Protein 7BRI (pdb70)

GO terms:
  GO:0016020 membrane (C, EXP)
  GO:0031965 nuclear membrane (C, IDA)
  GO:0035556 intracellular signal transduction (P, IDA)
  GO:0005789 endoplasmic reticulum membrane (C, IDA)
  GO:0004383 guanylate cyclase activity (F, IDA)
  GO:0042417 dopamine metabolic process (P, IMP)
  GO:0048662 negative regulation of smooth muscle cell proliferation (P, IMP)
  GO:0007166 cell surface receptor signaling pathway (P, IMP)
  GO:0007168 receptor guanylyl cyclase signaling pathway (P, IDA)

Structure (mmCIF, N/CA/C/O backbone):
data_7BRI
#
_entry.id   7BRI
#
_cell.length_a   99.597
_cell.length_b   99.597
_cell.length_c   262.467
_cell.angle_alpha   90.00
_cell.angle_beta   90.00
_cell.angle_gamma   120.00
#
_symmetry.space_group_name_H-M   'P 61'
#
loop_
_entity.id
_entity.type
_entity.pdbx_description
1 polymer 'Atrial natriuretic peptide receptor 1'
2 polymer 'Natriuretic peptide DNP'
3 branched alpha-D-mannopyranose-(1-4)-2-acetamido-2-deoxy-beta-D-glucopyranose-(1-4)-2-acetamido-2-deoxy-beta-D-glucopyranose
4 branched alpha-D-mannopyranose-(1-3)-alpha-D-mannopyranose-(1-4)-2-acetamido-2-deoxy-beta-D-glucopyranose-(1-4)-2-acetamido-2-deoxy-beta-D-glucopyranose
5 non-polymer 'CHLORIDE ION'
6 water water
#
loop_
_atom_site.group_PDB
_atom_site.id
_atom_site.type_symbol
_atom_site.label_atom_id
_atom_site.label_alt_id
_atom_site.label_comp_id
_atom_site.label_asym_id
_atom_site.label_entity_id
_atom_site.label_seq_id
_atom_site.pdbx_PDB_ins_code
_atom_site.Cartn_x
_atom_site.Cartn_y
_atom_site.Cartn_z
_atom_site.occupancy
_atom_site.B_iso_or_equiv
_atom_site.auth_seq_id
_atom_site.auth_comp_id
_atom_site.auth_asym_id
_atom_site.auth_atom_id
_atom_site.pdbx_PDB_model_num
ATOM 1 N N . SER A 1 1 ? 59.392 22.661 -4.642 1.00 99.60 1 SER A N 1
ATOM 2 C CA . SER A 1 1 ? 59.645 23.194 -5.975 1.00 96.39 1 SER A CA 1
ATOM 3 C C . SER A 1 1 ? 58.832 22.457 -7.046 1.00 95.16 1 SER A C 1
ATOM 4 O O . SER A 1 1 ? 58.791 22.886 -8.197 1.00 98.52 1 SER A O 1
ATOM 7 N N . ASP A 1 2 ? 58.188 21.352 -6.671 1.00 88.07 2 ASP A N 1
ATOM 8 C CA . ASP A 1 2 ? 57.337 20.624 -7.604 1.00 88.02 2 ASP A CA 1
ATOM 9 C C . ASP A 1 2 ? 56.198 19.945 -6.847 1.00 79.73 2 ASP A C 1
ATOM 10 O O . ASP A 1 2 ? 56.358 19.507 -5.708 1.00 63.15 2 ASP A O 1
ATOM 15 N N . LEU A 1 3 ? 55.042 19.868 -7.503 1.00 74.15 3 LEU A N 1
ATOM 16 C CA . LEU A 1 3 ? 53.774 19.495 -6.882 1.00 61.14 3 LEU A CA 1
ATOM 17 C C . LEU A 1 3 ? 53.253 18.249 -7.586 1.00 66.56 3 LEU A C 1
ATOM 18 O O . LEU A 1 3 ? 52.843 18.318 -8.750 1.00 73.84 3 LEU A O 1
ATOM 23 N N . THR A 1 4 ? 53.252 17.121 -6.878 1.00 64.85 4 THR A N 1
ATOM 24 C CA . THR A 1 4 ? 52.779 15.860 -7.437 1.00 59.05 4 THR A CA 1
ATOM 25 C C . THR A 1 4 ? 51.258 15.747 -7.321 1.00 60.55 4 THR A C 1
ATOM 26 O O . THR A 1 4 ? 50.689 15.876 -6.228 1.00 55.98 4 THR A O 1
ATOM 30 N N . VAL A 1 5 ? 50.607 15.489 -8.452 1.00 62.16 5 VAL A N 1
ATOM 31 C CA . VAL A 1 5 ? 49.159 15.330 -8.538 1.00 49.08 5 VAL A CA 1
ATOM 32 C C . VAL A 1 5 ? 48.881 13.868 -8.857 1.00 48.46 5 VAL A C 1
ATOM 33 O O . VAL A 1 5 ? 49.234 13.386 -9.939 1.00 49.49 5 VAL A O 1
ATOM 37 N N . ALA A 1 6 ? 48.248 13.152 -7.935 1.00 47.59 6 ALA A N 1
ATOM 38 C CA . ALA A 1 6 ? 47.878 11.767 -8.200 1.00 46.94 6 ALA A CA 1
ATOM 39 C C . ALA A 1 6 ? 46.516 11.716 -8.874 1.00 44.88 6 ALA A C 1
ATOM 40 O O . ALA A 1 6 ? 45.595 12.442 -8.490 1.00 58.55 6 ALA A O 1
ATOM 42 N N . VAL A 1 7 ? 46.397 10.858 -9.886 1.00 44.65 7 VAL A N 1
ATOM 43 C CA . VAL A 1 7 ? 45.166 10.686 -10.653 1.00 46.89 7 VAL A CA 1
ATOM 44 C C . VAL A 1 7 ? 44.699 9.245 -10.511 1.00 42.63 7 VAL A C 1
ATOM 45 O O . VAL A 1 7 ? 45.485 8.311 -10.705 1.00 45.66 7 VAL A O 1
ATOM 49 N N . VAL A 1 8 ? 43.429 9.065 -10.161 1.00 42.46 8 VAL A N 1
ATOM 50 C CA . VAL A 1 8 ? 42.780 7.754 -10.170 1.00 42.67 8 VAL A CA 1
ATOM 51 C C . VAL A 1 8 ? 41.504 7.909 -10.989 1.00 41.73 8 VAL A C 1
ATOM 52 O O . VAL A 1 8 ? 40.484 8.399 -10.494 1.00 42.58 8 VAL A O 1
ATOM 56 N N . LEU A 1 9 ? 41.557 7.497 -12.247 1.00 38.97 9 LEU A N 1
ATOM 57 C CA . LEU A 1 9 ? 40.431 7.595 -13.162 1.00 38.00 9 LEU A CA 1
ATOM 58 C C . LEU A 1 9 ? 40.496 6.387 -14.077 1.00 43.33 9 LEU A C 1
ATOM 59 O O . LEU A 1 9 ? 41.473 5.629 -14.047 1.00 44.77 9 LEU A O 1
ATOM 64 N N . PRO A 1 10 ? 39.456 6.161 -14.908 1.00 40.15 10 PRO A N 1
ATOM 65 C CA . PRO A 1 10 ? 39.559 5.095 -15.919 1.00 40.56 10 PRO A CA 1
ATOM 66 C C . PRO A 1 10 ? 40.615 5.417 -16.977 1.00 41.95 10 PRO A C 1
ATOM 67 O O . PRO A 1 10 ? 40.397 6.256 -17.857 1.00 42.59 10 PRO A O 1
ATOM 71 N N . LEU A 1 11 ? 41.778 4.780 -16.890 1.00 43.52 11 LEU A N 1
ATOM 72 C CA . LEU A 1 11 ? 42.893 5.157 -17.744 1.00 45.01 11 LEU A CA 1
ATOM 73 C C . LEU A 1 11 ? 42.824 4.539 -19.126 1.00 45.34 11 LEU A C 1
ATOM 74 O O . LEU A 1 11 ? 43.570 4.966 -20.005 1.00 45.14 11 LEU A O 1
ATOM 79 N N . THR A 1 12 ? 41.973 3.550 -19.324 1.00 52.35 12 THR A N 1
ATOM 80 C CA . THR A 1 12 ? 41.875 2.747 -20.540 1.00 49.80 12 THR A CA 1
ATOM 81 C C . THR A 1 12 ? 40.473 2.736 -21.115 1.00 43.20 12 THR A C 1
ATOM 82 O O . THR A 1 12 ? 40.310 2.759 -22.334 1.00 59.55 12 THR A O 1
ATOM 86 N N . ASN A 1 13 ? 39.457 2.684 -20.271 1.00 50.03 13 ASN A N 1
ATOM 87 C CA . ASN A 1 13 ? 38.084 2.689 -20.748 1.00 47.88 13 ASN A CA 1
ATOM 88 C C . ASN A 1 13 ? 37.686 4.124 -21.078 1.00 40.31 13 ASN A C 1
ATOM 89 O O . ASN A 1 13 ? 37.788 5.012 -20.226 1.00 46.95 13 ASN A O 1
ATOM 94 N N . THR A 1 14 ? 37.241 4.356 -22.311 1.00 40.98 14 THR A N 1
ATOM 95 C CA . THR A 1 14 ? 36.891 5.697 -22.768 1.00 40.93 14 THR A CA 1
ATOM 96 C C . THR A 1 14 ? 35.389 5.966 -22.723 1.00 41.17 14 THR A C 1
ATOM 97 O O . THR A 1 14 ? 34.940 6.990 -23.245 1.00 47.31 14 THR A O 1
ATOM 101 N N . SER A 1 15 ? 34.610 5.086 -22.087 1.00 38.96 15 SER A N 1
ATOM 102 C CA . SER A 1 15 ? 33.153 5.180 -22.086 1.00 43.71 15 SER A CA 1
ATOM 103 C C . SER A 1 15 ? 32.601 6.192 -21.092 1.00 41.42 15 SER A C 1
ATOM 104 O O . SER A 1 15 ? 31.438 6.588 -21.224 1.00 40.04 15 SER A O 1
ATOM 107 N N . TYR A 1 16 ? 33.384 6.584 -20.089 1.00 37.22 16 TYR A N 1
ATOM 108 C CA . TYR A 1 16 ? 33.012 7.386 -18.928 1.00 35.49 16 TYR A CA 1
ATOM 109 C C . TYR A 1 16 ? 33.180 8.885 -19.203 1.00 40.98 16 TYR A C 1
ATOM 110 O O . TYR A 1 16 ? 34.121 9.293 -19.895 1.00 36.80 16 TYR A O 1
ATOM 119 N N . PRO A 1 17 ? 32.301 9.736 -18.673 1.00 36.92 17 PRO A N 1
ATOM 120 C CA . PRO A 1 17 ? 32.535 11.190 -18.805 1.00 38.16 17 PRO A CA 1
ATOM 121 C C . PRO A 1 17 ? 33.827 11.645 -18.156 1.00 35.77 17 PRO A C 1
ATOM 122 O O . PRO A 1 17 ? 34.382 12.679 -18.552 1.00 43.43 17 PRO A O 1
ATOM 126 N N . TRP A 1 18 ? 34.319 10.909 -17.158 1.00 36.07 18 TRP A N 1
ATOM 127 C CA . TRP A 1 18 ? 35.589 11.201 -16.509 1.00 35.65 18 TRP A CA 1
ATOM 128 C C . TRP A 1 18 ? 36.705 10.267 -16.975 1.00 36.48 18 TRP A C 1
ATOM 129 O O . TRP A 1 18 ? 37.715 10.121 -16.277 1.00 44.93 18 TRP A O 1
ATOM 140 N N . SER A 1 19 ? 36.548 9.641 -18.142 1.00 37.00 19 SER A N 1
ATOM 141 C CA . SER A 1 19 ? 37.618 8.825 -18.709 1.00 40.38 19 SER A CA 1
ATOM 142 C C . SER A 1 19 ? 38.863 9.672 -18.969 1.00 47.84 19 SER A C 1
ATOM 143 O O . SER A 1 19 ? 38.779 10.869 -19.262 1.00 40.56 19 SER A O 1
ATOM 146 N N . TRP A 1 20 ? 40.029 9.030 -18.865 1.00 40.12 20 TRP A N 1
ATOM 147 C CA . TRP A 1 20 ? 41.284 9.758 -19.000 1.00 41.34 20 TRP A CA 1
ATOM 148 C C . TRP A 1 20 ? 41.483 10.287 -20.424 1.00 42.43 20 TRP A C 1
ATOM 149 O O . TRP A 1 20 ? 42.029 11.379 -20.613 1.00 43.07 20 TRP A O 1
ATOM 160 N N . ALA A 1 21 ? 41.032 9.537 -21.435 1.00 42.77 21 ALA A N 1
ATOM 161 C CA . ALA A 1 21 ? 41.063 10.018 -22.813 1.00 49.50 21 ALA A CA 1
ATOM 162 C C . ALA A 1 21 ? 40.330 11.341 -22.980 1.00 43.37 21 ALA A C 1
ATOM 163 O O . ALA A 1 21 ? 40.481 11.993 -24.014 1.00 44.41 21 ALA A O 1
ATOM 165 N N . ARG A 1 22 ? 39.543 11.741 -21.996 1.00 41.95 22 ARG A N 1
ATOM 166 C CA . ARG A 1 22 ? 38.781 12.973 -22.017 1.00 43.09 22 ARG A CA 1
ATOM 167 C C . ARG A 1 22 ? 39.210 13.942 -20.926 1.00 41.13 22 ARG A C 1
ATOM 168 O O . ARG A 1 22 ? 39.255 15.149 -21.157 1.00 45.44 22 ARG A O 1
ATOM 176 N N . VAL A 1 23 ? 39.552 13.433 -19.747 1.00 40.51 23 VAL A N 1
ATOM 177 C CA . VAL A 1 23 ? 39.996 14.287 -18.652 1.00 40.33 23 VAL A CA 1
ATOM 178 C C . VAL A 1 23 ? 41.484 14.572 -18.787 1.00 41.70 23 VAL A C 1
ATOM 179 O O . VAL A 1 23 ? 41.938 15.658 -18.420 1.00 42.10 23 VAL A O 1
ATOM 183 N N . GLY A 1 24 ? 42.255 13.619 -19.316 1.00 42.59 24 GLY A N 1
ATOM 184 C CA . GLY A 1 24 ? 43.655 13.812 -19.609 1.00 44.17 24 GLY A CA 1
ATOM 185 C C . GLY A 1 24 ? 43.957 15.080 -20.400 1.00 55.41 24 GLY A C 1
ATOM 186 O O . GLY A 1 24 ? 44.696 15.959 -19.935 1.00 45.70 24 GLY A O 1
ATOM 187 N N . PRO A 1 25 ? 43.393 15.206 -21.610 1.00 46.73 25 PRO A N 1
ATOM 188 C CA . PRO A 1 25 ? 43.658 16.425 -22.399 1.00 46.32 25 PRO A CA 1
ATOM 189 C C . PRO A 1 25 ? 43.167 17.679 -21.716 1.00 45.62 25 PRO A C 1
ATOM 190 O O . PRO A 1 25 ? 43.785 18.738 -21.863 1.00 55.02 25 PRO A O 1
ATOM 194 N N . ALA A 1 26 ? 42.077 17.592 -20.953 1.00 49.61 26 ALA A N 1
ATOM 195 C CA . ALA A 1 26 ? 41.609 18.765 -20.225 1.00 53.17 26 ALA A CA 1
ATOM 196 C C . ALA A 1 26 ? 42.600 19.165 -19.137 1.00 52.22 26 ALA A C 1
ATOM 197 O O . ALA A 1 26 ? 42.854 20.359 -18.933 1.00 48.22 26 ALA A O 1
ATOM 199 N N . VAL A 1 27 ? 43.189 18.178 -18.451 1.00 43.86 27 VAL A N 1
ATOM 200 C CA . VAL A 1 27 ? 44.160 18.458 -17.397 1.00 44.42 27 VAL A CA 1
ATOM 201 C C . VAL A 1 27 ? 45.472 18.956 -17.997 1.00 60.83 27 VAL A C 1
ATOM 202 O O . VAL A 1 27 ? 46.139 19.830 -17.431 1.00 46.94 27 VAL A O 1
ATOM 206 N N . GLU A 1 28 ? 45.861 18.410 -19.152 1.00 65.27 28 GLU A N 1
ATOM 207 C CA . GLU A 1 28 ? 47.055 18.895 -19.834 1.00 65.22 28 GLU A CA 1
ATOM 208 C C . GLU A 1 28 ? 46.881 20.347 -20.268 1.00 59.94 28 GLU A C 1
ATOM 209 O O . GLU A 1 28 ? 47.804 21.163 -20.125 1.00 52.29 28 GLU A O 1
ATOM 215 N N . LEU A 1 29 ? 45.703 20.689 -20.802 1.00 55.36 29 LEU A N 1
ATOM 216 C CA . LEU A 1 29 ? 45.424 22.092 -21.098 1.00 57.85 29 LEU A CA 1
ATOM 217 C C . LEU A 1 29 ? 45.532 22.941 -19.836 1.00 52.26 29 LEU A C 1
ATOM 218 O O . LEU A 1 29 ? 46.127 24.020 -19.861 1.00 50.17 29 LEU A O 1
ATOM 223 N N . ALA A 1 30 ? 45.008 22.445 -18.707 1.00 52.88 30 ALA A N 1
ATOM 224 C CA . ALA A 1 30 ? 45.056 23.216 -17.467 1.00 49.63 30 ALA A CA 1
ATOM 225 C C . ALA A 1 30 ? 46.491 23.448 -17.011 1.00 54.14 30 ALA A C 1
ATOM 226 O O . ALA A 1 30 ? 46.850 24.570 -16.631 1.00 50.72 30 ALA A O 1
ATOM 228 N N . LEU A 1 31 ? 47.323 22.403 -17.038 1.00 49.01 31 LEU A N 1
ATOM 229 C CA . LEU A 1 31 ? 48.707 22.554 -16.600 1.00 57.00 31 LEU A CA 1
ATOM 230 C C . LEU A 1 31 ? 49.470 23.523 -17.499 1.00 62.32 31 LEU A C 1
ATOM 231 O O . LEU A 1 31 ? 50.327 24.278 -17.023 1.00 62.97 31 LEU A O 1
ATOM 236 N N . ALA A 1 32 ? 49.173 23.515 -18.800 1.00 52.27 32 ALA A N 1
ATOM 237 C CA . ALA A 1 32 ? 49.800 24.467 -19.703 1.00 53.79 32 ALA A CA 1
ATOM 238 C C . ALA A 1 32 ? 49.439 25.901 -19.331 1.00 59.35 32 ALA A C 1
ATOM 239 O O . ALA A 1 32 ? 50.275 26.809 -19.435 1.00 55.28 32 ALA A O 1
ATOM 241 N N . ARG A 1 33 ? 48.203 26.126 -18.880 1.00 52.26 33 ARG A N 1
ATOM 242 C CA . ARG A 1 33 ? 47.805 27.472 -18.487 1.00 52.36 33 ARG A CA 1
ATOM 243 C C . ARG A 1 33 ? 48.436 27.885 -17.160 1.00 63.69 33 ARG A C 1
ATOM 244 O O . ARG A 1 33 ? 48.686 29.077 -16.942 1.00 63.65 33 ARG A O 1
ATOM 252 N N . VAL A 1 34 ? 48.733 26.924 -16.276 1.00 52.49 34 VAL A N 1
ATOM 253 C CA . VAL A 1 34 ? 49.456 27.247 -15.046 1.00 53.33 34 VAL A CA 1
ATOM 254 C C . VAL A 1 34 ? 50.856 27.743 -15.377 1.00 62.99 34 VAL A C 1
ATOM 255 O O . VAL A 1 34 ? 51.342 28.729 -14.798 1.00 56.57 34 VAL A O 1
ATOM 259 N N . LYS A 1 35 ? 51.527 27.058 -16.307 1.00 56.15 35 LYS A N 1
ATOM 260 C CA . LYS A 1 35 ? 52.827 27.497 -16.798 1.00 68.62 35 LYS A CA 1
ATOM 261 C C . LYS A 1 35 ? 52.774 28.942 -17.268 1.00 64.55 35 LYS A C 1
ATOM 262 O O . LYS A 1 35 ? 53.503 29.803 -16.764 1.00 60.44 35 LYS A O 1
ATOM 268 N N . ALA A 1 36 ? 51.879 29.219 -18.222 1.00 60.78 36 ALA A N 1
ATOM 269 C CA . ALA A 1 36 ? 51.783 30.533 -18.842 1.00 64.65 36 ALA A CA 1
ATOM 270 C C . ALA A 1 36 ? 51.486 31.642 -17.838 1.00 60.30 36 ALA A C 1
ATOM 271 O O . ALA A 1 36 ? 51.799 32.807 -18.107 1.00 60.25 36 ALA A O 1
ATOM 273 N N . ARG A 1 37 ? 50.904 31.310 -16.686 1.00 57.82 37 ARG A N 1
ATOM 274 C CA . ARG A 1 37 ? 50.517 32.317 -15.708 1.00 57.88 37 ARG A CA 1
ATOM 275 C C . ARG A 1 37 ? 51.630 32.499 -14.686 1.00 62.38 37 ARG A C 1
ATOM 276 O O . ARG A 1 37 ? 51.865 31.589 -13.874 1.00 68.24 37 ARG A O 1
ATOM 284 N N . PRO A 1 38 ? 52.339 33.632 -14.684 1.00 62.00 38 PRO A N 1
ATOM 285 C CA . PRO A 1 38 ? 53.315 33.886 -13.620 1.00 65.56 38 PRO A CA 1
ATOM 286 C C . PRO A 1 38 ? 52.678 34.173 -12.271 1.00 70.06 38 PRO A C 1
ATOM 287 O O . PRO A 1 38 ? 53.409 34.344 -11.289 1.00 63.40 38 PRO A O 1
ATOM 291 N N . ASP A 1 39 ? 51.346 34.246 -12.194 1.00 68.15 39 ASP A N 1
ATOM 292 C CA . ASP A 1 39 ? 50.645 34.451 -10.933 1.00 64.70 39 ASP A CA 1
ATOM 293 C C . ASP A 1 39 ? 50.168 33.151 -10.289 1.00 59.22 39 ASP A C 1
ATOM 294 O O . ASP A 1 39 ? 49.714 33.181 -9.140 1.00 58.07 39 ASP A O 1
ATOM 299 N N . LEU A 1 40 ? 50.276 32.021 -10.987 1.00 60.88 40 LEU A N 1
ATOM 300 C CA . LEU A 1 40 ? 49.929 30.704 -10.456 1.00 56.17 40 LEU A CA 1
ATOM 301 C C . LEU A 1 40 ? 51.206 29.896 -10.285 1.00 66.34 40 LEU A C 1
ATOM 302 O O . LEU A 1 40 ? 51.926 29.669 -11.267 1.00 68.50 40 LEU A O 1
ATOM 307 N N . LEU A 1 41 ? 51.470 29.455 -9.042 1.00 57.73 41 LEU A N 1
ATOM 308 C CA . LEU A 1 41 ? 52.565 28.561 -8.665 1.00 65.43 41 LEU A CA 1
ATOM 309 C C . LEU A 1 41 ? 53.836 28.847 -9.455 1.00 81.63 41 LEU A C 1
ATOM 310 O O . LEU A 1 41 ? 54.257 28.016 -10.270 1.00 85.61 41 LEU A O 1
ATOM 315 N N . PRO A 1 42 ? 54.479 29.994 -9.239 1.00 88.84 42 PRO A N 1
ATOM 316 C CA . PRO A 1 42 ? 55.608 30.383 -10.098 1.00 89.77 42 PRO A CA 1
ATOM 317 C C . PRO A 1 42 ? 56.810 29.476 -9.871 1.00 95.29 42 PRO A C 1
ATOM 318 O O . PRO A 1 42 ? 57.228 29.248 -8.732 1.00 97.64 42 PRO A O 1
ATOM 322 N N . GLY A 1 43 ? 57.363 28.957 -10.969 1.00 92.71 43 GLY A N 1
ATOM 323 C CA . GLY A 1 43 ? 58.544 28.121 -10.909 1.00 91.42 43 GLY A CA 1
ATOM 324 C C . GLY A 1 43 ? 58.320 26.688 -10.468 1.00 89.45 43 GLY A C 1
ATOM 325 O O . GLY A 1 43 ? 59.254 25.880 -10.560 1.00 92.66 43 GLY A O 1
ATOM 326 N N . TRP A 1 44 ? 57.128 26.342 -9.984 1.00 83.97 44 TRP A N 1
ATOM 327 C CA . TRP A 1 44 ? 56.828 24.963 -9.631 1.00 76.56 44 TRP A CA 1
ATOM 328 C C . TRP A 1 44 ? 56.591 24.139 -10.887 1.00 80.18 44 TRP A C 1
ATOM 329 O O . TRP A 1 44 ? 56.064 24.634 -11.887 1.00 82.29 44 TRP A O 1
ATOM 340 N N . THR A 1 45 ? 56.996 22.873 -10.833 1.00 85.00 45 THR A N 1
ATOM 341 C CA . THR A 1 45 ? 56.779 21.924 -11.924 1.00 90.65 45 THR A CA 1
ATOM 342 C C . THR A 1 45 ? 55.780 20.883 -11.429 1.00 91.84 45 THR A C 1
ATOM 343 O O . THR A 1 45 ? 56.139 19.969 -10.685 1.00 95.83 45 THR A O 1
ATOM 347 N N . VAL A 1 46 ? 54.524 21.035 -11.840 1.00 83.97 46 VAL A N 1
ATOM 348 C CA . VAL A 1 46 ? 53.448 20.152 -11.402 1.00 71.95 46 VAL A CA 1
ATOM 349 C C . VAL A 1 46 ? 53.575 18.810 -12.113 1.00 66.78 46 VAL A C 1
ATOM 350 O O . VAL A 1 46 ? 53.641 18.752 -13.348 1.00 63.76 46 VAL A O 1
ATOM 354 N N . ARG A 1 47 ? 53.617 17.726 -11.341 1.00 61.19 47 ARG A N 1
ATOM 355 C CA . ARG A 1 47 ? 53.787 16.388 -11.889 1.00 59.59 47 ARG A CA 1
ATOM 356 C C . ARG A 1 47 ? 52.512 15.573 -11.713 1.00 66.54 47 ARG A C 1
ATOM 357 O O . ARG A 1 47 ? 51.829 15.679 -10.690 1.00 70.70 47 ARG A O 1
ATOM 365 N N . MET A 1 48 ? 52.209 14.750 -12.712 1.00 61.38 48 MET A N 1
ATOM 366 C CA . MET A 1 48 ? 51.035 13.891 -12.714 1.00 55.13 48 MET A CA 1
ATOM 367 C C . MET A 1 48 ? 51.484 12.439 -12.659 1.00 60.49 48 MET A C 1
ATOM 368 O O . MET A 1 48 ? 52.282 12.001 -13.498 1.00 57.81 48 MET A O 1
ATOM 373 N N . VAL A 1 49 ? 50.980 11.704 -11.671 1.00 51.66 49 VAL A N 1
ATOM 374 C CA . VAL A 1 49 ? 51.150 10.261 -11.585 1.00 57.65 49 VAL A CA 1
ATOM 375 C C . VAL A 1 49 ? 49.767 9.631 -11.663 1.00 61.62 49 VAL A C 1
ATOM 376 O O . VAL A 1 49 ? 48.835 10.075 -10.980 1.00 66.73 49 VAL A O 1
ATOM 380 N N . LEU A 1 50 ? 49.632 8.607 -12.499 1.00 57.02 50 LEU A N 1
ATOM 381 C CA . LEU A 1 50 ? 48.331 8.084 -12.878 1.00 47.96 50 LEU A CA 1
ATOM 382 C C . LEU A 1 50 ? 48.110 6.687 -12.300 1.00 57.73 50 LEU A C 1
ATOM 383 O O . LEU A 1 50 ? 49.023 5.853 -12.270 1.00 59.38 50 LEU A O 1
ATOM 388 N N . GLY A 1 51 ? 46.895 6.456 -11.819 1.00 45.94 51 GLY A N 1
ATOM 389 C CA . GLY A 1 51 ? 46.451 5.125 -11.467 1.00 54.27 51 GLY A CA 1
ATOM 390 C C . GLY A 1 51 ? 45.055 4.898 -12.007 1.00 49.77 51 GLY A C 1
ATOM 391 O O . GLY A 1 51 ? 44.274 5.831 -12.181 1.00 51.80 51 GLY A O 1
ATOM 392 N N . SER A 1 52 ? 44.754 3.643 -12.294 1.00 43.62 52 SER A N 1
ATOM 393 C CA . SER A 1 52 ? 43.502 3.316 -12.954 1.00 46.71 52 SER A CA 1
ATOM 394 C C . SER A 1 52 ? 42.488 2.789 -11.948 1.00 46.24 52 SER A C 1
ATOM 395 O O . SER A 1 52 ? 42.769 1.856 -11.181 1.00 50.06 52 SER A O 1
ATOM 398 N N . SER A 1 53 ? 41.317 3.396 -11.956 1.00 42.00 53 SER A N 1
ATOM 399 C CA . SER A 1 53 ? 40.216 2.976 -11.114 1.00 42.43 53 SER A CA 1
ATOM 400 C C . SER A 1 53 ? 39.533 1.728 -11.637 1.00 44.30 53 SER A C 1
ATOM 401 O O . SER A 1 53 ? 38.605 1.240 -10.990 1.00 41.21 53 SER A O 1
ATOM 404 N N . GLU A 1 54 ? 39.922 1.232 -12.807 1.00 38.45 54 GLU A N 1
ATOM 405 C CA . GLU A 1 54 ? 39.132 0.201 -13.455 1.00 54.29 54 GLU A CA 1
ATOM 406 C C . GLU A 1 54 ? 39.744 -1.172 -13.186 1.00 53.09 54 GLU A C 1
ATOM 407 O O . GLU A 1 54 ? 40.941 -1.301 -12.905 1.00 51.09 54 GLU A O 1
ATOM 413 N N . ASN A 1 55 ? 38.892 -2.190 -13.225 1.00 38.66 55 ASN A N 1
ATOM 414 C CA . ASN A 1 55 ? 39.281 -3.544 -12.857 1.00 47.85 55 ASN A CA 1
ATOM 415 C C . ASN A 1 55 ? 39.724 -4.307 -14.105 1.00 55.84 55 ASN A C 1
ATOM 416 O O . ASN A 1 55 ? 39.947 -3.717 -15.164 1.00 62.26 55 ASN A O 1
ATOM 421 N N . ALA A 1 56 ? 39.813 -5.638 -13.999 1.00 64.55 56 ALA A N 1
ATOM 422 C CA . ALA A 1 56 ? 40.246 -6.457 -15.128 1.00 51.26 56 ALA A CA 1
ATOM 423 C C . ALA A 1 56 ? 39.263 -6.374 -16.295 1.00 42.93 56 ALA A C 1
ATOM 424 O O . ALA A 1 56 ? 39.676 -6.298 -17.458 1.00 43.83 56 ALA A O 1
ATOM 426 N N . ALA A 1 57 ? 37.959 -6.380 -16.004 1.00 42.32 57 ALA A N 1
ATOM 427 C CA . ALA A 1 57 ? 36.935 -6.248 -17.038 1.00 45.57 57 ALA A CA 1
ATOM 428 C C . ALA A 1 57 ? 36.895 -4.865 -17.684 1.00 49.23 57 ALA A C 1
ATOM 429 O O . ALA A 1 57 ? 36.250 -4.714 -18.728 1.00 56.71 57 ALA A O 1
ATOM 431 N N . GLY A 1 58 ? 37.530 -3.857 -17.084 1.00 55.08 58 GLY A N 1
ATOM 432 C CA . GLY A 1 58 ? 37.580 -2.526 -17.656 1.00 47.72 58 GLY A CA 1
ATOM 433 C C . GLY A 1 58 ? 36.610 -1.501 -17.093 1.00 52.31 58 GLY A C 1
ATOM 434 O O . GLY A 1 58 ? 36.634 -0.350 -17.543 1.00 61.89 58 GLY A O 1
ATOM 435 N N . VAL A 1 59 ? 35.758 -1.865 -16.132 1.00 44.69 59 VAL A N 1
ATOM 436 C CA . VAL A 1 59 ? 34.829 -0.907 -15.554 1.00 47.80 59 VAL A CA 1
ATOM 437 C C . VAL A 1 59 ? 35.407 -0.389 -14.244 1.00 47.06 59 VAL A C 1
ATOM 438 O O . VAL A 1 59 ? 36.227 -1.036 -13.587 1.00 44.08 59 VAL A O 1
ATOM 442 N N . CYS A 1 60 ? 34.984 0.810 -13.864 1.00 46.82 60 CYS A N 1
ATOM 443 C CA . CYS A 1 60 ? 35.469 1.398 -12.627 1.00 47.48 60 CYS A CA 1
ATOM 444 C C . CYS A 1 60 ? 35.018 0.547 -11.446 1.00 33.58 60 CYS A C 1
ATOM 445 O O . CYS A 1 60 ? 33.930 -0.027 -11.446 1.00 50.39 60 CYS A O 1
ATOM 448 N N . SER A 1 61 ? 35.875 0.456 -10.437 1.00 34.24 61 SER A N 1
ATOM 449 C CA . SER A 1 61 ? 35.815 -0.632 -9.473 1.00 35.22 61 SER A CA 1
ATOM 450 C C . SER A 1 61 ? 35.936 -0.100 -8.057 1.00 44.49 61 SER A C 1
ATOM 451 O O . SER A 1 61 ? 36.754 0.785 -7.789 1.00 34.41 61 SER A O 1
ATOM 454 N N . ASP A 1 62 ? 35.133 -0.666 -7.144 1.00 33.22 62 ASP A N 1
ATOM 455 C CA . ASP A 1 62 ? 35.308 -0.367 -5.724 1.00 40.54 62 ASP A CA 1
ATOM 456 C C . ASP A 1 62 ? 36.585 -0.978 -5.132 1.00 48.64 62 ASP A C 1
ATOM 457 O O . ASP A 1 62 ? 36.877 -0.746 -3.950 1.00 35.53 62 ASP A O 1
ATOM 462 N N . THR A 1 63 ? 37.359 -1.722 -5.920 1.00 35.66 63 THR A N 1
ATOM 463 C CA . THR A 1 63 ? 38.583 -2.356 -5.444 1.00 38.12 63 THR A CA 1
ATOM 464 C C . THR A 1 63 ? 39.824 -1.874 -6.177 1.00 38.50 63 THR A C 1
ATOM 465 O O . THR A 1 63 ? 40.811 -1.511 -5.534 1.00 39.67 63 THR A O 1
ATOM 469 N N . ALA A 1 64 ? 39.809 -1.877 -7.508 1.00 42.11 64 ALA A N 1
ATOM 470 C CA . ALA A 1 64 ? 40.945 -1.359 -8.265 1.00 39.69 64 ALA A CA 1
ATOM 471 C C . ALA A 1 64 ? 41.293 0.070 -7.853 1.00 42.95 64 ALA A C 1
ATOM 472 O O . ALA A 1 64 ? 42.472 0.404 -7.678 1.00 41.06 64 ALA A O 1
ATOM 474 N N . ALA A 1 65 ? 40.273 0.917 -7.656 1.00 38.13 65 ALA A N 1
ATOM 475 C CA . ALA A 1 65 ? 40.538 2.333 -7.407 1.00 38.10 65 ALA A CA 1
ATOM 476 C C . ALA A 1 65 ? 41.201 2.574 -6.058 1.00 41.44 65 ALA A C 1
ATOM 477 O O . ALA A 1 65 ? 42.231 3.269 -6.020 1.00 40.13 65 ALA A O 1
ATOM 479 N N . PRO A 1 66 ? 40.689 2.060 -4.927 1.00 40.28 66 PRO A N 1
ATOM 480 C CA . PRO A 1 66 ? 41.412 2.280 -3.661 1.00 40.89 66 PRO A CA 1
ATOM 481 C C . PRO A 1 66 ? 42.783 1.624 -3.629 1.00 41.74 66 PRO A C 1
ATOM 482 O O . PRO A 1 66 ? 43.699 2.189 -3.018 1.00 43.09 66 PRO A O 1
ATOM 486 N N . LEU A 1 67 ? 42.960 0.465 -4.273 1.00 42.15 67 LEU A N 1
ATOM 487 C CA . LEU A 1 67 ? 44.302 -0.096 -4.419 1.00 44.27 67 LEU A CA 1
ATOM 488 C C . LEU A 1 67 ? 45.205 0.863 -5.191 1.00 50.37 67 LEU A C 1
ATOM 489 O O . LEU A 1 67 ? 46.309 1.197 -4.742 1.00 51.66 67 LEU A O 1
ATOM 494 N N . ALA A 1 68 ? 44.733 1.343 -6.348 1.00 44.07 68 ALA A N 1
ATOM 495 C CA . ALA A 1 68 ? 45.483 2.329 -7.122 1.00 44.80 68 ALA A CA 1
ATOM 496 C C . ALA A 1 68 ? 45.852 3.555 -6.288 1.00 45.14 68 ALA A C 1
ATOM 497 O O . ALA A 1 68 ? 46.943 4.114 -6.438 1.00 46.68 68 ALA A O 1
ATOM 499 N N . ALA A 1 69 ? 44.955 3.986 -5.400 1.00 43.86 69 ALA A N 1
ATOM 500 C CA . ALA A 1 69 ? 45.229 5.159 -4.577 1.00 44.25 69 ALA A CA 1
ATOM 501 C C . ALA A 1 69 ? 46.367 4.899 -3.598 1.00 51.38 69 ALA A C 1
ATOM 502 O O . ALA A 1 69 ? 47.308 5.694 -3.509 1.00 50.02 69 ALA A O 1
ATOM 504 N N . VAL A 1 70 ? 46.287 3.798 -2.837 1.00 63.33 70 VAL A N 1
ATOM 505 C CA . VAL A 1 70 ? 47.343 3.470 -1.879 1.00 54.56 70 VAL A CA 1
ATOM 506 C C . VAL A 1 70 ? 48.678 3.358 -2.593 1.00 50.97 70 VAL A C 1
ATOM 507 O O . VAL A 1 70 ? 49.708 3.840 -2.104 1.00 55.42 70 VAL A O 1
ATOM 511 N N . ASP A 1 71 ? 48.673 2.735 -3.774 1.00 55.70 71 ASP A N 1
ATOM 512 C CA . ASP A 1 71 ? 49.888 2.594 -4.569 1.00 57.67 71 ASP A CA 1
ATOM 513 C C . ASP A 1 71 ? 50.509 3.952 -4.877 1.00 57.52 71 ASP A C 1
ATOM 514 O O . ASP A 1 71 ? 51.721 4.147 -4.719 1.00 63.45 71 ASP A O 1
ATOM 519 N N . LEU A 1 72 ? 49.689 4.907 -5.323 1.00 53.68 72 LEU A N 1
ATOM 520 C CA . LEU A 1 72 ? 50.196 6.240 -5.624 1.00 53.31 72 LEU A CA 1
ATOM 521 C C . LEU A 1 72 ? 50.609 6.987 -4.362 1.00 58.43 72 LEU A C 1
ATOM 522 O O . LEU A 1 72 ? 51.520 7.820 -4.417 1.00 58.70 72 LEU A O 1
ATOM 527 N N . LYS A 1 73 ? 49.960 6.717 -3.223 1.00 52.21 73 LYS A N 1
ATOM 528 C CA . LYS A 1 73 ? 50.271 7.496 -2.026 1.00 63.04 73 LYS A CA 1
ATOM 529 C C . LYS A 1 73 ? 51.633 7.123 -1.466 1.00 69.27 73 LYS A C 1
ATOM 530 O O . LYS A 1 73 ? 52.357 7.986 -0.955 1.00 78.53 73 LYS A O 1
ATOM 536 N N A TRP A 1 74 ? 52.021 5.857 -1.572 0.50 67.68 74 TRP A N 1
ATOM 537 N N B TRP A 1 74 ? 51.987 5.842 -1.553 0.50 67.63 74 TRP A N 1
ATOM 538 C CA A TRP A 1 74 ? 53.291 5.434 -1.000 0.50 70.42 74 TRP A CA 1
ATOM 539 C CA B TRP A 1 74 ? 53.253 5.345 -1.034 0.50 70.42 74 TRP A CA 1
ATOM 540 C C A TRP A 1 74 ? 54.448 5.531 -1.987 0.50 71.49 74 TRP A C 1
ATOM 541 C C B TRP A 1 74 ? 54.402 5.644 -1.989 0.50 71.24 74 TRP A C 1
ATOM 542 O O A TRP A 1 74 ? 55.599 5.681 -1.562 0.50 75.31 74 TRP A O 1
ATOM 543 O O B TRP A 1 74 ? 55.483 6.057 -1.557 0.50 74.09 74 TRP A O 1
ATOM 564 N N . GLU A 1 75 ? 54.178 5.463 -3.290 1.00 66.26 75 GLU A N 1
ATOM 565 C CA . GLU A 1 75 ? 55.253 5.577 -4.266 1.00 64.24 75 GLU A CA 1
ATOM 566 C C . GLU A 1 75 ? 55.617 7.027 -4.567 1.00 74.66 75 GLU A C 1
ATOM 567 O O . GLU A 1 75 ? 56.790 7.325 -4.819 1.00 81.25 75 GLU A O 1
ATOM 573 N N . HIS A 1 76 ? 54.639 7.940 -4.535 1.00 66.95 76 HIS A N 1
ATOM 574 C CA . HIS A 1 76 ? 54.847 9.307 -4.982 1.00 60.40 76 HIS A CA 1
ATOM 575 C C . HIS A 1 76 ? 54.457 10.373 -3.969 1.00 69.16 76 HIS A C 1
ATOM 576 O O . HIS A 1 76 ? 54.711 11.553 -4.231 1.00 72.42 76 HIS A O 1
ATOM 583 N N . SER A 1 77 ? 53.838 10.010 -2.847 1.00 75.41 77 SER A N 1
ATOM 584 C CA . SER A 1 77 ? 53.369 10.927 -1.809 1.00 81.99 77 SER A CA 1
ATOM 585 C C . SER A 1 77 ? 52.790 12.216 -2.383 1.00 78.13 77 SER A C 1
ATOM 586 O O . SER A 1 77 ? 53.347 13.298 -2.163 1.00 77.16 77 SER A O 1
ATOM 589 N N . PRO A 1 78 ? 51.676 12.150 -3.106 1.00 76.03 78 PRO A N 1
ATOM 590 C CA . PRO A 1 78 ? 51.170 13.338 -3.797 1.00 68.66 78 PRO A CA 1
ATOM 591 C C . PRO A 1 78 ? 50.528 14.314 -2.826 1.00 60.00 78 PRO A C 1
ATOM 592 O O . PRO A 1 78 ? 50.215 13.996 -1.677 1.00 64.26 78 PRO A O 1
ATOM 596 N N . ALA A 1 79 ? 50.318 15.528 -3.326 1.00 55.29 79 ALA A N 1
ATOM 597 C CA . ALA A 1 79 ? 49.695 16.587 -2.545 1.00 59.91 79 ALA A CA 1
ATOM 598 C C . ALA A 1 79 ? 48.195 16.661 -2.749 1.00 57.78 79 ALA A C 1
ATOM 599 O O . ALA A 1 79 ? 47.516 17.348 -1.981 1.00 66.75 79 ALA A O 1
ATOM 601 N N . VAL A 1 80 ? 47.672 15.979 -3.767 1.00 54.83 80 VAL A N 1
ATOM 602 C CA . VAL A 1 80 ? 46.271 16.098 -4.143 1.00 52.07 80 VAL A CA 1
ATOM 603 C C . VAL A 1 80 ? 45.924 14.893 -4.999 1.00 45.26 80 VAL A C 1
ATOM 604 O O . VAL A 1 80 ? 46.767 14.373 -5.736 1.00 46.99 80 VAL A O 1
ATOM 608 N N . PHE A 1 81 ? 44.684 14.441 -4.894 1.00 43.57 81 PHE A N 1
ATOM 609 C CA . PHE A 1 81 ? 44.170 13.401 -5.767 1.00 42.48 81 PHE A CA 1
ATOM 610 C C . PHE A 1 81 ? 43.165 14.005 -6.729 1.00 41.16 81 PHE A C 1
ATOM 611 O O . PHE A 1 81 ? 42.416 14.918 -6.371 1.00 44.10 81 PHE A O 1
ATOM 619 N N . LEU A 1 82 ? 43.161 13.487 -7.947 1.00 40.87 82 LEU A N 1
ATOM 620 C CA . LEU A 1 82 ? 42.214 13.863 -8.981 1.00 39.80 82 LEU A CA 1
ATOM 621 C C . LEU A 1 82 ? 41.387 12.634 -9.331 1.00 45.72 82 LEU A C 1
ATOM 622 O O . LEU A 1 82 ? 41.940 11.626 -9.787 1.00 39.17 82 LEU A O 1
ATOM 627 N N . GLY A 1 83 ? 40.070 12.719 -9.140 1.00 42.33 83 GLY A N 1
ATOM 628 C CA . GLY A 1 83 ? 39.202 11.572 -9.299 1.00 37.16 83 GLY A CA 1
ATOM 629 C C . GLY A 1 83 ? 39.172 10.744 -8.024 1.00 42.39 83 GLY A C 1
ATOM 630 O O . GLY A 1 83 ? 39.774 11.119 -7.012 1.00 43.82 83 GLY A O 1
ATOM 631 N N . PRO A 1 84 ? 38.469 9.599 -8.032 1.00 35.51 84 PRO A N 1
ATOM 632 C CA . PRO A 1 84 ? 37.706 9.007 -9.138 1.00 39.42 84 PRO A CA 1
ATOM 633 C C . PRO A 1 84 ? 36.393 9.723 -9.414 1.00 33.86 84 PRO A C 1
ATOM 634 O O . PRO A 1 84 ? 35.937 10.512 -8.596 1.00 33.60 84 PRO A O 1
ATOM 638 N N . GLY A 1 85 ? 35.800 9.424 -10.567 1.00 33.54 85 GLY A N 1
ATOM 639 C CA . GLY A 1 85 ? 34.490 9.919 -10.926 1.00 32.83 85 GLY A CA 1
ATOM 640 C C . GLY A 1 85 ? 33.360 8.955 -10.604 1.00 40.48 85 GLY A C 1
ATOM 641 O O . GLY A 1 85 ? 32.245 9.398 -10.314 1.00 34.20 85 GLY A O 1
ATOM 642 N N . CYS A 1 86 ? 33.605 7.644 -10.656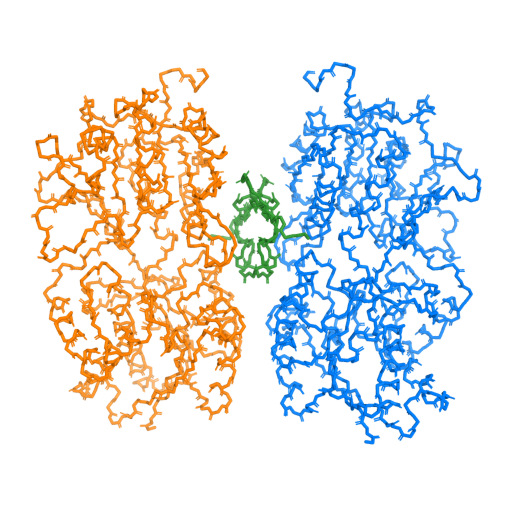 1.00 36.72 86 CYS A N 1
ATOM 643 C CA . CYS A 1 86 ? 32.548 6.701 -10.310 1.00 38.08 86 CYS A CA 1
ATOM 644 C C . CYS A 1 86 ? 32.261 6.755 -8.809 1.00 42.04 86 CYS A C 1
ATOM 645 O O . CYS A 1 86 ? 33.166 6.960 -7.994 1.00 38.41 86 CYS A O 1
ATOM 648 N N . VAL A 1 87 ? 30.983 6.597 -8.450 1.00 37.26 87 VAL A N 1
ATOM 649 C CA . VAL A 1 87 ? 30.575 6.676 -7.046 1.00 29.88 87 VAL A CA 1
ATOM 650 C C . VAL A 1 87 ? 31.218 5.560 -6.232 1.00 30.05 87 VAL A C 1
ATOM 651 O O . VAL A 1 87 ? 31.728 5.789 -5.129 1.00 30.58 87 VAL A O 1
ATOM 655 N N . TYR A 1 88 ? 31.215 4.337 -6.763 1.00 32.01 88 TYR A N 1
ATOM 656 C CA . TYR A 1 88 ? 31.756 3.213 -6.007 1.00 30.26 88 TYR A CA 1
ATOM 657 C C . TYR A 1 88 ? 33.275 3.247 -5.959 1.00 37.45 88 TYR A C 1
ATOM 658 O O . TYR A 1 88 ? 33.865 2.739 -5.002 1.00 36.15 88 TYR A O 1
ATOM 667 N N . SER A 1 89 ? 33.922 3.812 -6.989 1.00 34.96 89 SER A N 1
ATOM 668 C CA . SER A 1 89 ? 35.359 4.063 -6.921 1.00 32.74 89 SER A CA 1
ATOM 669 C C . SER A 1 89 ? 35.673 5.189 -5.946 1.00 33.00 89 SER A C 1
ATOM 670 O O . SER A 1 89 ? 36.647 5.114 -5.195 1.00 38.63 89 SER A O 1
ATOM 673 N N . ALA A 1 90 ? 34.871 6.250 -5.950 1.00 32.40 90 ALA A N 1
ATOM 674 C CA . ALA A 1 90 ? 35.255 7.441 -5.210 1.00 41.82 90 ALA A CA 1
ATOM 675 C C . ALA A 1 90 ? 34.974 7.324 -3.727 1.00 44.82 90 ALA A C 1
ATOM 676 O O . ALA A 1 90 ? 35.589 8.049 -2.937 1.00 36.78 90 ALA A O 1
ATOM 678 N N . ALA A 1 91 ? 34.074 6.432 -3.318 1.00 35.67 91 ALA A N 1
ATOM 679 C CA . ALA A 1 91 ? 33.777 6.356 -1.890 1.00 34.68 91 ALA A CA 1
ATOM 680 C C . ALA A 1 91 ? 34.928 5.736 -1.107 1.00 40.47 91 ALA A C 1
ATOM 681 O O . ALA A 1 91 ? 35.374 6.355 -0.126 1.00 47.25 91 ALA A O 1
ATOM 683 N N . PRO A 1 92 ? 35.469 4.562 -1.466 1.00 41.78 92 PRO A N 1
ATOM 684 C CA . PRO A 1 92 ? 36.650 4.079 -0.721 1.00 38.56 92 PRO A CA 1
ATOM 685 C C . PRO A 1 92 ? 37.852 5.008 -0.833 1.00 43.48 92 PRO A C 1
ATOM 686 O O . PRO A 1 92 ? 38.505 5.282 0.185 1.00 41.95 92 PRO A O 1
ATOM 690 N N . VAL A 1 93 ? 38.151 5.520 -2.035 1.00 36.14 93 VAL A N 1
ATOM 691 C CA . VAL A 1 93 ? 39.284 6.434 -2.203 1.00 40.67 93 VAL A CA 1
ATOM 692 C C . VAL A 1 93 ? 39.080 7.708 -1.389 1.00 37.42 93 VAL A C 1
ATOM 693 O O . VAL A 1 93 ? 40.007 8.200 -0.734 1.00 41.98 93 VAL A O 1
ATOM 697 N N . GLY A 1 94 ? 37.876 8.274 -1.429 1.00 37.55 94 GLY A N 1
ATOM 698 C CA . GLY A 1 94 ? 37.616 9.475 -0.653 1.00 36.49 94 GLY A CA 1
ATOM 699 C C . GLY A 1 94 ? 37.800 9.250 0.835 1.00 44.59 94 GLY A C 1
ATOM 700 O O . GLY A 1 94 ? 38.271 10.137 1.553 1.00 45.29 94 GLY A O 1
ATOM 701 N N A ARG A 1 95 ? 37.439 8.059 1.318 0.50 37.12 95 ARG A N 1
ATOM 702 N N B ARG A 1 95 ? 37.430 8.060 1.318 0.50 37.11 95 ARG A N 1
ATOM 703 C CA A ARG A 1 95 ? 37.672 7.733 2.720 0.50 38.16 95 ARG A CA 1
ATOM 704 C CA B ARG A 1 95 ? 37.666 7.720 2.717 0.50 38.15 95 ARG A CA 1
ATOM 705 C C A ARG A 1 95 ? 39.158 7.583 3.010 0.50 42.54 95 ARG A C 1
ATOM 706 C C B ARG A 1 95 ? 39.155 7.590 3.005 0.50 42.51 95 ARG A C 1
ATOM 707 O O A ARG A 1 95 ? 39.620 7.935 4.100 0.50 49.59 95 ARG A O 1
ATOM 708 O O B ARG A 1 95 ? 39.616 7.964 4.088 0.50 49.57 95 ARG A O 1
ATOM 723 N N . PHE A 1 96 ? 39.922 7.054 2.054 1.00 40.74 96 PHE A N 1
ATOM 724 C CA . PHE A 1 96 ? 41.369 6.982 2.232 1.00 46.83 96 PHE A CA 1
ATOM 725 C C . PHE A 1 96 ? 41.984 8.382 2.273 1.00 53.98 96 PHE A C 1
ATOM 726 O O . PHE A 1 96 ? 42.741 8.709 3.195 1.00 44.57 96 PHE A O 1
ATOM 734 N N . THR A 1 97 ? 41.650 9.238 1.293 1.00 55.70 97 THR A N 1
ATOM 735 C CA . THR A 1 97 ? 42.286 10.554 1.226 1.00 42.81 97 THR A CA 1
ATOM 736 C C . THR A 1 97 ? 41.902 11.430 2.413 1.00 43.28 97 THR A C 1
ATOM 737 O O . THR A 1 97 ? 42.723 12.228 2.880 1.00 44.82 97 THR A O 1
ATOM 741 N N . ALA A 1 98 ? 40.680 11.283 2.929 1.00 42.17 98 ALA A N 1
ATOM 742 C CA . ALA A 1 98 ? 40.330 11.961 4.176 1.00 42.88 98 ALA A CA 1
ATOM 743 C C . ALA A 1 98 ? 41.224 11.500 5.324 1.00 48.38 98 ALA A C 1
ATOM 744 O O . ALA A 1 98 ? 41.696 12.325 6.119 1.00 46.29 98 ALA A O 1
ATOM 746 N N . HIS A 1 99 ? 41.490 10.192 5.418 1.00 44.93 99 HIS A N 1
ATOM 747 C CA . HIS A 1 99 ? 42.340 9.693 6.502 1.00 49.03 99 HIS A CA 1
ATOM 748 C C . HIS A 1 99 ? 43.781 10.180 6.370 1.00 48.89 99 HIS A C 1
ATOM 749 O O . HIS A 1 99 ? 44.421 10.515 7.372 1.00 50.86 99 HIS A O 1
ATOM 756 N N . TRP A 1 100 ? 44.311 10.202 5.145 1.00 52.50 100 TRP A N 1
ATOM 757 C CA . TRP A 1 100 ? 45.641 10.721 4.844 1.00 50.29 100 TRP A CA 1
ATOM 758 C C . TRP A 1 100 ? 45.734 12.240 4.970 1.00 55.27 100 TRP A C 1
ATOM 759 O O . TRP A 1 100 ? 46.843 12.780 4.881 1.00 59.56 100 TRP A O 1
ATOM 770 N N . ARG A 1 101 ? 44.604 12.933 5.148 1.00 49.41 101 ARG A N 1
ATOM 771 C CA . ARG A 1 101 ? 44.533 14.402 5.140 1.00 62.17 101 ARG A CA 1
ATOM 772 C C . ARG A 1 101 ? 45.038 15.001 3.824 1.00 49.36 101 ARG A C 1
ATOM 773 O O . ARG A 1 101 ? 45.541 16.122 3.796 1.00 50.38 101 ARG A O 1
ATOM 781 N N . VAL A 1 102 ? 44.890 14.274 2.727 1.00 51.51 102 VAL A N 1
ATOM 782 C CA . VAL A 1 102 ? 45.273 14.744 1.398 1.00 47.71 102 VAL A CA 1
ATOM 783 C C . VAL A 1 102 ? 44.019 15.252 0.695 1.00 49.39 102 VAL A C 1
ATOM 784 O O . VAL A 1 102 ? 42.992 14.558 0.717 1.00 52.88 102 VAL A O 1
ATOM 788 N N . PRO A 1 103 ? 44.054 16.432 0.072 1.00 49.45 103 PRO A N 1
ATOM 789 C CA . PRO A 1 103 ? 42.865 16.923 -0.639 1.00 43.99 103 PRO A CA 1
ATOM 790 C C . PRO A 1 103 ? 42.556 16.067 -1.855 1.00 42.68 103 PRO A C 1
ATOM 791 O O . PRO A 1 103 ? 43.461 15.561 -2.527 1.00 43.26 103 PRO A O 1
ATOM 795 N N . LEU A 1 104 ? 41.257 15.907 -2.124 1.00 41.08 104 LEU A N 1
ATOM 796 C CA . LEU A 1 104 ? 40.752 15.173 -3.279 1.00 45.37 104 LEU A CA 1
ATOM 797 C C . LEU A 1 104 ? 39.882 16.088 -4.140 1.00 38.98 104 LEU A C 1
ATOM 798 O O . LEU A 1 104 ? 39.001 16.783 -3.621 1.00 38.63 104 LEU A O 1
ATOM 803 N N . LEU A 1 105 ? 40.104 16.051 -5.454 1.00 39.27 105 LEU A N 1
ATOM 804 C CA . LEU A 1 105 ? 39.360 16.856 -6.427 1.00 42.73 105 LEU A CA 1
ATOM 805 C C . LEU A 1 105 ? 38.705 15.953 -7.455 1.00 37.18 105 LEU A C 1
ATOM 806 O O . LEU A 1 105 ? 39.382 15.117 -8.066 1.00 38.74 105 LEU A O 1
ATOM 811 N N . THR A 1 106 ? 37.412 16.150 -7.686 1.00 36.24 106 THR A N 1
ATOM 812 C CA . THR A 1 106 ? 36.737 15.366 -8.707 1.00 35.74 106 THR A CA 1
ATOM 813 C C . THR A 1 106 ? 35.523 16.116 -9.222 1.00 34.96 106 THR A C 1
ATOM 814 O O . THR A 1 106 ? 34.822 16.786 -8.461 1.00 35.05 106 THR A O 1
ATOM 818 N N . ALA A 1 107 ? 35.278 15.990 -10.516 1.00 34.87 107 ALA A N 1
ATOM 819 C CA . ALA A 1 107 ? 34.039 16.466 -11.110 1.00 34.53 107 ALA A CA 1
ATOM 820 C C . ALA A 1 107 ? 33.002 15.354 -11.217 1.00 41.16 107 ALA A C 1
ATOM 821 O O . ALA A 1 107 ? 31.907 15.580 -11.741 1.00 33.48 107 ALA A O 1
ATOM 823 N N . GLY A 1 108 ? 33.327 14.164 -10.729 1.00 33.27 108 GLY A N 1
ATOM 824 C CA . GLY A 1 108 ? 32.390 13.062 -10.624 1.00 38.42 108 GLY A CA 1
ATOM 825 C C . GLY A 1 108 ? 31.874 12.872 -9.212 1.00 37.79 108 GLY A C 1
ATOM 826 O O . GLY A 1 108 ? 31.716 13.829 -8.447 1.00 32.25 108 GLY A O 1
ATOM 827 N N . ALA A 1 109 ? 31.623 11.614 -8.854 1.00 43.94 109 ALA A N 1
ATOM 828 C CA . ALA A 1 109 ? 31.190 11.240 -7.513 1.00 33.93 109 ALA A CA 1
ATOM 829 C C . ALA A 1 109 ? 30.050 12.120 -6.983 1.00 36.84 109 ALA A C 1
ATOM 830 O O . ALA A 1 109 ? 30.165 12.708 -5.909 1.00 31.32 109 ALA A O 1
ATOM 832 N N . PRO A 1 110 ? 28.945 12.243 -7.728 1.00 34.82 110 PRO A N 1
ATOM 833 C CA . PRO A 1 110 ? 27.857 13.128 -7.295 1.00 30.95 110 PRO A CA 1
ATOM 834 C C . PRO A 1 110 ? 26.967 12.577 -6.188 1.00 38.55 110 PRO A C 1
ATOM 835 O O . PRO A 1 110 ? 25.978 13.239 -5.858 1.00 33.25 110 PRO A O 1
ATOM 839 N N . ALA A 1 111 ? 27.268 11.407 -5.607 1.00 37.41 111 ALA A N 1
ATOM 840 C CA . ALA A 1 111 ? 26.328 10.742 -4.700 1.00 36.16 111 ALA A CA 1
ATOM 841 C C . ALA A 1 111 ? 26.057 11.560 -3.438 1.00 33.53 111 ALA A C 1
ATOM 842 O O . ALA A 1 111 ? 26.900 12.330 -2.961 1.00 33.27 111 ALA A O 1
ATOM 844 N N . LEU A 1 112 ? 24.858 11.365 -2.892 1.00 30.28 112 LEU A N 1
ATOM 845 C CA . LEU A 1 112 ? 24.464 12.037 -1.659 1.00 30.87 112 LEU A CA 1
ATOM 846 C C . LEU A 1 112 ? 25.498 11.861 -0.544 1.00 37.95 112 LEU A C 1
ATOM 847 O O . LEU A 1 112 ? 25.842 12.827 0.146 1.00 39.05 112 LEU A O 1
ATOM 852 N N . GLY A 1 113 ? 26.036 10.645 -0.375 1.00 30.72 113 GLY A N 1
ATOM 853 C CA . GLY A 1 113 ? 26.910 10.384 0.753 1.00 31.20 113 GLY A CA 1
ATOM 854 C C . GLY A 1 113 ? 28.271 11.042 0.665 1.00 35.17 113 GLY A C 1
ATOM 855 O O . GLY A 1 113 ? 28.889 11.328 1.697 1.00 40.79 113 GLY A O 1
ATOM 856 N N . ILE A 1 114 ? 28.780 11.258 -0.556 1.00 41.02 114 ILE A N 1
ATOM 857 C CA . ILE A 1 114 ? 30.026 12.004 -0.731 1.00 32.18 114 ILE A CA 1
ATOM 858 C C . ILE A 1 114 ? 29.863 13.414 -0.178 1.00 36.82 114 ILE A C 1
ATOM 859 O O . ILE A 1 114 ? 30.844 14.058 0.216 1.00 33.81 114 ILE A O 1
ATOM 864 N N . GLY A 1 115 ? 28.623 13.913 -0.138 1.00 38.16 115 GLY A N 1
ATOM 865 C CA . GLY A 1 115 ? 28.346 15.223 0.419 1.00 36.26 115 GLY A CA 1
ATOM 866 C C . GLY A 1 115 ? 28.580 15.333 1.911 1.00 41.55 115 GLY A C 1
ATOM 867 O O . GLY A 1 115 ? 28.668 16.446 2.430 1.00 44.23 115 GLY A O 1
ATOM 868 N N . VAL A 1 116 ? 28.688 14.209 2.614 1.00 45.64 116 VAL A N 1
ATOM 869 C CA . VAL A 1 116 ? 28.926 14.231 4.051 1.00 40.50 116 VAL A CA 1
ATOM 870 C C . VAL A 1 116 ? 30.408 14.482 4.284 1.00 38.35 116 VAL A C 1
ATOM 871 O O . VAL A 1 116 ? 31.183 13.542 4.483 1.00 45.19 116 VAL A O 1
ATOM 875 N N . LYS A 1 117 ? 30.817 15.752 4.240 1.00 47.02 117 LYS A N 1
ATOM 876 C CA . LYS A 1 117 ? 32.242 16.072 4.235 1.00 50.20 117 LYS A CA 1
ATOM 877 C C . LYS A 1 117 ? 32.901 15.867 5.591 1.00 53.66 117 LYS A C 1
ATOM 878 O O . LYS A 1 117 ? 34.136 15.885 5.669 1.00 51.75 117 LYS A O 1
ATOM 884 N N . ASP A 1 118 ? 32.119 15.688 6.656 1.00 54.38 118 ASP A N 1
ATOM 885 C CA . ASP A 1 118 ? 32.707 15.263 7.918 1.00 59.26 118 ASP A CA 1
ATOM 886 C C . ASP A 1 118 ? 33.359 13.890 7.780 1.00 46.16 118 ASP A C 1
ATOM 887 O O . ASP A 1 118 ? 34.343 13.593 8.466 1.00 44.83 118 ASP A O 1
ATOM 892 N N . GLU A 1 119 ? 32.833 13.051 6.891 1.00 47.75 119 GLU A N 1
ATOM 893 C CA . GLU A 1 119 ? 33.446 11.790 6.495 1.00 40.22 119 GLU A CA 1
ATOM 894 C C . GLU A 1 119 ? 34.428 11.993 5.341 1.00 47.43 119 GLU A C 1
ATOM 895 O O . GLU A 1 119 ? 35.604 11.633 5.453 1.00 50.49 119 GLU A O 1
ATOM 901 N N . TYR A 1 120 ? 33.961 12.582 4.237 1.00 46.08 120 TYR A N 1
ATOM 902 C CA . TYR A 1 120 ? 34.800 12.859 3.065 1.00 45.87 120 TYR A CA 1
ATOM 903 C C . TYR A 1 120 ? 35.486 14.217 3.210 1.00 45.81 120 TYR A C 1
ATOM 904 O O . TYR A 1 120 ? 35.268 15.158 2.447 1.00 53.08 120 TYR A O 1
ATOM 913 N N . ALA A 1 121 ? 36.328 14.290 4.241 1.00 55.74 121 ALA A N 1
ATOM 914 C CA . ALA A 1 121 ? 37.093 15.496 4.515 1.00 53.00 121 ALA A CA 1
ATOM 915 C C . ALA A 1 121 ? 38.026 15.810 3.355 1.00 42.51 121 ALA A C 1
ATOM 916 O O . ALA A 1 121 ? 38.580 14.908 2.716 1.00 45.21 121 ALA A O 1
ATOM 918 N N . LEU A 1 122 ? 38.201 17.102 3.086 1.00 45.09 122 LEU A N 1
ATOM 919 C CA . LEU A 1 122 ? 39.097 17.581 2.035 1.00 45.22 122 LEU A CA 1
ATOM 920 C C . LEU A 1 122 ? 38.723 17.047 0.654 1.00 47.52 122 LEU A C 1
ATOM 921 O O . LEU A 1 122 ? 39.564 17.050 -0.253 1.00 42.47 122 LEU A O 1
ATOM 926 N N . THR A 1 123 ? 37.492 16.551 0.479 1.00 45.28 123 THR A N 1
ATOM 927 C CA . THR A 1 123 ? 36.955 16.265 -0.849 1.00 45.80 123 THR A CA 1
ATOM 928 C C . THR A 1 123 ? 36.238 17.507 -1.372 1.00 40.39 123 THR A C 1
ATOM 929 O O . THR A 1 123 ? 35.280 17.982 -0.750 1.00 41.14 123 THR A O 1
ATOM 933 N N . THR A 1 124 ? 36.705 18.032 -2.504 1.00 39.95 124 THR A N 1
ATOM 934 C CA . THR A 1 124 ? 36.079 19.162 -3.182 1.00 40.36 124 THR A CA 1
ATOM 935 C C . THR A 1 124 ? 35.512 18.662 -4.502 1.00 39.29 124 THR A C 1
ATOM 936 O O . THR A 1 124 ? 36.250 18.099 -5.321 1.00 39.23 124 THR A O 1
ATOM 940 N N . ARG A 1 125 ? 34.207 18.855 -4.697 1.00 38.68 125 ARG A N 1
ATOM 941 C CA . ARG A 1 125 ? 33.515 18.465 -5.921 1.00 37.87 125 ARG A CA 1
ATOM 942 C C . ARG A 1 125 ? 33.274 19.694 -6.800 1.00 45.79 125 ARG A C 1
ATOM 943 O O . ARG A 1 125 ? 32.547 20.618 -6.409 1.00 39.72 125 ARG A O 1
ATOM 951 N N . THR A 1 126 ? 33.874 19.695 -7.989 1.00 39.50 126 THR A N 1
ATOM 952 C CA . THR A 1 126 ? 33.777 20.816 -8.916 1.00 48.27 126 THR A CA 1
ATOM 953 C C . THR A 1 126 ? 32.872 20.518 -10.102 1.00 51.12 126 THR A C 1
ATOM 954 O O . THR A 1 126 ? 32.792 21.333 -11.034 1.00 41.83 126 THR A O 1
ATOM 958 N N . GLY A 1 127 ? 32.202 19.368 -10.086 1.00 38.94 127 GLY A N 1
ATOM 959 C CA . GLY A 1 127 ? 31.189 19.028 -11.051 1.00 38.57 127 GLY A CA 1
ATOM 960 C C . GLY A 1 127 ? 29.833 18.926 -10.382 1.00 37.78 127 GLY A C 1
ATOM 961 O O . GLY A 1 127 ? 29.641 19.368 -9.248 1.00 43.99 127 GLY A O 1
ATOM 962 N N . PRO A 1 128 ? 28.871 18.331 -11.080 1.00 37.20 128 PRO A N 1
ATOM 963 C CA . PRO A 1 128 ? 27.501 18.236 -10.552 1.00 36.73 128 PRO A CA 1
ATOM 964 C C . PRO A 1 128 ? 27.347 17.346 -9.322 1.00 35.40 128 PRO A C 1
ATOM 965 O O . PRO A 1 128 ? 28.092 16.388 -9.101 1.00 34.45 128 PRO A O 1
ATOM 969 N N . SER A 1 129 ? 26.332 17.674 -8.526 1.00 36.80 129 SER A N 1
ATOM 970 C CA . SER A 1 129 ? 25.891 16.861 -7.403 1.00 34.64 129 SER A CA 1
ATOM 971 C C . SER A 1 129 ? 24.412 16.575 -7.552 1.00 39.43 129 SER A C 1
ATOM 972 O O . SER A 1 129 ? 23.659 17.380 -8.117 1.00 46.38 129 SER A O 1
ATOM 975 N N . HIS A 1 130 ? 23.997 15.446 -7.000 1.00 33.46 130 HIS A N 1
ATOM 976 C CA . HIS A 1 130 ? 22.601 15.048 -7.094 1.00 33.43 130 HIS A CA 1
ATOM 977 C C . HIS A 1 130 ? 21.706 15.743 -6.076 1.00 34.55 130 HIS A C 1
ATOM 978 O O . HIS A 1 130 ? 20.504 15.860 -6.322 1.00 46.45 130 HIS A O 1
ATOM 985 N N . VAL A 1 131 ? 22.244 16.224 -4.954 1.00 35.04 131 VAL A N 1
ATOM 986 C CA . VAL A 1 131 ? 21.418 17.097 -4.129 1.00 39.44 131 VAL A CA 1
ATOM 987 C C . VAL A 1 131 ? 21.090 18.380 -4.880 1.00 44.37 131 VAL A C 1
ATOM 988 O O . VAL A 1 131 ? 20.024 18.966 -4.666 1.00 41.52 131 VAL A O 1
ATOM 992 N N . LYS A 1 132 ? 21.987 18.842 -5.765 1.00 38.04 132 LYS A N 1
ATOM 993 C CA . LYS A 1 132 ? 21.686 20.048 -6.529 1.00 39.68 132 LYS A CA 1
ATOM 994 C C . LYS A 1 132 ? 20.497 19.830 -7.456 1.00 40.00 132 LYS A C 1
ATOM 995 O O . LYS A 1 132 ? 19.782 20.782 -7.776 1.00 41.79 132 LYS A O 1
ATOM 1001 N N . LEU A 1 133 ? 20.263 18.589 -7.890 1.00 43.43 133 LEU A N 1
ATOM 1002 C CA . LEU A 1 133 ? 19.053 18.307 -8.655 1.00 42.12 133 LEU A CA 1
ATOM 1003 C C . LEU A 1 133 ? 17.812 18.459 -7.784 1.00 53.98 133 LEU A C 1
ATOM 1004 O O . LEU A 1 133 ? 16.783 18.967 -8.243 1.00 53.15 133 LEU A O 1
ATOM 1009 N N . GLY A 1 134 ? 17.894 18.025 -6.521 1.00 51.74 134 GLY A N 1
ATOM 1010 C CA . GLY A 1 134 ? 16.820 18.302 -5.579 1.00 51.17 134 GLY A CA 1
ATOM 1011 C C . GLY A 1 134 ? 16.499 19.783 -5.456 1.00 53.80 134 GLY A C 1
ATOM 1012 O O . GLY A 1 134 ? 15.328 20.165 -5.359 1.00 49.35 134 GLY A O 1
ATOM 1013 N N . ASP A 1 135 ? 17.534 20.637 -5.445 1.00 49.10 135 ASP A N 1
ATOM 1014 C CA . ASP A 1 135 ? 17.323 22.086 -5.406 1.00 49.51 135 ASP A CA 1
ATOM 1015 C C . ASP A 1 135 ? 16.497 22.552 -6.601 1.00 50.63 135 ASP A C 1
ATOM 1016 O O . ASP A 1 135 ? 15.547 23.330 -6.456 1.00 62.90 135 ASP A O 1
ATOM 1021 N N . PHE A 1 136 ? 16.860 22.088 -7.796 1.00 46.11 136 PHE A N 1
ATOM 1022 C CA . PHE A 1 136 ? 16.134 22.448 -9.006 1.00 47.46 136 PHE A CA 1
ATOM 1023 C C . PHE A 1 136 ? 14.687 21.983 -8.942 1.00 48.21 136 PHE A C 1
ATOM 1024 O O . PHE A 1 136 ? 13.759 22.753 -9.217 1.00 54.37 136 PHE A O 1
ATOM 1032 N N . VAL A 1 137 ? 14.475 20.718 -8.585 1.00 46.50 137 VAL A N 1
ATOM 1033 C CA . VAL A 1 137 ? 13.117 20.195 -8.490 1.00 53.76 137 VAL A CA 1
ATOM 1034 C C . VAL A 1 137 ? 12.302 20.997 -7.481 1.00 52.89 137 VAL A C 1
ATOM 1035 O O . VAL A 1 137 ? 11.118 21.278 -7.701 1.00 54.26 137 VAL A O 1
ATOM 1039 N N . THR A 1 138 ? 12.922 21.383 -6.363 1.00 49.42 138 THR A N 1
ATOM 1040 C CA . THR A 1 138 ? 12.242 22.223 -5.384 1.00 51.90 138 THR A CA 1
ATOM 1041 C C . THR A 1 138 ? 11.805 23.540 -6.006 1.00 77.13 138 THR A C 1
ATOM 1042 O O . THR A 1 138 ? 10.623 23.902 -5.969 1.00 85.04 138 THR A O 1
ATOM 1046 N N . ALA A 1 139 ? 12.762 24.279 -6.572 1.00 70.55 139 ALA A N 1
ATOM 1047 C CA . ALA A 1 139 ? 12.447 25.549 -7.211 1.00 63.55 139 ALA A CA 1
ATOM 1048 C C . ALA A 1 139 ? 11.405 25.374 -8.304 1.00 65.39 139 ALA A C 1
ATOM 1049 O O . ALA A 1 139 ? 10.620 26.290 -8.572 1.00 77.81 139 ALA A O 1
ATOM 1051 N N . LEU A 1 140 ? 11.381 24.203 -8.935 1.00 61.99 140 LEU A N 1
ATOM 1052 C CA . LEU A 1 140 ? 10.389 23.921 -9.963 1.00 57.29 140 LEU A CA 1
ATOM 1053 C C . LEU A 1 140 ? 9.000 23.755 -9.362 1.00 62.19 140 LEU A C 1
ATOM 1054 O O . LEU A 1 140 ? 8.015 24.260 -9.912 1.00 61.71 140 LEU A O 1
ATOM 1059 N N . HIS A 1 141 ? 8.896 23.033 -8.245 1.00 60.89 141 HIS A N 1
ATOM 1060 C CA . HIS A 1 141 ? 7.591 22.832 -7.631 1.00 63.73 141 HIS A CA 1
ATOM 1061 C C . HIS A 1 141 ? 7.070 24.120 -7.017 1.00 71.58 141 HIS A C 1
ATOM 1062 O O . HIS A 1 141 ? 5.886 24.445 -7.160 1.00 78.92 141 HIS A O 1
ATOM 1069 N N . ARG A 1 142 ? 7.939 24.860 -6.324 1.00 72.61 142 ARG A N 1
ATOM 1070 C CA . ARG A 1 142 ? 7.543 26.144 -5.755 1.00 74.41 142 ARG A CA 1
ATOM 1071 C C . ARG A 1 142 ? 7.063 27.104 -6.835 1.00 73.74 142 ARG A C 1
ATOM 1072 O O . ARG A 1 142 ? 6.072 27.818 -6.652 1.00 72.70 142 ARG A O 1
ATOM 1080 N N . ARG A 1 143 ? 7.758 27.136 -7.967 1.00 76.07 143 ARG A N 1
ATOM 1081 C CA . ARG A 1 143 ? 7.437 28.047 -9.053 1.00 84.74 143 ARG A CA 1
ATOM 1082 C C . ARG A 1 143 ? 6.443 27.459 -10.040 1.00 85.19 143 ARG A C 1
ATOM 1083 O O . ARG A 1 143 ? 6.507 27.783 -11.232 1.00 90.85 143 ARG A O 1
ATOM 1091 N N . LEU A 1 144 ? 5.521 26.612 -9.578 1.00 79.58 144 LEU A N 1
ATOM 1092 C CA . LEU A 1 144 ? 4.576 25.954 -10.474 1.00 71.60 144 LEU A CA 1
ATOM 1093 C C . LEU A 1 144 ? 3.367 25.409 -9.721 1.00 75.10 144 LEU A C 1
ATOM 1094 O O . LEU A 1 144 ? 2.392 24.975 -10.341 1.00 74.08 144 LEU A O 1
ATOM 1099 N N . GLY A 1 145 ? 3.425 25.406 -8.391 1.00 72.73 145 GLY A N 1
ATOM 1100 C CA . GLY A 1 145 ? 2.257 25.100 -7.589 1.00 74.70 145 GLY A CA 1
ATOM 1101 C C . GLY A 1 145 ? 2.063 23.649 -7.228 1.00 83.67 145 GLY A C 1
ATOM 1102 O O . GLY A 1 145 ? 0.940 23.255 -6.898 1.00 88.93 145 GLY A O 1
ATOM 1103 N N . TRP A 1 146 ? 3.116 22.838 -7.278 1.00 83.13 146 TRP A N 1
ATOM 1104 C CA . TRP A 1 146 ? 3.051 21.425 -6.904 1.00 76.01 146 TRP A CA 1
ATOM 1105 C C . TRP A 1 146 ? 3.610 21.293 -5.495 1.00 74.74 146 TRP A C 1
ATOM 1106 O O . TRP A 1 146 ? 4.813 21.119 -5.294 1.00 62.24 146 TRP A O 1
ATOM 1117 N N . GLU A 1 147 ? 2.723 21.375 -4.508 1.00 80.93 147 GLU A N 1
ATOM 1118 C CA . GLU A 1 147 ? 3.115 21.302 -3.109 1.00 84.92 147 GLU A CA 1
ATOM 1119 C C . GLU A 1 147 ? 2.602 20.038 -2.431 1.00 85.26 147 GLU A C 1
ATOM 1120 O O . GLU A 1 147 ? 2.554 19.977 -1.200 1.00 97.16 147 GLU A O 1
ATOM 1126 N N . HIS A 1 148 ? 2.237 19.016 -3.206 1.00 73.40 148 HIS A N 1
ATOM 1127 C CA . HIS A 1 148 ? 1.593 17.851 -2.619 1.00 71.04 148 HIS A CA 1
ATOM 1128 C C . HIS A 1 148 ? 2.314 16.540 -2.913 1.00 76.26 148 HIS A C 1
ATOM 1129 O O . HIS A 1 148 ? 3.009 15.999 -2.045 1.00 74.36 148 HIS A O 1
ATOM 1136 N N . GLN A 1 149 ? 2.142 16.004 -4.117 1.00 78.90 149 GLN A N 1
ATOM 1137 C CA . GLN A 1 149 ? 2.553 14.638 -4.401 1.00 77.54 149 GLN A CA 1
ATOM 1138 C C . GLN A 1 149 ? 3.351 14.566 -5.693 1.00 75.45 149 GLN A C 1
ATOM 1139 O O . GLN A 1 149 ? 3.027 15.236 -6.679 1.00 74.78 149 GLN A O 1
ATOM 1145 N N . ALA A 1 150 ? 4.395 13.740 -5.677 1.00 65.48 150 ALA A N 1
ATOM 1146 C CA . ALA A 1 150 ? 5.196 13.462 -6.857 1.00 62.99 150 ALA A CA 1
ATOM 1147 C C . ALA A 1 150 ? 5.630 12.009 -6.821 1.00 54.65 150 ALA A C 1
ATOM 1148 O O . ALA A 1 150 ? 5.782 11.416 -5.750 1.00 53.25 150 ALA A O 1
ATOM 1150 N N . LEU A 1 151 ? 5.828 11.441 -8.004 1.00 50.58 151 LEU A N 1
ATOM 1151 C CA . LEU A 1 151 ? 6.228 10.052 -8.157 1.00 46.81 151 LEU A CA 1
ATOM 1152 C C . LEU A 1 151 ? 7.538 9.998 -8.921 1.00 48.60 151 LEU A C 1
ATOM 1153 O O . LEU A 1 151 ? 7.708 10.697 -9.924 1.00 48.74 151 LEU A O 1
ATOM 1158 N N . VAL A 1 152 ? 8.459 9.166 -8.445 1.00 40.38 152 VAL A N 1
ATOM 1159 C CA . VAL A 1 152 ? 9.774 9.010 -9.055 1.00 38.23 152 VAL A CA 1
ATOM 1160 C C . VAL A 1 152 ? 9.969 7.544 -9.434 1.00 40.68 152 VAL A C 1
ATOM 1161 O O . VAL A 1 152 ? 10.052 6.676 -8.558 1.00 37.97 152 VAL A O 1
ATOM 1165 N N . LEU A 1 153 ? 10.056 7.269 -10.730 1.00 35.83 153 LEU A N 1
ATOM 1166 C CA . LEU A 1 153 ? 10.449 5.959 -11.221 1.00 43.46 153 LEU A CA 1
ATOM 1167 C C . LEU A 1 153 ? 11.896 6.021 -11.691 1.00 42.78 153 LEU A C 1
ATOM 1168 O O . LEU A 1 153 ? 12.299 6.971 -12.368 1.00 37.38 153 LEU A O 1
ATOM 1173 N N . TYR A 1 154 ? 12.681 5.011 -11.328 1.00 39.51 154 TYR A N 1
ATOM 1174 C CA . TYR A 1 154 ? 14.080 4.989 -11.712 1.00 30.67 154 TYR A CA 1
ATOM 1175 C C . TYR A 1 154 ? 14.483 3.566 -12.051 1.00 37.34 154 TYR A C 1
ATOM 1176 O O . TYR A 1 154 ? 13.985 2.611 -11.452 1.00 29.55 154 TYR A O 1
ATOM 1185 N N A ALA A 1 155 ? 15.248 3.464 -13.133 0.50 35.70 155 ALA A N 1
ATOM 1186 N N B ALA A 1 155 ? 15.472 3.416 -12.933 0.50 34.84 155 ALA A N 1
ATOM 1187 C CA A ALA A 1 155 ? 15.753 2.199 -13.631 0.50 36.18 155 ALA A CA 1
ATOM 1188 C CA B ALA A 1 155 ? 15.954 2.079 -13.267 0.50 36.92 155 ALA A CA 1
ATOM 1189 C C A ALA A 1 155 ? 17.018 1.873 -12.866 0.50 37.00 155 ALA A C 1
ATOM 1190 C C B ALA A 1 155 ? 17.443 2.089 -13.579 0.50 38.35 155 ALA A C 1
ATOM 1191 O O A ALA A 1 155 ? 17.989 2.635 -12.900 0.50 39.98 155 ALA A O 1
ATOM 1192 O O B ALA A 1 155 ? 17.944 3.005 -14.238 0.50 36.71 155 ALA A O 1
ATOM 1195 N N A ASP A 1 156 ? 17.005 0.761 -12.162 0.50 30.74 156 ASP A N 1
ATOM 1196 N N B ASP A 1 156 ? 18.140 1.046 -13.130 0.50 33.84 156 ASP A N 1
ATOM 1197 C CA A ASP A 1 156 ? 18.134 0.414 -11.338 0.50 32.05 156 ASP A CA 1
ATOM 1198 C CA B ASP A 1 156 ? 19.549 0.869 -13.449 0.50 30.35 156 ASP A CA 1
ATOM 1199 C C A ASP A 1 156 ? 18.366 -1.078 -11.452 0.50 31.95 156 ASP A C 1
ATOM 1200 C C B ASP A 1 156 ? 19.769 -0.493 -14.087 0.50 41.14 156 ASP A C 1
ATOM 1201 O O A ASP A 1 156 ? 17.515 -1.830 -11.930 0.50 26.90 156 ASP A O 1
ATOM 1202 O O B ASP A 1 156 ? 18.890 -1.359 -14.082 0.50 48.81 156 ASP A O 1
ATOM 1211 N N A ARG A 1 157 ? 19.560 -1.483 -11.030 0.50 35.80 157 ARG A N 1
ATOM 1212 N N B ARG A 1 157 ? 20.950 -0.660 -14.675 0.50 40.58 157 ARG A N 1
ATOM 1213 C CA A ARG A 1 157 ? 19.954 -2.881 -11.087 0.50 31.85 157 ARG A CA 1
ATOM 1214 C CA B ARG A 1 157 ? 21.370 -1.928 -15.260 0.50 38.73 157 ARG A CA 1
ATOM 1215 C C A ARG A 1 157 ? 21.126 -3.068 -10.127 0.50 45.26 157 ARG A C 1
ATOM 1216 C C B ARG A 1 157 ? 22.252 -2.655 -14.257 0.50 36.62 157 ARG A C 1
ATOM 1217 O O A ARG A 1 157 ? 21.227 -2.359 -9.120 0.50 35.28 157 ARG A O 1
ATOM 1218 O O B ARG A 1 157 ? 23.180 -2.064 -13.703 0.50 35.60 157 ARG A O 1
ATOM 1221 N N A LEU A 1 158 ? 21.989 -4.028 -10.436 0.50 64.38 158 LEU A N 1
ATOM 1222 N N B LEU A 1 158 ? 21.959 -3.926 -14.011 0.50 53.48 158 LEU A N 1
ATOM 1223 C CA A LEU A 1 158 ? 23.332 -4.130 -9.898 0.50 65.36 158 LEU A CA 1
ATOM 1224 C CA B LEU A 1 158 ? 22.714 -4.653 -12.999 0.50 70.73 158 LEU A CA 1
ATOM 1225 C C A LEU A 1 158 ? 24.282 -4.359 -11.061 0.50 72.23 158 LEU A C 1
ATOM 1226 C C B LEU A 1 158 ? 24.188 -4.724 -13.384 0.50 75.80 158 LEU A C 1
ATOM 1227 O O A LEU A 1 158 ? 23.889 -4.895 -12.101 0.50 73.57 158 LEU A O 1
ATOM 1228 O O B LEU A 1 158 ? 24.538 -5.146 -14.491 0.50 79.08 158 LEU A O 1
ATOM 1237 N N A GLY A 1 159 ? 25.533 -3.948 -10.891 0.50 73.86 159 GLY A N 1
ATOM 1238 N N B GLY A 1 159 ? 25.047 -4.285 -12.469 0.50 73.15 159 GLY A N 1
ATOM 1239 C CA A GLY A 1 159 ? 26.516 -4.239 -11.918 0.50 74.59 159 GLY A CA 1
ATOM 1240 C CA B GLY A 1 159 ? 26.487 -4.308 -12.662 0.50 73.88 159 GLY A CA 1
ATOM 1241 C C A GLY A 1 159 ? 27.201 -3.016 -12.485 0.50 73.78 159 GLY A C 1
ATOM 1242 C C B GLY A 1 159 ? 27.141 -2.943 -12.736 0.50 73.77 159 GLY A C 1
ATOM 1243 O O A GLY A 1 159 ? 28.397 -3.051 -12.796 0.50 72.34 159 GLY A O 1
ATOM 1244 O O B GLY A 1 159 ? 28.372 -2.854 -12.617 0.50 72.36 159 GLY A O 1
ATOM 1245 N N A ASP A 1 160 ? 26.454 -1.933 -12.640 0.50 73.11 160 ASP A N 1
ATOM 1246 N N B ASP A 1 160 ? 26.373 -1.872 -12.910 0.50 73.36 160 ASP A N 1
ATOM 1247 C CA A ASP A 1 160 ? 27.044 -0.661 -13.007 0.50 69.97 160 ASP A CA 1
ATOM 1248 C CA B ASP A 1 160 ? 26.933 -0.555 -13.175 0.50 69.81 160 ASP A CA 1
ATOM 1249 C C A ASP A 1 160 ? 27.186 0.195 -11.747 0.50 64.15 160 ASP A C 1
ATOM 1250 C C B ASP A 1 160 ? 27.172 0.192 -11.860 0.50 64.30 160 ASP A C 1
ATOM 1251 O O A ASP A 1 160 ? 27.230 -0.324 -10.625 0.50 61.10 160 ASP A O 1
ATOM 1252 O O B ASP A 1 160 ? 27.285 -0.410 -10.788 0.50 61.61 160 ASP A O 1
ATOM 1261 N N A ASP A 1 161 ? 27.258 1.505 -11.925 0.50 65.83 161 ASP A N 1
ATOM 1262 N N B ASP A 1 161 ? 27.246 1.514 -11.944 0.50 65.89 161 ASP A N 1
ATOM 1263 C CA A ASP A 1 161 ? 27.350 2.434 -10.810 0.50 68.84 161 ASP A CA 1
ATOM 1264 C CA B ASP A 1 161 ? 27.354 2.399 -10.797 0.50 68.88 161 ASP A CA 1
ATOM 1265 C C A ASP A 1 161 ? 25.984 2.811 -10.250 0.50 66.46 161 ASP A C 1
ATOM 1266 C C B ASP A 1 161 ? 25.992 2.781 -10.228 0.50 66.49 161 ASP A C 1
ATOM 1267 O O A ASP A 1 161 ? 25.916 3.687 -9.381 0.50 66.90 161 ASP A O 1
ATOM 1268 O O B ASP A 1 161 ? 25.927 3.640 -9.340 0.50 66.92 161 ASP A O 1
ATOM 1277 N N . ARG A 1 162 ? 24.915 2.163 -10.713 1.00 58.61 162 ARG A N 1
ATOM 1278 C CA . ARG A 1 162 ? 23.549 2.502 -10.325 1.00 38.83 162 ARG A CA 1
ATOM 1279 C C . ARG A 1 162 ? 23.308 4.012 -10.408 1.00 33.86 162 ARG A C 1
ATOM 1280 O O . ARG A 1 162 ? 22.952 4.650 -9.406 1.00 29.25 162 ARG A O 1
ATOM 1288 N N . PRO A 1 163 ? 23.544 4.629 -11.563 1.00 34.30 163 PRO A N 1
ATOM 1289 C CA . PRO A 1 163 ? 23.495 6.095 -11.588 1.00 38.36 163 PRO A CA 1
ATOM 1290 C C . PRO A 1 163 ? 22.102 6.631 -11.336 1.00 27.90 163 PRO A C 1
ATOM 1291 O O . PRO A 1 163 ? 21.959 7.651 -10.654 1.00 37.40 163 PRO A O 1
ATOM 1295 N N . CYS A 1 164 ? 21.063 5.949 -11.809 1.00 27.89 164 CYS A N 1
ATOM 1296 C CA . CYS A 1 164 ? 19.718 6.428 -11.518 1.00 32.40 164 CYS A CA 1
ATOM 1297 C C . CYS A 1 164 ? 19.384 6.332 -10.037 1.00 35.24 164 CYS A C 1
ATOM 1298 O O . CYS A 1 164 ? 18.613 7.152 -9.529 1.00 37.34 164 CYS A O 1
ATOM 1301 N N . PHE A 1 165 ? 19.938 5.346 -9.330 1.00 31.65 165 PHE A N 1
ATOM 1302 C CA . PHE A 1 165 ? 19.686 5.260 -7.899 1.00 32.19 165 PHE A CA 1
ATOM 1303 C C . PHE A 1 165 ? 20.274 6.468 -7.179 1.00 27.78 165 PHE A C 1
ATOM 1304 O O . PHE A 1 165 ? 19.609 7.112 -6.358 1.00 28.45 165 PHE A O 1
ATOM 1312 N N . PHE A 1 166 ? 21.524 6.795 -7.480 1.00 32.50 166 PHE A N 1
ATOM 1313 C CA . PHE A 1 166 ? 22.158 7.913 -6.798 1.00 31.37 166 PHE A CA 1
ATOM 1314 C C . PHE A 1 166 ? 21.563 9.249 -7.248 1.00 34.70 166 PHE A C 1
ATOM 1315 O O . PHE A 1 166 ? 21.415 10.167 -6.433 1.00 33.28 166 PHE A O 1
ATOM 1323 N N . ILE A 1 167 ? 21.183 9.364 -8.530 1.00 29.15 167 ILE A N 1
ATOM 1324 C CA . ILE A 1 167 ? 20.436 10.530 -8.998 1.00 30.27 167 ILE A CA 1
ATOM 1325 C C . ILE A 1 167 ? 19.152 10.693 -8.198 1.00 31.48 167 ILE A C 1
ATOM 1326 O O . ILE A 1 167 ? 18.854 11.772 -7.673 1.00 42.38 167 ILE A O 1
ATOM 1331 N N . VAL A 1 168 ? 18.384 9.615 -8.077 1.00 32.98 168 VAL A N 1
ATOM 1332 C CA . VAL A 1 168 ? 17.090 9.680 -7.405 1.00 35.09 168 VAL A CA 1
ATOM 1333 C C . VAL A 1 168 ? 17.262 9.890 -5.904 1.00 34.51 168 VAL A C 1
ATOM 1334 O O . VAL A 1 168 ? 16.518 10.659 -5.281 1.00 36.25 168 VAL A O 1
ATOM 1338 N N . GLU A 1 169 ? 18.237 9.212 -5.299 1.00 39.48 169 GLU A N 1
ATOM 1339 C CA . GLU A 1 169 ? 18.519 9.420 -3.884 1.00 38.25 169 GLU A CA 1
ATOM 1340 C C . GLU A 1 169 ? 18.741 10.900 -3.582 1.00 37.01 169 GLU A C 1
ATOM 1341 O O . GLU A 1 169 ? 18.131 11.457 -2.665 1.00 37.38 169 GLU A O 1
ATOM 1347 N N . GLY A 1 170 ? 19.600 11.558 -4.361 1.00 31.98 170 GLY A N 1
ATOM 1348 C CA . GLY A 1 170 ? 19.863 12.967 -4.127 1.00 33.14 170 GLY A CA 1
ATOM 1349 C C . GLY A 1 170 ? 18.628 13.829 -4.308 1.00 43.58 170 GLY A C 1
ATOM 1350 O O . GLY A 1 170 ? 18.338 14.707 -3.482 1.00 41.77 170 GLY A O 1
ATOM 1351 N N . LEU A 1 171 ? 17.889 13.600 -5.398 1.00 38.57 171 LEU A N 1
ATOM 1352 C CA . LEU A 1 171 ? 16.617 14.295 -5.586 1.00 42.14 171 LEU A CA 1
ATOM 1353 C C . LEU A 1 171 ? 15.705 14.068 -4.389 1.00 40.64 171 LEU A C 1
ATOM 1354 O O . LEU A 1 171 ? 15.238 15.021 -3.758 1.00 46.02 171 LEU A O 1
ATOM 1359 N N . TYR A 1 172 ? 15.477 12.798 -4.042 1.00 45.56 172 TYR A N 1
ATOM 1360 C CA . TYR A 1 172 ? 14.515 12.450 -3.003 1.00 43.14 172 TYR A CA 1
ATOM 1361 C C . TYR A 1 172 ? 14.844 13.133 -1.681 1.00 42.89 172 TYR A C 1
ATOM 1362 O O . TYR A 1 172 ? 13.976 13.762 -1.066 1.00 43.68 172 TYR A O 1
ATOM 1371 N N . MET A 1 173 ? 16.097 13.023 -1.225 1.00 37.24 173 MET A N 1
ATOM 1372 C CA . MET A 1 173 ? 16.459 13.571 0.083 1.00 41.90 173 MET A CA 1
ATOM 1373 C C . MET A 1 173 ? 16.377 15.094 0.101 1.00 56.04 173 MET A C 1
ATOM 1374 O O . MET A 1 173 ? 15.777 15.678 1.008 1.00 57.21 173 MET A O 1
ATOM 1379 N N . ARG A 1 174 ? 16.968 15.759 -0.893 1.00 57.65 174 ARG A N 1
ATOM 1380 C CA . ARG A 1 174 ? 16.967 17.218 -0.874 1.00 49.20 174 ARG A CA 1
ATOM 1381 C C . ARG A 1 174 ? 15.552 17.769 -1.029 1.00 52.64 174 ARG A C 1
ATOM 1382 O O . ARG A 1 174 ? 15.206 18.780 -0.410 1.00 46.37 174 ARG A O 1
ATOM 1390 N N . VAL A 1 175 ? 14.708 17.101 -1.823 1.00 49.43 175 VAL A N 1
ATOM 1391 C CA . VAL A 1 175 ? 13.352 17.601 -2.036 1.00 50.03 175 VAL A CA 1
ATOM 1392 C C . VAL A 1 175 ? 12.531 17.505 -0.758 1.00 57.33 175 VAL A C 1
ATOM 1393 O O . VAL A 1 175 ? 11.732 18.397 -0.446 1.00 59.25 175 VAL A O 1
ATOM 1397 N N . ARG A 1 176 ? 12.701 16.424 -0.005 1.00 58.08 176 ARG A N 1
ATOM 1398 C CA . ARG A 1 176 ? 11.986 16.282 1.252 1.00 64.32 176 ARG A CA 1
ATOM 1399 C C . ARG A 1 176 ? 12.663 17.043 2.382 1.00 67.97 176 ARG A C 1
ATOM 1400 O O . ARG A 1 176 ? 12.043 17.268 3.426 1.00 76.46 176 ARG A O 1
ATOM 1408 N N . GLU A 1 177 ? 13.921 17.437 2.189 1.00 71.37 177 GLU A N 1
ATOM 1409 C CA . GLU A 1 177 ? 14.578 18.364 3.104 1.00 73.81 177 GLU A CA 1
ATOM 1410 C C . GLU A 1 177 ? 13.962 19.752 2.989 1.00 73.24 177 GLU A C 1
ATOM 1411 O O . GLU A 1 177 ? 13.794 20.450 3.996 1.00 75.57 177 GLU A O 1
ATOM 1417 N N . ARG A 1 178 ? 13.581 20.152 1.772 1.00 74.35 178 ARG A N 1
ATOM 1418 C CA . ARG A 1 178 ? 13.143 21.514 1.467 1.00 74.48 178 ARG A CA 1
ATOM 1419 C C . ARG A 1 178 ? 11.630 21.654 1.303 1.00 78.07 178 ARG A C 1
ATOM 1420 O O . ARG A 1 178 ? 11.061 22.665 1.725 1.00 89.84 178 ARG A O 1
ATOM 1428 N N . LEU A 1 179 ? 10.951 20.688 0.692 1.00 69.15 179 LEU A N 1
ATOM 1429 C CA . LEU A 1 179 ? 9.509 20.801 0.517 1.00 56.77 179 LEU A CA 1
ATOM 1430 C C . LEU A 1 179 ? 8.721 19.932 1.478 1.00 81.70 179 LEU A C 1
ATOM 1431 O O . LEU A 1 179 ? 7.621 20.320 1.885 1.00 77.30 179 LEU A O 1
ATOM 1436 N N . ASN A 1 180 ? 9.254 18.770 1.844 1.00 107.77 180 ASN A N 1
ATOM 1437 C CA . ASN A 1 180 ? 8.553 17.830 2.715 1.00 123.38 180 ASN A CA 1
ATOM 1438 C C . ASN A 1 180 ? 7.139 17.548 2.204 1.00 123.15 180 ASN A C 1
ATOM 1439 O O . ASN A 1 180 ? 6.169 17.526 2.966 1.00 130.32 180 ASN A O 1
ATOM 1444 N N . ILE A 1 181 ? 7.017 17.364 0.895 1.00 106.89 181 ILE A N 1
ATOM 1445 C CA . ILE A 1 181 ? 5.796 16.873 0.292 1.00 85.20 181 ILE A CA 1
ATOM 1446 C C . ILE A 1 181 ? 5.957 15.370 0.105 1.00 75.60 181 ILE A C 1
ATOM 1447 O O . ILE A 1 181 ? 7.022 14.810 0.346 1.00 65.68 181 ILE A O 1
ATOM 1452 N N . THR A 1 182 ? 4.880 14.699 -0.317 1.00 77.18 182 THR A N 1
ATOM 1453 C CA . THR A 1 182 ? 4.903 13.245 -0.459 1.00 83.06 182 THR A CA 1
ATOM 1454 C C . THR A 1 182 ? 5.534 12.870 -1.795 1.00 73.83 182 THR A C 1
ATOM 1455 O O . THR A 1 182 ? 5.045 13.269 -2.859 1.00 75.98 182 THR A O 1
ATOM 1459 N N . VAL A 1 183 ? 6.630 12.120 -1.732 1.00 63.34 183 VAL A N 1
ATOM 1460 C CA . VAL A 1 183 ? 7.388 11.707 -2.906 1.00 60.88 183 VAL A CA 1
ATOM 1461 C C . VAL A 1 183 ? 7.430 10.186 -2.900 1.00 60.11 183 VAL A C 1
ATOM 1462 O O . VAL A 1 183 ? 8.169 9.581 -2.112 1.00 59.93 183 VAL A O 1
ATOM 1466 N N . ASN A 1 184 ? 6.640 9.565 -3.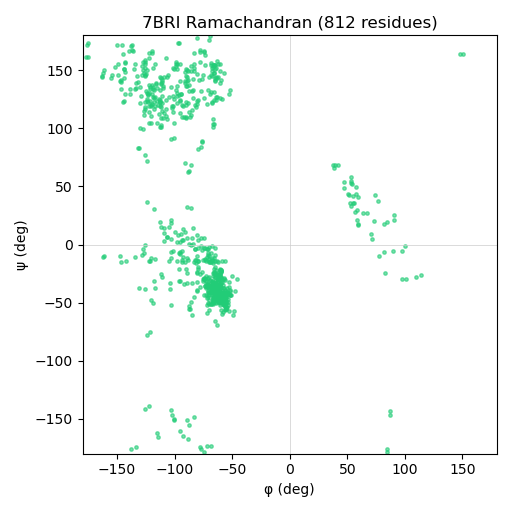768 1.00 43.84 184 ASN A N 1
ATOM 1467 C CA . ASN A 1 184 ? 6.726 8.123 -3.923 1.00 65.28 184 ASN A CA 1
ATOM 1468 C C . ASN A 1 184 ? 7.858 7.768 -4.874 1.00 59.71 184 ASN A C 1
ATOM 1469 O O . ASN A 1 184 ? 8.197 8.536 -5.781 1.00 50.65 184 ASN A O 1
ATOM 1474 N N . HIS A 1 185 ? 8.464 6.604 -4.643 1.00 55.41 185 HIS A N 1
ATOM 1475 C CA . HIS A 1 185 ? 9.564 6.157 -5.485 1.00 54.53 185 HIS A CA 1
ATOM 1476 C C . HIS A 1 185 ? 9.503 4.650 -5.696 1.00 62.56 185 HIS A C 1
ATOM 1477 O O . HIS A 1 185 ? 9.395 3.882 -4.733 1.00 60.90 185 HIS A O 1
ATOM 1484 N N . GLN A 1 186 ? 9.585 4.242 -6.966 1.00 59.72 186 GLN A N 1
ATOM 1485 C CA . GLN A 1 186 ? 9.588 2.845 -7.375 1.00 54.17 186 GLN A CA 1
ATOM 1486 C C . GLN A 1 186 ? 10.704 2.608 -8.384 1.00 43.13 186 GLN A C 1
ATOM 1487 O O . GLN A 1 186 ? 10.824 3.348 -9.362 1.00 47.72 186 GLN A O 1
ATOM 1493 N N A GLU A 1 187 ? 11.466 1.529 -8.167 0.50 46.81 187 GLU A N 1
ATOM 1494 N N B GLU A 1 187 ? 11.547 1.623 -8.138 0.50 46.37 187 GLU A N 1
ATOM 1495 C CA A GLU A 1 187 ? 12.586 1.098 -9.002 0.50 47.77 187 GLU A CA 1
ATOM 1496 C CA B GLU A 1 187 ? 12.513 1.321 -9.176 0.50 48.32 187 GLU A CA 1
ATOM 1497 C C A GLU A 1 187 ? 12.169 -0.037 -9.937 0.50 44.39 187 GLU A C 1
ATOM 1498 C C B GLU A 1 187 ? 11.843 0.441 -10.230 0.50 47.08 187 GLU A C 1
ATOM 1499 O O A GLU A 1 187 ? 11.455 -0.952 -9.523 0.50 50.02 187 GLU A O 1
ATOM 1500 O O B GLU A 1 187 ? 10.650 0.144 -10.167 0.50 48.96 187 GLU A O 1
ATOM 1511 N N . PHE A 1 188 ? 12.631 0.003 -11.192 1.00 37.77 188 PHE A N 1
ATOM 1512 C CA . PHE A 1 188 ? 12.257 -1.044 -12.133 1.00 34.36 188 PHE A CA 1
ATOM 1513 C C . PHE A 1 188 ? 13.518 -1.510 -12.837 1.00 29.11 188 PHE A C 1
ATOM 1514 O O . PHE A 1 188 ? 14.573 -0.877 -12.749 1.00 39.26 188 PHE A O 1
ATOM 1522 N N . VAL A 1 189 ? 13.409 -2.643 -13.509 1.00 29.27 189 VAL A N 1
ATOM 1523 C CA . VAL A 1 189 ? 14.487 -3.169 -14.341 1.00 33.96 189 VAL A CA 1
ATOM 1524 C C . VAL A 1 189 ? 14.113 -2.928 -15.795 1.00 42.92 189 VAL A C 1
ATOM 1525 O O . VAL A 1 189 ? 13.013 -3.293 -16.230 1.00 44.95 189 VAL A O 1
ATOM 1529 N N . GLU A 1 190 ? 15.014 -2.288 -16.540 1.00 49.38 190 GLU A N 1
ATOM 1530 C CA . GLU A 1 190 ? 14.610 -1.727 -17.826 1.00 51.63 190 GLU A CA 1
ATOM 1531 C C . GLU A 1 190 ? 14.207 -2.812 -18.815 1.00 56.33 190 GLU A C 1
ATOM 1532 O O . GLU A 1 190 ? 13.174 -2.682 -19.488 1.00 47.90 190 GLU A O 1
ATOM 1538 N N . GLY A 1 191 ? 14.987 -3.896 -18.899 1.00 51.40 191 GLY A N 1
ATOM 1539 C CA . GLY A 1 191 ? 14.759 -4.951 -19.865 1.00 32.71 191 GLY A CA 1
ATOM 1540 C C . GLY A 1 191 ? 13.742 -5.998 -19.470 1.00 52.67 191 GLY A C 1
ATOM 1541 O O . GLY A 1 191 ? 13.666 -7.051 -20.118 1.00 51.44 191 GLY A O 1
ATOM 1542 N N . ASP A 1 192 ? 12.943 -5.736 -18.434 1.00 48.98 192 ASP A N 1
ATOM 1543 C CA . ASP A 1 192 ? 12.008 -6.719 -17.896 1.00 46.18 192 ASP A CA 1
ATOM 1544 C C . ASP A 1 192 ? 10.566 -6.297 -18.164 1.00 47.01 192 ASP A C 1
ATOM 1545 O O . ASP A 1 192 ? 10.068 -5.347 -17.534 1.00 46.56 192 ASP A O 1
ATOM 1550 N N . PRO A 1 193 ? 9.852 -6.969 -19.070 1.00 45.91 193 PRO A N 1
ATOM 1551 C CA . PRO A 1 193 ? 8.481 -6.538 -19.379 1.00 47.00 193 PRO A CA 1
ATOM 1552 C C . PRO A 1 193 ? 7.540 -6.670 -18.202 1.00 44.59 193 PRO A C 1
ATOM 1553 O O . PRO A 1 193 ? 6.507 -5.986 -18.181 1.00 40.09 193 PRO A O 1
ATOM 1557 N N . ASP A 1 194 ? 7.869 -7.527 -17.226 1.00 45.74 194 ASP A N 1
ATOM 1558 C CA . ASP A 1 194 ? 7.041 -7.673 -16.030 1.00 50.12 194 ASP A CA 1
ATOM 1559 C C . ASP A 1 194 ? 6.768 -6.328 -15.363 1.00 44.21 194 ASP A C 1
ATOM 1560 O O . ASP A 1 194 ? 5.674 -6.096 -14.838 1.00 42.81 194 ASP A O 1
ATOM 1565 N N . HIS A 1 195 ? 7.748 -5.425 -15.382 1.00 38.51 195 HIS A N 1
ATOM 1566 C CA . HIS A 1 195 ? 7.646 -4.185 -14.624 1.00 38.07 195 HIS A CA 1
ATOM 1567 C C . HIS A 1 195 ? 6.806 -3.122 -15.297 1.00 35.75 195 HIS A C 1
ATOM 1568 O O . HIS A 1 195 ? 6.431 -2.150 -14.635 1.00 48.40 195 HIS A O 1
ATOM 1575 N N . TYR A 1 196 ? 6.490 -3.274 -16.560 1.00 36.72 196 TYR A N 1
ATOM 1576 C CA . TYR A 1 196 ? 5.822 -2.158 -17.214 1.00 42.88 196 TYR A CA 1
ATOM 1577 C C . TYR A 1 196 ? 4.338 -2.083 -16.844 1.00 39.90 196 TYR A C 1
ATOM 1578 O O . TYR A 1 196 ? 3.839 -0.969 -16.634 1.00 41.45 196 TYR A O 1
ATOM 1587 N N . PRO A 1 197 ? 3.606 -3.198 -16.677 1.00 40.47 197 PRO A N 1
ATOM 1588 C CA . PRO A 1 197 ? 2.258 -3.056 -16.095 1.00 48.50 197 PRO A CA 1
ATOM 1589 C C . PRO A 1 197 ? 2.306 -2.449 -14.705 1.00 54.05 197 PRO A C 1
ATOM 1590 O O . PRO A 1 197 ? 1.497 -1.574 -14.369 1.00 43.37 197 PRO A O 1
ATOM 1594 N N . LYS A 1 198 ? 3.269 -2.888 -13.891 1.00 54.11 198 LYS A N 1
ATOM 1595 C CA . LYS A 1 198 ? 3.433 -2.334 -12.552 1.00 48.57 198 LYS A CA 1
ATOM 1596 C C . LYS A 1 198 ? 3.691 -0.830 -12.605 1.00 40.07 198 LYS A C 1
ATOM 1597 O O . LYS A 1 198 ? 3.045 -0.059 -11.889 1.00 46.35 198 LYS A O 1
ATOM 1603 N N . LEU A 1 199 ? 4.622 -0.391 -13.460 1.00 38.70 199 LEU A N 1
ATOM 1604 C CA . LEU A 1 199 ? 4.926 1.038 -13.570 1.00 42.65 199 LEU A CA 1
ATOM 1605 C C . LEU A 1 199 ? 3.707 1.841 -14.012 1.00 44.89 199 LEU A C 1
ATOM 1606 O O . LEU A 1 199 ? 3.356 2.849 -13.389 1.00 46.92 199 LEU A O 1
ATOM 1611 N N . LEU A 1 200 ? 3.066 1.427 -15.106 1.00 46.25 200 LEU A N 1
ATOM 1612 C CA . LEU A 1 200 ? 1.919 2.173 -15.610 1.00 52.83 200 LEU A CA 1
ATOM 1613 C C . LEU A 1 200 ? 0.859 2.317 -14.532 1.00 50.58 200 LEU A C 1
ATOM 1614 O O . LEU A 1 200 ? 0.324 3.411 -14.310 1.00 50.03 200 LEU A O 1
ATOM 1619 N N . ARG A 1 201 ? 0.575 1.218 -13.829 1.00 50.42 201 ARG A N 1
ATOM 1620 C CA . ARG A 1 201 ? -0.379 1.227 -12.726 1.00 47.53 201 ARG A CA 1
ATOM 1621 C C . ARG A 1 201 ? 0.025 2.222 -11.649 1.00 53.62 201 ARG A C 1
ATOM 1622 O O . ARG A 1 201 ? -0.822 2.936 -11.103 1.00 64.20 201 ARG A O 1
ATOM 1630 N N . ALA A 1 202 ? 1.317 2.286 -11.331 1.00 55.03 202 ALA A N 1
ATOM 1631 C CA . ALA A 1 202 ? 1.780 3.232 -10.322 1.00 54.91 202 ALA A CA 1
ATOM 1632 C C . ALA A 1 202 ? 1.642 4.662 -10.811 1.00 64.29 202 ALA A C 1
ATOM 1633 O O . ALA A 1 202 ? 1.280 5.559 -10.041 1.00 78.35 202 ALA A O 1
ATOM 1635 N N . VAL A 1 203 ? 1.929 4.887 -12.093 1.00 61.34 203 VAL A N 1
ATOM 1636 C CA . VAL A 1 203 ? 1.813 6.218 -12.671 1.00 59.66 203 VAL A CA 1
ATOM 1637 C C . VAL A 1 203 ? 0.428 6.790 -12.416 1.00 77.35 203 VAL A C 1
ATOM 1638 O O . VAL A 1 203 ? 0.282 7.962 -12.049 1.00 90.19 203 VAL A O 1
ATOM 1642 N N . ARG A 1 204 ? -0.610 5.969 -12.567 1.00 75.93 204 ARG A N 1
ATOM 1643 C CA . ARG A 1 204 ? -1.963 6.479 -12.401 1.00 76.41 204 ARG A CA 1
ATOM 1644 C C . ARG A 1 204 ? -2.462 6.414 -10.965 1.00 70.89 204 ARG A C 1
ATOM 1645 O O . ARG A 1 204 ? -3.456 7.073 -10.644 1.00 71.78 204 ARG A O 1
ATOM 1653 N N . ARG A 1 205 ? -1.790 5.682 -10.084 1.00 65.04 205 ARG A N 1
ATOM 1654 C CA . ARG A 1 205 ? -2.235 5.605 -8.703 1.00 72.26 205 ARG A CA 1
ATOM 1655 C C . ARG A 1 205 ? -1.383 6.424 -7.742 1.00 75.77 205 ARG A C 1
ATOM 1656 O O . ARG A 1 205 ? -1.832 6.689 -6.621 1.00 76.50 205 ARG A O 1
ATOM 1664 N N . LYS A 1 206 ? -0.195 6.868 -8.154 1.00 73.37 206 LYS A N 1
ATOM 1665 C CA . LYS A 1 206 ? 0.755 7.445 -7.215 1.00 75.40 206 LYS A CA 1
ATOM 1666 C C . LYS A 1 206 ? 1.173 8.879 -7.509 1.00 69.75 206 LYS A C 1
ATOM 1667 O O . LYS A 1 206 ? 1.802 9.501 -6.645 1.00 68.42 206 LYS A O 1
ATOM 1673 N N . GLY A 1 207 ? 0.869 9.427 -8.675 1.00 66.20 207 GLY A N 1
ATOM 1674 C CA . GLY A 1 207 ? 1.223 10.812 -8.911 1.00 63.45 207 GLY A CA 1
ATOM 1675 C C . GLY A 1 207 ? 0.743 11.297 -10.260 1.00 68.24 207 GLY A C 1
ATOM 1676 O O . GLY A 1 207 ? 0.420 10.510 -11.155 1.00 66.60 207 GLY A O 1
ATOM 1677 N N . ARG A 1 208 ? 0.690 12.621 -10.381 1.00 73.01 208 ARG A N 1
ATOM 1678 C CA . ARG A 1 208 ? 0.532 13.273 -11.671 1.00 75.17 208 ARG A CA 1
ATOM 1679 C C . ARG A 1 208 ? 1.776 14.032 -12.097 1.00 71.09 208 ARG A C 1
ATOM 1680 O O . ARG A 1 208 ? 1.992 14.213 -13.298 1.00 77.65 208 ARG A O 1
ATOM 1688 N N . VAL A 1 209 ? 2.602 14.462 -11.143 1.00 61.69 209 VAL A N 1
ATOM 1689 C CA . VAL A 1 209 ? 3.930 15.003 -11.430 1.00 55.57 209 VAL A CA 1
ATOM 1690 C C . VAL A 1 209 ? 4.921 13.856 -11.279 1.00 56.08 209 VAL A C 1
ATOM 1691 O O . VAL A 1 209 ? 5.129 13.338 -10.178 1.00 49.05 209 VAL A O 1
ATOM 1695 N N . ILE A 1 210 ? 5.527 13.448 -12.389 1.00 54.57 210 ILE A N 1
ATOM 1696 C CA . ILE A 1 210 ? 6.246 12.187 -12.454 1.00 50.79 210 ILE A CA 1
ATOM 1697 C C . ILE A 1 210 ? 7.632 12.430 -13.028 1.00 53.58 210 ILE A C 1
ATOM 1698 O O . ILE A 1 210 ? 7.772 13.055 -14.086 1.00 52.59 210 ILE A O 1
ATOM 1703 N N . TYR A 1 211 ? 8.649 11.949 -12.311 1.00 50.38 211 TYR A N 1
ATOM 1704 C CA . TYR A 1 211 ? 10.048 12.001 -12.714 1.00 49.95 211 TYR A CA 1
ATOM 1705 C C . TYR A 1 211 ? 10.518 10.583 -13.021 1.00 53.67 211 TYR A C 1
ATOM 1706 O O . TYR A 1 211 ? 10.356 9.681 -12.190 1.00 37.86 211 TYR A O 1
ATOM 1715 N N . ILE A 1 212 ? 11.097 10.386 -14.206 1.00 38.46 212 ILE A N 1
ATOM 1716 C CA . ILE A 1 212 ? 11.621 9.091 -14.620 1.00 43.76 212 ILE A CA 1
ATOM 1717 C C . ILE A 1 212 ? 13.112 9.245 -14.896 1.00 45.88 212 ILE A C 1
ATOM 1718 O O . ILE A 1 212 ? 13.516 10.052 -15.746 1.00 42.16 212 ILE A O 1
ATOM 1723 N N . CYS A 1 213 ? 13.926 8.502 -14.154 1.00 34.06 213 CYS A N 1
ATOM 1724 C CA . CYS A 1 213 ? 15.339 8.343 -14.462 1.00 45.28 213 CYS A CA 1
ATOM 1725 C C . CYS A 1 213 ? 15.497 6.979 -15.117 1.00 42.65 213 CYS A C 1
ATOM 1726 O O . CYS A 1 213 ? 15.188 5.951 -14.502 1.00 31.51 213 CYS A O 1
ATOM 1729 N N . SER A 1 214 ? 15.971 6.972 -16.357 1.00 32.80 214 SER A N 1
ATOM 1730 C CA . SER A 1 214 ? 15.979 5.762 -17.162 1.00 33.96 214 SER A CA 1
ATOM 1731 C C . SER A 1 214 ? 16.682 6.080 -18.468 1.00 33.53 214 SER A C 1
ATOM 1732 O O . SER A 1 214 ? 17.019 7.232 -18.748 1.00 47.77 214 SER A O 1
ATOM 1735 N N . SER A 1 215 ? 16.889 5.042 -19.264 1.00 33.58 215 SER A N 1
ATOM 1736 C CA . SER A 1 215 ? 17.431 5.222 -20.591 1.00 34.81 215 SER A CA 1
ATOM 1737 C C . SER A 1 215 ? 16.411 5.938 -21.471 1.00 36.65 215 SER A C 1
ATOM 1738 O O . SER A 1 215 ? 15.207 5.900 -21.202 1.00 38.15 215 SER A O 1
ATOM 1741 N N . PRO A 1 216 ? 16.873 6.613 -22.522 1.00 38.14 216 PRO A N 1
ATOM 1742 C CA . PRO A 1 216 ? 15.911 7.276 -23.425 1.00 49.62 216 PRO A CA 1
ATOM 1743 C C . PRO A 1 216 ? 14.876 6.319 -23.992 1.00 45.74 216 PRO A C 1
ATOM 1744 O O . PRO A 1 216 ? 13.679 6.633 -23.977 1.00 47.16 216 PRO A O 1
ATOM 1748 N N . ASP A 1 217 ? 15.303 5.138 -24.452 1.00 40.55 217 ASP A N 1
ATOM 1749 C CA . ASP A 1 217 ? 14.362 4.176 -25.018 1.00 43.72 217 ASP A CA 1
ATOM 1750 C C . ASP A 1 217 ? 13.306 3.750 -23.996 1.00 50.05 217 ASP A C 1
ATOM 1751 O O . ASP A 1 217 ? 12.116 3.661 -24.324 1.00 41.53 217 ASP A O 1
ATOM 1756 N N . ALA A 1 218 ? 13.714 3.485 -22.752 1.00 44.76 218 ALA A N 1
ATOM 1757 C CA . ALA A 1 218 ? 12.726 3.156 -21.728 1.00 49.76 218 ALA A CA 1
ATOM 1758 C C . ALA A 1 218 ? 11.759 4.316 -21.516 1.00 41.12 218 ALA A C 1
ATOM 1759 O O . ALA A 1 218 ? 10.541 4.124 -21.458 1.00 45.66 218 ALA A O 1
ATOM 1761 N N . PHE A 1 219 ? 12.289 5.531 -21.386 1.00 38.94 219 PHE A N 1
ATOM 1762 C CA . PHE A 1 219 ? 11.415 6.676 -21.182 1.00 43.80 219 PHE A CA 1
ATOM 1763 C C . PHE A 1 219 ? 10.456 6.849 -22.354 1.00 49.68 219 PHE A C 1
ATOM 1764 O O . PHE A 1 219 ? 9.302 7.256 -22.167 1.00 43.99 219 PHE A O 1
ATOM 1772 N N . ARG A 1 220 ? 10.918 6.545 -23.571 1.00 52.63 220 ARG A N 1
ATOM 1773 C CA . ARG A 1 220 ? 10.049 6.614 -24.742 1.00 53.03 220 ARG A CA 1
ATOM 1774 C C . ARG A 1 220 ? 8.952 5.555 -24.674 1.00 54.88 220 ARG A C 1
ATOM 1775 O O . ARG A 1 220 ? 7.776 5.849 -24.923 1.00 57.29 220 ARG A O 1
ATOM 1783 N N . ASN A 1 221 ? 9.321 4.316 -24.341 1.00 44.42 221 ASN A N 1
ATOM 1784 C CA . ASN A 1 221 ? 8.332 3.251 -24.227 1.00 44.59 221 ASN A CA 1
ATOM 1785 C C . ASN A 1 221 ? 7.266 3.598 -23.199 1.00 44.71 221 ASN A C 1
ATOM 1786 O O . ASN A 1 221 ? 6.071 3.400 -23.439 1.00 49.42 221 ASN A O 1
ATOM 1791 N N . LEU A 1 222 ? 7.676 4.155 -22.064 1.00 44.60 222 LEU A N 1
ATOM 1792 C CA . LEU A 1 222 ? 6.711 4.528 -21.040 1.00 43.64 222 LEU A CA 1
ATOM 1793 C C . LEU A 1 222 ? 5.734 5.593 -21.545 1.00 49.50 222 LEU A C 1
ATOM 1794 O O . LEU A 1 222 ? 4.543 5.552 -21.219 1.00 54.43 222 LEU A O 1
ATOM 1799 N N . MET A 1 223 ? 6.214 6.556 -22.339 1.00 47.31 223 MET A N 1
ATOM 1800 C CA . MET A 1 223 ? 5.313 7.564 -22.895 1.00 53.24 223 MET A CA 1
ATOM 1801 C C . MET A 1 223 ? 4.334 6.943 -23.884 1.00 52.15 223 MET A C 1
ATOM 1802 O O . MET A 1 223 ? 3.128 7.217 -23.843 1.00 54.21 223 MET A O 1
ATOM 1807 N N . LEU A 1 224 ? 4.847 6.114 -24.792 1.00 51.82 224 LEU A N 1
ATOM 1808 C CA . LEU A 1 224 ? 3.985 5.424 -25.742 1.00 53.74 224 LEU A CA 1
ATOM 1809 C C . LEU A 1 224 ? 2.914 4.609 -25.027 1.00 56.36 224 LEU A C 1
ATOM 1810 O O . LEU A 1 224 ? 1.765 4.558 -25.474 1.00 64.80 224 LEU A O 1
ATOM 1815 N N . LEU A 1 225 ? 3.267 3.969 -23.909 1.00 53.23 225 LEU A N 1
ATOM 1816 C CA . LEU A 1 225 ? 2.274 3.205 -23.161 1.00 52.02 225 LEU A CA 1
ATOM 1817 C C . LEU A 1 225 ? 1.318 4.123 -22.411 1.00 52.67 225 LEU A C 1
ATOM 1818 O O . LEU A 1 225 ? 0.135 3.805 -22.264 1.00 58.14 225 LEU A O 1
ATOM 1823 N N . ALA A 1 226 ? 1.815 5.251 -21.906 1.00 52.27 226 ALA A N 1
ATOM 1824 C CA . ALA A 1 226 ? 0.939 6.204 -21.233 1.00 56.11 226 ALA A CA 1
ATOM 1825 C C . ALA A 1 226 ? -0.089 6.774 -22.204 1.00 62.91 226 ALA A C 1
ATOM 1826 O O . ALA A 1 226 ? -1.288 6.831 -21.901 1.00 59.44 226 ALA A O 1
ATOM 1828 N N . LEU A 1 227 ? 0.366 7.193 -23.387 1.00 61.36 227 LEU A N 1
ATOM 1829 C CA . LEU A 1 227 ? -0.561 7.583 -24.444 1.00 61.75 227 LEU A CA 1
ATOM 1830 C C . LEU A 1 227 ? -1.539 6.457 -24.744 1.00 65.81 227 LEU A C 1
ATOM 1831 O O . LEU A 1 227 ? -2.758 6.635 -24.671 1.00 75.86 227 LEU A O 1
ATOM 1836 N N . ASN A 1 228 ? -1.005 5.278 -25.069 1.00 61.92 228 ASN A N 1
ATOM 1837 C CA . ASN A 1 228 ? -1.833 4.112 -25.357 1.00 63.64 228 ASN A CA 1
ATOM 1838 C C . ASN A 1 228 ? -2.873 3.859 -24.272 1.00 62.27 228 ASN A C 1
ATOM 1839 O O . ASN A 1 228 ? -3.934 3.297 -24.552 1.00 64.26 228 ASN A O 1
ATOM 1844 N N . ALA A 1 229 ? -2.603 4.280 -23.037 1.00 60.70 229 ALA A N 1
ATOM 1845 C CA . ALA A 1 229 ? -3.500 4.051 -21.913 1.00 61.16 229 ALA A CA 1
ATOM 1846 C C . ALA A 1 229 ? -4.262 5.308 -21.495 1.00 63.61 229 ALA A C 1
ATOM 1847 O O . ALA A 1 229 ? -4.825 5.349 -20.396 1.00 71.25 229 ALA A O 1
ATOM 1849 N N . GLY A 1 230 ? -4.282 6.334 -22.339 1.00 65.57 230 GLY A N 1
ATOM 1850 C CA . GLY A 1 230 ? -5.066 7.532 -22.068 1.00 68.43 230 GLY A CA 1
ATOM 1851 C C . GLY A 1 230 ? -4.520 8.462 -21.003 1.00 79.15 230 GLY A C 1
ATOM 1852 O O . GLY A 1 230 ? -5.292 8.971 -20.178 1.00 81.18 230 GLY A O 1
ATOM 1853 N N . LEU A 1 231 ? -3.208 8.708 -21.004 1.00 76.99 231 LEU A N 1
ATOM 1854 C CA . LEU A 1 231 ? -2.556 9.607 -20.048 1.00 77.00 231 LEU A CA 1
ATOM 1855 C C . LEU A 1 231 ? -1.983 10.788 -20.834 1.00 83.64 231 LEU A C 1
ATOM 1856 O O . LEU A 1 231 ? -0.957 10.655 -21.510 1.00 81.64 231 LEU A O 1
ATOM 1861 N N . THR A 1 232 ? -2.645 11.943 -20.746 1.00 89.44 232 THR A N 1
ATOM 1862 C CA . THR A 1 232 ? -2.330 13.099 -21.571 1.00 98.22 232 THR A CA 1
ATOM 1863 C C . THR A 1 232 ? -1.920 14.286 -20.705 1.00 98.73 232 THR A C 1
ATOM 1864 O O . THR A 1 232 ? -2.153 14.312 -19.491 1.00 96.62 232 THR A O 1
ATOM 1868 N N . GLY A 1 233 ? -1.321 15.284 -21.364 1.00 93.89 233 GLY A N 1
ATOM 1869 C CA . GLY A 1 233 ? -0.725 16.413 -20.665 1.00 91.12 233 GLY A CA 1
ATOM 1870 C C . GLY A 1 233 ? -1.724 17.307 -19.960 1.00 94.08 233 GLY A C 1
ATOM 1871 O O . GLY A 1 233 ? -1.325 18.153 -19.151 1.00 90.94 233 GLY A O 1
ATOM 1872 N N . GLU A 1 234 ? -3.014 17.150 -20.256 1.00 102.53 234 GLU A N 1
ATOM 1873 C CA . GLU A 1 234 ? -4.048 17.846 -19.501 1.00 106.51 234 GLU A CA 1
ATOM 1874 C C . GLU A 1 234 ? -4.098 17.395 -18.051 1.00 99.48 234 GLU A C 1
ATOM 1875 O O . GLU A 1 234 ? -4.734 18.066 -17.232 1.00 95.88 234 GLU A O 1
ATOM 1881 N N . ASP A 1 235 ? -3.451 16.275 -17.719 1.00 94.18 235 ASP A N 1
ATOM 1882 C CA . ASP A 1 235 ? -3.494 15.764 -16.359 1.00 91.96 235 ASP A CA 1
ATOM 1883 C C . ASP A 1 235 ? -2.193 15.148 -15.862 1.00 83.71 235 ASP A C 1
ATOM 1884 O O . ASP A 1 235 ? -2.068 14.946 -14.650 1.00 80.88 235 ASP A O 1
ATOM 1889 N N . TYR A 1 236 ? -1.228 14.846 -16.733 1.00 77.99 236 TYR A N 1
ATOM 1890 C CA . TYR A 1 236 ? 0.071 14.318 -16.338 1.00 71.82 236 TYR A CA 1
ATOM 1891 C C . TYR A 1 236 ? 1.176 15.193 -16.909 1.00 70.01 236 TYR A C 1
ATOM 1892 O O . TYR A 1 236 ? 0.992 15.907 -17.899 1.00 74.94 236 TYR A O 1
ATOM 1901 N N . VAL A 1 237 ? 2.336 15.133 -16.263 1.00 58.53 237 VAL A N 1
ATOM 1902 C CA . VAL A 1 237 ? 3.558 15.718 -16.800 1.00 57.48 237 VAL A CA 1
ATOM 1903 C C . VAL A 1 237 ? 4.703 14.794 -16.415 1.00 59.75 237 VAL A C 1
ATOM 1904 O O . VAL A 1 237 ? 4.877 14.476 -15.232 1.00 52.46 237 VAL A O 1
ATOM 1908 N N . PHE A 1 238 ? 5.450 14.325 -17.416 1.00 64.06 238 PHE A N 1
ATOM 1909 C CA . PHE A 1 238 ? 6.534 13.360 -17.232 1.00 57.57 238 PHE A CA 1
ATOM 1910 C C . PHE A 1 238 ? 7.864 14.065 -17.456 1.00 54.29 238 PHE A C 1
ATOM 1911 O O . PHE A 1 238 ? 8.166 14.487 -18.577 1.00 60.65 238 PHE A O 1
ATOM 1919 N N . PHE A 1 239 ? 8.657 14.189 -16.395 1.00 49.01 239 PHE A N 1
ATOM 1920 C CA . PHE A 1 239 ? 10.009 14.727 -16.494 1.00 51.60 239 PHE A CA 1
ATOM 1921 C C . PHE A 1 239 ? 10.981 13.567 -16.661 1.00 48.57 239 PHE A C 1
ATOM 1922 O O . PHE A 1 239 ? 11.070 12.701 -15.785 1.00 44.37 239 PHE A O 1
ATOM 1930 N N . HIS A 1 240 ? 11.717 13.549 -17.767 1.00 48.54 240 HIS A N 1
ATOM 1931 C CA . HIS A 1 240 ? 12.808 12.598 -17.927 1.00 42.97 240 HIS A CA 1
ATOM 1932 C C . HIS A 1 240 ? 14.050 13.199 -17.276 1.00 45.47 240 HIS A C 1
ATOM 1933 O O . HIS A 1 240 ? 14.521 14.262 -17.690 1.00 44.51 240 HIS A O 1
ATOM 1940 N N . LEU A 1 241 ? 14.540 12.547 -16.225 1.00 40.30 241 LEU A N 1
ATOM 1941 C CA . LEU A 1 241 ? 15.802 12.902 -15.576 1.00 39.68 241 LEU A CA 1
ATOM 1942 C C . LEU A 1 241 ? 16.951 12.396 -16.446 1.00 44.24 241 LEU A C 1
ATOM 1943 O O . LEU A 1 241 ? 17.443 11.277 -16.277 1.00 43.65 241 LEU A O 1
ATOM 1948 N N . ASP A 1 242 ? 17.395 13.234 -17.386 1.00 38.61 242 ASP A N 1
ATOM 1949 C CA . ASP A 1 242 ? 18.427 12.867 -18.359 1.00 40.67 242 ASP A CA 1
ATOM 1950 C C . ASP A 1 242 ? 19.544 13.918 -18.263 1.00 52.87 242 ASP A C 1
ATOM 1951 O O . ASP A 1 242 ? 19.657 14.816 -19.116 1.00 40.26 242 ASP A O 1
ATOM 1956 N N . VAL A 1 243 ? 20.378 13.799 -17.223 1.00 37.11 243 VAL A N 1
ATOM 1957 C CA . VAL A 1 243 ? 21.269 14.904 -16.876 1.00 37.67 243 VAL A CA 1
ATOM 1958 C C . VAL A 1 243 ? 22.292 15.140 -17.981 1.00 42.03 243 VAL A C 1
ATOM 1959 O O . VAL A 1 243 ? 22.629 16.287 -18.290 1.00 46.49 243 VAL A O 1
ATOM 1963 N N . PHE A 1 244 ? 22.772 14.080 -18.620 1.00 42.35 244 PHE A N 1
ATOM 1964 C CA . PHE A 1 244 ? 23.742 14.245 -19.694 1.00 39.27 244 PHE A CA 1
ATOM 1965 C C . PHE A 1 244 ? 23.101 14.332 -21.064 1.00 41.02 244 PHE A C 1
ATOM 1966 O O . PHE A 1 244 ? 23.814 14.248 -22.073 1.00 42.18 244 PHE A O 1
ATOM 1974 N N . GLY A 1 245 ? 21.788 14.521 -21.120 1.00 42.90 245 GLY A N 1
ATOM 1975 C CA . GLY A 1 245 ? 21.102 14.629 -22.397 1.00 43.43 245 GLY A CA 1
ATOM 1976 C C . GLY A 1 245 ? 21.342 13.451 -23.313 1.00 43.40 245 GLY A C 1
ATOM 1977 O O . GLY A 1 245 ? 21.563 13.639 -24.514 1.00 45.31 245 GLY A O 1
ATOM 1978 N N . GLN A 1 246 ? 21.325 12.230 -22.769 1.00 41.47 246 GLN A N 1
ATOM 1979 C CA . GLN A 1 246 ? 21.500 11.059 -23.621 1.00 44.67 246 GLN A CA 1
ATOM 1980 C C . GLN A 1 246 ? 20.403 10.991 -24.684 1.00 51.34 246 GLN A C 1
ATOM 1981 O O . GLN A 1 246 ? 20.645 10.519 -25.797 1.00 50.85 246 GLN A O 1
ATOM 1987 N N . SER A 1 247 ? 19.218 11.519 -24.389 1.00 43.67 247 SER A N 1
ATOM 1988 C CA . SER A 1 247 ? 18.112 11.469 -25.331 1.00 45.47 247 SER A CA 1
ATOM 1989 C C . SER A 1 247 ? 18.169 12.573 -26.377 1.00 48.22 247 SER A C 1
ATOM 1990 O O . SER A 1 247 ? 17.317 12.591 -27.272 1.00 55.80 247 SER A O 1
ATOM 1993 N N . LEU A 1 248 ? 19.138 13.483 -26.289 1.00 53.83 248 LEU A N 1
ATOM 1994 C CA . LEU A 1 248 ? 19.292 14.582 -27.234 1.00 60.18 248 LEU A CA 1
ATOM 1995 C C . LEU A 1 248 ? 20.672 14.538 -27.878 1.00 73.44 248 LEU A C 1
ATOM 1996 O O . LEU A 1 248 ? 21.610 13.930 -27.358 1.00 81.60 248 LEU A O 1
ATOM 2001 N N . LYS A 1 249 ? 20.802 15.212 -29.013 1.00 90.92 249 LYS A N 1
ATOM 2002 C CA . LYS A 1 249 ? 22.098 15.260 -29.675 1.00 110.69 249 LYS A CA 1
ATOM 2003 C C . LYS A 1 249 ? 22.983 16.345 -29.073 1.00 122.99 249 LYS A C 1
ATOM 2004 O O . LYS A 1 249 ? 22.895 16.638 -27.876 1.00 129.12 249 LYS A O 1
ATOM 2010 N N . SER A 1 250 ? 23.839 16.938 -29.897 1.00 124.91 250 SER A N 1
ATOM 2011 C CA . SER A 1 250 ? 24.781 17.951 -29.449 1.00 122.05 250 SER A CA 1
ATOM 2012 C C . SER A 1 250 ? 24.209 19.344 -29.670 1.00 126.91 250 SER A C 1
ATOM 2013 O O . SER A 1 250 ? 23.582 19.611 -30.700 1.00 135.77 250 SER A O 1
ATOM 2016 N N . ALA A 1 251 ? 24.443 20.238 -28.705 1.00 120.32 251 ALA A N 1
ATOM 2017 C CA . ALA A 1 251 ? 23.898 21.591 -28.790 1.00 117.57 251 ALA A CA 1
ATOM 2018 C C . ALA A 1 251 ? 24.623 22.473 -29.803 1.00 128.82 251 ALA A C 1
ATOM 2019 O O . ALA A 1 251 ? 24.209 23.623 -29.999 1.00 131.56 251 ALA A O 1
ATOM 2021 N N . GLN A 1 252 ? 25.676 21.971 -30.452 1.00 133.76 252 GLN A N 1
ATOM 2022 C CA . GLN A 1 252 ? 26.462 22.754 -31.400 1.00 138.89 252 GLN A CA 1
ATOM 2023 C C . GLN A 1 252 ? 25.864 22.715 -32.805 1.00 146.28 252 GLN A C 1
ATOM 2024 O O . GLN A 1 252 ? 25.692 23.762 -33.438 1.00 151.87 252 GLN A O 1
ATOM 2030 N N . GLY A 1 253 ? 25.547 21.523 -33.305 1.00 148.15 253 GLY A N 1
ATOM 2031 C CA . GLY A 1 253 ? 24.821 21.387 -34.553 1.00 156.94 253 GLY A CA 1
ATOM 2032 C C . GLY A 1 253 ? 23.537 20.614 -34.341 1.00 163.22 253 GLY A C 1
ATOM 2033 O O . GLY A 1 253 ? 22.851 20.824 -33.338 1.00 162.97 253 GLY A O 1
ATOM 2034 N N . LEU A 1 254 ? 23.208 19.714 -35.270 1.00 169.72 254 LEU A N 1
ATOM 2035 C CA . LEU A 1 254 ? 22.086 18.785 -35.114 1.00 171.32 254 LEU A CA 1
ATOM 2036 C C . LEU A 1 254 ? 20.792 19.526 -34.771 1.00 169.96 254 LEU A C 1
ATOM 2037 O O . LEU A 1 254 ? 20.131 19.243 -33.770 1.00 168.19 254 LEU A O 1
ATOM 2042 N N . VAL A 1 255 ? 20.435 20.493 -35.609 1.00 167.65 255 VAL A N 1
ATOM 2043 C CA . VAL A 1 255 ? 19.232 21.296 -35.414 1.00 162.95 255 VAL A CA 1
ATOM 2044 C C . VAL A 1 255 ? 18.107 20.673 -36.238 1.00 162.97 255 VAL A C 1
ATOM 2045 O O . VAL A 1 255 ? 18.275 20.500 -37.456 1.00 170.21 255 VAL A O 1
ATOM 2049 N N . PRO A 1 256 ? 16.953 20.327 -35.630 1.00 152.41 256 PRO A N 1
ATOM 2050 C CA . PRO A 1 256 ? 16.584 20.491 -34.221 1.00 138.15 256 PRO A CA 1
ATOM 2051 C C . PRO A 1 256 ? 16.718 19.210 -33.394 1.00 118.99 256 PRO A C 1
ATOM 2052 O O . PRO A 1 256 ? 17.544 18.356 -33.705 1.00 116.54 256 PRO A O 1
ATOM 2056 N N . GLN A 1 257 ? 15.882 19.074 -32.366 1.00 102.67 257 GLN A N 1
ATOM 2057 C CA . GLN A 1 257 ? 16.044 18.048 -31.341 1.00 82.54 257 GLN A CA 1
ATOM 2058 C C . GLN A 1 257 ? 14.749 17.252 -31.213 1.00 79.70 257 GLN A C 1
ATOM 2059 O O . GLN A 1 257 ? 13.723 17.802 -30.797 1.00 81.36 257 GLN A O 1
ATOM 2065 N N . LYS A 1 258 ? 14.794 15.956 -31.551 1.00 71.77 258 LYS A N 1
ATOM 2066 C CA . LYS A 1 258 ? 13.609 15.092 -31.550 1.00 68.92 258 LYS A CA 1
ATOM 2067 C C . LYS A 1 258 ? 13.896 13.780 -30.826 1.00 71.38 258 LYS A C 1
ATOM 2068 O O . LYS A 1 258 ? 14.193 12.751 -31.454 1.00 60.13 258 LYS A O 1
ATOM 2074 N N . PRO A 1 259 ? 13.789 13.775 -29.494 1.00 68.69 259 PRO A N 1
ATOM 2075 C CA . PRO A 1 259 ? 13.982 12.518 -28.751 1.00 63.95 259 PRO A CA 1
ATOM 2076 C C . PRO A 1 259 ? 12.963 11.452 -29.095 1.00 64.07 259 PRO A C 1
ATOM 2077 O O . PRO A 1 259 ? 13.284 10.261 -29.015 1.00 71.88 259 PRO A O 1
ATOM 2081 N N . TRP A 1 260 ? 11.745 11.836 -29.482 1.00 66.42 260 TRP A N 1
ATOM 2082 C CA . TRP A 1 260 ? 10.715 10.864 -29.831 1.00 60.86 260 TRP A CA 1
ATOM 2083 C C . TRP A 1 260 ? 10.936 10.229 -31.197 1.00 65.73 260 TRP A C 1
ATOM 2084 O O . TRP A 1 260 ? 10.298 9.216 -31.505 1.00 69.07 260 TRP A O 1
ATOM 2095 N N . GLU A 1 261 ? 11.818 10.789 -32.016 1.00 65.32 261 GLU A N 1
ATOM 2096 C CA . GLU A 1 261 ? 12.074 10.25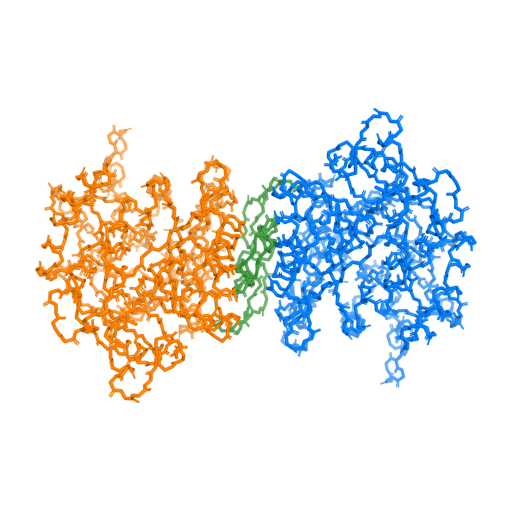1 -33.343 1.00 73.44 261 GLU A CA 1
ATOM 2097 C C . GLU A 1 261 ? 12.956 9.017 -33.235 1.00 67.58 261 GLU A C 1
ATOM 2098 O O . GLU A 1 261 ? 13.980 9.031 -32.544 1.00 70.94 261 GLU A O 1
ATOM 2104 N N . ARG A 1 262 ? 12.560 7.952 -33.923 1.00 69.83 262 ARG A N 1
ATOM 2105 C CA . ARG A 1 262 ? 13.303 6.704 -33.836 1.00 73.19 262 ARG A CA 1
ATOM 2106 C C . ARG A 1 262 ? 13.249 5.927 -35.144 1.00 70.56 262 ARG A C 1
ATOM 2107 O O . ARG A 1 262 ? 13.982 4.948 -35.310 1.00 76.41 262 ARG A O 1
ATOM 2115 N N . GLY A 1 263 ? 12.404 6.355 -36.078 1.00 67.68 263 GLY A N 1
ATOM 2116 C CA . GLY A 1 263 ? 12.295 5.663 -37.348 1.00 76.57 263 GLY A CA 1
ATOM 2117 C C . GLY A 1 263 ? 11.707 4.275 -37.244 1.00 86.80 263 GLY A C 1
ATOM 2118 O O . GLY A 1 263 ? 11.987 3.428 -38.098 1.00 86.30 263 GLY A O 1
ATOM 2119 N N . ASP A 1 264 ? 10.877 4.027 -36.225 1.00 93.38 264 ASP A N 1
ATOM 2120 C CA . ASP A 1 264 ? 10.420 2.688 -35.866 1.00 88.35 264 ASP A CA 1
ATOM 2121 C C . ASP A 1 264 ? 8.952 2.432 -36.184 1.00 84.16 264 ASP A C 1
ATOM 2122 O O . ASP A 1 264 ? 8.439 1.357 -35.851 1.00 87.63 264 ASP A O 1
ATOM 2127 N N . GLY A 1 265 ? 8.258 3.389 -36.799 1.00 77.25 265 GLY A N 1
ATOM 2128 C CA . GLY A 1 265 ? 6.840 3.306 -37.046 1.00 76.32 265 GLY A CA 1
ATOM 2129 C C . GLY A 1 265 ? 6.008 4.101 -36.064 1.00 75.78 265 GLY A C 1
ATOM 2130 O O . GLY A 1 265 ? 4.937 4.616 -36.430 1.00 83.80 265 GLY A O 1
ATOM 2131 N N . GLN A 1 266 ? 6.495 4.248 -34.841 1.00 66.21 266 GLN A N 1
ATOM 2132 C CA . GLN A 1 266 ? 5.751 4.922 -33.792 1.00 71.54 266 GLN A CA 1
ATOM 2133 C C . GLN A 1 266 ? 6.069 6.403 -33.674 1.00 78.74 266 GLN A C 1
ATOM 2134 O O . GLN A 1 266 ? 5.522 7.058 -32.780 1.00 77.79 266 GLN A O 1
ATOM 2140 N N . ASP A 1 267 ? 6.916 6.946 -34.559 1.00 80.08 267 ASP A N 1
ATOM 2141 C CA . ASP A 1 267 ? 7.349 8.336 -34.436 1.00 78.42 267 ASP A CA 1
ATOM 2142 C C . ASP A 1 267 ? 6.172 9.295 -34.396 1.00 81.14 267 ASP A C 1
ATOM 2143 O O . ASP A 1 267 ? 6.251 10.348 -33.756 1.00 81.33 267 ASP A O 1
ATOM 2148 N N . ARG A 1 268 ? 5.072 8.952 -35.063 1.00 91.77 268 ARG A N 1
ATOM 2149 C CA . ARG A 1 268 ? 3.886 9.795 -34.994 1.00 98.24 268 ARG A CA 1
ATOM 2150 C C . ARG A 1 268 ? 3.232 9.698 -33.623 1.00 90.06 268 ARG A C 1
ATOM 2151 O O . ARG A 1 268 ? 2.941 10.718 -32.985 1.00 89.32 268 ARG A O 1
ATOM 2159 N N . SER A 1 269 ? 3.003 8.472 -33.150 1.00 87.36 269 SER A N 1
ATOM 2160 C CA . SER A 1 269 ? 2.399 8.284 -31.835 1.00 86.42 269 SER A CA 1
ATOM 2161 C C . SER A 1 269 ? 3.314 8.794 -30.724 1.00 78.63 269 SER A C 1
ATOM 2162 O O . SER A 1 269 ? 2.841 9.387 -29.745 1.00 65.95 269 SER A O 1
ATOM 2165 N N . ALA A 1 270 ? 4.628 8.584 -30.867 1.00 71.01 270 ALA A N 1
ATOM 2166 C CA . ALA A 1 270 ? 5.574 9.005 -29.839 1.00 61.65 270 ALA A CA 1
ATOM 2167 C C . ALA A 1 270 ? 5.607 10.518 -29.678 1.00 63.05 270 ALA A C 1
ATOM 2168 O O . ALA A 1 270 ? 5.797 11.017 -28.564 1.00 61.42 270 ALA A O 1
ATOM 2170 N N . ARG A 1 271 ? 5.419 11.265 -30.765 1.00 70.19 271 ARG A N 1
ATOM 2171 C CA . ARG A 1 271 ? 5.408 12.717 -30.645 1.00 74.52 271 ARG A CA 1
ATOM 2172 C C . ARG A 1 271 ? 4.142 13.211 -29.963 1.00 69.22 271 ARG A C 1
ATOM 2173 O O . ARG A 1 271 ? 4.181 14.205 -29.231 1.00 70.84 271 ARG A O 1
ATOM 2181 N N . GLN A 1 272 ? 3.014 12.543 -30.193 1.00 71.77 272 GLN A N 1
ATOM 2182 C CA . GLN A 1 272 ? 1.813 12.849 -29.424 1.00 86.69 272 GLN A CA 1
ATOM 2183 C C . GLN A 1 272 ? 2.076 12.704 -27.928 1.00 78.86 272 GLN A C 1
ATOM 2184 O O . GLN A 1 272 ? 1.811 13.623 -27.142 1.00 73.21 272 GLN A O 1
ATOM 2190 N N . ALA A 1 273 ? 2.609 11.549 -27.521 1.00 65.27 273 ALA A N 1
ATOM 2191 C CA . ALA A 1 273 ? 2.859 11.310 -26.105 1.00 70.32 273 ALA A CA 1
ATOM 2192 C C . ALA A 1 273 ? 3.879 12.293 -25.550 1.00 71.31 273 ALA A C 1
ATOM 2193 O O . ALA A 1 273 ? 3.702 12.829 -24.447 1.00 74.95 273 ALA A O 1
ATOM 2195 N N . PHE A 1 274 ? 4.951 12.554 -26.302 1.00 63.56 274 PHE A N 1
ATOM 2196 C CA . PHE A 1 274 ? 6.005 13.429 -25.802 1.00 67.38 274 PHE A CA 1
ATOM 2197 C C . PHE A 1 274 ? 5.543 14.860 -25.594 1.00 65.98 274 PHE A C 1
ATOM 2198 O O . PHE A 1 274 ? 6.294 15.651 -25.015 1.00 69.91 274 PHE A O 1
ATOM 2206 N N . GLN A 1 275 ? 4.341 15.216 -26.048 1.00 73.27 275 GLN A N 1
ATOM 2207 C CA . GLN A 1 275 ? 3.793 16.520 -25.699 1.00 80.02 275 GLN A CA 1
ATOM 2208 C C . GLN A 1 275 ? 3.609 16.650 -24.193 1.00 80.89 275 GLN A C 1
ATOM 2209 O O . GLN A 1 275 ? 3.689 17.757 -23.646 1.00 88.93 275 GLN A O 1
ATOM 2215 N N . ALA A 1 276 ? 3.392 15.528 -23.508 1.00 66.74 276 ALA A N 1
ATOM 2216 C CA . ALA A 1 276 ? 3.246 15.501 -22.063 1.00 62.38 276 ALA A CA 1
ATOM 2217 C C . ALA A 1 276 ? 4.579 15.404 -21.344 1.00 59.15 276 ALA A C 1
ATOM 2218 O O . ALA A 1 276 ? 4.607 15.383 -20.109 1.00 57.82 276 ALA A O 1
ATOM 2220 N N . ALA A 1 277 ? 5.678 15.349 -22.081 1.00 68.97 277 ALA A N 1
ATOM 2221 C CA . ALA A 1 277 ? 6.983 15.043 -21.525 1.00 55.07 277 ALA A CA 1
ATOM 2222 C C . ALA A 1 277 ? 7.884 16.267 -21.588 1.00 65.91 277 ALA A C 1
ATOM 2223 O O . ALA A 1 277 ? 7.883 17.000 -22.582 1.00 68.65 277 ALA A O 1
ATOM 2225 N N . LYS A 1 278 ? 8.634 16.492 -20.511 1.00 62.35 278 LYS A N 1
ATOM 2226 C CA . LYS A 1 278 ? 9.692 17.491 -20.472 1.00 64.38 278 LYS A CA 1
ATOM 2227 C C . LYS A 1 278 ? 10.964 16.793 -20.019 1.00 62.02 278 LYS A C 1
ATOM 2228 O O . LYS A 1 278 ? 10.920 15.719 -19.418 1.00 59.16 278 LYS A O 1
ATOM 2234 N N . ILE A 1 279 ? 12.108 17.396 -20.325 1.00 60.12 279 ILE A N 1
ATOM 2235 C CA . ILE A 1 279 ? 13.391 16.744 -20.108 1.00 48.09 279 ILE A CA 1
ATOM 2236 C C . ILE A 1 279 ? 14.273 17.652 -19.266 1.00 47.65 279 ILE A C 1
ATOM 2237 O O . ILE A 1 279 ? 14.539 18.798 -19.646 1.00 56.49 279 ILE A O 1
ATOM 2242 N N . ILE A 1 280 ? 14.730 17.140 -18.135 1.00 51.89 280 ILE A N 1
ATOM 2243 C CA . ILE A 1 280 ? 15.657 17.865 -17.275 1.00 50.80 280 ILE A CA 1
ATOM 2244 C C . ILE A 1 280 ? 17.073 17.438 -17.626 1.00 49.12 280 ILE A C 1
ATOM 2245 O O . ILE A 1 280 ? 17.369 16.239 -17.706 1.00 47.37 280 ILE A O 1
ATOM 2250 N N . THR A 1 281 ? 17.946 18.419 -17.861 1.00 52.58 281 THR A N 1
ATOM 2251 C CA . THR A 1 281 ? 19.345 18.158 -18.174 1.00 45.35 281 THR A CA 1
ATOM 2252 C C . THR A 1 281 ? 20.221 19.119 -17.385 1.00 50.98 281 THR A C 1
ATOM 2253 O O . THR A 1 281 ? 19.749 20.121 -16.837 1.00 54.68 281 THR A O 1
ATOM 2257 N N . TYR A 1 282 ? 21.518 18.818 -17.348 1.00 51.78 282 TYR A N 1
ATOM 2258 C CA . TYR A 1 282 ? 22.480 19.849 -16.994 1.00 43.39 282 TYR A CA 1
ATOM 2259 C C . TYR A 1 282 ? 22.453 20.963 -18.044 1.00 53.25 282 TYR A C 1
ATOM 2260 O O . TYR A 1 282 ? 22.035 20.771 -19.192 1.00 47.02 282 TYR A O 1
ATOM 2269 N N . LYS A 1 283 ? 22.910 22.146 -17.639 1.00 54.03 283 LYS A N 1
ATOM 2270 C CA . LYS A 1 283 ? 22.962 23.294 -18.531 1.00 50.39 283 LYS A CA 1
ATOM 2271 C C . LYS A 1 283 ? 24.279 23.293 -19.299 1.00 50.27 283 LYS A C 1
ATOM 2272 O O . LYS A 1 283 ? 25.346 23.111 -18.706 1.00 49.13 283 LYS A O 1
ATOM 2278 N N . GLU A 1 284 ? 24.200 23.489 -20.617 1.00 55.04 284 GLU A N 1
ATOM 2279 C CA . GLU A 1 284 ? 25.398 23.729 -21.426 1.00 53.39 284 GLU A CA 1
ATOM 2280 C C . GLU A 1 284 ? 25.987 25.082 -21.048 1.00 56.38 284 GLU A C 1
ATOM 2281 O O . GLU A 1 284 ? 25.277 26.095 -21.128 1.00 56.93 284 GLU A O 1
ATOM 2287 N N . PRO A 1 285 ? 27.243 25.155 -20.611 1.00 60.83 285 PRO A N 1
ATOM 2288 C CA . PRO A 1 285 ? 27.874 26.466 -20.418 1.00 56.41 285 PRO A CA 1
ATOM 2289 C C . PRO A 1 285 ? 27.730 27.311 -21.673 1.00 59.56 285 PRO A C 1
ATOM 2290 O O . PRO A 1 285 ? 27.953 26.838 -22.787 1.00 60.36 285 PRO A O 1
ATOM 2294 N N . ASP A 1 286 ? 27.316 28.563 -21.485 1.00 81.01 286 ASP A N 1
ATOM 2295 C CA . ASP A 1 286 ? 27.023 29.463 -22.591 1.00 73.79 286 ASP A CA 1
ATOM 2296 C C . ASP A 1 286 ? 28.168 30.414 -22.915 1.00 68.87 286 ASP A C 1
ATOM 2297 O O . ASP A 1 286 ? 28.159 31.019 -23.986 1.00 89.20 286 ASP A O 1
ATOM 2302 N N . ASN A 1 287 ? 29.154 30.541 -22.038 1.00 66.09 287 ASN A N 1
ATOM 2303 C CA . ASN A 1 287 ? 30.220 31.509 -22.221 1.00 68.35 287 ASN A CA 1
ATOM 2304 C C . ASN A 1 287 ? 31.119 31.138 -23.401 1.00 71.88 287 ASN A C 1
ATOM 2305 O O . ASN A 1 287 ? 31.221 29.968 -23.779 1.00 68.02 287 ASN A O 1
ATOM 2310 N N . PRO A 1 288 ? 31.780 32.130 -24.007 1.00 62.56 288 PRO A N 1
ATOM 2311 C CA . PRO A 1 288 ? 32.637 31.829 -25.167 1.00 60.23 288 PRO A CA 1
ATOM 2312 C C . PRO A 1 288 ? 33.865 30.998 -24.829 1.00 58.66 288 PRO A C 1
ATOM 2313 O O . PRO A 1 288 ? 34.307 30.207 -25.670 1.00 64.36 288 PRO A O 1
ATOM 2317 N N . GLU A 1 289 ? 34.433 31.145 -23.632 1.00 57.68 289 GLU A N 1
ATOM 2318 C CA . GLU A 1 289 ? 35.615 30.361 -23.280 1.00 56.47 289 GLU A CA 1
ATOM 2319 C C . GLU A 1 289 ? 35.340 28.864 -23.328 1.00 57.30 289 GLU A C 1
ATOM 2320 O O . GLU A 1 289 ? 36.255 28.079 -23.602 1.00 54.24 289 GLU A O 1
ATOM 2326 N N . TYR A 1 290 ? 34.096 28.451 -23.058 1.00 54.44 290 TYR A N 1
ATOM 2327 C CA . TYR A 1 290 ? 33.762 27.032 -23.110 1.00 56.94 290 TYR A CA 1
ATOM 2328 C C . TYR A 1 290 ? 33.948 26.487 -24.520 1.00 53.73 290 TYR A C 1
ATOM 2329 O O . TYR A 1 290 ? 34.598 25.455 -24.720 1.00 52.83 290 TYR A O 1
ATOM 2338 N N . LEU A 1 291 ? 33.418 27.198 -25.518 1.00 59.36 291 LEU A N 1
ATOM 2339 C CA . LEU A 1 291 ? 33.557 26.745 -26.899 1.00 65.12 291 LEU A CA 1
ATOM 2340 C C . LEU A 1 291 ? 35.018 26.694 -27.327 1.00 56.37 291 LEU A C 1
ATOM 2341 O O . LEU A 1 291 ? 35.424 25.778 -28.052 1.00 56.21 291 LEU A O 1
ATOM 2346 N N . GLU A 1 292 ? 35.828 27.658 -26.881 1.00 56.77 292 GLU A N 1
ATOM 2347 C CA . GLU A 1 292 ? 37.255 27.605 -27.187 1.00 56.95 292 GLU A CA 1
ATOM 2348 C C . GLU A 1 292 ? 37.908 26.401 -26.528 1.00 55.18 292 GLU A C 1
ATOM 2349 O O . GLU A 1 292 ? 38.761 25.741 -27.134 1.00 55.22 292 GLU A O 1
ATOM 2355 N N . PHE A 1 293 ? 37.513 26.103 -25.285 1.00 53.75 293 PHE A N 1
ATOM 2356 C CA . PHE A 1 293 ? 38.028 24.932 -24.589 1.00 52.15 293 PHE A CA 1
ATOM 2357 C C . PHE A 1 293 ? 37.692 23.652 -25.340 1.00 52.38 293 PHE A C 1
ATOM 2358 O O . PHE A 1 293 ? 38.550 22.777 -25.505 1.00 60.38 293 PHE A O 1
ATOM 2366 N N . LEU A 1 294 ? 36.442 23.520 -25.789 1.00 51.94 294 LEU A N 1
ATOM 2367 C CA . LEU A 1 294 ? 36.043 22.343 -26.554 1.00 51.70 294 LEU A CA 1
ATOM 2368 C C . LEU A 1 294 ? 36.942 22.145 -27.768 1.00 52.72 294 LEU A C 1
ATOM 2369 O O . LEU A 1 294 ? 37.463 21.050 -27.992 1.00 52.12 294 LEU A O 1
ATOM 2374 N N . LYS A 1 295 ? 37.152 23.208 -28.556 1.00 57.70 295 LYS A N 1
ATOM 2375 C CA . LYS A 1 295 ? 38.017 23.117 -29.730 1.00 55.64 295 LYS A CA 1
ATOM 2376 C C . LYS A 1 295 ? 39.405 22.602 -29.363 1.00 54.96 295 LYS A C 1
ATOM 2377 O O . LYS A 1 295 ? 39.956 21.739 -30.055 1.00 55.15 295 LYS A O 1
ATOM 2383 N N . GLN A 1 296 ? 39.979 23.102 -28.269 1.00 54.29 296 GLN A N 1
ATOM 2384 C CA . GLN A 1 296 ? 41.318 22.674 -27.882 1.00 53.86 296 GLN A CA 1
ATOM 2385 C C . GLN A 1 296 ? 41.312 21.270 -27.292 1.00 56.28 296 GLN A C 1
ATOM 2386 O O . GLN A 1 296 ? 42.183 20.458 -27.624 1.00 52.25 296 GLN A O 1
ATOM 2392 N N . LEU A 1 297 ? 40.345 20.968 -26.421 1.00 50.95 297 LEU A N 1
ATOM 2393 C CA . LEU A 1 297 ? 40.219 19.612 -25.901 1.00 49.51 297 LEU A CA 1
ATOM 2394 C C . LEU A 1 297 ? 40.106 18.606 -27.037 1.00 56.63 297 LEU A C 1
ATOM 2395 O O . LEU A 1 297 ? 40.784 17.571 -27.025 1.00 49.38 297 LEU A O 1
ATOM 2400 N N . LYS A 1 298 ? 39.273 18.908 -28.037 1.00 50.85 298 LYS A N 1
ATOM 2401 C CA . LYS A 1 298 ? 39.123 18.020 -29.186 1.00 51.44 298 LYS A CA 1
ATOM 2402 C C . LYS A 1 298 ? 40.457 17.793 -29.879 1.00 52.33 298 LYS A C 1
ATOM 2403 O O . LYS A 1 298 ? 40.843 16.649 -30.141 1.00 52.03 298 LYS A O 1
ATOM 2409 N N . LEU A 1 299 ? 41.175 18.877 -30.191 1.00 59.42 299 LEU A N 1
ATOM 2410 C CA . LEU A 1 299 ? 42.487 18.747 -30.818 1.00 54.60 299 LEU A CA 1
ATOM 2411 C C . LEU A 1 299 ? 43.422 17.898 -29.965 1.00 53.48 299 LEU A C 1
ATOM 2412 O O . LEU A 1 299 ? 44.001 16.914 -30.443 1.00 53.69 299 LEU A O 1
ATOM 2417 N N . LEU A 1 300 ? 43.558 18.246 -28.687 1.00 52.40 300 LEU A N 1
ATOM 2418 C CA . LEU A 1 300 ? 44.526 17.565 -27.836 1.00 51.76 300 LEU A CA 1
ATOM 2419 C C . LEU A 1 300 ? 44.183 16.086 -27.648 1.00 53.72 300 LEU A C 1
ATOM 2420 O O . LEU A 1 300 ? 45.080 15.239 -27.596 1.00 55.05 300 LEU A O 1
ATOM 2425 N N . ALA A 1 301 ? 42.891 15.754 -27.545 1.00 55.78 301 ALA A N 1
ATOM 2426 C CA . ALA A 1 301 ? 42.498 14.361 -27.340 1.00 56.74 301 ALA A CA 1
ATOM 2427 C C . ALA A 1 301 ? 42.766 13.507 -28.573 1.00 52.55 301 ALA A C 1
ATOM 2428 O O . ALA A 1 301 ? 43.114 12.325 -28.446 1.00 53.67 301 ALA A O 1
ATOM 2430 N N . ASP A 1 302 ? 42.591 14.080 -29.765 1.00 54.53 302 ASP A N 1
ATOM 2431 C CA . ASP A 1 302 ? 42.845 13.353 -31.005 1.00 62.43 302 ASP A CA 1
ATOM 2432 C C . ASP A 1 302 ? 44.336 13.123 -31.230 1.00 70.12 302 ASP A C 1
ATOM 2433 O O . ASP A 1 302 ? 44.726 12.081 -31.768 1.00 74.13 302 ASP A O 1
ATOM 2438 N N . LYS A 1 303 ? 45.177 14.065 -30.808 1.00 75.48 303 LYS A N 1
ATOM 2439 C CA . LYS A 1 303 ? 46.605 14.041 -31.113 1.00 80.25 303 LYS A CA 1
ATOM 2440 C C . LYS A 1 303 ? 47.390 13.220 -30.092 1.00 78.58 303 LYS A C 1
ATOM 2441 O O . LYS A 1 303 ? 48.106 12.286 -30.462 1.00 78.87 303 LYS A O 1
ATOM 2447 N N . LYS A 1 304 ? 47.267 13.557 -28.806 1.00 79.66 304 LYS A N 1
ATOM 2448 C CA . LYS A 1 304 ? 48.062 12.917 -27.765 1.00 75.67 304 LYS A CA 1
ATOM 2449 C C . LYS A 1 304 ? 47.346 11.771 -27.074 1.00 73.66 304 LYS A C 1
ATOM 2450 O O . LYS A 1 304 ? 47.972 11.078 -26.267 1.00 79.97 304 LYS A O 1
ATOM 2456 N N . PHE A 1 305 ? 46.064 11.551 -27.358 1.00 70.91 305 PHE A N 1
ATOM 2457 C CA . PHE A 1 305 ? 45.316 10.497 -26.690 1.00 64.59 305 PHE A CA 1
ATOM 2458 C C . PHE A 1 305 ? 44.613 9.549 -27.645 1.00 70.14 305 PHE A C 1
ATOM 2459 O O . PHE A 1 305 ? 44.007 8.579 -27.177 1.00 55.20 305 PHE A O 1
ATOM 2467 N N . ASN A 1 306 ? 44.672 9.800 -28.956 1.00 78.94 306 ASN A N 1
ATOM 2468 C CA . ASN A 1 306 ? 44.061 8.929 -29.963 1.00 85.20 306 ASN A CA 1
ATOM 2469 C C . ASN A 1 306 ? 42.580 8.704 -29.676 1.00 78.26 306 ASN A C 1
ATOM 2470 O O . ASN A 1 306 ? 42.032 7.624 -29.912 1.00 80.13 306 ASN A O 1
ATOM 2475 N N . PHE A 1 307 ? 41.926 9.744 -29.164 1.00 68.49 307 PHE A N 1
ATOM 2476 C CA . PHE A 1 307 ? 40.507 9.702 -28.854 1.00 59.16 307 PHE A CA 1
ATOM 2477 C C . PHE A 1 307 ? 39.806 10.869 -29.535 1.00 63.34 307 PHE A C 1
ATOM 2478 O O . PHE A 1 307 ? 40.380 11.951 -29.695 1.00 59.77 307 PHE A O 1
ATOM 2486 N N . THR A 1 308 ? 38.552 10.642 -29.924 1.00 48.33 308 THR A N 1
ATOM 2487 C CA . THR A 1 308 ? 37.746 11.628 -30.636 1.00 54.61 308 THR A CA 1
ATOM 2488 C C . THR A 1 308 ? 36.643 12.118 -29.701 1.00 62.91 308 THR A C 1
ATOM 2489 O O . THR A 1 308 ? 35.700 11.375 -29.404 1.00 58.17 308 THR A O 1
ATOM 2493 N N . VAL A 1 309 ? 36.758 13.361 -29.235 1.00 58.96 309 VAL A N 1
ATOM 2494 C CA . VAL A 1 309 ? 35.812 13.906 -28.265 1.00 49.95 309 VAL A CA 1
ATOM 2495 C C . VAL A 1 309 ? 34.629 14.496 -29.015 1.00 48.95 309 VAL A C 1
ATOM 2496 O O . VAL A 1 309 ? 34.744 15.545 -29.654 1.00 58.09 309 VAL A O 1
ATOM 2500 N N . GLU A 1 310 ? 33.487 13.834 -28.908 1.00 48.59 310 GLU A N 1
ATOM 2501 C CA . GLU A 1 310 ? 32.256 14.290 -29.522 1.00 51.44 310 GLU A CA 1
ATOM 2502 C C . GLU A 1 310 ? 31.564 15.316 -28.637 1.00 49.53 310 GLU A C 1
ATOM 2503 O O . GLU A 1 310 ? 31.756 15.359 -27.419 1.00 48.25 310 GLU A O 1
ATOM 2509 N N . ASP A 1 311 ? 30.755 16.154 -29.275 1.00 50.99 311 ASP A N 1
ATOM 2510 C CA . ASP A 1 311 ? 29.986 17.160 -28.561 1.00 52.72 311 ASP A CA 1
ATOM 2511 C C . ASP A 1 311 ? 28.917 16.514 -27.692 1.00 56.13 311 ASP A C 1
ATOM 2512 O O . ASP A 1 311 ? 28.400 15.440 -28.001 1.00 58.89 311 ASP A O 1
ATOM 2517 N N . GLY A 1 312 ? 28.569 17.195 -26.619 1.00 57.59 312 GLY A N 1
ATOM 2518 C CA . GLY A 1 312 ? 27.524 16.744 -25.726 1.00 52.32 312 GLY A CA 1
ATOM 2519 C C . GLY A 1 312 ? 27.785 17.218 -24.316 1.00 48.02 312 GLY A C 1
ATOM 2520 O O . GLY A 1 312 ? 28.888 17.624 -23.954 1.00 47.51 312 GLY A O 1
ATOM 2521 N N . LEU A 1 313 ? 26.735 17.146 -23.496 1.00 47.84 313 LEU A N 1
ATOM 2522 C CA . LEU A 1 313 ? 26.824 17.626 -22.127 1.00 47.09 313 LEU A CA 1
ATOM 2523 C C . LEU A 1 313 ? 27.881 16.896 -21.311 1.00 45.51 313 LEU A C 1
ATOM 2524 O O . LEU A 1 313 ? 28.349 17.443 -20.308 1.00 45.04 313 LEU A O 1
ATOM 2529 N N . LYS A 1 314 ? 28.277 15.682 -21.715 1.00 44.83 314 LYS A N 1
ATOM 2530 C CA . LYS A 1 314 ? 29.287 14.948 -20.956 1.00 43.50 314 LYS A CA 1
ATOM 2531 C C . LYS A 1 314 ? 30.594 15.717 -20.865 1.00 49.96 314 LYS A C 1
ATOM 2532 O O . LYS A 1 314 ? 31.377 15.492 -19.932 1.00 42.61 314 LYS A O 1
ATOM 2538 N N . ASN A 1 315 ? 30.825 16.650 -21.789 1.00 44.59 315 ASN A N 1
ATOM 2539 C CA . ASN A 1 315 ? 32.058 17.417 -21.784 1.00 45.32 315 ASN A CA 1
ATOM 2540 C C . ASN A 1 315 ? 32.147 18.398 -20.617 1.00 44.67 315 ASN A C 1
ATOM 2541 O O . ASN A 1 315 ? 33.244 18.879 -20.317 1.00 44.63 315 ASN A O 1
ATOM 2546 N N . ILE A 1 316 ? 31.040 18.690 -19.926 1.00 44.73 316 ILE A N 1
ATOM 2547 C CA . ILE A 1 316 ? 31.158 19.546 -18.749 1.00 52.08 316 ILE A CA 1
ATOM 2548 C C . ILE A 1 316 ? 31.979 18.874 -17.656 1.00 43.50 316 ILE A C 1
ATOM 2549 O O . ILE A 1 316 ? 32.496 19.561 -16.775 1.00 43.53 316 ILE A O 1
ATOM 2554 N N . ILE A 1 317 ? 32.140 17.553 -17.701 1.00 46.04 317 ILE A N 1
ATOM 2555 C CA . ILE A 1 317 ? 32.937 16.854 -16.692 1.00 41.67 317 ILE A CA 1
ATOM 2556 C C . ILE A 1 317 ? 34.417 17.167 -16.905 1.00 44.18 317 ILE A C 1
ATOM 2557 O O . ILE A 1 317 ? 35.050 17.692 -15.981 1.00 41.81 317 ILE A O 1
ATOM 2562 N N . PRO A 1 318 ? 35.023 16.876 -18.068 1.00 42.08 318 PRO A N 1
ATOM 2563 C CA . PRO A 1 318 ? 36.426 17.281 -18.248 1.00 42.44 318 PRO A CA 1
ATOM 2564 C C . PRO A 1 318 ? 36.627 18.795 -18.194 1.00 43.37 318 PRO A C 1
ATOM 2565 O O . PRO A 1 318 ? 37.671 19.256 -17.726 1.00 43.58 318 PRO A O 1
ATOM 2569 N N . ALA A 1 319 ? 35.642 19.583 -18.622 1.00 44.21 319 ALA A N 1
ATOM 2570 C CA . ALA A 1 319 ? 35.714 21.025 -18.409 1.00 44.97 319 ALA A CA 1
ATOM 2571 C C . ALA A 1 319 ? 35.779 21.365 -16.921 1.00 48.98 319 ALA A C 1
ATOM 2572 O O . ALA A 1 319 ? 36.546 22.248 -16.514 1.00 45.14 319 ALA A O 1
ATOM 2574 N N . SER A 1 320 ? 35.000 20.660 -16.087 1.00 43.81 320 SER A N 1
ATOM 2575 C CA . SER A 1 320 ? 34.995 20.934 -14.651 1.00 43.60 320 SER A CA 1
ATOM 2576 C C . SER A 1 320 ? 36.243 20.400 -13.944 1.00 43.10 320 SER A C 1
ATOM 2577 O O . SER A 1 320 ? 36.695 20.999 -12.956 1.00 43.39 320 SER A O 1
ATOM 2580 N N . PHE A 1 321 ? 36.820 19.294 -14.419 1.00 42.50 321 PHE A N 1
ATOM 2581 C CA . PHE A 1 321 ? 38.132 18.891 -13.919 1.00 42.33 321 PHE A CA 1
ATOM 2582 C C . PHE A 1 321 ? 39.156 19.979 -14.206 1.00 47.74 321 PHE A C 1
ATOM 2583 O O . PHE A 1 321 ? 39.934 20.369 -13.328 1.00 48.77 321 PHE A O 1
ATOM 2591 N N . HIS A 1 322 ? 39.143 20.494 -15.440 1.00 44.71 322 HIS A N 1
ATOM 2592 C CA . HIS A 1 322 ? 40.026 21.581 -15.849 1.00 49.63 322 HIS A CA 1
ATOM 2593 C C . HIS A 1 322 ? 39.885 22.789 -14.936 1.00 45.59 322 HIS A C 1
ATOM 2594 O O . HIS A 1 322 ? 40.880 23.327 -14.439 1.00 46.16 322 HIS A O 1
ATOM 2601 N N . ASP A 1 323 ? 38.647 23.231 -14.707 1.00 45.60 323 ASP A N 1
ATOM 2602 C CA . ASP A 1 323 ? 38.420 24.394 -13.857 1.00 46.30 323 ASP A CA 1
ATOM 2603 C C . ASP A 1 323 ? 38.729 24.095 -12.395 1.00 46.00 323 ASP A C 1
ATOM 2604 O O . ASP A 1 323 ? 39.304 24.939 -11.698 1.00 52.42 323 ASP A O 1
ATOM 2609 N N . GLY A 1 324 ? 38.350 22.907 -11.907 1.00 46.45 324 GLY A N 1
ATOM 2610 C CA . GLY A 1 324 ? 38.656 22.555 -10.530 1.00 44.66 324 GLY A CA 1
ATOM 2611 C C . GLY A 1 324 ? 40.145 22.547 -10.264 1.00 45.03 324 GLY A C 1
ATOM 2612 O O . GLY A 1 324 ? 40.599 22.968 -9.201 1.00 45.56 324 GLY A O 1
ATOM 2613 N N . LEU A 1 325 ? 40.924 22.092 -11.240 1.00 44.94 325 LEU A N 1
ATOM 2614 C CA . LEU A 1 325 ? 42.370 22.047 -11.080 1.00 49.68 325 LEU A CA 1
ATOM 2615 C C . LEU A 1 325 ? 42.954 23.454 -10.962 1.00 48.42 325 LEU A C 1
ATOM 2616 O O . LEU A 1 325 ? 43.768 23.731 -10.073 1.00 49.62 325 LEU A O 1
ATOM 2621 N N . LEU A 1 326 ? 42.538 24.365 -11.841 1.00 50.57 326 LEU A N 1
ATOM 2622 C CA . LEU A 1 326 ? 43.022 25.740 -11.747 1.00 51.12 326 LEU A CA 1
ATOM 2623 C C . LEU A 1 326 ? 42.581 26.393 -10.446 1.00 48.86 326 LEU A C 1
ATOM 2624 O O . LEU A 1 326 ? 43.357 27.126 -9.819 1.00 56.16 326 LEU A O 1
ATOM 2629 N N . LEU A 1 327 ? 41.332 26.152 -10.041 1.00 48.21 327 LEU A N 1
ATOM 2630 C CA . LEU A 1 327 ? 40.846 26.632 -8.755 1.00 49.57 327 LEU A CA 1
ATOM 2631 C C . LEU A 1 327 ? 41.771 26.188 -7.630 1.00 59.80 327 LEU A C 1
ATOM 2632 O O . LEU A 1 327 ? 42.107 26.977 -6.740 1.00 62.19 327 LEU A O 1
ATOM 2637 N N . TYR A 1 328 ? 42.215 24.930 -7.677 1.00 51.49 328 TYR A N 1
ATOM 2638 C CA . TYR A 1 328 ? 43.117 24.401 -6.660 1.00 52.74 328 TYR A CA 1
ATOM 2639 C C . TYR A 1 328 ? 44.489 25.081 -6.707 1.00 49.30 328 TYR A C 1
ATOM 2640 O O . TYR A 1 328 ? 45.047 25.445 -5.664 1.00 50.21 328 TYR A O 1
ATOM 2649 N N . VAL A 1 329 ? 45.057 25.255 -7.906 1.00 50.61 329 VAL A N 1
ATOM 2650 C CA . VAL A 1 329 ? 46.378 25.884 -8.016 1.00 50.75 329 VAL A CA 1
ATOM 2651 C C . VAL A 1 329 ? 46.333 27.320 -7.508 1.00 58.24 329 VAL A C 1
ATOM 2652 O O . VAL A 1 329 ? 47.274 27.801 -6.859 1.00 58.95 329 VAL A O 1
ATOM 2656 N N . GLN A 1 330 ? 45.237 28.024 -7.779 1.00 55.63 330 GLN A N 1
ATOM 2657 C CA . GLN A 1 330 ? 45.050 29.336 -7.181 1.00 54.33 330 GLN A CA 1
ATOM 2658 C C . GLN A 1 330 ? 45.122 29.251 -5.656 1.00 59.58 330 GLN A C 1
ATOM 2659 O O . GLN A 1 330 ? 45.891 29.980 -5.019 1.00 64.40 330 GLN A O 1
ATOM 2665 N N . ALA A 1 331 ? 44.348 28.340 -5.056 1.00 63.29 331 ALA A N 1
ATOM 2666 C CA . ALA A 1 331 ? 44.348 28.194 -3.600 1.00 59.71 331 ALA A CA 1
ATOM 2667 C C . ALA A 1 331 ? 45.735 27.844 -3.077 1.00 56.46 331 ALA A C 1
ATOM 2668 O O . ALA A 1 331 ? 46.194 28.408 -2.078 1.00 54.87 331 ALA A O 1
ATOM 2670 N N . VAL A 1 332 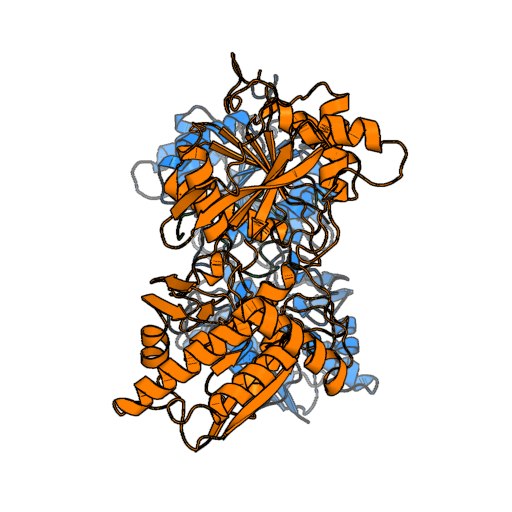? 46.418 26.905 -3.738 1.00 52.97 332 VAL A N 1
ATOM 2671 C CA . VAL A 1 332 ? 47.780 26.563 -3.339 1.00 55.93 332 VAL A CA 1
ATOM 2672 C C . VAL A 1 332 ? 48.684 27.780 -3.440 1.00 66.07 332 VAL A C 1
ATOM 2673 O O . VAL A 1 332 ? 49.503 28.040 -2.549 1.00 73.29 332 VAL A O 1
ATOM 2677 N N . THR A 1 333 ? 48.546 28.549 -4.522 1.00 68.29 333 THR A N 1
ATOM 2678 C CA . THR A 1 333 ? 49.336 29.766 -4.681 1.00 64.72 333 THR A CA 1
ATOM 2679 C C . THR A 1 333 ? 49.068 30.745 -3.541 1.00 58.26 333 THR A C 1
ATOM 2680 O O . THR A 1 333 ? 50.002 31.281 -2.936 1.00 59.81 333 THR A O 1
ATOM 2684 N N . GLU A 1 334 ? 47.794 30.974 -3.216 1.00 57.65 334 GLU A N 1
ATOM 2685 C CA . GLU A 1 334 ? 47.467 31.825 -2.077 1.00 58.79 334 GLU A CA 1
ATOM 2686 C C . GLU A 1 334 ? 47.962 31.225 -0.766 1.00 62.40 334 GLU A C 1
ATOM 2687 O O . GLU A 1 334 ? 48.363 31.955 0.146 1.00 65.29 334 GLU A O 1
ATOM 2693 N N . THR A 1 335 ? 47.909 29.900 -0.634 1.00 60.41 335 THR A N 1
ATOM 2694 C CA . THR A 1 335 ? 48.371 29.284 0.605 1.00 69.91 335 THR A CA 1
ATOM 2695 C C . THR A 1 335 ? 49.873 29.475 0.771 1.00 74.59 335 THR A C 1
ATOM 2696 O O . THR A 1 335 ? 50.340 29.866 1.849 1.00 76.67 335 THR A O 1
ATOM 2700 N N . LEU A 1 336 ? 50.643 29.207 -0.291 1.00 65.80 336 LEU A N 1
ATOM 2701 C CA . LEU A 1 336 ? 52.070 29.502 -0.260 1.00 61.78 336 LEU A CA 1
ATOM 2702 C C . LEU A 1 336 ? 52.307 30.980 0.018 1.00 68.12 336 LEU A C 1
ATOM 2703 O O . LEU A 1 336 ? 53.263 31.345 0.714 1.00 72.95 336 LEU A O 1
ATOM 2708 N N . ALA A 1 337 ? 51.421 31.845 -0.491 1.00 63.02 337 ALA A N 1
ATOM 2709 C CA . ALA A 1 337 ? 51.583 33.292 -0.367 1.00 70.50 337 ALA A CA 1
ATOM 2710 C C . ALA A 1 337 ? 51.400 33.802 1.053 1.00 73.37 337 ALA A C 1
ATOM 2711 O O . ALA A 1 337 ? 51.766 34.947 1.333 1.00 81.72 337 ALA A O 1
ATOM 2713 N N . GLN A 1 338 ? 50.830 33.007 1.951 1.00 72.45 338 GLN A N 1
ATOM 2714 C CA . GLN A 1 338 ? 50.687 33.429 3.336 1.00 74.36 338 GLN A CA 1
ATOM 2715 C C . GLN A 1 338 ? 51.463 32.509 4.270 1.00 76.85 338 GLN A C 1
ATOM 2716 O O . GLN A 1 338 ? 51.094 32.328 5.431 1.00 84.33 338 GLN A O 1
ATOM 2722 N N . GLY A 1 339 ? 52.563 31.945 3.772 1.00 67.58 339 GLY A N 1
ATOM 2723 C CA . GLY A 1 339 ? 53.422 31.097 4.562 1.00 68.51 339 GLY A CA 1
ATOM 2724 C C . GLY A 1 339 ? 53.069 29.629 4.550 1.00 75.22 339 GLY A C 1
ATOM 2725 O O . GLY A 1 339 ? 53.819 28.829 5.121 1.00 76.46 339 GLY A O 1
ATOM 2726 N N . GLY A 1 340 ? 51.963 29.246 3.920 1.00 74.93 340 GLY A N 1
ATOM 2727 C CA . GLY A 1 340 ? 51.542 27.865 3.912 1.00 78.69 340 GLY A CA 1
ATOM 2728 C C . GLY A 1 340 ? 52.430 27.009 3.028 1.00 78.88 340 GLY A C 1
ATOM 2729 O O . GLY A 1 340 ? 53.454 27.438 2.493 1.00 81.13 340 GLY A O 1
ATOM 2730 N N . THR A 1 341 ? 52.010 25.756 2.879 1.00 72.45 341 THR A N 1
ATOM 2731 C CA . THR A 1 341 ? 52.723 24.792 2.060 1.00 75.34 341 THR A CA 1
ATOM 2732 C C . THR A 1 341 ? 51.708 24.000 1.241 1.00 70.00 341 THR A C 1
ATOM 2733 O O . THR A 1 341 ? 50.492 24.118 1.424 1.00 67.50 341 THR A O 1
ATOM 2737 N N . VAL A 1 342 ? 52.225 23.191 0.309 1.00 62.29 342 VAL A N 1
ATOM 2738 C CA . VAL A 1 342 ? 51.372 22.430 -0.598 1.00 55.84 342 VAL A CA 1
ATOM 2739 C C . VAL A 1 342 ? 50.757 21.219 0.075 1.00 61.71 342 VAL A C 1
ATOM 2740 O O . VAL A 1 342 ? 49.991 20.489 -0.568 1.00 66.97 342 VAL A O 1
ATOM 2744 N N . THR A 1 343 ? 51.070 20.981 1.350 1.00 61.72 343 THR A N 1
ATOM 2745 C CA . THR A 1 343 ? 50.493 19.887 2.117 1.00 64.04 343 THR A CA 1
ATOM 2746 C C . THR A 1 343 ? 49.575 20.388 3.226 1.00 55.96 343 THR A C 1
ATOM 2747 O O . THR A 1 343 ? 49.222 19.623 4.128 1.00 83.89 343 THR A O 1
ATOM 2751 N N . ASP A 1 344 ? 49.173 21.655 3.175 1.00 56.23 344 ASP A N 1
ATOM 2752 C CA . ASP A 1 344 ? 48.216 22.190 4.142 1.00 62.02 344 ASP A CA 1
ATOM 2753 C C . ASP A 1 344 ? 46.803 22.015 3.590 1.00 67.03 344 ASP A C 1
ATOM 2754 O O . ASP A 1 344 ? 46.115 22.971 3.229 1.00 62.70 344 ASP A O 1
ATOM 2759 N N . GLY A 1 345 ? 46.375 20.745 3.553 1.00 60.72 345 GLY A N 1
ATOM 2760 C CA . GLY A 1 345 ? 45.106 20.406 2.928 1.00 54.94 345 GLY A CA 1
ATOM 2761 C C . GLY A 1 345 ? 43.933 21.217 3.443 1.00 59.66 345 GLY A C 1
ATOM 2762 O O . GLY A 1 345 ? 43.091 21.663 2.664 1.00 69.54 345 GLY A O 1
ATOM 2763 N N . GLU A 1 346 ? 43.859 21.420 4.760 1.00 60.15 346 GLU A N 1
ATOM 2764 C CA . GLU A 1 346 ? 42.724 22.144 5.327 1.00 54.07 346 GLU A CA 1
ATOM 2765 C C . GLU A 1 346 ? 42.690 23.584 4.836 1.00 54.31 346 GLU A C 1
ATOM 2766 O O . GLU A 1 346 ? 41.643 24.067 4.393 1.00 53.72 346 GLU A O 1
ATOM 2772 N N . ASN A 1 347 ? 43.827 24.291 4.925 1.00 64.67 347 ASN A N 1
ATOM 2773 C CA . ASN A 1 347 ? 43.889 25.684 4.477 1.00 57.29 347 ASN A CA 1
ATOM 2774 C C . ASN A 1 347 ? 43.592 25.790 2.985 1.00 56.37 347 ASN A C 1
ATOM 2775 O O . ASN A 1 347 ? 42.790 26.628 2.556 1.00 60.32 347 ASN A O 1
ATOM 2780 N N . ILE A 1 348 ? 44.226 24.932 2.182 1.00 53.78 348 ILE A N 1
ATOM 2781 C CA . ILE A 1 348 ? 43.972 24.895 0.745 1.00 58.39 348 ILE A CA 1
ATOM 2782 C C . ILE A 1 348 ? 42.496 24.641 0.465 1.00 57.63 348 ILE A C 1
ATOM 2783 O O . ILE A 1 348 ? 41.878 25.325 -0.362 1.00 51.06 348 ILE A O 1
ATOM 2788 N N . THR A 1 349 ? 41.901 23.682 1.174 1.00 50.91 349 THR A N 1
ATOM 2789 C CA . THR A 1 349 ? 40.500 23.342 0.944 1.00 49.93 349 THR A CA 1
ATOM 2790 C C . THR A 1 349 ? 39.571 24.501 1.306 1.00 50.72 349 THR A C 1
ATOM 2791 O O . THR A 1 349 ? 38.660 24.833 0.538 1.00 60.79 349 THR A O 1
ATOM 2795 N N . GLN A 1 350 ? 39.784 25.140 2.466 1.00 52.14 350 GLN A N 1
ATOM 2796 C CA . GLN A 1 350 ? 38.912 26.248 2.870 1.00 58.23 350 GLN A CA 1
ATOM 2797 C C . GLN A 1 350 ? 39.049 27.460 1.953 1.00 61.95 350 GLN A C 1
ATOM 2798 O O . GLN A 1 350 ? 38.108 28.257 1.837 1.00 61.22 350 GLN A O 1
ATOM 2804 N N . ARG A 1 351 ? 40.215 27.631 1.321 1.00 53.43 351 ARG A N 1
ATOM 2805 C CA . ARG A 1 351 ? 40.358 28.668 0.307 1.00 60.58 351 ARG A CA 1
ATOM 2806 C C . ARG A 1 351 ? 39.492 28.361 -0.899 1.00 60.64 351 ARG A C 1
ATOM 2807 O O . ARG A 1 351 ? 38.926 29.274 -1.506 1.00 62.07 351 ARG A O 1
ATOM 2815 N N . MET A 1 352 ? 39.378 27.078 -1.261 1.00 56.13 352 MET A N 1
ATOM 2816 C CA . MET A 1 352 ? 38.555 26.699 -2.398 1.00 49.96 352 MET A CA 1
ATOM 2817 C C . MET A 1 352 ? 37.079 26.739 -2.070 1.00 49.91 352 MET A C 1
ATOM 2818 O O . MET A 1 352 ? 36.265 26.902 -2.978 1.00 49.55 352 MET A O 1
ATOM 2823 N N . TRP A 1 353 ? 36.717 26.612 -0.803 1.00 50.44 353 TRP A N 1
ATOM 2824 C CA . TRP A 1 353 ? 35.320 26.482 -0.428 1.00 50.45 353 TRP A CA 1
ATOM 2825 C C . TRP A 1 353 ? 34.680 27.844 -0.174 1.00 51.83 353 TRP A C 1
ATOM 2826 O O . TRP A 1 353 ? 35.339 28.800 0.248 1.00 52.93 353 TRP A O 1
ATOM 2837 N N . ASN A 1 354 ? 33.372 27.911 -0.423 1.00 51.80 354 ASN A N 1
ATOM 2838 C CA . ASN A 1 354 ? 32.601 29.147 -0.304 1.00 58.25 354 ASN A CA 1
ATOM 2839 C C . ASN A 1 354 ? 33.230 30.258 -1.144 1.00 55.93 354 ASN A C 1
ATOM 2840 O O . ASN A 1 354 ? 33.502 31.359 -0.665 1.00 58.28 354 ASN A O 1
ATOM 2845 N N . ARG A 1 355 ? 33.469 29.949 -2.419 1.00 54.66 355 ARG A N 1
ATOM 2846 C CA . ARG A 1 355 ? 34.216 30.829 -3.305 1.00 53.15 355 ARG A CA 1
ATOM 2847 C C . ARG A 1 355 ? 33.685 30.716 -4.727 1.00 54.12 355 ARG A C 1
ATOM 2848 O O . ARG A 1 355 ? 33.370 29.618 -5.192 1.00 57.42 355 ARG A O 1
ATOM 2856 N N . SER A 1 356 ? 33.592 31.854 -5.409 1.00 53.60 356 SER A N 1
ATOM 2857 C CA . SER A 1 356 ? 33.218 31.921 -6.815 1.00 53.42 356 SER A CA 1
ATOM 2858 C C . SER A 1 356 ? 34.470 32.041 -7.672 1.00 53.24 356 SER A C 1
ATOM 2859 O O . SER A 1 356 ? 35.493 32.581 -7.245 1.00 53.81 356 SER A O 1
ATOM 2862 N N . PHE A 1 357 ? 34.375 31.534 -8.896 1.00 53.75 357 PHE A N 1
ATOM 2863 C CA . PHE A 1 357 ? 35.545 31.386 -9.744 1.00 52.30 357 PHE A CA 1
ATOM 2864 C C . PHE A 1 357 ? 35.106 31.539 -11.190 1.00 52.53 357 PHE A C 1
ATOM 2865 O O . PHE A 1 357 ? 33.941 31.323 -11.527 1.00 58.46 357 PHE A O 1
ATOM 2873 N N . GLN A 1 358 ? 36.044 31.939 -12.043 1.00 52.98 358 GLN A N 1
ATOM 2874 C CA . GLN A 1 358 ? 35.807 32.059 -13.476 1.00 53.36 358 GLN A CA 1
ATOM 2875 C C . GLN A 1 358 ? 36.635 31.010 -14.206 1.00 59.99 358 GLN A C 1
ATOM 2876 O O . GLN A 1 358 ? 37.870 31.020 -14.119 1.00 52.40 358 GLN A O 1
ATOM 2882 N N . GLY A 1 359 ? 35.956 30.110 -14.923 1.00 51.64 359 GLY A N 1
ATOM 2883 C CA . GLY A 1 359 ? 36.646 29.075 -15.672 1.00 50.81 359 GLY A CA 1
ATOM 2884 C C . GLY A 1 359 ? 36.060 28.841 -17.044 1.00 51.09 359 GLY A C 1
ATOM 2885 O O . GLY A 1 359 ? 35.136 29.541 -17.451 1.00 52.02 359 GLY A O 1
ATOM 2886 N N . VAL A 1 360 ? 36.582 27.848 -17.764 1.00 50.42 360 VAL A N 1
ATOM 2887 C CA . VAL A 1 360 ? 36.048 27.558 -19.091 1.00 50.79 360 VAL A CA 1
ATOM 2888 C C . VAL A 1 360 ? 34.556 27.263 -19.028 1.00 50.60 360 VAL A C 1
ATOM 2889 O O . VAL A 1 360 ? 33.830 27.540 -19.986 1.00 52.81 360 VAL A O 1
ATOM 2893 N N . THR A 1 361 ? 34.062 26.738 -17.905 1.00 49.62 361 THR A N 1
ATOM 2894 C CA . THR A 1 361 ? 32.620 26.580 -17.749 1.00 49.67 361 THR A CA 1
ATOM 2895 C C . THR A 1 361 ? 31.923 27.877 -17.363 1.00 50.92 361 THR A C 1
ATOM 2896 O O . THR A 1 361 ? 30.706 27.871 -17.146 1.00 57.67 361 THR A O 1
ATOM 2900 N N . GLY A 1 362 ? 32.650 28.985 -17.283 1.00 51.81 362 GLY A N 1
ATOM 2901 C CA . GLY A 1 362 ? 32.056 30.239 -16.874 1.00 54.65 362 GLY A CA 1
ATOM 2902 C C . GLY A 1 362 ? 32.039 30.437 -15.371 1.00 55.68 362 GLY A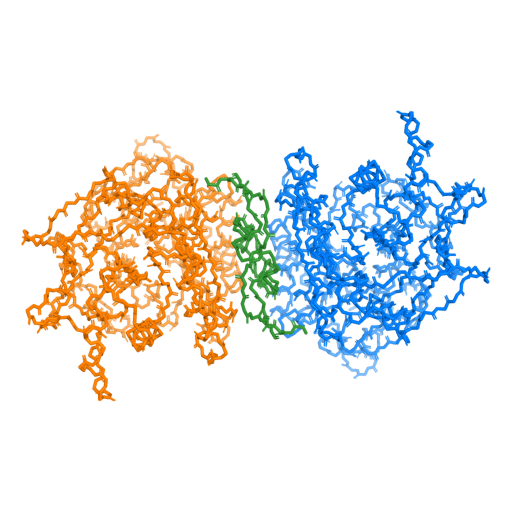 C 1
ATOM 2903 O O . GLY A 1 362 ? 32.956 30.008 -14.661 1.00 51.85 362 GLY A O 1
ATOM 2904 N N . TYR A 1 363 ? 31.004 31.118 -14.886 1.00 56.26 363 TYR A N 1
ATOM 2905 C CA . TYR A 1 363 ? 30.802 31.267 -13.455 1.00 57.58 363 TYR A CA 1
ATOM 2906 C C . TYR A 1 363 ? 30.633 29.904 -12.810 1.00 60.09 363 TYR A C 1
ATOM 2907 O O . TYR A 1 363 ? 29.774 29.121 -13.220 1.00 72.75 363 TYR A O 1
ATOM 2916 N N . LEU A 1 364 ? 31.443 29.623 -11.792 1.00 51.26 364 LEU A N 1
ATOM 2917 C CA . LEU A 1 364 ? 31.233 28.426 -10.988 1.00 53.93 364 LEU A CA 1
ATOM 2918 C C . LEU A 1 364 ? 31.449 28.755 -9.516 1.00 50.96 364 LEU A C 1
ATOM 2919 O O . LEU A 1 364 ? 32.419 29.430 -9.159 1.00 50.72 364 LEU A O 1
ATOM 2924 N N . LYS A 1 365 ? 30.524 28.294 -8.675 1.00 50.12 365 LYS A N 1
ATOM 2925 C CA . LYS A 1 365 ? 30.530 28.558 -7.241 1.00 50.53 365 LYS A CA 1
ATOM 2926 C C . LYS A 1 365 ? 30.720 27.249 -6.485 1.00 54.66 365 LYS A C 1
ATOM 2927 O O . LYS A 1 365 ? 29.937 26.308 -6.659 1.00 48.68 365 LYS A O 1
ATOM 2933 N N . ILE A 1 366 ? 31.754 27.187 -5.651 1.00 52.11 366 ILE A N 1
ATOM 2934 C CA . ILE A 1 366 ? 31.889 26.123 -4.664 1.00 48.51 366 ILE A CA 1
ATOM 2935 C C . ILE A 1 366 ? 31.163 26.586 -3.406 1.00 55.06 366 ILE A C 1
ATOM 2936 O O . ILE A 1 366 ? 31.492 27.641 -2.849 1.00 54.27 366 ILE A O 1
ATOM 2941 N N . ASP A 1 367 ? 30.170 25.817 -2.959 1.00 49.28 367 ASP A N 1
ATOM 2942 C CA . ASP A 1 367 ? 29.387 26.246 -1.811 1.00 50.42 367 ASP A CA 1
ATOM 2943 C C . ASP A 1 367 ? 30.165 25.997 -0.518 1.00 53.64 367 ASP A C 1
ATOM 2944 O O . ASP A 1 367 ? 31.343 25.623 -0.527 1.00 50.01 367 ASP A O 1
ATOM 2949 N N . ARG A 1 368 ? 29.506 26.246 0.618 1.00 55.14 368 ARG A N 1
ATOM 2950 C CA . ARG A 1 368 ? 30.166 26.066 1.909 1.00 60.97 368 ARG A CA 1
ATOM 2951 C C . ARG A 1 368 ? 30.500 24.608 2.179 1.00 54.01 368 ARG A C 1
ATOM 2952 O O . ARG A 1 368 ? 31.426 24.320 2.942 1.00 51.24 368 ARG A O 1
ATOM 2960 N N . ASN A 1 369 ? 29.779 23.689 1.550 1.00 50.08 369 ASN A N 1
ATOM 2961 C CA . ASN A 1 369 ? 30.010 22.263 1.696 1.00 49.57 369 ASN A CA 1
ATOM 2962 C C . ASN A 1 369 ? 31.110 21.734 0.776 1.00 48.24 369 ASN A C 1
ATOM 2963 O O . ASN A 1 369 ? 31.400 20.530 0.802 1.00 46.90 369 ASN A O 1
ATOM 2968 N N . GLY A 1 370 ? 31.725 22.598 -0.030 1.00 47.80 370 GLY A N 1
ATOM 2969 C CA . GLY A 1 370 ? 32.757 22.161 -0.937 1.00 46.82 370 GLY A CA 1
ATOM 2970 C C . GLY A 1 370 ? 32.264 21.553 -2.222 1.00 45.77 370 GLY A C 1
ATOM 2971 O O . GLY A 1 370 ? 33.035 20.873 -2.898 1.00 44.89 370 GLY A O 1
ATOM 2972 N N . ASP A 1 371 ? 31.008 21.776 -2.585 1.00 45.97 371 ASP A N 1
ATOM 2973 C CA . ASP A 1 371 ? 30.429 21.228 -3.802 1.00 45.19 371 ASP A CA 1
ATOM 2974 C C . ASP A 1 371 ? 30.036 22.360 -4.746 1.00 46.77 371 ASP A C 1
ATOM 2975 O O . ASP A 1 371 ? 29.518 23.392 -4.316 1.00 46.92 371 ASP A O 1
ATOM 2980 N N . ARG A 1 372 ? 30.302 22.175 -6.032 1.00 46.57 372 ARG A N 1
ATOM 2981 C CA . ARG A 1 372 ? 29.936 23.184 -7.009 1.00 45.93 372 ARG A CA 1
ATOM 2982 C C . ARG A 1 372 ? 28.421 23.264 -7.147 1.00 46.50 372 ARG A C 1
ATOM 2983 O O . ARG A 1 372 ? 27.744 22.243 -7.293 1.00 45.93 372 ARG A O 1
ATOM 2991 N N . ASP A 1 373 ? 27.886 24.483 -7.087 1.00 58.33 373 ASP A N 1
ATOM 2992 C CA . ASP A 1 373 ? 26.498 24.708 -7.469 1.00 61.84 373 ASP A CA 1
ATOM 2993 C C . ASP A 1 373 ? 26.294 24.301 -8.925 1.00 61.98 373 ASP A C 1
ATOM 2994 O O . ASP A 1 373 ? 27.155 24.536 -9.780 1.00 47.94 373 ASP A O 1
ATOM 2999 N N . THR A 1 374 ? 25.145 23.693 -9.217 1.00 48.32 374 THR A N 1
ATOM 3000 C CA . THR A 1 374 ? 24.909 23.105 -10.528 1.00 47.97 374 THR A CA 1
ATOM 3001 C C . THR A 1 374 ? 23.729 23.760 -11.221 1.00 49.39 374 THR A C 1
ATOM 3002 O O . THR A 1 374 ? 22.629 23.808 -10.664 1.00 50.19 374 THR A O 1
ATOM 3006 N N . ASP A 1 375 ? 23.956 24.227 -12.448 1.00 49.83 375 ASP A N 1
ATOM 3007 C CA . ASP A 1 375 ? 22.906 24.821 -13.257 1.00 51.32 375 ASP A CA 1
ATOM 3008 C C . ASP A 1 375 ? 22.195 23.749 -14.081 1.00 61.58 375 ASP A C 1
ATOM 3009 O O . ASP A 1 375 ? 22.827 22.809 -14.569 1.00 66.70 375 ASP A O 1
ATOM 3014 N N . PHE A 1 376 ? 20.868 23.881 -14.206 1.00 52.39 376 PHE A N 1
ATOM 3015 C CA . PHE A 1 376 ? 20.028 22.931 -14.927 1.00 52.51 376 PHE A CA 1
ATOM 3016 C C . PHE A 1 376 ? 19.197 23.643 -15.985 1.00 54.38 376 PHE A C 1
ATOM 3017 O O . PHE A 1 376 ? 18.757 24.778 -15.790 1.00 71.98 376 PHE A O 1
ATOM 3025 N N . SER A 1 377 ? 18.981 22.965 -17.109 1.00 54.64 377 SER A N 1
ATOM 3026 C CA . SER A 1 377 ? 18.064 23.404 -18.153 1.00 56.37 377 SER A CA 1
ATOM 3027 C C . SER A 1 377 ? 16.818 22.525 -18.142 1.00 57.97 377 SER A C 1
ATOM 3028 O O . SER A 1 377 ? 16.822 21.412 -17.613 1.00 55.62 377 SER A O 1
ATOM 3031 N N . LEU A 1 378 ? 15.744 23.036 -18.738 1.00 59.02 378 LEU A N 1
ATOM 3032 C CA . LEU A 1 378 ? 14.506 22.279 -18.887 1.00 59.94 378 LEU A CA 1
ATOM 3033 C C . LEU A 1 378 ? 14.061 22.357 -20.335 1.00 70.34 378 LEU A C 1
ATOM 3034 O O . LEU A 1 378 ? 13.840 23.454 -20.865 1.00 68.26 378 LEU A O 1
ATOM 3039 N N . TRP A 1 379 ? 13.919 21.202 -20.965 1.00 62.69 379 TRP A N 1
ATOM 3040 C CA . TRP A 1 379 ? 13.528 21.144 -22.361 1.00 62.64 379 TRP A CA 1
ATOM 3041 C C . TRP A 1 379 ? 12.043 20.855 -22.474 1.00 64.54 379 TRP A C 1
ATOM 3042 O O . TRP A 1 379 ? 11.424 20.262 -21.585 1.00 74.35 379 TRP A O 1
ATOM 3053 N N . ASP A 1 380 ? 11.482 21.279 -23.599 1.00 71.15 380 ASP A N 1
ATOM 3054 C CA . ASP A 1 380 ? 10.052 21.224 -23.845 1.00 80.02 380 ASP A CA 1
ATOM 3055 C C . ASP A 1 380 ? 9.838 21.388 -25.339 1.00 83.80 380 ASP A C 1
ATOM 3056 O O . ASP A 1 380 ? 10.577 22.131 -25.990 1.00 86.54 380 ASP A O 1
ATOM 3061 N N . MET A 1 381 ? 8.845 20.689 -25.883 1.00 83.34 381 MET A N 1
ATOM 3062 C CA . MET A 1 381 ? 8.533 20.823 -27.299 1.00 86.24 381 MET A CA 1
ATOM 3063 C C . MET A 1 381 ? 7.536 21.951 -27.526 1.00 80.63 381 MET A C 1
ATOM 3064 O O . MET A 1 381 ? 6.632 22.177 -26.717 1.00 78.72 381 MET A O 1
ATOM 3069 N N . ASP A 1 382 ? 7.734 22.679 -28.608 1.00 83.98 382 ASP A N 1
ATOM 3070 C CA . ASP A 1 382 ? 6.538 23.438 -28.928 1.00 92.86 382 ASP A CA 1
ATOM 3071 C C . ASP A 1 382 ? 5.630 22.605 -29.831 1.00 96.20 382 ASP A C 1
ATOM 3072 O O . ASP A 1 382 ? 6.106 21.760 -30.599 1.00 84.02 382 ASP A O 1
ATOM 3077 N N . PRO A 1 383 ? 4.311 22.791 -29.748 1.00 107.22 383 PRO A N 1
ATOM 3078 C CA . PRO A 1 383 ? 3.406 21.956 -30.554 1.00 120.11 383 PRO A CA 1
ATOM 3079 C C . PRO A 1 383 ? 3.590 22.127 -32.054 1.00 130.92 383 PRO A C 1
ATOM 3080 O O . PRO A 1 383 ? 3.093 21.288 -32.815 1.00 133.63 383 PRO A O 1
ATOM 3084 N N . GLU A 1 384 ? 4.303 23.167 -32.495 1.00 135.99 384 GLU A N 1
ATOM 3085 C CA . GLU A 1 384 ? 4.434 23.497 -33.911 1.00 141.14 384 GLU A CA 1
ATOM 3086 C C . GLU A 1 384 ? 5.186 22.419 -34.682 1.00 128.35 384 GLU A C 1
ATOM 3087 O O . GLU A 1 384 ? 4.616 21.765 -35.562 1.00 126.23 384 GLU A O 1
ATOM 3093 N N . THR A 1 385 ? 6.472 22.245 -34.379 1.00 118.26 385 THR A N 1
ATOM 3094 C CA . THR A 1 385 ? 7.281 21.224 -35.028 1.00 114.01 385 THR A CA 1
ATOM 3095 C C . THR A 1 385 ? 7.513 20.003 -34.150 1.00 113.33 385 THR A C 1
ATOM 3096 O O . THR A 1 385 ? 8.079 19.015 -34.631 1.00 112.07 385 THR A O 1
ATOM 3100 N N . GLY A 1 386 ? 7.083 20.038 -32.889 1.00 112.93 386 GLY A N 1
ATOM 3101 C CA . GLY A 1 386 ? 7.357 18.943 -31.982 1.00 115.79 386 GLY A CA 1
ATOM 3102 C C . GLY A 1 386 ? 8.801 18.815 -31.553 1.00 112.16 386 GLY A C 1
ATOM 3103 O O . GLY A 1 386 ? 9.160 17.811 -30.931 1.00 110.56 386 GLY A O 1
ATOM 3104 N N . ALA A 1 387 ? 9.641 19.798 -31.871 1.00 107.58 387 ALA A N 1
ATOM 3105 C CA . ALA A 1 387 ? 11.035 19.771 -31.458 1.00 101.43 387 ALA A CA 1
ATOM 3106 C C . ALA A 1 387 ? 11.175 20.318 -30.045 1.00 97.86 387 ALA A C 1
ATOM 3107 O O . ALA A 1 387 ? 10.488 21.269 -29.660 1.00 103.56 387 ALA A O 1
ATOM 3109 N N . PHE A 1 388 ? 12.072 19.707 -29.276 1.00 84.35 388 PHE A N 1
ATOM 3110 C CA . PHE A 1 388 ? 12.320 20.096 -27.897 1.00 79.34 388 PHE A CA 1
ATOM 3111 C C . PHE A 1 388 ? 13.415 21.151 -27.836 1.00 71.11 388 PHE A C 1
ATOM 3112 O O . PHE A 1 388 ? 14.440 21.035 -28.510 1.00 70.56 388 PHE A O 1
ATOM 3120 N N . ARG A 1 389 ? 13.196 22.177 -27.016 1.00 68.52 389 ARG A N 1
ATOM 3121 C CA . ARG A 1 389 ? 14.174 23.240 -26.846 1.00 68.04 389 ARG A CA 1
ATOM 3122 C C . ARG A 1 389 ? 14.177 23.696 -25.397 1.00 66.99 389 ARG A C 1
ATOM 3123 O O . ARG A 1 389 ? 13.187 23.541 -24.676 1.00 67.49 389 ARG A O 1
ATOM 3131 N N . VAL A 1 390 ? 15.310 24.272 -24.978 1.00 67.03 390 VAL A N 1
ATOM 3132 C CA . VAL A 1 390 ? 15.394 24.845 -23.640 1.00 70.47 390 VAL A CA 1
ATOM 3133 C C . VAL A 1 390 ? 14.404 25.991 -23.534 1.00 69.64 390 VAL A C 1
ATOM 3134 O O . VAL A 1 390 ? 14.390 26.906 -24.367 1.00 69.13 390 VAL A O 1
ATOM 3138 N N . VAL A 1 391 ? 13.554 25.929 -22.515 1.00 67.54 391 VAL A N 1
ATOM 3139 C CA . VAL A 1 391 ? 12.584 26.981 -22.246 1.00 69.86 391 VAL A CA 1
ATOM 3140 C C . VAL A 1 391 ? 12.744 27.577 -20.860 1.00 72.76 391 VAL A C 1
ATOM 3141 O O . VAL A 1 391 ? 12.190 28.656 -20.599 1.00 73.62 391 VAL A O 1
ATOM 3145 N N . LEU A 1 392 ? 13.491 26.921 -19.974 1.00 66.77 392 LEU A N 1
ATOM 3146 C CA . LEU A 1 392 ? 13.738 27.378 -18.616 1.00 66.06 392 LEU A CA 1
ATOM 3147 C C . LEU A 1 392 ? 15.163 27.013 -18.218 1.00 72.54 392 LEU A C 1
ATOM 3148 O O . LEU A 1 392 ? 15.671 25.952 -18.592 1.00 69.29 392 LEU A O 1
ATOM 3153 N N . ASN A 1 393 ? 15.804 27.889 -17.455 1.00 63.26 393 ASN A N 1
ATOM 3154 C CA . ASN A 1 393 ? 17.141 27.638 -16.946 1.00 61.11 393 ASN A CA 1
ATOM 3155 C C . ASN A 1 393 ? 17.141 27.841 -15.443 1.00 60.65 393 ASN A C 1
ATOM 3156 O O . ASN A 1 393 ? 16.363 28.629 -14.909 1.00 62.24 393 ASN A O 1
ATOM 3161 N N . TYR A 1 394 ? 18.016 27.112 -14.762 1.00 58.62 394 TYR A N 1
ATOM 3162 C CA . TYR A 1 394 ? 18.134 27.190 -13.317 1.00 58.12 394 TYR A CA 1
ATOM 3163 C C . TYR A 1 394 ? 19.567 27.536 -12.960 1.00 57.98 394 TYR A C 1
ATOM 3164 O O . TYR A 1 394 ? 20.503 26.852 -13.383 1.00 55.40 394 TYR A O 1
ATOM 3173 N N . ASN A 1 395 ? 19.733 28.592 -12.191 1.00 57.71 395 ASN A N 1
ATOM 3174 C CA . ASN A 1 395 ? 21.039 29.032 -11.740 1.00 56.87 395 ASN A CA 1
ATOM 3175 C C . ASN A 1 395 ? 21.209 28.538 -10.310 1.00 60.11 395 ASN A C 1
ATOM 3176 O O . ASN A 1 395 ? 20.618 29.095 -9.382 1.00 57.09 395 ASN A O 1
ATOM 3181 N N . GLY A 1 396 ? 22.022 27.491 -10.131 1.00 54.19 396 GLY A N 1
ATOM 3182 C CA . GLY A 1 396 ? 22.127 26.841 -8.834 1.00 53.41 396 GLY A CA 1
ATOM 3183 C C . GLY A 1 396 ? 22.662 27.716 -7.718 1.00 54.36 396 GLY A C 1
ATOM 3184 O O . GLY A 1 396 ? 22.389 27.440 -6.544 1.00 54.00 396 GLY A O 1
ATOM 3185 N N . THR A 1 397 ? 23.426 28.764 -8.051 1.00 54.41 397 THR A N 1
ATOM 3186 C CA . THR A 1 397 ? 23.999 29.628 -7.024 1.00 55.01 397 THR A CA 1
ATOM 3187 C C . THR A 1 397 ? 22.986 30.645 -6.511 1.00 60.50 397 THR A C 1
ATOM 3188 O O . THR A 1 397 ? 22.933 30.922 -5.309 1.00 64.44 397 THR A O 1
ATOM 3192 N N . SER A 1 398 ? 22.178 31.208 -7.401 1.00 58.13 398 SER A N 1
ATOM 3193 C CA . SER A 1 398 ? 21.090 32.083 -6.988 1.00 72.15 398 SER A CA 1
ATOM 3194 C C . SER A 1 398 ? 19.771 31.344 -6.807 1.00 72.62 398 SER A C 1
ATOM 3195 O O . SER A 1 398 ? 18.818 31.933 -6.283 1.00 67.49 398 SER A O 1
ATOM 3198 N N . GLN A 1 399 ? 19.696 30.080 -7.234 1.00 71.80 399 GLN A N 1
ATOM 3199 C CA . GLN A 1 399 ? 18.481 29.268 -7.137 1.00 71.87 399 GLN A CA 1
ATOM 3200 C C . GLN A 1 399 ? 17.304 29.934 -7.854 1.00 70.17 399 GLN A C 1
ATOM 3201 O O . GLN A 1 399 ? 16.199 30.041 -7.320 1.00 74.16 399 GLN A O 1
ATOM 3207 N N . GLU A 1 400 ? 17.540 30.352 -9.097 1.00 61.63 400 GLU A N 1
ATOM 3208 C CA . GLU A 1 400 ? 16.555 31.076 -9.885 1.00 75.30 400 GLU A CA 1
ATOM 3209 C C . GLU A 1 400 ? 16.210 30.320 -11.156 1.00 69.21 400 GLU A C 1
ATOM 3210 O O . GLU A 1 400 ? 17.093 29.804 -11.844 1.00 70.77 400 GLU A O 1
ATOM 3216 N N . LEU A 1 401 ? 14.918 30.282 -11.466 1.00 69.83 401 LEU A N 1
ATOM 3217 C CA . LEU A 1 401 ? 14.423 29.849 -12.762 1.00 67.58 401 LEU A CA 1
ATOM 3218 C C . LEU A 1 401 ? 14.133 31.080 -13.615 1.00 67.52 401 LEU A C 1
ATOM 3219 O O . LEU A 1 401 ? 13.422 31.988 -13.175 1.00 70.67 401 LEU A O 1
ATOM 3224 N N . MET A 1 402 ? 14.683 31.108 -14.828 1.00 67.26 402 MET A N 1
ATOM 3225 C CA . MET A 1 402 ? 14.503 32.229 -15.740 1.00 84.56 402 MET A CA 1
ATOM 3226 C C . MET A 1 402 ? 14.156 31.708 -17.126 1.00 83.00 402 MET A C 1
ATOM 3227 O O . MET A 1 402 ? 14.791 30.765 -17.612 1.00 78.72 402 MET A O 1
ATOM 3232 N N . ALA A 1 403 ? 13.148 32.319 -17.756 1.00 78.74 403 ALA A N 1
ATOM 3233 C CA . ALA A 1 403 ? 12.703 31.882 -19.073 1.00 74.75 403 ALA A CA 1
ATOM 3234 C C . ALA A 1 403 ? 13.795 32.104 -20.112 1.00 72.66 403 ALA A C 1
ATOM 3235 O O . ALA A 1 403 ? 14.622 33.010 -19.994 1.00 82.49 403 ALA A O 1
ATOM 3237 N N . VAL A 1 404 ? 13.786 31.267 -21.144 1.00 72.38 404 VAL A N 1
ATOM 3238 C CA . VAL A 1 404 ? 14.900 31.157 -22.078 1.00 71.45 404 VAL A CA 1
ATOM 3239 C C . VAL A 1 404 ? 14.405 31.517 -23.465 1.00 84.60 404 VAL A C 1
ATOM 3240 O O . VAL A 1 404 ? 13.498 30.859 -23.991 1.00 84.62 404 VAL A O 1
ATOM 3244 N N . SER A 1 405 ? 15.018 32.542 -24.064 1.00 86.82 405 SER A N 1
ATOM 3245 C CA . SER A 1 405 ? 14.682 32.985 -25.419 1.00 89.47 405 SER A CA 1
ATOM 3246 C C . SER A 1 405 ? 13.194 33.305 -25.537 1.00 93.13 405 SER A C 1
ATOM 3247 O O . SER A 1 405 ? 12.562 33.038 -26.563 1.00 89.42 405 SER A O 1
ATOM 3250 N N . GLU A 1 406 ? 12.629 33.860 -24.462 1.00 103.44 406 GLU A N 1
ATOM 3251 C CA . GLU A 1 406 ? 11.220 34.244 -24.382 1.00 116.24 406 GLU A CA 1
ATOM 3252 C C . GLU A 1 406 ? 10.276 33.065 -24.609 1.00 118.79 406 GLU A C 1
ATOM 3253 O O . GLU A 1 406 ? 9.087 33.265 -24.882 1.00 125.88 406 GLU A O 1
ATOM 3259 N N . HIS A 1 407 ? 10.777 31.836 -24.505 1.00 108.59 407 HIS A N 1
ATOM 3260 C CA . HIS A 1 407 ? 9.935 30.663 -24.683 1.00 95.24 407 HIS A CA 1
ATOM 3261 C C . HIS A 1 407 ? 9.026 30.468 -23.476 1.00 91.27 407 HIS A C 1
ATOM 3262 O O . HIS A 1 407 ? 9.248 31.025 -22.396 1.00 87.40 407 HIS A O 1
ATOM 3269 N N . LYS A 1 408 ? 7.994 29.655 -23.666 1.00 94.20 408 LYS A N 1
ATOM 3270 C CA . LYS A 1 408 ? 7.071 29.327 -22.594 1.00 96.19 408 LYS A CA 1
ATOM 3271 C C . LYS A 1 408 ? 6.964 27.815 -22.436 1.00 91.11 408 LYS A C 1
ATOM 3272 O O . LYS A 1 408 ? 7.050 27.060 -23.411 1.00 79.98 408 LYS A O 1
ATOM 3278 N N . LEU A 1 409 ? 6.786 27.382 -21.191 1.00 97.70 409 LEU A N 1
ATOM 3279 C CA . LEU A 1 409 ? 6.607 25.964 -20.895 1.00 105.80 409 LEU A CA 1
ATOM 3280 C C . LEU A 1 409 ? 5.286 25.496 -21.492 1.00 105.13 409 LEU A C 1
ATOM 3281 O O . LEU A 1 409 ? 4.210 25.856 -21.003 1.00 111.43 409 LEU A O 1
ATOM 3286 N N . TYR A 1 410 ? 5.370 24.703 -22.556 1.00 97.33 410 TYR A N 1
ATOM 3287 C CA . TYR A 1 410 ? 4.183 24.225 -23.252 1.00 91.22 410 TYR A CA 1
ATOM 3288 C C . TYR A 1 410 ? 3.332 23.332 -22.350 1.00 87.72 410 TYR A C 1
ATOM 3289 O O . TYR A 1 410 ? 3.818 22.333 -21.808 1.00 79.94 410 TYR A O 1
ATOM 3298 N N . TRP A 1 411 ? 2.061 23.700 -22.190 1.00 84.67 411 TRP A N 1
ATOM 3299 C CA . TRP A 1 411 ? 1.081 22.887 -21.491 1.00 87.14 411 TRP A CA 1
ATOM 3300 C C . TRP A 1 411 ? -0.079 22.584 -22.425 1.00 90.70 411 TRP A C 1
ATOM 3301 O O . TRP A 1 411 ? -0.603 23.500 -23.075 1.00 92.07 411 TRP A O 1
ATOM 3312 N N . PRO A 1 412 ? -0.497 21.325 -22.539 1.00 93.56 412 PRO A N 1
ATOM 3313 C CA . PRO A 1 412 ? -1.655 21.023 -23.391 1.00 95.63 412 PRO A CA 1
ATOM 3314 C C . PRO A 1 412 ? -2.924 21.700 -22.921 1.00 94.14 412 PRO A C 1
ATOM 3315 O O . PRO A 1 412 ? -3.813 21.969 -23.737 1.00 100.18 412 PRO A O 1
ATOM 3319 N N . LEU A 1 413 ? -3.029 22.000 -21.629 1.00 93.55 413 LEU A N 1
ATOM 3320 C CA . LEU A 1 413 ? -4.222 22.648 -21.098 1.00 100.19 413 LEU A CA 1
ATOM 3321 C C . LEU A 1 413 ? -4.128 24.168 -21.140 1.00 100.60 413 LEU A C 1
ATOM 3322 O O . LEU A 1 413 ? -5.159 24.846 -21.193 1.00 107.53 413 LEU A O 1
ATOM 3327 N N . GLY A 1 414 ? -2.913 24.717 -21.146 1.00 96.50 414 GLY A N 1
ATOM 3328 C CA . GLY A 1 414 ? -2.679 26.135 -20.956 1.00 96.91 414 GLY A CA 1
ATOM 3329 C C . GLY A 1 414 ? -1.934 26.442 -19.672 1.00 105.08 414 GLY A C 1
ATOM 3330 O O . GLY A 1 414 ? -1.244 27.463 -19.590 1.00 94.14 414 GLY A O 1
ATOM 3331 N N . TYR A 1 415 ? -2.049 25.570 -18.676 1.00 115.20 415 TYR A N 1
ATOM 3332 C CA . TYR A 1 415 ? -1.335 25.721 -17.417 1.00 121.08 415 TYR A CA 1
ATOM 3333 C C . TYR A 1 415 ? -0.957 24.338 -16.904 1.00 112.59 415 TYR A C 1
ATOM 3334 O O . TYR A 1 415 ? -1.486 23.328 -17.388 1.00 107.03 415 TYR A O 1
ATOM 3343 N N . PRO A 1 416 ? -0.026 24.252 -15.952 1.00 106.41 416 PRO A N 1
ATOM 3344 C CA . PRO A 1 416 ? 0.399 22.944 -15.441 1.00 100.75 416 PRO A CA 1
ATOM 3345 C C . PRO A 1 416 ? -0.736 22.235 -14.729 1.00 101.13 416 PRO A C 1
ATOM 3346 O O . PRO A 1 416 ? -1.527 22.871 -14.017 1.00 104.83 416 PRO A O 1
ATOM 3350 N N . PRO A 1 417 ? -0.851 20.914 -14.902 1.00 83.08 417 PRO A N 1
ATOM 3351 C CA . PRO A 1 417 ? -1.900 20.178 -14.197 1.00 84.35 417 PRO A CA 1
ATOM 3352 C C . PRO A 1 417 ? -1.570 20.041 -12.724 1.00 82.95 417 PRO A C 1
ATOM 3353 O O . PRO A 1 417 ? -0.394 20.092 -12.329 1.00 90.26 417 PRO A O 1
ATOM 3357 N N . PRO A 1 418 ? -2.576 19.879 -11.866 1.00 87.79 418 PRO A N 1
ATOM 3358 C CA . PRO A 1 418 ? -2.312 19.793 -10.428 1.00 83.78 418 PRO A CA 1
ATOM 3359 C C . PRO A 1 418 ? -1.753 18.433 -10.048 1.00 88.25 418 PRO A C 1
ATOM 3360 O O . PRO A 1 418 ? -2.174 17.397 -10.571 1.00 83.85 418 PRO A O 1
ATOM 3364 N N . ASP A 1 419 ? -0.806 18.447 -9.102 1.00 88.92 419 ASP A N 1
ATOM 3365 C CA . ASP A 1 419 ? -0.144 17.217 -8.681 1.00 93.35 419 ASP A CA 1
ATOM 3366 C C . ASP A 1 419 ? -1.119 16.192 -8.120 1.00 92.86 419 ASP A C 1
ATOM 3367 O O . ASP A 1 419 ? -0.812 14.993 -8.115 1.00 101.67 419 ASP A O 1
ATOM 3372 N N . VAL A 1 420 ? -2.283 16.632 -7.659 1.00 88.87 420 VAL A N 1
ATOM 3373 C CA . VAL A 1 420 ? -3.356 15.734 -7.245 1.00 90.08 420 VAL A CA 1
ATOM 3374 C C . VAL A 1 420 ? -4.483 15.869 -8.263 1.00 95.16 420 VAL A C 1
ATOM 3375 O O . VAL A 1 420 ? -4.743 16.984 -8.738 1.00 99.21 420 VAL A O 1
ATOM 3379 N N . PRO A 1 421 ? -5.158 14.772 -8.660 1.00 97.47 421 PRO A N 1
ATOM 3380 C CA . PRO A 1 421 ? -6.319 14.907 -9.556 1.00 102.12 421 PRO A CA 1
ATOM 3381 C C . PRO A 1 421 ? -7.526 15.559 -8.880 1.00 108.37 421 PRO A C 1
ATOM 3382 O O . PRO A 1 421 ? -7.466 15.912 -7.696 1.00 103.95 421 PRO A O 1
ATOM 3386 N N . LYS A 1 422 ? -8.620 15.736 -9.631 1.00 118.81 422 LYS A N 1
ATOM 3387 C CA . LYS A 1 422 ? -9.812 16.402 -9.104 1.00 125.92 422 LYS A CA 1
ATOM 3388 C C . LYS A 1 422 ? -10.308 15.715 -7.837 1.00 128.84 422 LYS A C 1
ATOM 3389 O O . LYS A 1 422 ? -10.449 16.341 -6.782 1.00 127.34 422 LYS A O 1
ATOM 3395 N N . CYS A 1 423 ? -10.572 14.420 -7.926 1.00 133.76 423 CYS A N 1
ATOM 3396 C CA . CYS A 1 423 ? -10.813 13.594 -6.752 1.00 140.91 423 CYS A CA 1
ATOM 3397 C C . CYS A 1 423 ? -9.462 13.073 -6.253 1.00 139.22 423 CYS A C 1
ATOM 3398 O O . CYS A 1 423 ? -8.418 13.684 -6.496 1.00 139.06 423 CYS A O 1
ATOM 3401 N N . GLY A 1 424 ? -9.456 11.952 -5.543 1.00 137.43 424 GLY A N 1
ATOM 3402 C CA . GLY A 1 424 ? -8.215 11.281 -5.235 1.00 131.52 424 GLY A CA 1
ATOM 3403 C C . GLY A 1 424 ? -7.740 10.452 -6.410 1.00 127.92 424 GLY A C 1
ATOM 3404 O O . GLY A 1 424 ? -8.385 10.363 -7.456 1.00 126.42 424 GLY A O 1
ATOM 3405 N N . PHE A 1 425 ? -6.577 9.827 -6.229 1.00 122.33 425 PHE A N 1
ATOM 3406 C CA . PHE A 1 425 ? -6.066 8.926 -7.254 1.00 115.16 425 PHE A CA 1
ATOM 3407 C C . PHE A 1 425 ? -6.939 7.686 -7.428 1.00 118.40 425 PHE A C 1
ATOM 3408 O O . PHE A 1 425 ? -6.755 6.956 -8.408 1.00 114.89 425 PHE A O 1
ATOM 3416 N N . ASP A 1 426 ? -7.886 7.447 -6.520 1.00 123.85 426 ASP A N 1
ATOM 3417 C CA . ASP A 1 426 ? -8.744 6.258 -6.546 1.00 124.05 426 ASP A CA 1
ATOM 3418 C C . ASP A 1 426 ? -9.864 6.354 -7.582 1.00 127.81 426 ASP A C 1
ATOM 3419 O O . ASP A 1 426 ? -9.806 7.159 -8.510 1.00 128.11 426 ASP A O 1
ATOM 3424 N N . SER B 1 1 ? 59.474 -22.498 5.447 1.00 103.76 1 SER B N 1
ATOM 3425 C CA . SER B 1 1 ? 59.795 -23.004 6.776 1.00 103.01 1 SER B CA 1
ATOM 3426 C C . SER B 1 1 ? 58.944 -22.326 7.851 1.00 100.89 1 SER B C 1
ATOM 3427 O O . SER B 1 1 ? 58.845 -22.818 8.974 1.00 103.39 1 SER B O 1
ATOM 3430 N N . ASP B 1 2 ? 58.335 -21.191 7.509 1.00 94.79 2 ASP B N 1
ATOM 3431 C CA . ASP B 1 2 ? 57.417 -20.516 8.415 1.00 93.27 2 ASP B CA 1
ATOM 3432 C C . ASP B 1 2 ? 56.274 -19.897 7.618 1.00 83.40 2 ASP B C 1
ATOM 3433 O O . ASP B 1 2 ? 56.425 -19.546 6.447 1.00 75.61 2 ASP B O 1
ATOM 3438 N N . LEU B 1 3 ? 55.118 -19.785 8.267 1.00 79.78 3 LEU B N 1
ATOM 3439 C CA . LEU B 1 3 ? 53.867 -19.412 7.617 1.00 66.13 3 LEU B CA 1
ATOM 3440 C C . LEU B 1 3 ? 53.286 -18.221 8.361 1.00 68.64 3 LEU B C 1
ATOM 3441 O O . LEU B 1 3 ? 52.928 -18.340 9.538 1.00 73.06 3 LEU B O 1
ATOM 3446 N N . THR B 1 4 ? 53.178 -17.083 7.677 1.00 65.27 4 THR B N 1
ATOM 3447 C CA . THR B 1 4 ? 52.734 -15.844 8.306 1.00 63.62 4 THR B CA 1
ATOM 3448 C C . THR B 1 4 ? 51.231 -15.637 8.121 1.00 61.18 4 THR B C 1
ATOM 3449 O O . THR B 1 4 ? 50.709 -15.705 6.999 1.00 52.87 4 THR B O 1
ATOM 3453 N N . VAL B 1 5 ? 50.552 -15.369 9.231 1.00 59.01 5 VAL B N 1
ATOM 3454 C CA . VAL B 1 5 ? 49.104 -15.222 9.292 1.00 49.83 5 VAL B CA 1
ATOM 3455 C C . VAL B 1 5 ? 48.819 -13.768 9.635 1.00 49.10 5 VAL B C 1
ATOM 3456 O O . VAL B 1 5 ? 49.123 -13.316 10.745 1.00 58.91 5 VAL B O 1
ATOM 3460 N N . ALA B 1 6 ? 48.246 -13.026 8.693 1.00 54.90 6 ALA B N 1
ATOM 3461 C CA . ALA B 1 6 ? 47.881 -11.639 8.957 1.00 49.52 6 ALA B CA 1
ATOM 3462 C C . ALA B 1 6 ? 46.509 -11.589 9.614 1.00 51.32 6 ALA B C 1
ATOM 3463 O O . ALA B 1 6 ? 45.574 -12.253 9.159 1.00 57.25 6 ALA B O 1
ATOM 3465 N N . VAL B 1 7 ? 46.393 -10.824 10.698 1.00 45.27 7 VAL B N 1
ATOM 3466 C CA . VAL B 1 7 ? 45.140 -10.662 11.431 1.00 48.25 7 VAL B CA 1
ATOM 3467 C C . VAL B 1 7 ? 44.670 -9.226 11.257 1.00 45.17 7 VAL B C 1
ATOM 3468 O O . VAL B 1 7 ? 45.463 -8.289 11.395 1.00 52.35 7 VAL B O 1
ATOM 3472 N N . VAL B 1 8 ? 43.391 -9.051 10.941 1.00 43.55 8 VAL B N 1
ATOM 3473 C CA . VAL B 1 8 ? 42.753 -7.736 10.915 1.00 42.99 8 VAL B CA 1
ATOM 3474 C C . VAL B 1 8 ? 41.466 -7.863 11.723 1.00 39.39 8 VAL B C 1
ATOM 3475 O O . VAL B 1 8 ? 40.456 -8.371 11.229 1.00 46.80 8 VAL B O 1
ATOM 3479 N N . LEU B 1 9 ? 41.504 -7.407 12.963 1.00 39.51 9 LEU B N 1
ATOM 3480 C CA . LEU B 1 9 ? 40.381 -7.508 13.880 1.00 38.61 9 LEU B CA 1
ATOM 3481 C C . LEU B 1 9 ? 40.461 -6.318 14.820 1.00 40.79 9 LEU B C 1
ATOM 3482 O O . LEU B 1 9 ? 41.449 -5.573 14.805 1.00 42.86 9 LEU B O 1
ATOM 3487 N N . PRO B 1 10 ? 39.424 -6.096 15.655 1.00 39.11 10 PRO B N 1
ATOM 3488 C CA . PRO B 1 10 ? 39.533 -5.036 16.670 1.00 38.97 10 PRO B CA 1
ATOM 3489 C C . PRO B 1 10 ? 40.582 -5.369 17.728 1.00 44.23 10 PRO B C 1
ATOM 3490 O O . PRO B 1 10 ? 40.333 -6.169 18.636 1.00 49.00 10 PRO B O 1
ATOM 3494 N N . LEU B 1 11 ? 41.767 -4.772 17.615 1.00 41.71 11 LEU B N 1
ATOM 3495 C CA . LEU B 1 11 ? 42.883 -5.145 18.473 1.00 46.43 11 LEU B CA 1
ATOM 3496 C C . LEU B 1 11 ? 42.824 -4.508 19.849 1.00 48.84 11 LEU B C 1
ATOM 3497 O O . LEU B 1 11 ? 43.621 -4.880 20.714 1.00 54.69 11 LEU B O 1
ATOM 3502 N N . THR B 1 12 ? 41.934 -3.563 20.058 1.00 53.66 12 THR B N 1
ATOM 3503 C CA . THR B 1 12 ? 41.849 -2.743 21.261 1.00 52.13 12 THR B CA 1
ATOM 3504 C C . THR B 1 12 ? 40.440 -2.688 21.818 1.00 43.49 12 THR B C 1
ATOM 3505 O O . THR B 1 12 ? 40.257 -2.676 23.035 1.00 52.85 12 THR B O 1
ATOM 3509 N N . ASN B 1 13 ? 39.436 -2.643 20.962 1.00 48.16 13 ASN B N 1
ATOM 3510 C CA . ASN B 1 13 ? 38.066 -2.633 21.441 1.00 48.43 13 ASN B CA 1
ATOM 3511 C C . ASN B 1 13 ? 37.668 -4.064 21.786 1.00 42.90 13 ASN B C 1
ATOM 3512 O O . ASN B 1 13 ? 37.720 -4.949 20.929 1.00 44.76 13 ASN B O 1
ATOM 3517 N N . THR B 1 14 ? 37.289 -4.295 23.042 1.00 41.60 14 THR B N 1
ATOM 3518 C CA . THR B 1 14 ? 36.971 -5.636 23.520 1.00 41.68 14 THR B CA 1
ATOM 3519 C C . THR B 1 14 ? 35.480 -5.959 23.453 1.00 40.67 14 THR B C 1
ATOM 3520 O O . THR B 1 14 ? 35.067 -7.012 23.942 1.00 40.89 14 THR B O 1
ATOM 3524 N N . SER B 1 15 ? 34.675 -5.101 22.818 1.00 39.67 15 SER B N 1
ATOM 3525 C CA . SER B 1 15 ? 33.219 -5.238 22.805 1.00 47.82 15 SER B CA 1
ATOM 3526 C C . SER B 1 15 ? 32.698 -6.206 21.753 1.00 42.38 15 SER B C 1
ATOM 3527 O O . SER B 1 15 ? 31.523 -6.583 21.812 1.00 37.40 15 SER B O 1
ATOM 3530 N N . TYR B 1 16 ? 33.498 -6.574 20.800 1.00 37.36 16 TYR B N 1
ATOM 3531 C CA . TYR B 1 16 ? 33.023 -7.371 19.678 1.00 36.34 16 TYR B CA 1
ATOM 3532 C C . TYR B 1 16 ? 33.171 -8.868 19.958 1.00 49.55 16 TYR B C 1
ATOM 3533 O O . TYR B 1 16 ? 34.092 -9.295 20.668 1.00 37.77 16 TYR B O 1
ATOM 3542 N N . PRO B 1 17 ? 32.279 -9.694 19.415 1.00 43.31 17 PRO B N 1
ATOM 3543 C CA . PRO B 1 17 ? 32.489 -11.149 19.535 1.00 41.09 17 PRO B CA 1
ATOM 3544 C C . PRO B 1 17 ? 33.794 -11.599 18.918 1.00 36.85 17 PRO B C 1
ATOM 3545 O O . PRO B 1 17 ? 34.367 -12.604 19.360 1.00 43.99 17 PRO B O 1
ATOM 3549 N N . TRP B 1 18 ? 34.290 -10.876 17.911 1.00 36.30 18 TRP B N 1
ATOM 3550 C CA . TRP B 1 18 ? 35.562 -11.171 17.269 1.00 36.69 18 TRP B CA 1
ATOM 3551 C C . TRP B 1 18 ? 36.676 -10.227 17.718 1.00 37.44 18 TRP B C 1
ATOM 3552 O O . TRP B 1 18 ? 37.697 -10.120 17.033 1.00 41.18 18 TRP B O 1
ATOM 3563 N N . SER B 1 19 ? 36.504 -9.547 18.855 1.00 37.90 19 SER B N 1
ATOM 3564 C CA . SER B 1 19 ? 37.581 -8.745 19.432 1.00 42.80 19 SER B CA 1
ATOM 3565 C C . SER B 1 19 ? 38.825 -9.595 19.680 1.00 49.89 19 SER B C 1
ATOM 3566 O O . SER B 1 19 ? 38.739 -10.782 20.013 1.00 41.98 19 SER B O 1
ATOM 3569 N N . TRP B 1 20 ? 39.995 -8.965 19.540 1.00 40.91 20 TRP B N 1
ATOM 3570 C CA . TRP B 1 20 ? 41.244 -9.700 19.692 1.00 42.16 20 TRP B CA 1
ATOM 3571 C C . TRP B 1 20 ? 41.430 -10.214 21.121 1.00 43.29 20 TRP B C 1
ATOM 3572 O O . TRP B 1 20 ? 41.995 -11.293 21.328 1.00 44.03 20 TRP B O 1
ATOM 3583 N N . ALA B 1 21 ? 40.951 -9.468 22.123 1.00 43.55 21 ALA B N 1
ATOM 3584 C CA . ALA B 1 21 ? 41.065 -9.935 23.504 1.00 48.82 21 ALA B CA 1
ATOM 3585 C C . ALA B 1 21 ? 40.380 -11.278 23.702 1.00 45.32 21 ALA B C 1
ATOM 3586 O O . ALA B 1 21 ? 40.612 -11.944 24.713 1.00 45.56 21 ALA B O 1
ATOM 3588 N N . ARG B 1 22 ? 39.558 -11.683 22.750 1.00 44.58 22 ARG B N 1
ATOM 3589 C CA . ARG B 1 22 ? 38.780 -12.899 22.796 1.00 42.72 22 ARG B CA 1
ATOM 3590 C C . ARG B 1 22 ? 39.143 -13.874 21.685 1.00 42.33 22 ARG B C 1
ATOM 3591 O O . ARG B 1 22 ? 39.082 -15.089 21.899 1.00 46.87 22 ARG B O 1
ATOM 3599 N N . VAL B 1 23 ? 39.551 -13.375 20.522 1.00 41.73 23 VAL B N 1
ATOM 3600 C CA . VAL B 1 23 ? 39.977 -14.230 19.420 1.00 41.57 23 VAL B CA 1
ATOM 3601 C C . VAL B 1 23 ? 41.471 -14.523 19.515 1.00 42.94 23 VAL B C 1
ATOM 3602 O O . VAL B 1 23 ? 41.906 -15.616 19.144 1.00 53.62 23 VAL B O 1
ATOM 3606 N N . GLY B 1 24 ? 42.259 -13.573 20.013 1.00 43.74 24 GLY B N 1
ATOM 3607 C CA . GLY B 1 24 ? 43.662 -13.777 20.290 1.00 45.31 24 GLY B CA 1
ATOM 3608 C C . GLY B 1 24 ? 43.987 -15.044 21.073 1.00 59.27 24 GLY B C 1
ATOM 3609 O O . GLY B 1 24 ? 44.779 -15.886 20.623 1.00 47.06 24 GLY B O 1
ATOM 3610 N N . PRO B 1 25 ? 43.391 -15.210 22.264 1.00 54.18 25 PRO B N 1
ATOM 3611 C CA . PRO B 1 25 ? 43.687 -16.424 23.050 1.00 48.12 25 PRO B CA 1
ATOM 3612 C C . PRO B 1 25 ? 43.196 -17.687 22.383 1.00 47.10 25 PRO B C 1
ATOM 3613 O O . PRO B 1 25 ? 43.850 -18.727 22.494 1.00 58.80 25 PRO B O 1
ATOM 3617 N N . ALA B 1 26 ? 42.065 -17.628 21.682 1.00 51.98 26 ALA B N 1
ATOM 3618 C CA . ALA B 1 26 ? 41.618 -18.793 20.930 1.00 55.02 26 ALA B CA 1
ATOM 3619 C C . ALA B 1 26 ? 42.629 -19.164 19.851 1.00 56.86 26 ALA B C 1
ATOM 3620 O O . ALA B 1 26 ? 42.910 -20.350 19.638 1.00 46.18 26 ALA B O 1
ATOM 3622 N N . VAL B 1 27 ? 43.196 -18.159 19.173 1.00 45.76 27 VAL B N 1
ATOM 3623 C CA . VAL B 1 27 ? 44.175 -18.407 18.119 1.00 45.91 27 VAL B CA 1
ATOM 3624 C C . VAL B 1 27 ? 45.489 -18.896 18.715 1.00 62.27 27 VAL B C 1
ATOM 3625 O O . VAL B 1 27 ? 46.172 -19.749 18.134 1.00 48.51 27 VAL B O 1
ATOM 3629 N N . GLU B 1 28 ? 45.865 -18.368 19.884 1.00 68.65 28 GLU B N 1
ATOM 3630 C CA . GLU B 1 28 ? 47.056 -18.866 20.565 1.00 68.59 28 GLU B CA 1
ATOM 3631 C C . GLU B 1 28 ? 46.875 -20.324 20.973 1.00 61.50 28 GLU B C 1
ATOM 3632 O O . GLU B 1 28 ? 47.790 -21.143 20.803 1.00 55.96 28 GLU B O 1
ATOM 3638 N N . LEU B 1 29 ? 45.694 -20.669 21.499 1.00 54.37 29 LEU B N 1
ATOM 3639 C CA . LEU B 1 29 ? 45.397 -22.068 21.794 1.00 56.42 29 LEU B CA 1
ATOM 3640 C C . LEU B 1 29 ? 45.501 -22.917 20.532 1.00 55.34 29 LEU B C 1
ATOM 3641 O O . LEU B 1 29 ? 46.132 -23.979 20.537 1.00 58.45 29 LEU B O 1
ATOM 3646 N N . ALA B 1 30 ? 44.917 -22.441 19.425 1.00 49.46 30 ALA B N 1
ATOM 3647 C CA . ALA B 1 30 ? 44.961 -23.194 18.175 1.00 53.29 30 ALA B CA 1
ATOM 3648 C C . ALA B 1 30 ? 46.395 -23.440 17.734 1.00 59.21 30 ALA B C 1
ATOM 3649 O O . ALA B 1 30 ? 46.760 -24.565 17.377 1.00 51.09 30 ALA B O 1
ATOM 3651 N N . LEU B 1 31 ? 47.223 -22.392 17.745 1.00 50.64 31 LEU B N 1
ATOM 3652 C CA . LEU B 1 31 ? 48.607 -22.549 17.320 1.00 54.85 31 LEU B CA 1
ATOM 3653 C C . LEU B 1 31 ? 49.356 -23.513 18.228 1.00 60.26 31 LEU B C 1
ATOM 3654 O O . LEU B 1 31 ? 50.162 -24.324 17.755 1.00 60.15 31 LEU B O 1
ATOM 3659 N N . ALA B 1 32 ? 49.104 -23.439 19.537 1.00 56.80 32 ALA B N 1
ATOM 3660 C CA . ALA B 1 32 ? 49.722 -24.380 20.458 1.00 55.58 32 ALA B CA 1
ATOM 3661 C C . ALA B 1 32 ? 49.397 -25.819 20.074 1.00 55.74 32 ALA B C 1
ATOM 3662 O O . ALA B 1 32 ? 50.250 -26.706 20.186 1.00 57.44 32 ALA B O 1
ATOM 3664 N N . ARG B 1 33 ? 48.177 -26.067 19.597 1.00 54.27 33 ARG B N 1
ATOM 3665 C CA . ARG B 1 33 ? 47.807 -27.425 19.219 1.00 54.52 33 ARG B CA 1
ATOM 3666 C C . ARG B 1 33 ? 48.449 -27.845 17.902 1.00 61.27 33 ARG B C 1
ATOM 3667 O O . ARG B 1 33 ? 48.719 -29.036 17.703 1.00 62.02 33 ARG B O 1
ATOM 3675 N N . VAL B 1 34 ? 48.723 -26.896 17.004 1.00 54.56 34 VAL B N 1
ATOM 3676 C CA . VAL B 1 34 ? 49.444 -27.232 15.778 1.00 55.39 34 VAL B CA 1
ATOM 3677 C C . VAL B 1 34 ? 50.852 -27.708 16.110 1.00 64.62 34 VAL B C 1
ATOM 3678 O O . VAL B 1 34 ? 51.357 -28.677 15.522 1.00 60.36 34 VAL B O 1
ATOM 3682 N N . LYS B 1 35 ? 51.507 -27.027 17.056 1.00 58.17 35 LYS B N 1
ATOM 3683 C CA . LYS B 1 35 ? 52.810 -27.473 17.537 1.00 65.92 35 LYS B CA 1
ATOM 3684 C C . LYS B 1 35 ? 52.748 -28.912 18.024 1.00 66.13 35 LYS B C 1
ATOM 3685 O O . LYS B 1 35 ? 53.516 -29.766 17.568 1.00 68.98 35 LYS B O 1
ATOM 3691 N N . ALA B 1 36 ? 51.813 -29.198 18.935 1.00 64.23 36 ALA B N 1
ATOM 3692 C CA . ALA B 1 36 ? 51.728 -30.520 19.545 1.00 65.14 36 ALA B CA 1
ATOM 3693 C C . ALA B 1 36 ? 51.479 -31.616 18.512 1.00 63.47 36 ALA B C 1
ATOM 3694 O O . ALA B 1 36 ? 51.885 -32.766 18.717 1.00 62.88 36 ALA B O 1
ATOM 3696 N N . ARG B 1 37 ? 50.836 -31.283 17.393 1.00 60.15 37 ARG B N 1
ATOM 3697 C CA . ARG B 1 37 ? 50.449 -32.287 16.412 1.00 60.27 37 ARG B CA 1
ATOM 3698 C C . ARG B 1 37 ? 51.556 -32.468 15.383 1.00 61.70 37 ARG B C 1
ATOM 3699 O O . ARG B 1 37 ? 51.769 -31.569 14.555 1.00 69.39 37 ARG B O 1
ATOM 3707 N N . PRO B 1 38 ? 52.279 -33.595 15.383 1.00 67.20 38 PRO B N 1
ATOM 3708 C CA . PRO B 1 38 ? 53.275 -33.828 14.332 1.00 65.08 38 PRO B CA 1
ATOM 3709 C C . PRO B 1 38 ? 52.661 -34.135 12.978 1.00 67.39 38 PRO B C 1
ATOM 3710 O O . PRO B 1 38 ? 53.405 -34.290 12.004 1.00 65.87 38 PRO B O 1
ATOM 3714 N N . ASP B 1 39 ? 51.332 -34.237 12.890 1.00 67.70 39 ASP B N 1
ATOM 3715 C CA . ASP B 1 39 ? 50.637 -34.439 11.625 1.00 69.31 39 ASP B CA 1
ATOM 3716 C C . ASP B 1 39 ? 50.173 -33.136 10.976 1.00 60.73 39 ASP B C 1
ATOM 3717 O O . ASP B 1 39 ? 49.664 -33.173 9.849 1.00 60.37 39 ASP B O 1
ATOM 3722 N N . LEU B 1 40 ? 50.341 -31.999 11.650 1.00 61.42 40 LEU B N 1
ATOM 3723 C CA . LEU B 1 40 ? 49.938 -30.690 11.139 1.00 61.60 40 LEU B CA 1
ATOM 3724 C C . LEU B 1 40 ? 51.175 -29.824 10.996 1.00 66.59 40 LEU B C 1
ATOM 3725 O O . LEU B 1 40 ? 51.820 -29.503 12.003 1.00 71.63 40 LEU B O 1
ATOM 3730 N N . LEU B 1 41 ? 51.488 -29.433 9.749 1.00 63.94 41 LEU B N 1
ATOM 3731 C CA . LEU B 1 41 ? 52.587 -28.534 9.400 1.00 70.32 41 LEU B CA 1
ATOM 3732 C C . LEU B 1 41 ? 53.833 -28.807 10.237 1.00 89.17 41 LEU B C 1
ATOM 3733 O O . LEU B 1 41 ? 54.211 -27.975 11.073 1.00 97.73 41 LEU B O 1
ATOM 3738 N N . PRO B 1 42 ? 54.496 -29.948 10.049 1.00 89.31 42 PRO B N 1
ATOM 3739 C CA . PRO B 1 42 ? 55.616 -30.302 10.933 1.00 88.85 42 PRO B CA 1
ATOM 3740 C C . PRO B 1 42 ? 56.822 -29.409 10.672 1.00 91.38 42 PRO B C 1
ATOM 3741 O O . PRO B 1 42 ? 57.213 -29.189 9.523 1.00 94.35 42 PRO B O 1
ATOM 3745 N N . GLY B 1 43 ? 57.407 -28.886 11.755 1.00 87.58 43 GLY B N 1
ATOM 3746 C CA . GLY B 1 43 ? 58.578 -28.037 11.672 1.00 86.45 43 GLY B CA 1
ATOM 3747 C C . GLY B 1 43 ? 58.317 -26.575 11.363 1.00 88.49 43 GLY B C 1
ATOM 3748 O O . GLY B 1 43 ? 59.147 -25.728 11.718 1.00 89.45 43 GLY B O 1
ATOM 3749 N N . TRP B 1 44 ? 57.198 -26.248 10.713 1.00 83.12 44 TRP B N 1
ATOM 3750 C CA . TRP B 1 44 ? 56.888 -24.860 10.394 1.00 81.09 44 TRP B CA 1
ATOM 3751 C C . TRP B 1 44 ? 56.646 -24.055 11.665 1.00 81.59 44 TRP B C 1
ATOM 3752 O O . TRP B 1 44 ? 56.144 -24.571 12.667 1.00 81.17 44 TRP B O 1
ATOM 3763 N N . THR B 1 45 ? 57.015 -22.778 11.614 1.00 82.18 45 THR B N 1
ATOM 3764 C CA . THR B 1 45 ? 56.751 -21.831 12.695 1.00 83.76 45 THR B CA 1
ATOM 3765 C C . THR B 1 45 ? 55.736 -20.820 12.172 1.00 89.81 45 THR B C 1
ATOM 3766 O O . THR B 1 45 ? 56.083 -19.899 11.429 1.00 93.62 45 THR B O 1
ATOM 3770 N N . VAL B 1 46 ? 54.476 -21.009 12.557 1.00 84.42 46 VAL B N 1
ATOM 3771 C CA . VAL B 1 46 ? 53.393 -20.134 12.124 1.00 70.19 46 VAL B CA 1
ATOM 3772 C C . VAL B 1 46 ? 53.524 -18.790 12.830 1.00 65.39 46 VAL B C 1
ATOM 3773 O O . VAL B 1 46 ? 53.504 -18.719 14.065 1.00 63.99 46 VAL B O 1
ATOM 3777 N N . ARG B 1 47 ? 53.664 -17.718 12.053 1.00 63.65 47 ARG B N 1
ATOM 3778 C CA . ARG B 1 47 ? 53.844 -16.381 12.601 1.00 63.70 47 ARG B CA 1
ATOM 3779 C C . ARG B 1 47 ? 52.569 -15.567 12.443 1.00 68.51 47 ARG B C 1
ATOM 3780 O O . ARG B 1 47 ? 51.840 -15.705 11.458 1.00 71.44 47 ARG B O 1
ATOM 3788 N N . MET B 1 48 ? 52.316 -14.703 13.420 1.00 66.53 48 MET B N 1
ATOM 3789 C CA . MET B 1 48 ? 51.125 -13.868 13.445 1.00 62.72 48 MET B CA 1
ATOM 3790 C C . MET B 1 48 ? 51.543 -12.410 13.395 1.00 61.76 48 MET B C 1
ATOM 3791 O O . MET B 1 48 ? 52.318 -11.953 14.243 1.00 59.35 48 MET B O 1
ATOM 3796 N N . VAL B 1 49 ? 51.048 -11.694 12.392 1.00 52.29 49 VAL B N 1
ATOM 3797 C CA . VAL B 1 49 ? 51.215 -10.254 12.281 1.00 56.96 49 VAL B CA 1
ATOM 3798 C C . VAL B 1 49 ? 49.831 -9.632 12.384 1.00 62.56 49 VAL B C 1
ATOM 3799 O O . VAL B 1 49 ? 48.876 -10.121 11.769 1.00 68.86 49 VAL B O 1
ATOM 3803 N N . LEU B 1 50 ? 49.717 -8.573 13.176 1.00 50.32 50 LEU B N 1
ATOM 3804 C CA . LEU B 1 50 ? 48.426 -8.027 13.552 1.00 48.45 50 LEU B CA 1
ATOM 3805 C C . LEU B 1 50 ? 48.215 -6.639 12.950 1.00 58.69 50 LEU B C 1
ATOM 3806 O O . LEU B 1 50 ? 49.155 -5.846 12.814 1.00 61.17 50 LEU B O 1
ATOM 3811 N N . GLY B 1 51 ? 46.978 -6.372 12.570 1.00 46.32 51 GLY B N 1
ATOM 3812 C CA . GLY B 1 51 ? 46.553 -5.034 12.215 1.00 54.69 51 GLY B CA 1
ATOM 3813 C C . GLY B 1 51 ? 45.135 -4.818 12.699 1.00 49.59 51 GLY B C 1
ATOM 3814 O O . GLY B 1 51 ? 44.332 -5.749 12.771 1.00 49.88 51 GLY B O 1
ATOM 3815 N N . SER B 1 52 ? 44.833 -3.580 13.048 1.00 43.86 52 SER B N 1
ATOM 3816 C CA . SER B 1 52 ? 43.559 -3.283 13.675 1.00 42.43 52 SER B CA 1
ATOM 3817 C C . SER B 1 52 ? 42.548 -2.772 12.655 1.00 49.41 52 SER B C 1
ATOM 3818 O O . SER B 1 52 ? 42.860 -1.947 11.786 1.00 43.74 52 SER B O 1
ATOM 3821 N N . SER B 1 53 ? 41.336 -3.279 12.768 1.00 42.71 53 SER B N 1
ATOM 3822 C CA . SER B 1 53 ? 40.254 -2.890 11.886 1.00 43.56 53 SER B CA 1
ATOM 3823 C C . SER B 1 53 ? 39.518 -1.667 12.391 1.00 44.58 53 SER B C 1
ATOM 3824 O O . SER B 1 53 ? 38.533 -1.260 11.774 1.00 47.96 53 SER B O 1
ATOM 3827 N N . GLU B 1 54 ? 39.922 -1.111 13.525 1.00 38.62 54 GLU B N 1
ATOM 3828 C CA . GLU B 1 54 ? 39.105 -0.090 14.158 1.00 52.83 54 GLU B CA 1
ATOM 3829 C C . GLU B 1 54 ? 39.683 1.292 13.871 1.00 50.14 54 GLU B C 1
ATOM 3830 O O . GLU B 1 54 ? 40.885 1.451 13.631 1.00 47.43 54 GLU B O 1
ATOM 3836 N N . ASN B 1 55 ? 38.800 2.285 13.854 1.00 38.48 55 ASN B N 1
ATOM 3837 C CA . ASN B 1 55 ? 39.179 3.646 13.509 1.00 44.18 55 ASN B CA 1
ATOM 3838 C C . ASN B 1 55 ? 39.642 4.386 14.764 1.00 51.56 55 ASN B C 1
ATOM 3839 O O . ASN B 1 55 ? 39.859 3.787 15.817 1.00 51.10 55 ASN B O 1
ATOM 3844 N N . ALA B 1 56 ? 39.772 5.716 14.664 1.00 61.98 56 ALA B N 1
ATOM 3845 C CA . ALA B 1 56 ? 40.224 6.515 15.802 1.00 48.59 56 ALA B CA 1
ATOM 3846 C C . ALA B 1 56 ? 39.239 6.445 16.968 1.00 42.72 56 ALA B C 1
ATOM 3847 O O . ALA B 1 56 ? 39.648 6.424 18.134 1.00 43.39 56 ALA B O 1
ATOM 3849 N N . ALA B 1 57 ? 37.938 6.392 16.678 1.00 44.19 57 ALA B N 1
ATOM 3850 C CA . ALA B 1 57 ? 36.947 6.268 17.744 1.00 45.85 57 ALA B CA 1
ATOM 3851 C C . ALA B 1 57 ? 36.918 4.886 18.395 1.00 47.58 57 ALA B C 1
ATOM 3852 O O . ALA B 1 57 ? 36.234 4.720 19.412 1.00 49.55 57 ALA B O 1
ATOM 3854 N N . GLY B 1 58 ? 37.603 3.889 17.830 1.00 55.66 58 GLY B N 1
ATOM 3855 C CA . GLY B 1 58 ? 37.658 2.563 18.411 1.00 57.18 58 GLY B CA 1
ATOM 3856 C C . GLY B 1 58 ? 36.691 1.538 17.837 1.00 62.48 58 GLY B C 1
ATOM 3857 O O . GLY B 1 58 ? 36.773 0.363 18.216 1.00 67.84 58 GLY B O 1
ATOM 3858 N N . VAL B 1 59 ? 35.783 1.928 16.940 1.00 51.12 59 VAL B N 1
ATOM 3859 C CA . VAL B 1 59 ? 34.853 0.979 16.346 1.00 46.76 59 VAL B CA 1
ATOM 3860 C C . VAL B 1 59 ? 35.409 0.505 15.011 1.00 46.31 59 VAL B C 1
ATOM 3861 O O . VAL B 1 59 ? 36.214 1.176 14.359 1.00 42.51 59 VAL B O 1
ATOM 3865 N N . CYS B 1 60 ? 34.982 -0.684 14.601 1.00 48.10 60 CYS B N 1
ATOM 3866 C CA . CYS B 1 60 ? 35.468 -1.258 13.356 1.00 49.97 60 CYS B CA 1
ATOM 3867 C C . CYS B 1 60 ? 35.009 -0.401 12.184 1.00 43.07 60 CYS B C 1
ATOM 3868 O O . CYS B 1 60 ? 33.902 0.139 12.186 1.00 50.90 60 CYS B O 1
ATOM 3871 N N . SER B 1 61 ? 35.879 -0.249 11.191 1.00 39.96 61 SER B N 1
ATOM 3872 C CA . SER B 1 61 ? 35.703 0.772 10.177 1.00 45.33 61 SER B CA 1
ATOM 3873 C C . SER B 1 61 ? 35.900 0.183 8.792 1.00 45.42 61 SER B C 1
ATOM 3874 O O . SER B 1 61 ? 36.741 -0.700 8.598 1.00 34.51 61 SER B O 1
ATOM 3877 N N . ASP B 1 62 ? 35.113 0.697 7.832 1.00 38.66 62 ASP B N 1
ATOM 3878 C CA . ASP B 1 62 ? 35.304 0.417 6.412 1.00 39.71 62 ASP B CA 1
ATOM 3879 C C . ASP B 1 62 ? 36.591 1.020 5.846 1.00 40.96 62 ASP B C 1
ATOM 3880 O O . ASP B 1 62 ? 36.875 0.814 4.663 1.00 34.94 62 ASP B O 1
ATOM 3885 N N . THR B 1 63 ? 37.373 1.737 6.652 1.00 35.48 63 THR B N 1
ATOM 3886 C CA . THR B 1 63 ? 38.589 2.399 6.194 1.00 37.18 63 THR B CA 1
ATOM 3887 C C . THR B 1 63 ? 39.839 1.935 6.926 1.00 38.23 63 THR B C 1
ATOM 3888 O O . THR B 1 63 ? 40.850 1.642 6.285 1.00 42.29 63 THR B O 1
ATOM 3892 N N . ALA B 1 64 ? 39.808 1.878 8.256 1.00 42.52 64 ALA B N 1
ATOM 3893 C CA . ALA B 1 64 ? 40.947 1.343 8.998 1.00 41.70 64 ALA B CA 1
ATOM 3894 C C . ALA B 1 64 ? 41.277 -0.085 8.572 1.00 43.40 64 ALA B C 1
ATOM 3895 O O . ALA B 1 64 ? 42.454 -0.433 8.398 1.00 40.84 64 ALA B O 1
ATOM 3897 N N . ALA B 1 65 ? 40.249 -0.924 8.387 1.00 38.06 65 ALA B N 1
ATOM 3898 C CA . ALA B 1 65 ? 40.510 -2.342 8.133 1.00 38.13 65 ALA B CA 1
ATOM 3899 C C . ALA B 1 65 ? 41.166 -2.572 6.778 1.00 38.92 65 ALA B C 1
ATOM 3900 O O . ALA B 1 65 ? 42.203 -3.254 6.732 1.00 40.11 65 ALA B O 1
ATOM 3902 N N . PRO B 1 66 ? 40.646 -2.051 5.651 1.00 38.49 66 PRO B N 1
ATOM 3903 C CA . PRO B 1 66 ? 41.378 -2.229 4.381 1.00 41.58 66 PRO B CA 1
ATOM 3904 C C . PRO B 1 66 ? 42.765 -1.594 4.376 1.00 41.45 66 PRO B C 1
ATOM 3905 O O . PRO B 1 66 ? 43.683 -2.160 3.771 1.00 42.77 66 PRO B O 1
ATOM 3909 N N . LEU B 1 67 ? 42.945 -0.435 5.021 1.00 41.78 67 LEU B N 1
ATOM 3910 C CA . LEU B 1 67 ? 44.278 0.152 5.143 1.00 43.77 67 LEU B CA 1
ATOM 3911 C C . LEU B 1 67 ? 45.222 -0.787 5.890 1.00 57.25 67 LEU B C 1
ATOM 3912 O O . LEU B 1 67 ? 46.341 -1.054 5.436 1.00 56.51 67 LEU B O 1
ATOM 3917 N N . ALA B 1 68 ? 44.775 -1.316 7.036 1.00 49.17 68 ALA B N 1
ATOM 3918 C CA . ALA B 1 68 ? 45.580 -2.276 7.783 1.00 44.75 68 ALA B CA 1
ATOM 3919 C C . ALA B 1 68 ? 45.889 -3.525 6.965 1.00 45.06 68 ALA B C 1
ATOM 3920 O O . ALA B 1 68 ? 46.951 -4.134 7.133 1.00 47.35 68 ALA B O 1
ATOM 3922 N N . ALA B 1 69 ? 44.976 -3.935 6.086 1.00 47.48 69 ALA B N 1
ATOM 3923 C CA . ALA B 1 69 ? 45.230 -5.107 5.257 1.00 48.80 69 ALA B CA 1
ATOM 3924 C C . ALA B 1 69 ? 46.361 -4.850 4.266 1.00 54.57 69 ALA B C 1
ATOM 3925 O O . ALA B 1 69 ? 47.297 -5.651 4.163 1.00 50.41 69 ALA B O 1
ATOM 3927 N N . VAL B 1 70 ? 46.288 -3.742 3.518 1.00 67.67 70 VAL B N 1
ATOM 3928 C CA . VAL B 1 70 ? 47.365 -3.393 2.590 1.00 60.47 70 VAL B CA 1
ATOM 3929 C C . VAL B 1 70 ? 48.684 -3.295 3.336 1.00 50.46 70 VAL B C 1
ATOM 3930 O O . VAL B 1 70 ? 49.723 -3.769 2.861 1.00 53.61 70 VAL B O 1
ATOM 3934 N N . ASP B 1 71 ? 48.656 -2.684 4.520 1.00 56.41 71 ASP B N 1
ATOM 3935 C CA . ASP B 1 71 ? 49.862 -2.526 5.323 1.00 60.37 71 ASP B CA 1
ATOM 3936 C C . ASP B 1 71 ? 50.493 -3.874 5.654 1.00 57.91 71 ASP B C 1
ATOM 3937 O O . ASP B 1 71 ? 51.716 -4.029 5.581 1.00 64.59 71 ASP B O 1
ATOM 3942 N N . LEU B 1 72 ? 49.675 -4.862 6.016 1.00 58.03 72 LEU B N 1
ATOM 3943 C CA . LEU B 1 72 ? 50.206 -6.186 6.308 1.00 51.70 72 LEU B CA 1
ATOM 3944 C C . LEU B 1 72 ? 50.612 -6.926 5.041 1.00 58.31 72 LEU B C 1
ATOM 3945 O O . LEU B 1 72 ? 51.525 -7.760 5.083 1.00 56.19 72 LEU B O 1
ATOM 3950 N N . LYS B 1 73 ? 49.956 -6.652 3.908 1.00 51.98 73 LYS B N 1
ATOM 3951 C CA . LYS B 1 73 ? 50.274 -7.416 2.703 1.00 57.16 73 LYS B CA 1
ATOM 3952 C C . LYS B 1 73 ? 51.646 -7.044 2.163 1.00 61.46 73 LYS B C 1
ATOM 3953 O O . LYS B 1 73 ? 52.388 -7.908 1.679 1.00 64.55 73 LYS B O 1
ATOM 3959 N N A TRP B 1 74 ? 52.017 -5.772 2.253 0.50 60.34 74 TRP B N 1
ATOM 3960 N N B TRP B 1 74 ? 51.988 -5.756 2.233 0.50 60.30 74 TRP B N 1
ATOM 3961 C CA A TRP B 1 74 ? 53.297 -5.345 1.712 0.50 64.82 74 TRP B CA 1
ATOM 3962 C CA B TRP B 1 74 ? 53.264 -5.260 1.738 0.50 64.85 74 TRP B CA 1
ATOM 3963 C C A TRP B 1 74 ? 54.428 -5.455 2.725 0.50 65.67 74 TRP B C 1
ATOM 3964 C C B TRP B 1 74 ? 54.390 -5.543 2.727 0.50 65.38 74 TRP B C 1
ATOM 3965 O O A TRP B 1 74 ? 55.584 -5.645 2.332 0.50 69.60 74 TRP B O 1
ATOM 3966 O O B TRP B 1 74 ? 55.489 -5.940 2.327 0.50 69.18 74 TRP B O 1
ATOM 3987 N N . GLU B 1 75 ? 54.125 -5.354 4.019 1.00 61.41 75 GLU B N 1
ATOM 3988 C CA . GLU B 1 75 ? 55.173 -5.470 5.023 1.00 67.04 75 GLU B CA 1
ATOM 3989 C C . GLU B 1 75 ? 55.576 -6.918 5.275 1.00 69.38 75 GLU B C 1
ATOM 3990 O O . GLU B 1 75 ? 56.759 -7.190 5.503 1.00 74.82 75 GLU B O 1
ATOM 3996 N N . HIS B 1 76 ? 54.626 -7.862 5.209 1.00 64.61 76 HIS B N 1
ATOM 3997 C CA . HIS B 1 76 ? 54.856 -9.232 5.648 1.00 60.20 76 HIS B CA 1
ATOM 3998 C C . HIS B 1 76 ? 54.495 -10.306 4.633 1.00 68.85 76 HIS B C 1
ATOM 3999 O O . HIS B 1 76 ? 54.797 -11.477 4.885 1.00 76.61 76 HIS B O 1
ATOM 4006 N N . SER B 1 77 ? 53.840 -9.962 3.528 1.00 71.19 77 SER B N 1
ATOM 4007 C CA . SER B 1 77 ? 53.398 -10.892 2.490 1.00 79.75 77 SER B CA 1
ATOM 4008 C C . SER B 1 77 ? 52.820 -12.178 3.075 1.00 75.79 77 SER B C 1
ATOM 4009 O O . SER B 1 77 ? 53.419 -13.249 2.925 1.00 70.15 77 SER B O 1
ATOM 4012 N N . PRO B 1 78 ? 51.667 -12.121 3.735 1.00 77.61 78 PRO B N 1
ATOM 4013 C CA . PRO B 1 78 ? 51.155 -13.296 4.445 1.00 69.13 78 PRO B CA 1
ATOM 4014 C C . PRO B 1 78 ? 50.516 -14.302 3.497 1.00 60.80 78 PRO B C 1
ATOM 4015 O O . PRO B 1 78 ? 50.210 -14.018 2.338 1.00 67.76 78 PRO B O 1
ATOM 4019 N N . ALA B 1 79 ? 50.310 -15.502 4.028 1.00 54.30 79 ALA B N 1
ATOM 4020 C CA . ALA B 1 79 ? 49.705 -16.588 3.272 1.00 56.77 79 ALA B CA 1
ATOM 4021 C C . ALA B 1 79 ? 48.203 -16.676 3.468 1.00 55.59 79 ALA B C 1
ATOM 4022 O O . ALA B 1 79 ? 47.534 -17.371 2.698 1.00 57.07 79 ALA B O 1
ATOM 4024 N N . VAL B 1 80 ? 47.670 -15.999 4.484 1.00 56.87 80 VAL B N 1
ATOM 4025 C CA . VAL B 1 80 ? 46.263 -16.101 4.839 1.00 56.95 80 VAL B CA 1
ATOM 4026 C C . VAL B 1 80 ? 45.931 -14.895 5.701 1.00 46.07 80 VAL B C 1
ATOM 4027 O O . VAL B 1 80 ? 46.791 -14.367 6.410 1.00 46.90 80 VAL B O 1
ATOM 4031 N N . PHE B 1 81 ? 44.683 -14.451 5.627 1.00 44.36 81 PHE B N 1
ATOM 4032 C CA . PHE B 1 81 ? 44.171 -13.398 6.490 1.00 47.49 81 PHE B CA 1
ATOM 4033 C C . PHE B 1 81 ? 43.149 -13.976 7.453 1.00 45.16 81 PHE B C 1
ATOM 4034 O O . PHE B 1 81 ? 42.332 -14.818 7.069 1.00 45.83 81 PHE B O 1
ATOM 4042 N N . LEU B 1 82 ? 43.179 -13.484 8.686 1.00 41.78 82 LEU B N 1
ATOM 4043 C CA . LEU B 1 82 ? 42.226 -13.834 9.727 1.00 40.78 82 LEU B CA 1
ATOM 4044 C C . LEU B 1 82 ? 41.400 -12.599 10.084 1.00 49.76 82 LEU B C 1
ATOM 4045 O O . LEU B 1 82 ? 41.953 -11.591 10.540 1.00 40.02 82 LEU B O 1
ATOM 4050 N N . GLY B 1 83 ? 40.081 -12.688 9.916 1.00 45.01 83 GLY B N 1
ATOM 4051 C CA . GLY B 1 83 ? 39.218 -11.540 10.085 1.00 41.53 83 GLY B CA 1
ATOM 4052 C C . GLY B 1 83 ? 39.171 -10.736 8.800 1.00 44.43 83 GLY B C 1
ATOM 4053 O O . GLY B 1 83 ? 39.794 -11.115 7.804 1.00 48.85 83 GLY B O 1
ATOM 4054 N N . PRO B 1 84 ? 38.438 -9.606 8.781 1.00 38.96 84 PRO B N 1
ATOM 4055 C CA . PRO B 1 84 ? 37.688 -9.006 9.888 1.00 39.19 84 PRO B CA 1
ATOM 4056 C C . PRO B 1 84 ? 36.359 -9.699 10.170 1.00 34.61 84 PRO B C 1
ATOM 4057 O O . PRO B 1 84 ? 35.890 -10.497 9.361 1.00 34.37 84 PRO B O 1
ATOM 4061 N N . GLY B 1 85 ? 35.765 -9.369 11.316 1.00 34.31 85 GLY B N 1
ATOM 4062 C CA . GLY B 1 85 ? 34.447 -9.839 11.676 1.00 33.63 85 GLY B CA 1
ATOM 4063 C C . GLY B 1 85 ? 33.324 -8.863 11.362 1.00 41.34 85 GLY B C 1
ATOM 4064 O O . GLY B 1 85 ? 32.204 -9.302 11.083 1.00 35.83 85 GLY B O 1
ATOM 4065 N N . CYS B 1 86 ? 33.572 -7.553 11.408 1.00 32.64 86 CYS B N 1
ATOM 4066 C CA . CYS B 1 86 ? 32.521 -6.620 11.013 1.00 34.27 86 CYS B CA 1
ATOM 4067 C C . CYS B 1 86 ? 32.256 -6.721 9.507 1.00 36.78 86 CYS B C 1
ATOM 4068 O O . CYS B 1 86 ? 33.162 -6.986 8.708 1.00 33.40 86 CYS B O 1
ATOM 4071 N N . VAL B 1 87 ? 30.985 -6.536 9.127 1.00 33.44 87 VAL B N 1
ATOM 4072 C CA . VAL B 1 87 ? 30.584 -6.622 7.721 1.00 30.39 87 VAL B CA 1
ATOM 4073 C C . VAL B 1 87 ? 31.263 -5.530 6.899 1.00 30.50 87 VAL B C 1
ATOM 4074 O O . VAL B 1 87 ? 31.818 -5.783 5.821 1.00 30.84 87 VAL B O 1
ATOM 4078 N N . TYR B 1 88 ? 31.225 -4.295 7.399 1.00 32.01 88 TYR B N 1
ATOM 4079 C CA . TYR B 1 88 ? 31.750 -3.158 6.652 1.00 32.49 88 TYR B CA 1
ATOM 4080 C C . TYR B 1 88 ? 33.268 -3.166 6.614 1.00 33.03 88 TYR B C 1
ATOM 4081 O O . TYR B 1 88 ? 33.862 -2.603 5.689 1.00 32.69 88 TYR B O 1
ATOM 4090 N N . SER B 1 89 ? 33.905 -3.760 7.629 1.00 34.22 89 SER B N 1
ATOM 4091 C CA . SER B 1 89 ? 35.341 -4.012 7.584 1.00 33.05 89 SER B CA 1
ATOM 4092 C C . SER B 1 89 ? 35.674 -5.143 6.616 1.00 34.17 89 SER B C 1
ATOM 4093 O O . SER B 1 89 ? 36.642 -5.053 5.854 1.00 39.11 89 SER B O 1
ATOM 4096 N N . ALA B 1 90 ? 34.894 -6.223 6.641 1.00 32.86 90 ALA B N 1
ATOM 4097 C CA . ALA B 1 90 ? 35.262 -7.413 5.889 1.00 41.24 90 ALA B CA 1
ATOM 4098 C C . ALA B 1 90 ? 35.021 -7.255 4.397 1.00 45.08 90 ALA B C 1
ATOM 4099 O O . ALA B 1 90 ? 35.728 -7.878 3.595 1.00 34.53 90 ALA B O 1
ATOM 4101 N N . ALA B 1 91 ? 34.043 -6.446 3.994 1.00 36.86 91 ALA B N 1
ATOM 4102 C CA . ALA B 1 91 ? 33.747 -6.366 2.566 1.00 35.28 91 ALA B CA 1
ATOM 4103 C C . ALA B 1 91 ? 34.887 -5.735 1.779 1.00 41.21 91 ALA B C 1
ATOM 4104 O O . ALA B 1 91 ? 35.308 -6.332 0.775 1.00 48.95 91 ALA B O 1
ATOM 4106 N N . PRO B 1 92 ? 35.448 -4.579 2.161 1.00 40.30 92 PRO B N 1
ATOM 4107 C CA . PRO B 1 92 ? 36.616 -4.087 1.404 1.00 45.47 92 PRO B CA 1
ATOM 4108 C C . PRO B 1 92 ? 37.846 -4.967 1.571 1.00 43.07 92 PRO B C 1
ATOM 4109 O O . PRO B 1 92 ? 38.550 -5.218 0.585 1.00 42.67 92 PRO B O 1
ATOM 4113 N N . VAL B 1 93 ? 38.118 -5.464 2.783 1.00 36.24 93 VAL B N 1
ATOM 4114 C CA . VAL B 1 93 ? 39.261 -6.361 2.973 1.00 38.91 93 VAL B CA 1
ATOM 4115 C C . VAL B 1 93 ? 39.086 -7.639 2.160 1.00 37.65 93 VAL B C 1
ATOM 4116 O O . VAL B 1 93 ? 40.015 -8.096 1.488 1.00 38.97 93 VAL B O 1
ATOM 4120 N N . GLY B 1 94 ? 37.894 -8.233 2.204 1.00 38.31 94 GLY B N 1
ATOM 4121 C CA . GLY B 1 94 ? 37.651 -9.430 1.418 1.00 36.85 94 GLY B CA 1
ATOM 4122 C C . GLY B 1 94 ? 37.826 -9.198 -0.069 1.00 39.99 94 GLY B C 1
ATOM 4123 O O . GLY B 1 94 ? 38.281 -10.085 -0.792 1.00 43.85 94 GLY B O 1
ATOM 4124 N N A ARG B 1 95 ? 37.482 -8.000 -0.548 0.50 37.92 95 ARG B N 1
ATOM 4125 N N B ARG B 1 95 ? 37.456 -8.007 -0.548 0.50 37.94 95 ARG B N 1
ATOM 4126 C CA A ARG B 1 95 ? 37.694 -7.686 -1.956 0.50 38.62 95 ARG B CA 1
ATOM 4127 C CA B ARG B 1 95 ? 37.691 -7.672 -1.947 0.50 38.60 95 ARG B CA 1
ATOM 4128 C C A ARG B 1 95 ? 39.176 -7.536 -2.273 0.50 39.90 95 ARG B C 1
ATOM 4129 C C B ARG B 1 95 ? 39.179 -7.584 -2.246 0.50 39.89 95 ARG B C 1
ATOM 4130 O O A ARG B 1 95 ? 39.623 -7.919 -3.357 0.50 51.48 95 ARG B O 1
ATOM 4131 O O B ARG B 1 95 ? 39.636 -8.063 -3.288 0.50 51.07 95 ARG B O 1
ATOM 4146 N N . PHE B 1 96 ? 39.952 -6.979 -1.345 1.00 40.14 96 PHE B N 1
ATOM 4147 C CA . PHE B 1 96 ? 41.399 -6.923 -1.535 1.00 51.69 96 PHE B CA 1
ATOM 4148 C C . PHE B 1 96 ? 42.000 -8.330 -1.581 1.00 50.51 96 PHE B C 1
ATOM 4149 O O . PHE B 1 96 ? 42.760 -8.665 -2.498 1.00 49.23 96 PHE B O 1
ATOM 4157 N N . THR B 1 97 ? 41.653 -9.180 -0.606 1.00 52.47 97 THR B N 1
ATOM 4158 C CA . THR B 1 97 ? 42.280 -10.497 -0.527 1.00 43.03 97 THR B CA 1
ATOM 4159 C C . THR B 1 97 ? 41.900 -11.371 -1.717 1.00 43.50 97 THR B C 1
ATOM 4160 O O . THR B 1 97 ? 42.720 -12.170 -2.186 1.00 45.04 97 THR B O 1
ATOM 4164 N N . ALA B 1 98 ? 40.684 -11.212 -2.240 1.00 42.38 98 ALA B N 1
ATOM 4165 C CA . ALA B 1 98 ? 40.319 -11.894 -3.478 1.00 44.25 98 ALA B CA 1
ATOM 4166 C C . ALA B 1 98 ? 41.211 -11.451 -4.634 1.00 51.33 98 ALA B C 1
ATOM 4167 O O . ALA B 1 98 ? 41.678 -12.286 -5.421 1.00 46.30 98 ALA B O 1
ATOM 4169 N N . HIS B 1 99 ? 41.469 -10.142 -4.749 1.00 44.87 99 HIS B N 1
ATOM 4170 C CA . HIS B 1 99 ? 42.318 -9.656 -5.838 1.00 46.75 99 HIS B CA 1
ATOM 4171 C C . HIS B 1 99 ? 43.765 -10.105 -5.669 1.00 48.65 99 HIS B C 1
ATOM 4172 O O . HIS B 1 99 ? 44.440 -10.415 -6.656 1.00 50.58 99 HIS B O 1
ATOM 4179 N N . TRP B 1 100 ? 44.261 -10.128 -4.430 1.00 50.54 100 TRP B N 1
ATOM 4180 C CA . TRP B 1 100 ? 45.593 -10.639 -4.111 1.00 54.79 100 TRP B CA 1
ATOM 4181 C C . TRP B 1 100 ? 45.708 -12.154 -4.255 1.00 55.58 100 TRP B C 1
ATOM 4182 O O . TRP B 1 100 ? 46.833 -12.668 -4.251 1.00 59.58 100 TRP B O 1
ATOM 4193 N N . ARG B 1 101 ? 44.582 -12.869 -4.358 1.00 54.54 101 ARG B N 1
ATOM 4194 C CA . ARG B 1 101 ? 44.533 -14.341 -4.364 1.00 59.88 101 ARG B CA 1
ATOM 4195 C C . ARG B 1 101 ? 45.026 -14.948 -3.049 1.00 50.02 101 ARG B C 1
ATOM 4196 O O . ARG B 1 101 ? 45.491 -16.086 -3.020 1.00 50.64 101 ARG B O 1
ATOM 4204 N N . VAL B 1 102 ? 44.905 -14.218 -1.952 1.00 48.35 102 VAL B N 1
ATOM 4205 C CA . VAL B 1 102 ? 45.287 -14.702 -0.627 1.00 48.13 102 VAL B CA 1
ATOM 4206 C C . VAL B 1 102 ? 44.030 -15.191 0.083 1.00 50.75 102 VAL B C 1
ATOM 4207 O O . VAL B 1 102 ? 43.027 -14.463 0.108 1.00 53.03 102 VAL B O 1
ATOM 4211 N N . PRO B 1 103 ? 44.035 -16.395 0.656 1.00 51.76 103 PRO B N 1
ATOM 4212 C CA . PRO B 1 103 ? 42.837 -16.887 1.352 1.00 50.44 103 PRO B CA 1
ATOM 4213 C C . PRO B 1 103 ? 42.521 -16.049 2.580 1.00 46.20 103 PRO B C 1
ATOM 4214 O O . PRO B 1 103 ? 43.421 -15.577 3.282 1.00 44.00 103 PRO B O 1
ATOM 4218 N N . LEU B 1 104 ? 41.223 -15.864 2.824 1.00 41.86 104 LEU B N 1
ATOM 4219 C CA . LEU B 1 104 ? 40.717 -15.127 3.974 1.00 48.76 104 LEU B CA 1
ATOM 4220 C C . LEU B 1 104 ? 39.861 -16.053 4.834 1.00 40.10 104 LEU B C 1
ATOM 4221 O O . LEU B 1 104 ? 38.994 -16.765 4.314 1.00 39.60 104 LEU B O 1
ATOM 4226 N N . LEU B 1 105 ? 40.084 -16.013 6.147 1.00 39.78 105 LEU B N 1
ATOM 4227 C CA . LEU B 1 105 ? 39.350 -16.832 7.114 1.00 49.95 105 LEU B CA 1
ATOM 4228 C C . LEU B 1 105 ? 38.685 -15.943 8.153 1.00 38.26 105 LEU B C 1
ATOM 4229 O O . LEU B 1 105 ? 39.353 -15.118 8.786 1.00 40.05 105 LEU B O 1
ATOM 4234 N N . THR B 1 106 ? 37.390 -16.141 8.367 1.00 37.34 106 THR B N 1
ATOM 4235 C CA . THR B 1 106 ? 36.716 -15.347 9.377 1.00 36.52 106 THR B CA 1
ATOM 4236 C C . THR B 1 106 ? 35.516 -16.109 9.904 1.00 36.11 106 THR B C 1
ATOM 4237 O O . THR B 1 106 ? 34.849 -16.832 9.160 1.00 38.07 106 THR B O 1
ATOM 4241 N N . ALA B 1 107 ? 35.242 -15.927 11.188 1.00 36.01 107 ALA B N 1
ATOM 4242 C CA . ALA B 1 107 ? 34.010 -16.416 11.789 1.00 35.70 107 ALA B CA 1
ATOM 4243 C C . ALA B 1 107 ? 32.959 -15.320 11.888 1.00 45.13 107 ALA B C 1
ATOM 4244 O O . ALA B 1 107 ? 31.861 -15.560 12.405 1.00 34.58 107 ALA B O 1
ATOM 4246 N N . GLY B 1 108 ? 33.270 -14.131 11.395 1.00 34.29 108 GLY B N 1
ATOM 4247 C CA . GLY B 1 108 ? 32.321 -13.040 11.287 1.00 40.04 108 GLY B CA 1
ATOM 4248 C C . GLY B 1 108 ? 31.838 -12.856 9.866 1.00 33.26 108 GLY B C 1
ATOM 4249 O O . GLY B 1 108 ? 31.650 -13.824 9.120 1.00 33.16 108 GLY B O 1
ATOM 4250 N N . ALA B 1 109 ? 31.661 -11.598 9.474 1.00 44.22 109 ALA B N 1
ATOM 4251 C CA . ALA B 1 109 ? 31.232 -11.242 8.126 1.00 37.01 109 ALA B CA 1
ATOM 4252 C C . ALA B 1 109 ? 30.043 -12.072 7.629 1.00 33.07 109 ALA B C 1
ATOM 4253 O O . ALA B 1 109 ? 30.089 -12.627 6.526 1.00 38.07 109 ALA B O 1
ATOM 4255 N N . PRO B 1 110 ? 28.974 -12.208 8.426 1.00 35.66 110 PRO B N 1
ATOM 4256 C CA . PRO B 1 110 ? 27.870 -13.093 8.021 1.00 31.70 110 PRO B CA 1
ATOM 4257 C C . PRO B 1 110 ? 26.967 -12.550 6.914 1.00 42.93 110 PRO B C 1
ATOM 4258 O O . PRO B 1 110 ? 25.970 -13.207 6.606 1.00 31.48 110 PRO B O 1
ATOM 4262 N N . ALA B 1 111 ? 27.262 -11.395 6.307 1.00 38.48 111 ALA B N 1
ATOM 4263 C CA . ALA B 1 111 ? 26.309 -10.729 5.418 1.00 40.17 111 ALA B CA 1
ATOM 4264 C C . ALA B 1 111 ? 26.041 -11.529 4.142 1.00 38.46 111 ALA B C 1
ATOM 4265 O O . ALA B 1 111 ? 26.874 -12.314 3.675 1.00 31.35 111 ALA B O 1
ATOM 4267 N N . LEU B 1 112 ? 24.862 -11.289 3.565 1.00 30.65 112 LEU B N 1
ATOM 4268 C CA . LEU B 1 112 ? 24.471 -11.948 2.321 1.00 31.17 112 LEU B CA 1
ATOM 4269 C C . LEU B 1 112 ? 25.525 -11.798 1.222 1.00 39.58 112 LEU B C 1
ATOM 4270 O O . LEU B 1 112 ? 25.865 -12.775 0.542 1.00 38.31 112 LEU B O 1
ATOM 4275 N N . GLY B 1 113 ? 26.084 -10.593 1.057 1.00 31.28 113 GLY B N 1
ATOM 4276 C CA . GLY B 1 113 ? 26.962 -10.339 -0.069 1.00 31.44 113 GLY B CA 1
ATOM 4277 C C . GLY B 1 113 ? 28.329 -10.978 0.008 1.00 33.95 113 GLY B C 1
ATOM 4278 O O . GLY B 1 113 ? 28.922 -11.285 -1.033 1.00 40.71 113 GLY B O 1
ATOM 4279 N N . ILE B 1 114 ? 28.875 -11.153 1.220 1.00 34.09 114 ILE B N 1
ATOM 4280 C CA . ILE B 1 114 ? 30.076 -11.964 1.377 1.00 32.68 114 ILE B CA 1
ATOM 4281 C C . ILE B 1 114 ? 29.806 -13.383 0.891 1.00 41.14 114 ILE B C 1
ATOM 4282 O O . ILE B 1 114 ? 30.741 -14.106 0.527 1.00 34.93 114 ILE B O 1
ATOM 4287 N N . GLY B 1 115 ? 28.533 -13.799 0.867 1.00 39.31 115 GLY B N 1
ATOM 4288 C CA . GLY B 1 115 ? 28.163 -15.082 0.293 1.00 36.45 115 GLY B CA 1
ATOM 4289 C C . GLY B 1 115 ? 28.497 -15.224 -1.181 1.00 43.18 115 GLY B C 1
ATOM 4290 O O . GLY B 1 115 ? 28.654 -16.344 -1.664 1.00 36.61 115 GLY B O 1
ATOM 4291 N N . VAL B 1 116 ? 28.619 -14.112 -1.908 1.00 49.72 116 VAL B N 1
ATOM 4292 C CA . VAL B 1 116 ? 28.938 -14.146 -3.333 1.00 43.31 116 VAL B CA 1
ATOM 4293 C C . VAL B 1 116 ? 30.421 -14.437 -3.526 1.00 38.23 116 VAL B C 1
ATOM 4294 O O . VAL B 1 116 ? 31.229 -13.521 -3.702 1.00 39.55 116 VAL B O 1
ATOM 4298 N N . LYS B 1 117 ? 30.796 -15.713 -3.495 1.00 44.97 117 LYS B N 1
ATOM 4299 C CA . LYS B 1 117 ? 32.219 -16.040 -3.503 1.00 52.75 117 LYS B CA 1
ATOM 4300 C C . LYS B 1 117 ? 32.870 -15.809 -4.859 1.00 57.37 117 LYS B C 1
ATOM 4301 O O . LYS B 1 117 ? 34.104 -15.795 -4.942 1.00 47.94 117 LYS B O 1
ATOM 4307 N N . ASP B 1 118 ? 32.081 -15.630 -5.918 1.00 61.98 118 ASP B N 1
ATOM 4308 C CA . ASP B 1 118 ? 32.664 -15.229 -7.188 1.00 65.86 118 ASP B CA 1
ATOM 4309 C C . ASP B 1 118 ? 33.329 -13.861 -7.074 1.00 51.68 118 ASP B C 1
ATOM 4310 O O . ASP B 1 118 ? 34.309 -13.581 -7.773 1.00 44.78 118 ASP B O 1
ATOM 4315 N N . GLU B 1 119 ? 32.815 -13.005 -6.193 1.00 45.84 119 GLU B N 1
ATOM 4316 C CA . GLU B 1 119 ? 33.458 -11.759 -5.798 1.00 40.10 119 GLU B CA 1
ATOM 4317 C C . GLU B 1 119 ? 34.418 -11.970 -4.626 1.00 48.93 119 GLU B C 1
ATOM 4318 O O . GLU B 1 119 ? 35.588 -11.586 -4.701 1.00 52.27 119 GLU B O 1
ATOM 4324 N N . TYR B 1 120 ? 33.937 -12.582 -3.541 1.00 44.22 120 TYR B N 1
ATOM 4325 C CA . TYR B 1 120 ? 34.756 -12.829 -2.351 1.00 45.38 120 TYR B CA 1
ATOM 4326 C C . TYR B 1 120 ? 35.480 -14.167 -2.476 1.00 44.13 120 TYR B C 1
ATOM 4327 O O . TYR B 1 120 ? 35.279 -15.110 -1.714 1.00 52.89 120 TYR B O 1
ATOM 4336 N N . ALA B 1 121 ? 36.337 -14.218 -3.497 1.00 47.72 121 ALA B N 1
ATOM 4337 C CA . ALA B 1 121 ? 37.114 -15.414 -3.775 1.00 48.25 121 ALA B CA 1
ATOM 4338 C C . ALA B 1 121 ? 38.048 -15.721 -2.614 1.00 45.34 121 ALA B C 1
ATOM 4339 O O . ALA B 1 121 ? 38.589 -14.815 -1.969 1.00 51.68 121 ALA B O 1
ATOM 4341 N N . LEU B 1 122 ? 38.227 -17.008 -2.343 1.00 46.78 122 LEU B N 1
ATOM 4342 C CA . LEU B 1 122 ? 39.123 -17.485 -1.291 1.00 51.07 122 LEU B CA 1
ATOM 4343 C C . LEU B 1 122 ? 38.757 -16.930 0.088 1.00 49.61 122 LEU B C 1
ATOM 4344 O O . LEU B 1 122 ? 39.609 -16.888 0.983 1.00 50.63 122 LEU B O 1
ATOM 4349 N N . THR B 1 123 ? 37.512 -16.479 0.276 1.00 47.74 123 THR B N 1
ATOM 4350 C CA . THR B 1 123 ? 36.970 -16.195 1.603 1.00 50.50 123 THR B CA 1
ATOM 4351 C C . THR B 1 123 ? 36.248 -17.439 2.113 1.00 40.05 123 THR B C 1
ATOM 4352 O O . THR B 1 123 ? 35.288 -17.903 1.488 1.00 41.19 123 THR B O 1
ATOM 4356 N N . THR B 1 124 ? 36.712 -17.976 3.238 1.00 39.43 124 THR B N 1
ATOM 4357 C CA . THR B 1 124 ? 36.069 -19.105 3.903 1.00 39.85 124 THR B CA 1
ATOM 4358 C C . THR B 1 124 ? 35.502 -18.617 5.227 1.00 39.95 124 THR B C 1
ATOM 4359 O O . THR B 1 124 ? 36.244 -18.085 6.064 1.00 38.65 124 THR B O 1
ATOM 4363 N N . ARG B 1 125 ? 34.192 -18.788 5.407 1.00 38.19 125 ARG B N 1
ATOM 4364 C CA . ARG B 1 125 ? 33.492 -18.385 6.625 1.00 37.34 125 ARG B CA 1
ATOM 4365 C C . ARG B 1 125 ? 33.235 -19.611 7.504 1.00 42.88 125 ARG B C 1
ATOM 4366 O O . ARG B 1 125 ? 32.466 -20.507 7.135 1.00 39.22 125 ARG B O 1
ATOM 4374 N N . THR B 1 126 ? 33.870 -19.635 8.667 1.00 38.93 126 THR B N 1
ATOM 4375 C CA . THR B 1 126 ? 33.774 -20.755 9.588 1.00 50.82 126 THR B CA 1
ATOM 4376 C C . THR B 1 126 ? 32.847 -20.478 10.761 1.00 53.83 126 THR B C 1
ATOM 4377 O O . THR B 1 126 ? 32.750 -21.310 11.673 1.00 41.25 126 THR B O 1
ATOM 4381 N N . GLY B 1 127 ? 32.174 -19.333 10.754 1.00 38.38 127 GLY B N 1
ATOM 4382 C CA . GLY B 1 127 ? 31.149 -19.029 11.717 1.00 38.05 127 GLY B CA 1
ATOM 4383 C C . GLY B 1 127 ? 29.806 -18.910 11.027 1.00 37.35 127 GLY B C 1
ATOM 4384 O O . GLY B 1 127 ? 29.629 -19.352 9.887 1.00 41.01 127 GLY B O 1
ATOM 4385 N N . PRO B 1 128 ? 28.840 -18.292 11.703 1.00 36.74 128 PRO B N 1
ATOM 4386 C CA . PRO B 1 128 ? 27.481 -18.182 11.147 1.00 36.35 128 PRO B CA 1
ATOM 4387 C C . PRO B 1 128 ? 27.362 -17.287 9.913 1.00 40.95 128 PRO B C 1
ATOM 4388 O O . PRO B 1 128 ? 28.090 -16.308 9.736 1.00 35.26 128 PRO B O 1
ATOM 4392 N N . SER B 1 129 ? 26.404 -17.642 9.058 1.00 40.41 129 SER B N 1
ATOM 4393 C CA . SER B 1 129 ? 25.955 -16.812 7.952 1.00 34.44 129 SER B CA 1
ATOM 4394 C C . SER B 1 129 ? 24.490 -16.491 8.164 1.00 41.44 129 SER B C 1
ATOM 4395 O O . SER B 1 129 ? 23.746 -17.277 8.764 1.00 48.83 129 SER B O 1
ATOM 4398 N N . HIS B 1 130 ? 24.075 -15.349 7.637 1.00 33.28 130 HIS B N 1
ATOM 4399 C CA . HIS B 1 130 ? 22.688 -14.941 7.799 1.00 34.30 130 HIS B CA 1
ATOM 4400 C C . HIS B 1 130 ? 21.758 -15.635 6.819 1.00 40.12 130 HIS B C 1
ATOM 4401 O O . HIS B 1 130 ? 20.563 -15.756 7.102 1.00 41.76 130 HIS B O 1
ATOM 4408 N N . VAL B 1 131 ? 22.262 -16.096 5.673 1.00 35.00 131 VAL B N 1
ATOM 4409 C CA . VAL B 1 131 ? 21.422 -16.965 4.858 1.00 44.03 131 VAL B CA 1
ATOM 4410 C C . VAL B 1 131 ? 21.094 -18.247 5.614 1.00 43.35 131 VAL B C 1
ATOM 4411 O O . VAL B 1 131 ? 20.009 -18.809 5.435 1.00 42.92 131 VAL B O 1
ATOM 4415 N N . LYS B 1 132 ? 22.009 -18.730 6.469 1.00 38.07 132 LYS B N 1
ATOM 4416 C CA . LYS B 1 132 ? 21.705 -19.933 7.240 1.00 39.72 132 LYS B CA 1
ATOM 4417 C C . LYS B 1 132 ? 20.509 -19.711 8.154 1.00 40.97 132 LYS B C 1
ATOM 4418 O O . LYS B 1 132 ? 19.770 -20.653 8.443 1.00 47.30 132 LYS B O 1
ATOM 4424 N N . LEU B 1 133 ? 20.297 -18.476 8.617 1.00 46.18 133 LEU B N 1
ATOM 4425 C CA . LEU B 1 133 ? 19.089 -18.193 9.382 1.00 46.18 133 LEU B CA 1
ATOM 4426 C C . LEU B 1 133 ? 17.845 -18.355 8.515 1.00 52.91 133 LEU B C 1
ATOM 4427 O O . LEU B 1 133 ? 16.836 -18.911 8.967 1.00 48.72 133 LEU B O 1
ATOM 4432 N N . GLY B 1 134 ? 17.903 -17.876 7.266 1.00 44.96 134 GLY B N 1
ATOM 4433 C CA . GLY B 1 134 ? 16.849 -18.184 6.310 1.00 44.30 134 GLY B CA 1
ATOM 4434 C C . GLY B 1 134 ? 16.552 -19.673 6.190 1.00 49.69 134 GLY B C 1
ATOM 4435 O O . GLY B 1 134 ? 15.390 -20.070 6.061 1.00 49.18 134 GLY B O 1
ATOM 4436 N N . ASP B 1 135 ? 17.596 -20.519 6.225 1.00 48.46 135 ASP B N 1
ATOM 4437 C CA . ASP B 1 135 ? 17.402 -21.974 6.175 1.00 50.75 135 ASP B CA 1
ATOM 4438 C C . ASP B 1 135 ? 16.562 -22.463 7.354 1.00 47.60 135 ASP B C 1
ATOM 4439 O O . ASP B 1 135 ? 15.653 -23.282 7.195 1.00 56.99 135 ASP B O 1
ATOM 4444 N N . PHE B 1 136 ? 16.870 -21.971 8.555 1.00 46.43 136 PHE B N 1
ATOM 4445 C CA . PHE B 1 136 ? 16.134 -22.355 9.752 1.00 47.87 136 PHE B CA 1
ATOM 4446 C C . PHE B 1 136 ? 14.682 -21.905 9.677 1.00 48.72 136 PHE B C 1
ATOM 4447 O O . PHE B 1 136 ? 13.758 -22.695 9.911 1.00 51.19 136 PHE B O 1
ATOM 4455 N N . VAL B 1 137 ? 14.464 -20.630 9.354 1.00 47.56 137 VAL B N 1
ATOM 4456 C CA . VAL B 1 137 ? 13.106 -20.105 9.225 1.00 53.17 137 VAL B CA 1
ATOM 4457 C C . VAL B 1 137 ? 12.314 -20.903 8.192 1.00 52.22 137 VAL B C 1
ATOM 4458 O O . VAL B 1 137 ? 11.135 -21.215 8.399 1.00 53.49 137 VAL B O 1
ATOM 4462 N N . THR B 1 138 ? 12.949 -21.250 7.070 1.00 51.44 138 THR B N 1
ATOM 4463 C CA . THR B 1 138 ? 12.306 -22.105 6.077 1.00 56.10 138 THR B CA 1
ATOM 4464 C C . THR B 1 138 ? 11.858 -23.425 6.691 1.00 70.16 138 THR B C 1
ATOM 4465 O O . THR B 1 138 ? 10.680 -23.797 6.612 1.00 82.30 138 THR B O 1
ATOM 4469 N N . ALA B 1 139 ? 12.796 -24.161 7.292 1.00 67.78 139 ALA B N 1
ATOM 4470 C CA . ALA B 1 139 ? 12.449 -25.443 7.893 1.00 57.96 139 ALA B CA 1
ATOM 4471 C C . ALA B 1 139 ? 11.391 -25.275 8.972 1.00 59.16 139 ALA B C 1
ATOM 4472 O O . ALA B 1 139 ? 10.579 -26.176 9.198 1.00 81.55 139 ALA B O 1
ATOM 4474 N N . LEU B 1 140 ? 11.385 -24.123 9.636 1.00 59.10 140 LEU B N 1
ATOM 4475 C CA . LEU B 1 140 ? 10.391 -23.834 10.661 1.00 58.06 140 LEU B CA 1
ATOM 4476 C C . LEU B 1 140 ? 9.000 -23.699 10.056 1.00 59.99 140 LEU B C 1
ATOM 4477 O O . LEU B 1 140 ? 8.017 -24.192 10.617 1.00 62.68 140 LEU B O 1
ATOM 4482 N N . HIS B 1 141 ? 8.892 -22.996 8.927 1.00 60.09 141 HIS B N 1
ATOM 4483 C CA . HIS B 1 141 ? 7.582 -22.777 8.326 1.00 64.43 141 HIS B CA 1
ATOM 4484 C C . HIS B 1 141 ? 7.042 -24.057 7.714 1.00 72.39 141 HIS B C 1
ATOM 4485 O O . HIS B 1 141 ? 5.868 -24.399 7.901 1.00 73.03 141 HIS B O 1
ATOM 4492 N N . ARG B 1 142 ? 7.884 -24.768 6.962 1.00 74.33 142 ARG B N 1
ATOM 4493 C CA . ARG B 1 142 ? 7.486 -26.058 6.410 1.00 73.41 142 ARG B CA 1
ATOM 4494 C C . ARG B 1 142 ? 7.029 -27.006 7.509 1.00 75.10 142 ARG B C 1
ATOM 4495 O O . ARG B 1 142 ? 5.994 -27.670 7.386 1.00 73.84 142 ARG B O 1
ATOM 4503 N N . ARG B 1 143 ? 7.789 -27.075 8.599 1.00 74.70 143 ARG B N 1
ATOM 4504 C CA . ARG B 1 143 ? 7.497 -27.989 9.692 1.00 82.47 143 ARG B CA 1
ATOM 4505 C C . ARG B 1 143 ? 6.503 -27.417 10.692 1.00 85.65 143 ARG B C 1
ATOM 4506 O O . ARG B 1 143 ? 6.575 -27.753 11.882 1.00 91.09 143 ARG B O 1
ATOM 4514 N N . LEU B 1 144 ? 5.572 -26.572 10.242 1.00 81.11 144 LEU B N 1
ATOM 4515 C CA . LEU B 1 144 ? 4.612 -25.944 11.144 1.00 72.87 144 LEU B CA 1
ATOM 4516 C C . LEU B 1 144 ? 3.407 -25.392 10.391 1.00 74.17 144 LEU B C 1
ATOM 4517 O O . LEU B 1 144 ? 2.422 -24.982 11.012 1.00 75.52 144 LEU B O 1
ATOM 4522 N N . GLY B 1 145 ? 3.482 -25.351 9.062 1.00 73.92 145 GLY B N 1
ATOM 4523 C CA . GLY B 1 145 ? 2.322 -25.028 8.255 1.00 75.90 145 GLY B CA 1
ATOM 4524 C C . GLY B 1 145 ? 2.107 -23.567 7.931 1.00 80.77 145 GLY B C 1
ATOM 4525 O O . GLY B 1 145 ? 0.965 -23.165 7.674 1.00 84.48 145 GLY B O 1
ATOM 4526 N N . TRP B 1 146 ? 3.163 -22.756 7.930 1.00 78.73 146 TRP B N 1
ATOM 4527 C CA . TRP B 1 146 ? 3.075 -21.338 7.565 1.00 73.86 146 TRP B CA 1
ATOM 4528 C C . TRP B 1 146 ? 3.631 -21.202 6.155 1.00 73.59 146 TRP B C 1
ATOM 4529 O O . TRP B 1 146 ? 4.827 -21.002 5.951 1.00 63.24 146 TRP B O 1
ATOM 4540 N N . GLU B 1 147 ? 2.747 -21.317 5.172 1.00 82.16 147 GLU B N 1
ATOM 4541 C CA . GLU B 1 147 ? 3.139 -21.257 3.776 1.00 86.92 147 GLU B CA 1
ATOM 4542 C C . GLU B 1 147 ? 2.668 -19.980 3.098 1.00 86.86 147 GLU B C 1
ATOM 4543 O O . GLU B 1 147 ? 2.711 -19.892 1.867 1.00 98.62 147 GLU B O 1
ATOM 4549 N N . HIS B 1 148 ? 2.239 -18.978 3.865 1.00 73.85 148 HIS B N 1
ATOM 4550 C CA . HIS B 1 148 ? 1.615 -17.817 3.250 1.00 73.70 148 HIS B CA 1
ATOM 4551 C C . HIS B 1 148 ? 2.328 -16.504 3.554 1.00 76.23 148 HIS B C 1
ATOM 4552 O O . HIS B 1 148 ? 3.006 -15.946 2.684 1.00 72.83 148 HIS B O 1
ATOM 4559 N N . GLN B 1 149 ? 2.167 -15.983 4.767 1.00 80.79 149 GLN B N 1
ATOM 4560 C CA . GLN B 1 149 ? 2.561 -14.612 5.055 1.00 77.93 149 GLN B CA 1
ATOM 4561 C C . GLN B 1 149 ? 3.332 -14.532 6.362 1.00 74.54 149 GLN B C 1
ATOM 4562 O O . GLN B 1 149 ? 2.915 -15.105 7.374 1.00 74.09 149 GLN B O 1
ATOM 4568 N N . ALA B 1 150 ? 4.445 -13.805 6.333 1.00 66.56 150 ALA B N 1
ATOM 4569 C CA . ALA B 1 150 ? 5.201 -13.473 7.528 1.00 64.39 150 ALA B CA 1
ATOM 4570 C C . ALA B 1 150 ? 5.575 -12.000 7.484 1.00 56.06 150 ALA B C 1
ATOM 4571 O O . ALA B 1 150 ? 5.661 -11.391 6.415 1.00 49.95 150 ALA B O 1
ATOM 4573 N N . LEU B 1 151 ? 5.794 -11.433 8.668 1.00 55.84 151 LEU B N 1
ATOM 4574 C CA . LEU B 1 151 ? 6.173 -10.038 8.834 1.00 46.26 151 LEU B CA 1
ATOM 4575 C C . LEU B 1 151 ? 7.496 -9.973 9.577 1.00 47.38 151 LEU B C 1
ATOM 4576 O O . LEU B 1 151 ? 7.702 -10.704 10.552 1.00 45.51 151 LEU B O 1
ATOM 4581 N N . VAL B 1 152 ? 8.386 -9.094 9.121 1.00 39.87 152 VAL B N 1
ATOM 4582 C CA . VAL B 1 152 ? 9.713 -8.939 9.707 1.00 43.02 152 VAL B CA 1
ATOM 4583 C C . VAL B 1 152 ? 9.923 -7.473 10.082 1.00 47.36 152 VAL B C 1
ATOM 4584 O O . VAL B 1 152 ? 9.910 -6.596 9.210 1.00 46.12 152 VAL B O 1
ATOM 4588 N N . LEU B 1 153 ? 10.130 -7.211 11.370 1.00 35.85 153 LEU B N 1
ATOM 4589 C CA . LEU B 1 153 ? 10.485 -5.885 11.858 1.00 44.41 153 LEU B CA 1
ATOM 4590 C C . LEU B 1 153 ? 11.928 -5.914 12.344 1.00 39.70 153 LEU B C 1
ATOM 4591 O O . LEU B 1 153 ? 12.334 -6.849 13.043 1.00 33.44 153 LEU B O 1
ATOM 4596 N N . TYR B 1 154 ? 12.706 -4.901 11.974 1.00 36.27 154 TYR B N 1
ATOM 4597 C CA . TYR B 1 154 ? 14.102 -4.868 12.365 1.00 30.31 154 TYR B CA 1
ATOM 4598 C C . TYR B 1 154 ? 14.493 -3.446 12.711 1.00 32.46 154 TYR B C 1
ATOM 4599 O O . TYR B 1 154 ? 14.028 -2.493 12.081 1.00 29.12 154 TYR B O 1
ATOM 4608 N N A ALA B 1 155 ? 15.194 -3.328 13.834 0.50 33.45 155 ALA B N 1
ATOM 4609 N N B ALA B 1 155 ? 15.449 -3.301 13.626 0.50 32.74 155 ALA B N 1
ATOM 4610 C CA A ALA B 1 155 ? 15.769 -2.063 14.238 0.50 31.81 155 ALA B CA 1
ATOM 4611 C CA B ALA B 1 155 ? 15.959 -1.974 13.950 0.50 30.53 155 ALA B CA 1
ATOM 4612 C C A ALA B 1 155 ? 16.933 -1.762 13.320 0.50 29.08 155 ALA B C 1
ATOM 4613 C C B ALA B 1 155 ? 17.452 -2.041 14.235 0.50 28.91 155 ALA B C 1
ATOM 4614 O O A ALA B 1 155 ? 17.653 -2.661 12.886 0.50 28.92 155 ALA B O 1
ATOM 4615 O O B ALA B 1 155 ? 17.945 -3.016 14.809 0.50 32.56 155 ALA B O 1
ATOM 4618 N N A ASP B 1 156 ? 17.098 -0.497 12.991 0.50 26.63 156 ASP B N 1
ATOM 4619 N N B ASP B 1 156 ? 18.168 -0.992 13.839 0.50 26.59 156 ASP B N 1
ATOM 4620 C CA A ASP B 1 156 ? 18.154 -0.176 12.063 0.50 28.22 156 ASP B CA 1
ATOM 4621 C CA B ASP B 1 156 ? 19.566 -0.828 14.208 0.50 26.26 156 ASP B CA 1
ATOM 4622 C C A ASP B 1 156 ? 18.466 1.290 12.229 0.50 34.27 156 ASP B C 1
ATOM 4623 C C B ASP B 1 156 ? 19.767 0.501 14.923 0.50 45.98 156 ASP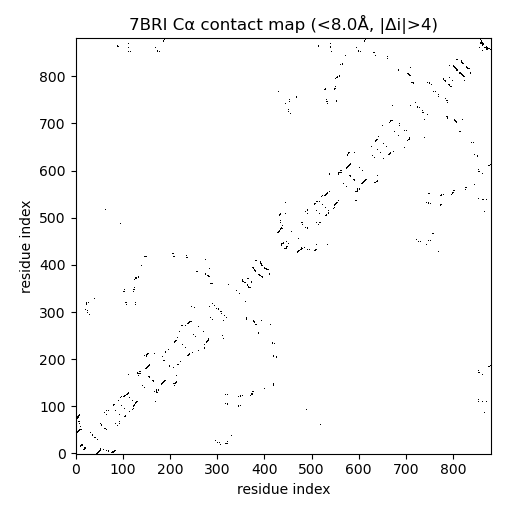 B C 1
ATOM 4624 O O A ASP B 1 156 ? 17.671 2.059 12.773 0.50 25.88 156 ASP B O 1
ATOM 4625 O O B ASP B 1 156 ? 18.836 1.297 15.086 0.50 47.72 156 ASP B O 1
ATOM 4634 N N A ARG B 1 157 ? 19.654 1.652 11.774 0.50 42.46 157 ARG B N 1
ATOM 4635 N N B ARG B 1 157 ? 20.995 0.718 15.385 0.50 40.21 157 ARG B N 1
ATOM 4636 C CA A ARG B 1 157 ? 20.159 2.995 11.907 0.50 37.23 157 ARG B CA 1
ATOM 4637 C CA B ARG B 1 157 ? 21.391 1.969 16.025 0.50 37.63 157 ARG B CA 1
ATOM 4638 C C A ARG B 1 157 ? 21.234 3.166 10.846 0.50 45.54 157 ARG B C 1
ATOM 4639 C C B ARG B 1 157 ? 22.315 2.712 15.072 0.50 40.94 157 ARG B C 1
ATOM 4640 O O A ARG B 1 157 ? 21.268 2.423 9.858 0.50 30.35 157 ARG B O 1
ATOM 4641 O O B ARG B 1 157 ? 23.353 2.177 14.673 0.50 43.09 157 ARG B O 1
ATOM 4644 N N A LEU B 1 158 ? 22.081 4.167 11.039 0.50 67.05 158 LEU B N 1
ATOM 4645 N N B LEU B 1 158 ? 21.937 3.932 14.704 0.50 53.11 158 LEU B N 1
ATOM 4646 C CA A LEU B 1 158 ? 23.420 4.209 10.487 0.50 70.22 158 LEU B CA 1
ATOM 4647 C CA B LEU B 1 158 ? 22.701 4.680 13.713 0.50 75.66 158 LEU B CA 1
ATOM 4648 C C A LEU B 1 158 ? 24.365 4.517 11.636 0.50 82.03 158 LEU B C 1
ATOM 4649 C C B LEU B 1 158 ? 24.171 4.763 14.108 0.50 82.72 158 LEU B C 1
ATOM 4650 O O A LEU B 1 158 ? 23.988 5.193 12.597 0.50 81.77 158 LEU B O 1
ATOM 4651 O O B LEU B 1 158 ? 24.511 5.185 15.219 0.50 84.11 158 LEU B O 1
ATOM 4660 N N A GLY B 1 159 ? 25.585 4.000 11.554 0.50 87.03 159 GLY B N 1
ATOM 4661 N N B GLY B 1 159 ? 25.038 4.332 13.193 0.50 84.57 159 GLY B N 1
ATOM 4662 C CA A GLY B 1 159 ? 26.549 4.301 12.595 0.50 87.28 159 GLY B CA 1
ATOM 4663 C CA B GLY B 1 159 ? 26.473 4.369 13.372 0.50 86.52 159 GLY B CA 1
ATOM 4664 C C A GLY B 1 159 ? 27.205 3.078 13.195 0.50 85.91 159 GLY B C 1
ATOM 4665 C C B GLY B 1 159 ? 27.128 3.007 13.439 0.50 85.90 159 GLY B C 1
ATOM 4666 O O A GLY B 1 159 ? 28.399 3.099 13.514 0.50 87.42 159 GLY B O 1
ATOM 4667 O O B GLY B 1 159 ? 28.359 2.918 13.304 0.50 85.87 159 GLY B O 1
ATOM 4668 N N A ASP B 1 160 ? 26.437 2.012 13.368 0.50 79.98 160 ASP B N 1
ATOM 4669 N N B ASP B 1 160 ? 26.350 1.948 13.623 0.50 79.10 160 ASP B N 1
ATOM 4670 C CA A ASP B 1 160 ? 27.009 0.737 13.747 0.50 71.41 160 ASP B CA 1
ATOM 4671 C CA B ASP B 1 160 ? 26.903 0.630 13.895 0.50 71.35 160 ASP B CA 1
ATOM 4672 C C A ASP B 1 160 ? 27.182 -0.114 12.488 0.50 61.64 160 ASP B C 1
ATOM 4673 C C B ASP B 1 160 ? 27.157 -0.112 12.581 0.50 61.73 160 ASP B C 1
ATOM 4674 O O A ASP B 1 160 ? 27.224 0.408 11.366 0.50 58.26 160 ASP B O 1
ATOM 4675 O O B ASP B 1 160 ? 27.231 0.487 11.503 0.50 58.70 160 ASP B O 1
ATOM 4684 N N A ASP B 1 161 ? 27.291 -1.422 12.666 0.50 61.17 161 ASP B N 1
ATOM 4685 N N B ASP B 1 161 ? 27.295 -1.428 12.675 0.50 61.21 161 ASP B N 1
ATOM 4686 C CA A ASP B 1 161 ? 27.407 -2.353 11.558 0.50 62.64 161 ASP B CA 1
ATOM 4687 C CA B ASP B 1 161 ? 27.417 -2.317 11.534 0.50 62.69 161 ASP B CA 1
ATOM 4688 C C A ASP B 1 161 ? 26.052 -2.761 11.005 0.50 59.20 161 ASP B C 1
ATOM 4689 C C B ASP B 1 161 ? 26.057 -2.730 10.978 0.50 59.27 161 ASP B C 1
ATOM 4690 O O A ASP B 1 161 ? 25.988 -3.656 10.153 0.50 58.76 161 ASP B O 1
ATOM 4691 O O B ASP B 1 161 ? 26.000 -3.603 10.106 0.50 58.77 161 ASP B O 1
ATOM 4700 N N . ARG B 1 162 ? 24.974 -2.119 11.460 1.00 51.90 162 ARG B N 1
ATOM 4701 C CA . ARG B 1 162 ? 23.613 -2.451 11.051 1.00 31.45 162 ARG B CA 1
ATOM 4702 C C . ARG B 1 162 ? 23.364 -3.961 11.129 1.00 30.79 162 ARG B C 1
ATOM 4703 O O . ARG B 1 162 ? 23.029 -4.599 10.124 1.00 26.07 162 ARG B O 1
ATOM 4711 N N . PRO B 1 163 ? 23.577 -4.573 12.292 1.00 35.63 163 PRO B N 1
ATOM 4712 C CA . PRO B 1 163 ? 23.524 -6.041 12.322 1.00 38.58 163 PRO B CA 1
ATOM 4713 C C . PRO B 1 163 ? 22.134 -6.573 12.045 1.00 27.28 163 PRO B C 1
ATOM 4714 O O . PRO B 1 163 ? 21.997 -7.602 11.374 1.00 39.26 163 PRO B O 1
ATOM 4718 N N . CYS B 1 164 ? 21.092 -5.884 12.503 1.00 33.26 164 CYS B N 1
ATOM 4719 C CA . CYS B 1 164 ? 19.742 -6.369 12.238 1.00 34.03 164 CYS B CA 1
ATOM 4720 C C . CYS B 1 164 ? 19.374 -6.261 10.764 1.00 36.70 164 CYS B C 1
ATOM 4721 O O . CYS B 1 164 ? 18.605 -7.090 10.264 1.00 36.44 164 CYS B O 1
ATOM 4724 N N . PHE B 1 165 ? 19.908 -5.264 10.051 1.00 30.09 165 PHE B N 1
ATOM 4725 C CA . PHE B 1 165 ? 19.672 -5.189 8.614 1.00 29.65 165 PHE B CA 1
ATOM 4726 C C . PHE B 1 165 ? 20.272 -6.397 7.900 1.00 27.43 165 PHE B C 1
ATOM 4727 O O . PHE B 1 165 ? 19.630 -7.021 7.047 1.00 34.09 165 PHE B O 1
ATOM 4735 N N . PHE B 1 166 ? 21.503 -6.747 8.245 1.00 29.66 166 PHE B N 1
ATOM 4736 C CA . PHE B 1 166 ? 22.174 -7.839 7.554 1.00 30.85 166 PHE B CA 1
ATOM 4737 C C . PHE B 1 166 ? 21.596 -9.201 7.958 1.00 28.70 166 PHE B C 1
ATOM 4738 O O . PHE B 1 166 ? 21.478 -10.100 7.119 1.00 34.95 166 PHE B O 1
ATOM 4746 N N . ILE B 1 167 ? 21.199 -9.355 9.227 1.00 28.89 167 ILE B N 1
ATOM 4747 C CA . ILE B 1 167 ? 20.437 -10.523 9.659 1.00 30.09 167 ILE B CA 1
ATOM 4748 C C . ILE B 1 167 ? 19.160 -10.659 8.842 1.00 30.81 167 ILE B C 1
ATOM 4749 O O . ILE B 1 167 ? 18.869 -11.716 8.269 1.00 33.09 167 ILE B O 1
ATOM 4754 N N . VAL B 1 168 ? 18.382 -9.583 8.772 1.00 30.38 168 VAL B N 1
ATOM 4755 C CA . VAL B 1 168 ? 17.091 -9.644 8.103 1.00 34.03 168 VAL B CA 1
ATOM 4756 C C . VAL B 1 168 ? 17.270 -9.845 6.602 1.00 38.13 168 VAL B C 1
ATOM 4757 O O . VAL B 1 168 ? 16.553 -10.638 5.977 1.00 35.18 168 VAL B O 1
ATOM 4761 N N . GLU B 1 169 ? 18.246 -9.158 6.009 1.00 40.86 169 GLU B N 1
ATOM 4762 C CA . GLU B 1 169 ? 18.539 -9.363 4.596 1.00 39.33 169 GLU B CA 1
ATOM 4763 C C . GLU B 1 169 ? 18.787 -10.838 4.306 1.00 40.61 169 GLU B C 1
ATOM 4764 O O . GLU B 1 169 ? 18.225 -11.399 3.359 1.00 37.25 169 GLU B O 1
ATOM 4770 N N . GLY B 1 170 ? 19.611 -11.487 5.137 1.00 38.95 170 GLY B N 1
ATOM 4771 C CA . GLY B 1 170 ? 19.890 -12.898 4.943 1.00 33.16 170 GLY B CA 1
ATOM 4772 C C . GLY B 1 170 ? 18.650 -13.755 5.076 1.00 40.21 170 GLY B C 1
ATOM 4773 O O . GLY B 1 170 ? 18.369 -14.605 4.219 1.00 42.84 170 GLY B O 1
ATOM 4774 N N . LEU B 1 171 ? 17.888 -13.546 6.154 1.00 38.77 171 LEU B N 1
ATOM 4775 C CA . LEU B 1 171 ? 16.610 -14.240 6.311 1.00 41.03 171 LEU B CA 1
ATOM 4776 C C . LEU B 1 171 ? 15.709 -13.995 5.106 1.00 43.37 171 LEU B C 1
ATOM 4777 O O . LEU B 1 171 ? 15.231 -14.937 4.468 1.00 46.13 171 LEU B O 1
ATOM 4782 N N . TYR B 1 172 ? 15.492 -12.720 4.769 1.00 44.75 172 TYR B N 1
ATOM 4783 C CA . TYR B 1 172 ? 14.537 -12.363 3.727 1.00 44.96 172 TYR B CA 1
ATOM 4784 C C . TYR B 1 172 ? 14.864 -13.058 2.412 1.00 43.30 172 TYR B C 1
ATOM 4785 O O . TYR B 1 172 ? 14.021 -13.763 1.845 1.00 43.20 172 TYR B O 1
ATOM 4794 N N . MET B 1 173 ? 16.093 -12.881 1.916 1.00 39.18 173 MET B N 1
ATOM 4795 C CA . MET B 1 173 ? 16.437 -13.406 0.595 1.00 42.46 173 MET B CA 1
ATOM 4796 C C . MET B 1 173 ? 16.407 -14.932 0.560 1.00 53.94 173 MET B C 1
ATOM 4797 O O . MET B 1 173 ? 15.892 -15.519 -0.397 1.00 57.39 173 MET B O 1
ATOM 4802 N N . ARG B 1 174 ? 16.937 -15.600 1.587 1.00 57.64 174 ARG B N 1
ATOM 4803 C CA . ARG B 1 174 ? 16.974 -17.061 1.539 1.00 50.65 174 ARG B CA 1
ATOM 4804 C C . ARG B 1 174 ? 15.580 -17.658 1.705 1.00 50.49 174 ARG B C 1
ATOM 4805 O O . ARG B 1 174 ? 15.262 -18.679 1.084 1.00 49.28 174 ARG B O 1
ATOM 4813 N N . VAL B 1 175 ? 14.728 -17.029 2.523 1.00 47.59 175 VAL B N 1
ATOM 4814 C CA . VAL B 1 175 ? 13.378 -17.546 2.726 1.00 45.46 175 VAL B CA 1
ATOM 4815 C C . VAL B 1 175 ? 12.558 -17.433 1.447 1.00 59.17 175 VAL B C 1
ATOM 4816 O O . VAL B 1 175 ? 11.777 -18.331 1.114 1.00 54.27 175 VAL B O 1
ATOM 4820 N N . ARG B 1 176 ? 12.712 -16.334 0.714 1.00 61.29 176 ARG B N 1
ATOM 4821 C CA . ARG B 1 176 ? 12.003 -16.186 -0.547 1.00 66.84 176 ARG B CA 1
ATOM 4822 C C . ARG B 1 176 ? 12.678 -16.940 -1.683 1.00 66.62 176 ARG B C 1
ATOM 4823 O O . ARG B 1 176 ? 12.065 -17.125 -2.738 1.00 74.41 176 ARG B O 1
ATOM 4831 N N . GLU B 1 177 ? 13.924 -17.371 -1.489 1.00 69.63 177 GLU B N 1
ATOM 4832 C CA . GLU B 1 177 ? 14.571 -18.279 -2.429 1.00 73.79 177 GLU B CA 1
ATOM 4833 C C . GLU B 1 177 ? 13.958 -19.670 -2.344 1.00 71.54 177 GLU B C 1
ATOM 4834 O O . GLU B 1 177 ? 13.837 -20.354 -3.364 1.00 75.70 177 GLU B O 1
ATOM 4840 N N . ARG B 1 178 ? 13.532 -20.084 -1.147 1.00 73.06 178 ARG B N 1
ATOM 4841 C CA . ARG B 1 178 ? 13.072 -21.444 -0.872 1.00 72.63 178 ARG B CA 1
ATOM 4842 C C . ARG B 1 178 ? 11.551 -21.558 -0.786 1.00 79.17 178 ARG B C 1
ATOM 4843 O O . ARG B 1 178 ? 10.958 -22.418 -1.443 1.00 91.34 178 ARG B O 1
ATOM 4851 N N . LEU B 1 179 ? 10.900 -20.724 0.019 1.00 70.69 179 LEU B N 1
ATOM 4852 C CA . LEU B 1 179 ? 9.452 -20.813 0.149 1.00 57.89 179 LEU B CA 1
ATOM 4853 C C . LEU B 1 179 ? 8.718 -19.916 -0.833 1.00 82.37 179 LEU B C 1
ATOM 4854 O O . LEU B 1 179 ? 7.628 -20.275 -1.295 1.00 76.86 179 LEU B O 1
ATOM 4859 N N . ASN B 1 180 ? 9.289 -18.759 -1.155 1.00 108.32 180 ASN B N 1
ATOM 4860 C CA . ASN B 1 180 ? 8.633 -17.772 -2.010 1.00 123.96 180 ASN B CA 1
ATOM 4861 C C . ASN B 1 180 ? 7.215 -17.469 -1.522 1.00 123.40 180 ASN B C 1
ATOM 4862 O O . ASN B 1 180 ? 6.262 -17.409 -2.302 1.00 130.20 180 ASN B O 1
ATOM 4867 N N . ILE B 1 181 ? 7.072 -17.304 -0.213 1.00 108.63 181 ILE B N 1
ATOM 4868 C CA . ILE B 1 181 ? 5.847 -16.807 0.377 1.00 89.20 181 ILE B CA 1
ATOM 4869 C C . ILE B 1 181 ? 6.025 -15.311 0.607 1.00 79.94 181 ILE B C 1
ATOM 4870 O O . ILE B 1 181 ? 7.104 -14.760 0.410 1.00 68.96 181 ILE B O 1
ATOM 4875 N N . THR B 1 182 ? 4.948 -14.633 1.016 1.00 83.19 182 THR B N 1
ATOM 4876 C CA . THR B 1 182 ? 4.983 -13.181 1.169 1.00 89.25 182 THR B CA 1
ATOM 4877 C C . THR B 1 182 ? 5.622 -12.816 2.504 1.00 77.64 182 THR B C 1
ATOM 4878 O O . THR B 1 182 ? 5.117 -13.189 3.569 1.00 80.04 182 THR B O 1
ATOM 4882 N N . VAL B 1 183 ? 6.740 -12.101 2.444 1.00 66.66 183 VAL B N 1
ATOM 4883 C CA . VAL B 1 183 ? 7.486 -11.693 3.627 1.00 61.80 183 VAL B CA 1
ATOM 4884 C C . VAL B 1 183 ? 7.530 -10.171 3.604 1.00 60.96 183 VAL B C 1
ATOM 4885 O O . VAL B 1 183 ? 8.279 -9.574 2.820 1.00 59.99 183 VAL B O 1
ATOM 4889 N N . ASN B 1 184 ? 6.725 -9.532 4.446 1.00 54.83 184 ASN B N 1
ATOM 4890 C CA . ASN B 1 184 ? 6.804 -8.086 4.574 1.00 65.42 184 ASN B CA 1
ATOM 4891 C C . ASN B 1 184 ? 7.923 -7.711 5.531 1.00 58.51 184 ASN B C 1
ATOM 4892 O O . ASN B 1 184 ? 8.277 -8.482 6.429 1.00 49.23 184 ASN B O 1
ATOM 4897 N N . HIS B 1 185 ? 8.494 -6.525 5.321 1.00 56.35 185 HIS B N 1
ATOM 4898 C CA . HIS B 1 185 ? 9.598 -6.080 6.161 1.00 55.01 185 HIS B CA 1
ATOM 4899 C C . HIS B 1 185 ? 9.565 -4.567 6.350 1.00 58.97 185 HIS B C 1
ATOM 4900 O O . HIS B 1 185 ? 9.413 -3.817 5.379 1.00 58.75 185 HIS B O 1
ATOM 4907 N N . GLN B 1 186 ? 9.738 -4.134 7.605 1.00 53.17 186 GLN B N 1
ATOM 4908 C CA . GLN B 1 186 ? 9.702 -2.727 7.984 1.00 53.10 186 GLN B CA 1
ATOM 4909 C C . GLN B 1 186 ? 10.829 -2.401 8.959 1.00 45.56 186 GLN B C 1
ATOM 4910 O O . GLN B 1 186 ? 11.013 -3.107 9.952 1.00 39.78 186 GLN B O 1
ATOM 4916 N N A GLU B 1 187 ? 11.547 -1.296 8.711 0.50 45.27 187 GLU B N 1
ATOM 4917 N N B GLU B 1 187 ? 11.591 -1.368 8.644 0.50 45.30 187 GLU B N 1
ATOM 4918 C CA A GLU B 1 187 ? 12.665 -0.849 9.547 0.50 41.52 187 GLU B CA 1
ATOM 4919 C CA B GLU B 1 187 ? 12.561 -0.842 9.580 0.50 41.67 187 GLU B CA 1
ATOM 4920 C C A GLU B 1 187 ? 12.230 0.258 10.503 0.50 39.30 187 GLU B C 1
ATOM 4921 C C B GLU B 1 187 ? 11.855 -0.059 10.679 0.50 40.53 187 GLU B C 1
ATOM 4922 O O A GLU B 1 187 ? 11.647 1.257 10.069 0.50 43.19 187 GLU B O 1
ATOM 4923 O O B GLU B 1 187 ? 10.709 0.371 10.538 0.50 45.76 187 GLU B O 1
ATOM 4934 N N . PHE B 1 188 ? 12.552 0.107 11.793 1.00 31.04 188 PHE B N 1
ATOM 4935 C CA . PHE B 1 188 ? 12.192 1.112 12.781 1.00 29.27 188 PHE B CA 1
ATOM 4936 C C . PHE B 1 188 ? 13.455 1.557 13.502 1.00 28.35 188 PHE B C 1
ATOM 4937 O O . PHE B 1 188 ? 14.514 0.931 13.389 1.00 38.80 188 PHE B O 1
ATOM 4945 N N . VAL B 1 189 ? 13.352 2.677 14.205 1.00 28.40 189 VAL B N 1
ATOM 4946 C CA . VAL B 1 189 ? 14.447 3.210 15.010 1.00 37.14 189 VAL B CA 1
ATOM 4947 C C . VAL B 1 189 ? 14.098 2.995 16.472 1.00 41.25 189 VAL B C 1
ATOM 4948 O O . VAL B 1 189 ? 13.035 3.433 16.931 1.00 39.21 189 VAL B O 1
ATOM 4952 N N . GLU B 1 190 ? 14.989 2.322 17.201 1.00 43.82 190 GLU B N 1
ATOM 4953 C CA . GLU B 1 190 ? 14.603 1.810 18.512 1.00 52.59 190 GLU B CA 1
ATOM 4954 C C . GLU B 1 190 ? 14.238 2.936 19.472 1.00 58.06 190 GLU B C 1
ATOM 4955 O O . GLU B 1 190 ? 13.212 2.862 20.162 1.00 54.30 190 GLU B O 1
ATOM 4961 N N . GLY B 1 191 ? 15.051 4.001 19.512 1.00 41.76 191 GLY B N 1
ATOM 4962 C CA . GLY B 1 191 ? 14.833 5.064 20.471 1.00 35.52 191 GLY B CA 1
ATOM 4963 C C . GLY B 1 191 ? 13.773 6.087 20.120 1.00 47.96 191 GLY B C 1
ATOM 4964 O O . GLY B 1 191 ? 13.643 7.089 20.834 1.00 52.00 191 GLY B O 1
ATOM 4965 N N . ASP B 1 192 ? 12.996 5.854 19.057 1.00 42.61 192 ASP B N 1
ATOM 4966 C CA . ASP B 1 192 ? 12.030 6.824 18.546 1.00 40.22 192 ASP B CA 1
ATOM 4967 C C . ASP B 1 192 ? 10.601 6.396 18.866 1.00 48.03 192 ASP B C 1
ATOM 4968 O O . ASP B 1 192 ? 10.102 5.420 18.278 1.00 49.89 192 ASP B O 1
ATOM 4973 N N . PRO B 1 193 ? 9.898 7.096 19.761 1.00 50.55 193 PRO B N 1
ATOM 4974 C CA . PRO B 1 193 ? 8.533 6.670 20.106 1.00 46.56 193 PRO B CA 1
ATOM 4975 C C . PRO B 1 193 ? 7.567 6.763 18.943 1.00 40.98 193 PRO B C 1
ATOM 4976 O O . PRO B 1 193 ? 6.560 6.041 18.934 1.00 39.47 193 PRO B O 1
ATOM 4980 N N . ASP B 1 194 ? 7.847 7.637 17.965 1.00 37.15 194 ASP B N 1
ATOM 4981 C CA . ASP B 1 194 ? 6.984 7.771 16.790 1.00 43.16 194 ASP B CA 1
ATOM 4982 C C . ASP B 1 194 ? 6.731 6.432 16.105 1.00 40.47 194 ASP B C 1
ATOM 4983 O O . ASP B 1 194 ? 5.652 6.214 15.543 1.00 38.03 194 ASP B O 1
ATOM 4988 N N . HIS B 1 195 ? 7.708 5.524 16.142 1.00 35.08 195 HIS B N 1
ATOM 4989 C CA . HIS B 1 195 ? 7.632 4.311 15.344 1.00 35.85 195 HIS B CA 1
ATOM 4990 C C . HIS B 1 195 ? 6.789 3.225 15.977 1.00 37.24 195 HIS B C 1
ATOM 4991 O O . HIS B 1 195 ? 6.434 2.266 15.286 1.00 48.09 195 HIS B O 1
ATOM 4998 N N . TYR B 1 196 ? 6.449 3.347 17.240 1.00 36.02 196 TYR B N 1
ATOM 4999 C CA . TYR B 1 196 ? 5.802 2.214 17.888 1.00 46.22 196 TYR B CA 1
ATOM 5000 C C . TYR B 1 196 ? 4.312 2.151 17.554 1.00 43.23 196 TYR B C 1
ATOM 5001 O O . TYR B 1 196 ? 3.782 1.041 17.425 1.00 47.22 196 TYR B O 1
ATOM 5010 N N . PRO B 1 197 ? 3.606 3.273 17.338 1.00 45.33 197 PRO B N 1
ATOM 5011 C CA . PRO B 1 197 ? 2.259 3.140 16.750 1.00 52.70 197 PRO B CA 1
ATOM 5012 C C . PRO B 1 197 ? 2.299 2.501 15.372 1.00 56.39 197 PRO B C 1
ATOM 5013 O O . PRO B 1 197 ? 1.504 1.600 15.070 1.00 50.56 197 PRO B O 1
ATOM 5017 N N . LYS B 1 198 ? 3.228 2.951 14.527 1.00 56.02 198 LYS B N 1
ATOM 5018 C CA . LYS B 1 198 ? 3.373 2.383 13.192 1.00 50.14 198 LYS B CA 1
ATOM 5019 C C . LYS B 1 198 ? 3.613 0.877 13.253 1.00 40.63 198 LYS B C 1
ATOM 5020 O O . LYS B 1 198 ? 2.938 0.108 12.560 1.00 50.47 198 LYS B O 1
ATOM 5026 N N . LEU B 1 199 ? 4.565 0.436 14.084 1.00 38.54 199 LEU B N 1
ATOM 5027 C CA . LEU B 1 199 ? 4.862 -0.992 14.217 1.00 40.79 199 LEU B CA 1
ATOM 5028 C C . LEU B 1 199 ? 3.634 -1.789 14.650 1.00 42.61 199 LEU B C 1
ATOM 5029 O O . LEU B 1 199 ? 3.230 -2.742 13.978 1.00 45.63 199 LEU B O 1
ATOM 5034 N N . LEU B 1 200 ? 3.049 -1.432 15.795 1.00 42.48 200 LEU B N 1
ATOM 5035 C CA . LEU B 1 200 ? 1.886 -2.163 16.281 1.00 55.65 200 LEU B CA 1
ATOM 5036 C C . LEU B 1 200 ? 0.822 -2.271 15.201 1.00 54.68 200 LEU B C 1
ATOM 5037 O O . LEU B 1 200 ? 0.262 -3.350 14.972 1.00 53.46 200 LEU B O 1
ATOM 5042 N N . ARG B 1 201 ? 0.574 -1.167 14.493 1.00 56.56 201 ARG B N 1
ATOM 5043 C CA . ARG B 1 201 ? -0.405 -1.154 13.414 1.00 47.79 201 ARG B CA 1
ATOM 5044 C C . ARG B 1 201 ? -0.015 -2.110 12.298 1.00 47.64 201 ARG B C 1
ATOM 5045 O O . ARG B 1 201 ? -0.879 -2.719 11.664 1.00 62.04 201 ARG B O 1
ATOM 5053 N N . ALA B 1 202 ? 1.282 -2.246 12.030 1.00 56.57 202 ALA B N 1
ATOM 5054 C CA . ALA B 1 202 ? 1.715 -3.198 11.013 1.00 51.56 202 ALA B CA 1
ATOM 5055 C C . ALA B 1 202 ? 1.537 -4.624 11.503 1.00 67.12 202 ALA B C 1
ATOM 5056 O O . ALA B 1 202 ? 1.030 -5.484 10.772 1.00 76.55 202 ALA B O 1
ATOM 5058 N N . VAL B 1 203 ? 1.942 -4.877 12.748 1.00 68.48 203 VAL B N 1
ATOM 5059 C CA . VAL B 1 203 ? 1.815 -6.199 13.350 1.00 67.87 203 VAL B CA 1
ATOM 5060 C C . VAL B 1 203 ? 0.418 -6.759 13.135 1.00 79.17 203 VAL B C 1
ATOM 5061 O O . VAL B 1 203 ? 0.251 -7.945 12.830 1.00 89.96 203 VAL B O 1
ATOM 5065 N N . ARG B 1 204 ? -0.607 -5.916 13.252 1.00 75.74 204 ARG B N 1
ATOM 5066 C CA . ARG B 1 204 ? -1.958 -6.430 13.088 1.00 75.37 204 ARG B CA 1
ATOM 5067 C C . ARG B 1 204 ? -2.468 -6.344 11.657 1.00 69.66 204 ARG B C 1
ATOM 5068 O O . ARG B 1 204 ? -3.437 -7.031 11.320 1.00 72.24 204 ARG B O 1
ATOM 5076 N N . ARG B 1 205 ? -1.825 -5.568 10.794 1.00 64.59 205 ARG B N 1
ATOM 5077 C CA . ARG B 1 205 ? -2.274 -5.478 9.415 1.00 68.60 205 ARG B CA 1
ATOM 5078 C C . ARG B 1 205 ? -1.413 -6.276 8.445 1.00 71.15 205 ARG B C 1
ATOM 5079 O O . ARG B 1 205 ? -1.829 -6.474 7.299 1.00 73.17 205 ARG B O 1
ATOM 5087 N N . LYS B 1 206 ? -0.249 -6.769 8.873 1.00 71.43 206 LYS B N 1
ATOM 5088 C CA . LYS B 1 206 ? 0.716 -7.333 7.941 1.00 76.91 206 LYS B CA 1
ATOM 5089 C C . LYS B 1 206 ? 1.119 -8.775 8.213 1.00 68.74 206 LYS B C 1
ATOM 5090 O O . LYS B 1 206 ? 1.735 -9.388 7.335 1.00 68.70 206 LYS B O 1
ATOM 5096 N N . GLY B 1 207 ? 0.828 -9.329 9.383 1.00 65.60 207 GLY B N 1
ATOM 5097 C CA . GLY B 1 207 ? 1.190 -10.715 9.610 1.00 67.50 207 GLY B CA 1
ATOM 5098 C C . GLY B 1 207 ? 0.688 -11.238 10.934 1.00 70.97 207 GLY B C 1
ATOM 5099 O O . GLY B 1 207 ? 0.344 -10.477 11.842 1.00 72.87 207 GLY B O 1
ATOM 5100 N N . ARG B 1 208 ? 0.639 -12.563 11.025 1.00 75.96 208 ARG B N 1
ATOM 5101 C CA . ARG B 1 208 ? 0.485 -13.233 12.305 1.00 74.24 208 ARG B CA 1
ATOM 5102 C C . ARG B 1 208 ? 1.740 -13.974 12.722 1.00 67.52 208 ARG B C 1
ATOM 5103 O O . ARG B 1 208 ? 1.987 -14.120 13.921 1.00 70.71 208 ARG B O 1
ATOM 5111 N N . VAL B 1 209 ? 2.542 -14.424 11.760 1.00 59.26 209 VAL B N 1
ATOM 5112 C CA . VAL B 1 209 ? 3.885 -14.929 12.029 1.00 57.43 209 VAL B CA 1
ATOM 5113 C C . VAL B 1 209 ? 4.845 -13.753 11.895 1.00 54.19 209 VAL B C 1
ATOM 5114 O O . VAL B 1 209 ? 5.073 -13.243 10.794 1.00 49.93 209 VAL B O 1
ATOM 5118 N N . ILE B 1 210 ? 5.400 -13.313 13.020 1.00 56.88 210 ILE B N 1
ATOM 5119 C CA . ILE B 1 210 ? 6.143 -12.064 13.096 1.00 54.88 210 ILE B CA 1
ATOM 5120 C C . ILE B 1 210 ? 7.528 -12.345 13.658 1.00 54.06 210 ILE B C 1
ATOM 5121 O O . ILE B 1 210 ? 7.660 -13.054 14.663 1.00 49.32 210 ILE B O 1
ATOM 5126 N N . TYR B 1 211 ? 8.552 -11.800 12.990 1.00 52.14 211 TYR B N 1
ATOM 5127 C CA . TYR B 1 211 ? 9.954 -11.907 13.382 1.00 51.16 211 TYR B CA 1
ATOM 5128 C C . TYR B 1 211 ? 10.492 -10.511 13.683 1.00 47.83 211 TYR B C 1
ATOM 5129 O O . TYR B 1 211 ? 10.409 -9.618 12.831 1.00 44.58 211 TYR B O 1
ATOM 5138 N N . ILE B 1 212 ? 11.063 -10.327 14.874 1.00 41.21 212 ILE B N 1
ATOM 5139 C CA . ILE B 1 212 ? 11.604 -9.035 15.296 1.00 41.41 212 ILE B CA 1
ATOM 5140 C C . ILE B 1 212 ? 13.094 -9.190 15.593 1.00 46.27 212 ILE B C 1
ATOM 5141 O O . ILE B 1 212 ? 13.487 -9.982 16.464 1.00 41.18 212 ILE B O 1
ATOM 5146 N N . CYS B 1 213 ? 13.922 -8.447 14.861 1.00 37.60 213 CYS B N 1
ATOM 5147 C CA . CYS B 1 213 ? 15.334 -8.300 15.184 1.00 44.23 213 CYS B CA 1
ATOM 5148 C C . CYS B 1 213 ? 15.502 -6.950 15.866 1.00 43.00 213 CYS B C 1
ATOM 5149 O O . CYS B 1 213 ? 15.200 -5.909 15.267 1.00 39.26 213 CYS B O 1
ATOM 5152 N N . SER B 1 214 ? 15.980 -6.968 17.106 1.00 32.39 214 SER B N 1
ATOM 5153 C CA . SER B 1 214 ? 16.031 -5.757 17.910 1.00 35.45 214 SER B CA 1
ATOM 5154 C C . SER B 1 214 ? 16.719 -6.091 19.219 1.00 35.52 214 SER B C 1
ATOM 5155 O O . SER B 1 214 ? 16.978 -7.258 19.527 1.00 45.96 214 SER B O 1
ATOM 5158 N N . SER B 1 215 ? 16.999 -5.044 19.988 1.00 32.78 215 SER B N 1
ATOM 5159 C CA . SER B 1 215 ? 17.503 -5.216 21.337 1.00 42.08 215 SER B CA 1
ATOM 5160 C C . SER B 1 215 ? 16.472 -5.953 22.190 1.00 35.87 215 SER B C 1
ATOM 5161 O O . SER B 1 215 ? 15.273 -5.914 21.902 1.00 36.23 215 SER B O 1
ATOM 5164 N N . PRO B 1 216 ? 16.909 -6.634 23.246 1.00 37.35 216 PRO B N 1
ATOM 5165 C CA . PRO B 1 216 ? 15.930 -7.285 24.138 1.00 50.08 216 PRO B CA 1
ATOM 5166 C C . PRO B 1 216 ? 14.881 -6.325 24.685 1.00 40.12 216 PRO B C 1
ATOM 5167 O O . PRO B 1 216 ? 13.691 -6.661 24.686 1.00 41.97 216 PRO B O 1
ATOM 5171 N N . ASP B 1 217 ? 15.282 -5.116 25.100 1.00 47.01 217 ASP B N 1
ATOM 5172 C CA . ASP B 1 217 ? 14.325 -4.168 25.672 1.00 42.62 217 ASP B CA 1
ATOM 5173 C C . ASP B 1 217 ? 13.271 -3.733 24.652 1.00 47.81 217 ASP B C 1
ATOM 5174 O O . ASP B 1 217 ? 12.084 -3.618 24.986 1.00 46.61 217 ASP B O 1
ATOM 5179 N N . ALA B 1 218 ? 13.674 -3.493 23.400 1.00 45.94 218 ALA B N 1
ATOM 5180 C CA . ALA B 1 218 ? 12.681 -3.147 22.385 1.00 48.45 218 ALA B CA 1
ATOM 5181 C C . ALA B 1 218 ? 11.729 -4.308 22.129 1.00 43.47 218 ALA B C 1
ATOM 5182 O O . ALA B 1 218 ? 10.513 -4.112 22.013 1.00 42.78 218 ALA B O 1
ATOM 5184 N N . PHE B 1 219 ? 12.262 -5.524 22.016 1.00 39.73 219 PHE B N 1
ATOM 5185 C CA . PHE B 1 219 ? 11.386 -6.669 21.824 1.00 43.44 219 PHE B CA 1
ATOM 5186 C C . PHE B 1 219 ? 10.421 -6.811 22.993 1.00 51.65 219 PHE B C 1
ATOM 5187 O O . PHE B 1 219 ? 9.253 -7.171 22.803 1.00 43.98 219 PHE B O 1
ATOM 5195 N N . ARG B 1 220 ? 10.894 -6.524 24.212 1.00 54.46 220 ARG B N 1
ATOM 5196 C CA . ARG B 1 220 ? 10.032 -6.588 25.390 1.00 54.69 220 ARG B CA 1
ATOM 5197 C C . ARG B 1 220 ? 8.961 -5.500 25.356 1.00 54.44 220 ARG B C 1
ATOM 5198 O O . ARG B 1 220 ? 7.803 -5.754 25.705 1.00 58.77 220 ARG B O 1
ATOM 5206 N N . ASN B 1 221 ? 9.327 -4.282 24.941 1.00 43.68 221 ASN B N 1
ATOM 5207 C CA . ASN B 1 221 ? 8.348 -3.204 24.861 1.00 43.86 221 ASN B CA 1
ATOM 5208 C C . ASN B 1 221 ? 7.275 -3.505 23.824 1.00 44.10 221 ASN B C 1
ATOM 5209 O O . ASN B 1 221 ? 6.090 -3.231 24.046 1.00 51.38 221 ASN B O 1
ATOM 5214 N N . LEU B 1 222 ? 7.662 -4.094 22.696 1.00 45.18 222 LEU B N 1
ATOM 5215 C CA . LEU B 1 222 ? 6.669 -4.484 21.703 1.00 43.40 222 LEU B CA 1
ATOM 5216 C C . LEU B 1 222 ? 5.742 -5.586 22.222 1.00 50.77 222 LEU B C 1
ATOM 5217 O O . LEU B 1 222 ? 4.564 -5.626 21.852 1.00 48.33 222 LEU B O 1
ATOM 5222 N N . MET B 1 223 ? 6.242 -6.492 23.065 1.00 47.17 223 MET B N 1
ATOM 5223 C CA . MET B 1 223 ? 5.369 -7.532 23.602 1.00 52.49 223 MET B CA 1
ATOM 5224 C C . MET B 1 223 ? 4.363 -6.943 24.580 1.00 52.13 223 MET B C 1
ATOM 5225 O O . MET B 1 223 ? 3.161 -7.228 24.503 1.00 54.27 223 MET B O 1
ATOM 5230 N N . LEU B 1 224 ? 4.847 -6.117 25.509 1.00 51.74 224 LEU B N 1
ATOM 5231 C CA . LEU B 1 224 ? 3.963 -5.436 26.446 1.00 53.65 224 LEU B CA 1
ATOM 5232 C C . LEU B 1 224 ? 2.878 -4.650 25.720 1.00 59.25 224 LEU B C 1
ATOM 5233 O O . LEU B 1 224 ? 1.717 -4.646 26.142 1.00 67.08 224 LEU B O 1
ATOM 5238 N N . LEU B 1 225 ? 3.233 -3.982 24.621 1.00 56.91 225 LEU B N 1
ATOM 5239 C CA . LEU B 1 225 ? 2.238 -3.227 23.868 1.00 54.48 225 LEU B CA 1
ATOM 5240 C C . LEU B 1 225 ? 1.298 -4.152 23.107 1.00 52.78 225 LEU B C 1
ATOM 5241 O O . LEU B 1 225 ? 0.109 -3.857 22.979 1.00 56.39 225 LEU B O 1
ATOM 5246 N N . ALA B 1 226 ? 1.814 -5.258 22.570 1.00 52.39 226 ALA B N 1
ATOM 5247 C CA . ALA B 1 226 ? 0.944 -6.201 21.877 1.00 54.24 226 ALA B CA 1
ATOM 5248 C C . ALA B 1 226 ? -0.078 -6.800 22.837 1.00 63.03 226 ALA B C 1
ATOM 5249 O O . ALA B 1 226 ? -1.256 -6.948 22.492 1.00 59.91 226 ALA B O 1
ATOM 5251 N N . LEU B 1 227 ? 0.356 -7.142 24.052 1.00 58.62 227 LEU B N 1
ATOM 5252 C CA . LEU B 1 227 ? -0.585 -7.539 25.089 1.00 62.12 227 LEU B CA 1
ATOM 5253 C C . LEU B 1 227 ? -1.587 -6.426 25.358 1.00 70.85 227 LEU B C 1
ATOM 5254 O O . LEU B 1 227 ? -2.795 -6.604 25.192 1.00 74.77 227 LEU B O 1
ATOM 5259 N N . ASN B 1 228 ? -1.083 -5.258 25.765 1.00 65.46 228 ASN B N 1
ATOM 5260 C CA . ASN B 1 228 ? -1.919 -4.088 26.001 1.00 62.08 228 ASN B CA 1
ATOM 5261 C C . ASN B 1 228 ? -2.920 -3.858 24.872 1.00 62.52 228 ASN B C 1
ATOM 5262 O O . ASN B 1 228 ? -4.021 -3.358 25.119 1.00 65.30 228 ASN B O 1
ATOM 5267 N N . ALA B 1 229 ? -2.584 -4.248 23.641 1.00 60.86 229 ALA B N 1
ATOM 5268 C CA . ALA B 1 229 ? -3.461 -4.049 22.494 1.00 66.12 229 ALA B CA 1
ATOM 5269 C C . ALA B 1 229 ? -4.292 -5.282 22.146 1.00 70.70 229 ALA B C 1
ATOM 5270 O O . ALA B 1 229 ? -4.959 -5.293 21.105 1.00 75.51 229 ALA B O 1
ATOM 5272 N N . GLY B 1 230 ? -4.268 -6.314 22.984 1.00 68.90 230 GLY B N 1
ATOM 5273 C CA . GLY B 1 230 ? -5.054 -7.509 22.728 1.00 70.07 230 GLY B CA 1
ATOM 5274 C C . GLY B 1 230 ? -4.495 -8.436 21.672 1.00 73.26 230 GLY B C 1
ATOM 5275 O O . GLY B 1 230 ? -5.262 -9.017 20.893 1.00 73.56 230 GLY B O 1
ATOM 5276 N N . LEU B 1 231 ? -3.173 -8.595 21.619 1.00 78.33 231 LEU B N 1
ATOM 5277 C CA . LEU B 1 231 ? -2.513 -9.483 20.664 1.00 76.73 231 LEU B CA 1
ATOM 5278 C C . LEU B 1 231 ? -1.920 -10.645 21.458 1.00 82.95 231 LEU B C 1
ATOM 5279 O O . LEU B 1 231 ? -0.880 -10.499 22.110 1.00 81.77 231 LEU B O 1
ATOM 5284 N N . THR B 1 232 ? -2.585 -11.795 21.402 1.00 88.69 232 THR B N 1
ATOM 5285 C CA . THR B 1 232 ? -2.256 -12.947 22.227 1.00 94.76 232 THR B CA 1
ATOM 5286 C C . THR B 1 232 ? -1.879 -14.139 21.354 1.00 94.56 232 THR B C 1
ATOM 5287 O O . THR B 1 232 ? -2.128 -14.162 20.143 1.00 94.86 232 THR B O 1
ATOM 5291 N N . GLY B 1 233 ? -1.285 -15.148 22.000 1.00 86.95 233 GLY B N 1
ATOM 5292 C CA . GLY B 1 233 ? -0.724 -16.308 21.323 1.00 82.81 233 GLY B CA 1
ATOM 5293 C C . GLY B 1 233 ? -1.740 -17.228 20.683 1.00 92.64 233 GLY B C 1
ATOM 5294 O O . GLY B 1 233 ? -1.343 -18.170 19.987 1.00 91.35 233 GLY B O 1
ATOM 5295 N N . GLU B 1 234 ? -3.033 -16.991 20.908 1.00 103.42 234 GLU B N 1
ATOM 5296 C CA . GLU B 1 234 ? -4.062 -17.714 20.174 1.00 110.56 234 GLU B CA 1
ATOM 5297 C C . GLU B 1 234 ? -4.125 -17.295 18.714 1.00 105.04 234 GLU B C 1
ATOM 5298 O O . GLU B 1 234 ? -4.826 -17.946 17.931 1.00 102.13 234 GLU B O 1
ATOM 5304 N N . ASP B 1 235 ? -3.416 -16.232 18.333 1.00 100.21 235 ASP B N 1
ATOM 5305 C CA . ASP B 1 235 ? -3.525 -15.711 16.979 1.00 98.37 235 ASP B CA 1
ATOM 5306 C C . ASP B 1 235 ? -2.219 -15.118 16.454 1.00 86.69 235 ASP B C 1
ATOM 5307 O O . ASP B 1 235 ? -2.084 -14.900 15.245 1.00 83.82 235 ASP B O 1
ATOM 5312 N N . TYR B 1 236 ? -1.256 -14.857 17.341 1.00 78.89 236 TYR B N 1
ATOM 5313 C CA . TYR B 1 236 ? 0.038 -14.300 16.962 1.00 72.82 236 TYR B CA 1
ATOM 5314 C C . TYR B 1 236 ? 1.163 -15.157 17.521 1.00 70.85 236 TYR B C 1
ATOM 5315 O O . TYR B 1 236 ? 1.002 -15.878 18.508 1.00 80.09 236 TYR B O 1
ATOM 5324 N N . VAL B 1 237 ? 2.320 -15.059 16.876 1.00 63.43 237 VAL B N 1
ATOM 5325 C CA . VAL B 1 237 ? 3.550 -15.642 17.393 1.00 63.53 237 VAL B CA 1
ATOM 5326 C C . VAL B 1 237 ? 4.680 -14.701 17.016 1.00 66.67 237 VAL B C 1
ATOM 5327 O O . VAL B 1 237 ? 4.863 -14.384 15.833 1.00 57.62 237 VAL B O 1
ATOM 5331 N N . PHE B 1 238 ? 5.411 -14.227 18.024 1.00 69.38 238 PHE B N 1
ATOM 5332 C CA . PHE B 1 238 ? 6.501 -13.271 17.863 1.00 53.02 238 PHE B CA 1
ATOM 5333 C C . PHE B 1 238 ? 7.825 -13.987 18.090 1.00 53.02 238 PHE B C 1
ATOM 5334 O O . PHE B 1 238 ? 8.088 -14.467 19.199 1.00 62.96 238 PHE B O 1
ATOM 5342 N N . PHE B 1 239 ? 8.657 -14.055 17.052 1.00 49.35 239 PHE B N 1
ATOM 5343 C CA . PHE B 1 239 ? 10.001 -14.611 17.166 1.00 56.37 239 PHE B CA 1
ATOM 5344 C C . PHE B 1 239 ? 10.989 -13.467 17.344 1.00 55.81 239 PHE B C 1
ATOM 5345 O O . PHE B 1 239 ? 11.079 -12.588 16.481 1.00 58.60 239 PHE B O 1
ATOM 5353 N N . HIS B 1 240 ? 11.747 -13.485 18.437 1.00 52.36 240 HIS B N 1
ATOM 5354 C CA . HIS B 1 240 ? 12.836 -12.529 18.614 1.00 45.52 240 HIS B CA 1
ATOM 5355 C C . HIS B 1 240 ? 14.085 -13.120 17.965 1.00 47.85 240 HIS B C 1
ATOM 5356 O O . HIS B 1 240 ? 14.585 -14.161 18.397 1.00 48.36 240 HIS B O 1
ATOM 5363 N N . LEU B 1 241 ? 14.563 -12.474 16.903 1.00 48.25 241 LEU B N 1
ATOM 5364 C CA . LEU B 1 241 ? 15.823 -12.831 16.252 1.00 41.95 241 LEU B CA 1
ATOM 5365 C C . LEU B 1 241 ? 16.965 -12.312 17.123 1.00 42.99 241 LEU B C 1
ATOM 5366 O O . LEU B 1 241 ? 17.451 -11.192 16.952 1.00 40.49 241 LEU B O 1
ATOM 5371 N N . ASP B 1 242 ? 17.391 -13.132 18.076 1.00 37.83 242 ASP B N 1
ATOM 5372 C CA . ASP B 1 242 ? 18.399 -12.760 19.062 1.00 37.65 242 ASP B CA 1
ATOM 5373 C C . ASP B 1 242 ? 19.541 -13.778 18.983 1.00 52.02 242 ASP B C 1
ATOM 5374 O O . ASP B 1 242 ? 19.715 -14.611 19.889 1.00 43.16 242 ASP B O 1
ATOM 5379 N N . VAL B 1 243 ? 20.322 -13.711 17.897 1.00 36.71 243 VAL B N 1
ATOM 5380 C CA . VAL B 1 243 ? 21.182 -14.840 17.545 1.00 37.31 243 VAL B CA 1
ATOM 5381 C C . VAL B 1 243 ? 22.226 -15.084 18.627 1.00 38.15 243 VAL B C 1
ATOM 5382 O O . VAL B 1 243 ? 22.565 -16.235 18.924 1.00 39.65 243 VAL B O 1
ATOM 5386 N N . PHE B 1 244 ? 22.727 -14.023 19.255 1.00 37.46 244 PHE B N 1
ATOM 5387 C CA . PHE B 1 244 ? 23.696 -14.191 20.332 1.00 38.55 244 PHE B CA 1
ATOM 5388 C C . PHE B 1 244 ? 23.055 -14.293 21.705 1.00 44.08 244 PHE B C 1
ATOM 5389 O O . PHE B 1 244 ? 23.773 -14.252 22.712 1.00 46.35 244 PHE B O 1
ATOM 5397 N N . GLY B 1 245 ? 21.736 -14.442 21.767 1.00 41.77 245 GLY B N 1
ATOM 5398 C CA . GLY B 1 245 ? 21.067 -14.597 23.048 1.00 42.82 245 GLY B CA 1
ATOM 5399 C C . GLY B 1 245 ? 21.280 -13.428 23.983 1.00 42.70 245 GLY B C 1
ATOM 5400 O O . GLY B 1 245 ? 21.494 -13.628 25.182 1.00 44.56 245 GLY B O 1
ATOM 5401 N N . GLN B 1 246 ? 21.243 -12.203 23.458 1.00 40.74 246 GLN B N 1
ATOM 5402 C CA . GLN B 1 246 ? 21.428 -11.047 24.330 1.00 48.58 246 GLN B CA 1
ATOM 5403 C C . GLN B 1 246 ? 20.318 -10.967 25.377 1.00 54.14 246 GLN B C 1
ATOM 5404 O O . GLN B 1 246 ? 20.553 -10.493 26.492 1.00 48.12 246 GLN B O 1
ATOM 5410 N N . SER B 1 247 ? 19.121 -11.468 25.058 1.00 49.24 247 SER B N 1
ATOM 5411 C CA . SER B 1 247 ? 18.008 -11.428 25.993 1.00 44.76 247 SER B CA 1
ATOM 5412 C C . SER B 1 247 ? 18.076 -12.524 27.046 1.00 52.24 247 SER B C 1
ATOM 5413 O O . SER B 1 247 ? 17.225 -12.549 27.941 1.00 59.00 247 SER B O 1
ATOM 5416 N N . LEU B 1 248 ? 19.066 -13.410 26.976 1.00 56.24 248 LEU B N 1
ATOM 5417 C CA . LEU B 1 248 ? 19.217 -14.519 27.910 1.00 65.47 248 LEU B CA 1
ATOM 5418 C C . LEU B 1 248 ? 20.572 -14.446 28.606 1.00 78.37 248 LEU B C 1
ATOM 5419 O O . LEU B 1 248 ? 21.481 -13.728 28.187 1.00 86.05 248 LEU B O 1
ATOM 5424 N N . LYS B 1 249 ? 20.710 -15.205 29.685 1.00 97.39 249 LYS B N 1
ATOM 5425 C CA . LYS B 1 249 ? 21.997 -15.255 30.365 1.00 116.02 249 LYS B CA 1
ATOM 5426 C C . LYS B 1 249 ? 22.867 -16.363 29.783 1.00 124.99 249 LYS B C 1
ATOM 5427 O O . LYS B 1 249 ? 22.737 -16.708 28.604 1.00 130.35 249 LYS B O 1
ATOM 5433 N N . SER B 1 250 ? 23.757 -16.922 30.597 1.00 126.53 250 SER B N 1
ATOM 5434 C CA . SER B 1 250 ? 24.696 -17.936 30.140 1.00 124.99 250 SER B CA 1
ATOM 5435 C C . SER B 1 250 ? 24.116 -19.330 30.331 1.00 131.76 250 SER B C 1
ATOM 5436 O O . SER B 1 250 ? 23.506 -19.625 31.364 1.00 139.01 250 SER B O 1
ATOM 5439 N N . ALA B 1 251 ? 24.326 -20.196 29.333 1.00 126.54 251 ALA B N 1
ATOM 5440 C CA . ALA B 1 251 ? 23.804 -21.558 29.394 1.00 122.77 251 ALA B CA 1
ATOM 5441 C C . ALA B 1 251 ? 24.525 -22.426 30.420 1.00 130.08 251 ALA B C 1
ATOM 5442 O O . ALA B 1 251 ? 24.079 -23.551 30.675 1.00 133.13 251 ALA B O 1
ATOM 5444 N N . GLN B 1 252 ? 25.610 -21.932 31.017 1.00 132.19 252 GLN B N 1
ATOM 5445 C CA . GLN B 1 252 ? 26.385 -22.733 31.958 1.00 135.77 252 GLN B CA 1
ATOM 5446 C C . GLN B 1 252 ? 25.782 -22.694 33.359 1.00 143.14 252 GLN B C 1
ATOM 5447 O O . GLN B 1 252 ? 25.661 -23.735 34.014 1.00 149.63 252 GLN B O 1
ATOM 5453 N N . GLY B 1 253 ? 25.396 -21.513 33.830 1.00 144.95 253 GLY B N 1
ATOM 5454 C CA . GLY B 1 253 ? 24.683 -21.356 35.085 1.00 152.81 253 GLY B CA 1
ATOM 5455 C C . GLY B 1 253 ? 23.401 -20.578 34.857 1.00 159.77 253 GLY B C 1
ATOM 5456 O O . GLY B 1 253 ? 22.721 -20.738 33.845 1.00 158.67 253 GLY B O 1
ATOM 5457 N N . LEU B 1 254 ? 23.079 -19.714 35.820 1.00 166.69 254 LEU B N 1
ATOM 5458 C CA . LEU B 1 254 ? 21.949 -18.786 35.722 1.00 167.87 254 LEU B CA 1
ATOM 5459 C C . LEU B 1 254 ? 20.651 -19.527 35.388 1.00 165.43 254 LEU B C 1
ATOM 5460 O O . LEU B 1 254 ? 19.990 -19.261 34.383 1.00 161.79 254 LEU B O 1
ATOM 5465 N N . VAL B 1 255 ? 20.300 -20.474 36.248 1.00 165.19 255 VAL B N 1
ATOM 5466 C CA . VAL B 1 255 ? 19.087 -21.274 36.095 1.00 163.61 255 VAL B CA 1
ATOM 5467 C C . VAL B 1 255 ? 17.987 -20.632 36.935 1.00 166.28 255 VAL B C 1
ATOM 5468 O O . VAL B 1 255 ? 18.171 -20.471 38.151 1.00 173.87 255 VAL B O 1
ATOM 5472 N N . PRO B 1 256 ? 16.831 -20.264 36.346 1.00 157.71 256 PRO B N 1
ATOM 5473 C CA . PRO B 1 256 ? 16.452 -20.444 34.941 1.00 143.61 256 PRO B CA 1
ATOM 5474 C C . PRO B 1 256 ? 16.609 -19.186 34.085 1.00 121.59 256 PRO B C 1
ATOM 5475 O O . PRO B 1 256 ? 17.448 -18.334 34.372 1.00 120.43 256 PRO B O 1
ATOM 5479 N N . GLN B 1 257 ? 15.777 -19.067 33.052 1.00 102.92 257 GLN B N 1
ATOM 5480 C CA . GLN B 1 257 ? 15.948 -18.061 32.008 1.00 79.70 257 GLN B CA 1
ATOM 5481 C C . GLN B 1 257 ? 14.658 -17.260 31.863 1.00 75.60 257 GLN B C 1
ATOM 5482 O O . GLN B 1 257 ? 13.643 -17.794 31.398 1.00 75.60 257 GLN B O 1
ATOM 5488 N N . LYS B 1 258 ? 14.696 -15.979 32.250 1.00 67.40 258 LYS B N 1
ATOM 5489 C CA . LYS B 1 258 ? 13.513 -15.113 32.258 1.00 69.31 258 LYS B CA 1
ATOM 5490 C C . LYS B 1 258 ? 13.818 -13.793 31.559 1.00 66.73 258 LYS B C 1
ATOM 5491 O O . LYS B 1 258 ? 14.115 -12.779 32.210 1.00 59.80 258 LYS B O 1
ATOM 5497 N N . PRO B 1 259 ? 13.735 -13.764 30.225 1.00 67.01 259 PRO B N 1
ATOM 5498 C CA . PRO B 1 259 ? 13.974 -12.497 29.509 1.00 60.61 259 PRO B CA 1
ATOM 5499 C C . PRO B 1 259 ? 12.936 -11.431 29.805 1.00 59.92 259 PRO B C 1
ATOM 5500 O O . PRO B 1 259 ? 13.256 -10.239 29.728 1.00 69.68 259 PRO B O 1
ATOM 5504 N N . TRP B 1 260 ? 11.704 -11.816 30.145 1.00 65.74 260 TRP B N 1
ATOM 5505 C CA . TRP B 1 260 ? 10.671 -10.836 30.468 1.00 62.01 260 TRP B CA 1
ATOM 5506 C C . TRP B 1 260 ? 10.879 -10.175 31.825 1.00 63.37 260 TRP B C 1
ATOM 5507 O O . TRP B 1 260 ? 10.230 -9.161 32.106 1.00 66.49 260 TRP B O 1
ATOM 5518 N N . GLU B 1 261 ? 11.757 -10.717 32.665 1.00 61.14 261 GLU B N 1
ATOM 5519 C CA . GLU B 1 261 ? 11.980 -10.172 33.998 1.00 72.08 261 GLU B CA 1
ATOM 5520 C C . GLU B 1 261 ? 12.914 -8.975 33.915 1.00 68.84 261 GLU B C 1
ATOM 5521 O O . GLU B 1 261 ? 14.038 -9.084 33.412 1.00 73.42 261 GLU B O 1
ATOM 5527 N N . ARG B 1 262 ? 12.453 -7.842 34.425 1.00 68.87 262 ARG B N 1
ATOM 5528 C CA . ARG B 1 262 ? 13.236 -6.625 34.410 1.00 72.70 262 ARG B CA 1
ATOM 5529 C C . ARG B 1 262 ? 13.217 -5.886 35.739 1.00 75.43 262 ARG B C 1
ATOM 5530 O O . ARG B 1 262 ? 14.010 -4.954 35.912 1.00 80.37 262 ARG B O 1
ATOM 5538 N N . GLY B 1 263 ? 12.355 -6.271 36.678 1.00 64.01 263 GLY B N 1
ATOM 5539 C CA . GLY B 1 263 ? 12.276 -5.585 37.953 1.00 66.55 263 GLY B CA 1
ATOM 5540 C C . GLY B 1 263 ? 11.618 -4.227 37.899 1.00 89.01 263 GLY B C 1
ATOM 5541 O O . GLY B 1 263 ? 11.811 -3.426 38.818 1.00 85.47 263 GLY B O 1
ATOM 5542 N N . ASP B 1 264 ? 10.824 -3.954 36.858 1.00 90.77 264 ASP B N 1
ATOM 5543 C CA . ASP B 1 264 ? 10.331 -2.614 36.550 1.00 89.52 264 ASP B CA 1
ATOM 5544 C C . ASP B 1 264 ? 8.851 -2.423 36.865 1.00 84.57 264 ASP B C 1
ATOM 5545 O O . ASP B 1 264 ? 8.287 -1.377 36.527 1.00 91.09 264 ASP B O 1
ATOM 5550 N N . GLY B 1 265 ? 8.207 -3.403 37.497 1.00 77.08 265 GLY B N 1
ATOM 5551 C CA . GLY B 1 265 ? 6.790 -3.372 37.764 1.00 74.77 265 GLY B CA 1
ATOM 5552 C C . GLY B 1 265 ? 5.967 -4.136 36.752 1.00 70.37 265 GLY B C 1
ATOM 5553 O O . GLY B 1 265 ? 4.917 -4.700 37.101 1.00 78.66 265 GLY B O 1
ATOM 5554 N N . GLN B 1 266 ? 6.441 -4.201 35.516 1.00 65.45 266 GLN B N 1
ATOM 5555 C CA . GLN B 1 266 ? 5.722 -4.875 34.450 1.00 70.65 266 GLN B CA 1
ATOM 5556 C C . GLN B 1 266 ? 6.058 -6.353 34.331 1.00 79.22 266 GLN B C 1
ATOM 5557 O O . GLN B 1 266 ? 5.560 -7.004 33.408 1.00 80.29 266 GLN B O 1
ATOM 5563 N N . ASP B 1 267 ? 6.862 -6.899 35.252 1.00 83.30 267 ASP B N 1
ATOM 5564 C CA . ASP B 1 267 ? 7.304 -8.287 35.132 1.00 81.01 267 ASP B CA 1
ATOM 5565 C C . ASP B 1 267 ? 6.128 -9.252 35.088 1.00 80.88 267 ASP B C 1
ATOM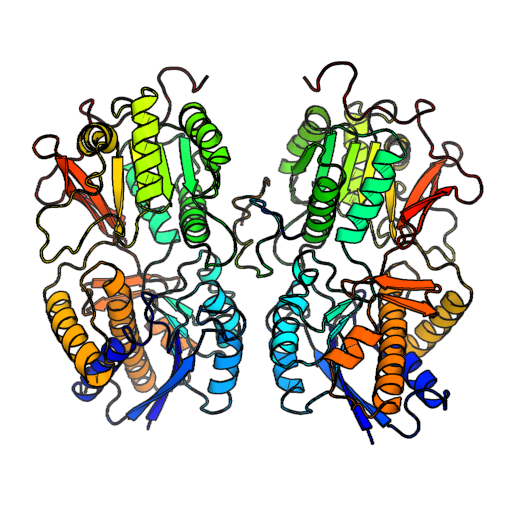 5566 O O . ASP B 1 267 ? 6.211 -10.295 34.432 1.00 77.22 267 ASP B O 1
ATOM 5571 N N . ARG B 1 268 ? 5.026 -8.928 35.766 1.00 88.46 268 ARG B N 1
ATOM 5572 C CA . ARG B 1 268 ? 3.834 -9.758 35.639 1.00 92.66 268 ARG B CA 1
ATOM 5573 C C . ARG B 1 268 ? 3.216 -9.603 34.257 1.00 82.46 268 ARG B C 1
ATOM 5574 O O . ARG B 1 268 ? 2.952 -10.595 33.567 1.00 80.43 268 ARG B O 1
ATOM 5582 N N . SER B 1 269 ? 2.991 -8.356 33.832 1.00 75.90 269 SER B N 1
ATOM 5583 C CA . SER B 1 269 ? 2.455 -8.110 32.494 1.00 77.61 269 SER B CA 1
ATOM 5584 C C . SER B 1 269 ? 3.369 -8.684 31.409 1.00 72.64 269 SER B C 1
ATOM 5585 O O . SER B 1 269 ? 2.892 -9.301 30.445 1.00 65.90 269 SER B O 1
ATOM 5588 N N . ALA B 1 270 ? 4.686 -8.509 31.565 1.00 64.12 270 ALA B N 1
ATOM 5589 C CA . ALA B 1 270 ? 5.630 -8.928 30.532 1.00 61.40 270 ALA B CA 1
ATOM 5590 C C . ALA B 1 270 ? 5.654 -10.443 30.368 1.00 63.84 270 ALA B C 1
ATOM 5591 O O . ALA B 1 270 ? 5.840 -10.948 29.255 1.00 61.35 270 ALA B O 1
ATOM 5593 N N . ARG B 1 271 ? 5.471 -11.187 31.457 1.00 70.55 271 ARG B N 1
ATOM 5594 C CA . ARG B 1 271 ? 5.477 -12.640 31.342 1.00 76.08 271 ARG B CA 1
ATOM 5595 C C . ARG B 1 271 ? 4.211 -13.148 30.669 1.00 69.39 271 ARG B C 1
ATOM 5596 O O . ARG B 1 271 ? 4.255 -14.139 29.933 1.00 73.96 271 ARG B O 1
ATOM 5604 N N . GLN B 1 272 ? 3.080 -12.487 30.905 1.00 70.75 272 GLN B N 1
ATOM 5605 C CA . GLN B 1 272 ? 1.876 -12.817 30.154 1.00 82.92 272 GLN B CA 1
ATOM 5606 C C . GLN B 1 272 ? 2.111 -12.641 28.659 1.00 79.34 272 GLN B C 1
ATOM 5607 O O . GLN B 1 272 ? 1.794 -13.529 27.856 1.00 74.65 272 GLN B O 1
ATOM 5613 N N . ALA B 1 273 ? 2.680 -11.496 28.269 1.00 65.58 273 ALA B N 1
ATOM 5614 C CA . ALA B 1 273 ? 2.906 -11.235 26.852 1.00 62.71 273 ALA B CA 1
ATOM 5615 C C . ALA B 1 273 ? 3.886 -12.235 26.257 1.00 67.05 273 ALA B C 1
ATOM 5616 O O . ALA B 1 273 ? 3.652 -12.772 25.167 1.00 71.80 273 ALA B O 1
ATOM 5618 N N . PHE B 1 274 ? 4.980 -12.514 26.966 1.00 61.17 274 PHE B N 1
ATOM 5619 C CA . PHE B 1 274 ? 5.994 -13.430 26.451 1.00 67.78 274 PHE B CA 1
ATOM 5620 C C . PHE B 1 274 ? 5.497 -14.859 26.292 1.00 65.73 274 PHE B C 1
ATOM 5621 O O . PHE B 1 274 ? 6.256 -15.705 25.816 1.00 72.65 274 PHE B O 1
ATOM 5629 N N . GLN B 1 275 ? 4.260 -15.164 26.675 1.00 69.03 275 GLN B N 1
ATOM 5630 C CA . GLN B 1 275 ? 3.712 -16.464 26.325 1.00 76.84 275 GLN B CA 1
ATOM 5631 C C . GLN B 1 275 ? 3.535 -16.612 24.818 1.00 79.78 275 GLN B C 1
ATOM 5632 O O . GLN B 1 275 ? 3.553 -17.741 24.311 1.00 81.99 275 GLN B O 1
ATOM 5638 N N . ALA B 1 276 ? 3.398 -15.500 24.092 1.00 64.48 276 ALA B N 1
ATOM 5639 C CA . ALA B 1 276 ? 3.293 -15.510 22.641 1.00 63.01 276 ALA B CA 1
ATOM 5640 C C . ALA B 1 276 ? 4.638 -15.335 21.957 1.00 62.00 276 ALA B C 1
ATOM 5641 O O . ALA B 1 276 ? 4.692 -15.241 20.725 1.00 58.41 276 ALA B O 1
ATOM 5643 N N . ALA B 1 277 ? 5.719 -15.283 22.722 1.00 66.21 277 ALA B N 1
ATOM 5644 C CA . ALA B 1 277 ? 7.037 -14.972 22.203 1.00 55.40 277 ALA B CA 1
ATOM 5645 C C . ALA B 1 277 ? 7.917 -16.211 22.244 1.00 66.68 277 ALA B C 1
ATOM 5646 O O . ALA B 1 277 ? 7.906 -16.964 23.222 1.00 68.68 277 ALA B O 1
ATOM 5648 N N . LYS B 1 278 ? 8.662 -16.431 21.166 1.00 64.93 278 LYS B N 1
ATOM 5649 C CA . LYS B 1 278 ? 9.713 -17.433 21.133 1.00 61.80 278 LYS B CA 1
ATOM 5650 C C . LYS B 1 278 ? 10.986 -16.736 20.685 1.00 59.44 278 LYS B C 1
ATOM 5651 O O . LYS B 1 278 ? 10.945 -15.697 20.029 1.00 58.15 278 LYS B O 1
ATOM 5657 N N . ILE B 1 279 ? 12.124 -17.298 21.063 1.00 62.88 279 ILE B N 1
ATOM 5658 C CA . ILE B 1 279 ? 13.406 -16.647 20.851 1.00 48.22 279 ILE B CA 1
ATOM 5659 C C . ILE B 1 279 ? 14.271 -17.560 20.001 1.00 47.80 279 ILE B C 1
ATOM 5660 O O . ILE B 1 279 ? 14.509 -18.716 20.365 1.00 53.09 279 ILE B O 1
ATOM 5665 N N . ILE B 1 280 ? 14.734 -17.047 18.868 1.00 55.32 280 ILE B N 1
ATOM 5666 C CA . ILE B 1 280 ? 15.619 -17.783 17.972 1.00 50.74 280 ILE B CA 1
ATOM 5667 C C . ILE B 1 280 ? 17.049 -17.375 18.277 1.00 49.83 280 ILE B C 1
ATOM 5668 O O . ILE B 1 280 ? 17.361 -16.179 18.338 1.00 52.55 280 ILE B O 1
ATOM 5673 N N . THR B 1 281 ? 17.917 -18.363 18.494 1.00 53.52 281 THR B N 1
ATOM 5674 C CA . THR B 1 281 ? 19.316 -18.115 18.817 1.00 47.00 281 THR B CA 1
ATOM 5675 C C . THR B 1 281 ? 20.194 -19.083 18.038 1.00 52.10 281 THR B C 1
ATOM 5676 O O . THR B 1 281 ? 19.720 -20.072 17.472 1.00 51.83 281 THR B O 1
ATOM 5680 N N . TYR B 1 282 ? 21.494 -18.796 18.031 1.00 53.57 282 TYR B N 1
ATOM 5681 C CA . TYR B 1 282 ? 22.464 -19.810 17.650 1.00 43.17 282 TYR B CA 1
ATOM 5682 C C . TYR B 1 282 ? 22.459 -20.930 18.686 1.00 52.11 282 TYR B C 1
ATOM 5683 O O . TYR B 1 282 ? 22.097 -20.730 19.851 1.00 56.31 282 TYR B O 1
ATOM 5692 N N . LYS B 1 283 ? 22.862 -22.121 18.255 1.00 56.14 283 LYS B N 1
ATOM 5693 C CA . LYS B 1 283 ? 22.907 -23.270 19.151 1.00 49.63 283 LYS B CA 1
ATOM 5694 C C . LYS B 1 283 ? 24.211 -23.277 19.946 1.00 50.02 283 LYS B C 1
ATOM 5695 O O . LYS B 1 283 ? 25.292 -23.094 19.378 1.00 48.83 283 LYS B O 1
ATOM 5701 N N . GLU B 1 284 ? 24.105 -23.482 21.263 1.00 55.27 284 GLU B N 1
ATOM 5702 C CA . GLU B 1 284 ? 25.285 -23.709 22.105 1.00 53.03 284 GLU B CA 1
ATOM 5703 C C . GLU B 1 284 ? 25.911 -25.046 21.732 1.00 54.64 284 GLU B C 1
ATOM 5704 O O . GLU B 1 284 ? 25.224 -26.075 21.789 1.00 56.64 284 GLU B O 1
ATOM 5710 N N . PRO B 1 285 ? 27.176 -25.086 21.325 1.00 65.37 285 PRO B N 1
ATOM 5711 C CA . PRO B 1 285 ? 27.846 -26.379 21.147 1.00 55.93 285 PRO B CA 1
ATOM 5712 C C . PRO B 1 285 ? 27.725 -27.219 22.409 1.00 63.60 285 PRO B C 1
ATOM 5713 O O . PRO B 1 285 ? 27.985 -26.749 23.518 1.00 59.81 285 PRO B O 1
ATOM 5717 N N . ASP B 1 286 ? 27.285 -28.465 22.235 1.00 74.70 286 ASP B N 1
ATOM 5718 C CA . ASP B 1 286 ? 27.007 -29.345 23.362 1.00 73.72 286 ASP B CA 1
ATOM 5719 C C . ASP B 1 286 ? 28.159 -30.280 23.694 1.00 67.83 286 ASP B C 1
ATOM 5720 O O . ASP B 1 286 ? 28.238 -30.754 24.828 1.00 87.14 286 ASP B O 1
ATOM 5725 N N . ASN B 1 287 ? 29.062 -30.526 22.748 1.00 65.69 287 ASN B N 1
ATOM 5726 C CA . ASN B 1 287 ? 30.133 -31.491 22.926 1.00 67.87 287 ASN B CA 1
ATOM 5727 C C . ASN B 1 287 ? 31.044 -31.121 24.099 1.00 69.01 287 ASN B C 1
ATOM 5728 O O . ASN B 1 287 ? 31.145 -29.954 24.484 1.00 67.38 287 ASN B O 1
ATOM 5733 N N . PRO B 1 288 ? 31.716 -32.113 24.691 1.00 59.27 288 PRO B N 1
ATOM 5734 C CA . PRO B 1 288 ? 32.576 -31.818 25.849 1.00 59.59 288 PRO B CA 1
ATOM 5735 C C . PRO B 1 288 ? 33.804 -30.984 25.514 1.00 59.46 288 PRO B C 1
ATOM 5736 O O . PRO B 1 288 ? 34.251 -30.203 26.362 1.00 57.86 288 PRO B O 1
ATOM 5740 N N . GLU B 1 289 ? 34.368 -31.120 24.310 1.00 57.16 289 GLU B N 1
ATOM 5741 C CA . GLU B 1 289 ? 35.556 -30.342 23.965 1.00 57.02 289 GLU B CA 1
ATOM 5742 C C . GLU B 1 289 ? 35.282 -28.842 23.991 1.00 54.42 289 GLU B C 1
ATOM 5743 O O . GLU B 1 289 ? 36.208 -28.052 24.203 1.00 53.71 289 GLU B O 1
ATOM 5749 N N . TYR B 1 290 ? 34.028 -28.432 23.775 1.00 54.05 290 TYR B N 1
ATOM 5750 C CA . TYR B 1 290 ? 33.702 -27.011 23.820 1.00 52.77 290 TYR B CA 1
ATOM 5751 C C . TYR B 1 290 ? 33.893 -26.458 25.226 1.00 53.27 290 TYR B C 1
ATOM 5752 O O . TYR B 1 290 ? 34.510 -25.403 25.412 1.00 52.35 290 TYR B O 1
ATOM 5761 N N . LEU B 1 291 ? 33.403 -27.180 26.236 1.00 59.43 291 LEU B N 1
ATOM 5762 C CA . LEU B 1 291 ? 33.539 -26.706 27.610 1.00 64.04 291 LEU B CA 1
ATOM 5763 C C . LEU B 1 291 ? 35.001 -26.638 28.038 1.00 59.07 291 LEU B C 1
ATOM 5764 O O . LEU B 1 291 ? 35.404 -25.712 28.753 1.00 55.48 291 LEU B O 1
ATOM 5769 N N . GLU B 1 292 ? 35.817 -27.602 27.604 1.00 56.11 292 GLU B N 1
ATOM 5770 C CA . GLU B 1 292 ? 37.241 -27.541 27.921 1.00 56.26 292 GLU B CA 1
ATOM 5771 C C . GLU B 1 292 ? 37.890 -26.336 27.261 1.00 58.41 292 GLU B C 1
ATOM 5772 O O . GLU B 1 292 ? 38.733 -25.662 27.868 1.00 55.02 292 GLU B O 1
ATOM 5778 N N . PHE B 1 293 ? 37.496 -26.047 26.017 1.00 53.21 293 PHE B N 1
ATOM 5779 C CA . PHE B 1 293 ? 38.019 -24.885 25.311 1.00 51.64 293 PHE B CA 1
ATOM 5780 C C . PHE B 1 293 ? 37.686 -23.603 26.059 1.00 51.14 293 PHE B C 1
ATOM 5781 O O . PHE B 1 293 ? 38.551 -22.741 26.252 1.00 50.67 293 PHE B O 1
ATOM 5789 N N . LEU B 1 294 ? 36.431 -23.471 26.495 1.00 51.40 294 LEU B N 1
ATOM 5790 C CA . LEU B 1 294 ? 36.014 -22.296 27.252 1.00 51.13 294 LEU B CA 1
ATOM 5791 C C . LEU B 1 294 ? 36.894 -22.091 28.479 1.00 52.07 294 LEU B C 1
ATOM 5792 O O . LEU B 1 294 ? 37.385 -20.985 28.723 1.00 51.46 294 LEU B O 1
ATOM 5797 N N . LYS B 1 295 ? 37.109 -23.155 29.262 1.00 53.68 295 LYS B N 1
ATOM 5798 C CA . LYS B 1 295 ? 37.975 -23.061 30.433 1.00 54.82 295 LYS B CA 1
ATOM 5799 C C . LYS B 1 295 ? 39.356 -22.547 30.051 1.00 54.13 295 LYS B C 1
ATOM 5800 O O . LYS B 1 295 ? 39.902 -21.651 30.702 1.00 54.20 295 LYS B O 1
ATOM 5806 N N . GLN B 1 296 ? 39.933 -23.094 28.981 1.00 53.57 296 GLN B N 1
ATOM 5807 C CA . GLN B 1 296 ? 41.273 -22.681 28.588 1.00 53.15 296 GLN B CA 1
ATOM 5808 C C . GLN B 1 296 ? 41.270 -21.270 28.011 1.00 55.12 296 GLN B C 1
ATOM 5809 O O . GLN B 1 296 ? 42.175 -20.477 28.293 1.00 51.50 296 GLN B O 1
ATOM 5815 N N . LEU B 1 297 ? 40.254 -20.938 27.213 1.00 50.37 297 LEU B N 1
ATOM 5816 C CA . LEU B 1 297 ? 40.148 -19.592 26.662 1.00 48.94 297 LEU B CA 1
ATOM 5817 C C . LEU B 1 297 ? 40.084 -18.550 27.773 1.00 49.50 297 LEU B C 1
ATOM 5818 O O . LEU B 1 297 ? 40.803 -17.544 27.739 1.00 48.70 297 LEU B O 1
ATOM 5823 N N . LYS B 1 298 ? 39.229 -18.786 28.773 1.00 50.13 298 LYS B N 1
ATOM 5824 C CA . LYS B 1 298 ? 39.122 -17.876 29.911 1.00 50.82 298 LYS B CA 1
ATOM 5825 C C . LYS B 1 298 ? 40.466 -17.697 30.608 1.00 54.96 298 LYS B C 1
ATOM 5826 O O . LYS B 1 298 ? 40.877 -16.570 30.904 1.00 51.22 298 LYS B O 1
ATOM 5832 N N . LEU B 1 299 ? 41.161 -18.807 30.891 1.00 59.08 299 LEU B N 1
ATOM 5833 C CA . LEU B 1 299 ? 42.468 -18.721 31.535 1.00 53.68 299 LEU B CA 1
ATOM 5834 C C . LEU B 1 299 ? 43.435 -17.887 30.703 1.00 54.59 299 LEU B C 1
ATOM 5835 O O . LEU B 1 299 ? 44.058 -16.943 31.204 1.00 52.83 299 LEU B O 1
ATOM 5840 N N . LEU B 1 300 ? 43.556 -18.206 29.417 1.00 51.56 300 LEU B N 1
ATOM 5841 C CA . LEU B 1 300 ? 44.532 -17.522 28.583 1.00 50.78 300 LEU B CA 1
ATOM 5842 C C . LEU B 1 300 ? 44.183 -16.049 28.377 1.00 53.10 300 LEU B C 1
ATOM 5843 O O . LEU B 1 300 ? 45.084 -15.207 28.299 1.00 53.80 300 LEU B O 1
ATOM 5848 N N . ALA B 1 301 ? 42.891 -15.716 28.289 1.00 54.69 301 ALA B N 1
ATOM 5849 C CA . ALA B 1 301 ? 42.492 -14.328 28.063 1.00 58.71 301 ALA B CA 1
ATOM 5850 C C . ALA B 1 301 ? 42.751 -13.467 29.292 1.00 57.39 301 ALA B C 1
ATOM 5851 O O . ALA B 1 301 ? 43.091 -12.281 29.170 1.00 49.90 301 ALA B O 1
ATOM 5853 N N . ASP B 1 302 ? 42.573 -14.044 30.482 1.00 60.65 302 ASP B N 1
ATOM 5854 C CA . ASP B 1 302 ? 42.799 -13.310 31.723 1.00 65.84 302 ASP B CA 1
ATOM 5855 C C . ASP B 1 302 ? 44.282 -13.044 31.948 1.00 71.84 302 ASP B C 1
ATOM 5856 O O . ASP B 1 302 ? 44.660 -11.977 32.447 1.00 77.90 302 ASP B O 1
ATOM 5861 N N . LYS B 1 303 ? 45.132 -13.998 31.569 1.00 75.17 303 LYS B N 1
ATOM 5862 C CA . LYS B 1 303 ? 46.563 -13.963 31.853 1.00 77.73 303 LYS B CA 1
ATOM 5863 C C . LYS B 1 303 ? 47.329 -13.152 30.807 1.00 79.23 303 LYS B C 1
ATOM 5864 O O . LYS B 1 303 ? 47.960 -12.144 31.136 1.00 79.99 303 LYS B O 1
ATOM 5870 N N . LYS B 1 304 ? 47.274 -13.577 29.542 1.00 79.67 304 LYS B N 1
ATOM 5871 C CA . LYS B 1 304 ? 48.054 -12.948 28.482 1.00 75.29 304 LYS B CA 1
ATOM 5872 C C . LYS B 1 304 ? 47.333 -11.796 27.803 1.00 69.33 304 LYS B C 1
ATOM 5873 O O . LYS B 1 304 ? 47.967 -11.057 27.044 1.00 71.42 304 LYS B O 1
ATOM 5879 N N . PHE B 1 305 ? 46.038 -11.619 28.047 1.00 64.94 305 PHE B N 1
ATOM 5880 C CA . PHE B 1 305 ? 45.283 -10.586 27.359 1.00 63.77 305 PHE B CA 1
ATOM 5881 C C . PHE B 1 305 ? 44.556 -9.637 28.292 1.00 66.45 305 PHE B C 1
ATOM 5882 O O . PHE B 1 305 ? 43.889 -8.719 27.800 1.00 49.82 305 PHE B O 1
ATOM 5890 N N . ASN B 1 306 ? 44.666 -9.829 29.612 1.00 72.75 306 ASN B N 1
ATOM 5891 C CA . ASN B 1 306 ? 44.069 -8.938 30.613 1.00 78.21 306 ASN B CA 1
ATOM 5892 C C . ASN B 1 306 ? 42.582 -8.714 30.352 1.00 71.43 306 ASN B C 1
ATOM 5893 O O . ASN B 1 306 ? 42.045 -7.626 30.577 1.00 74.56 306 ASN B O 1
ATOM 5898 N N . PHE B 1 307 ? 41.909 -9.759 29.877 1.00 61.52 307 PHE B N 1
ATOM 5899 C CA . PHE B 1 307 ? 40.488 -9.702 29.584 1.00 54.78 307 PHE B CA 1
ATOM 5900 C C . PHE B 1 307 ? 39.780 -10.861 30.274 1.00 58.30 307 PHE B C 1
ATOM 5901 O O . PHE B 1 307 ? 40.335 -11.955 30.412 1.00 57.45 307 PHE B O 1
ATOM 5909 N N . THR B 1 308 ? 38.542 -10.610 30.703 1.00 47.67 308 THR B N 1
ATOM 5910 C CA . THR B 1 308 ? 37.718 -11.600 31.391 1.00 48.73 308 THR B CA 1
ATOM 5911 C C . THR B 1 308 ? 36.622 -12.074 30.438 1.00 60.97 308 THR B C 1
ATOM 5912 O O . THR B 1 308 ? 35.682 -11.325 30.146 1.00 56.41 308 THR B O 1
ATOM 5916 N N . VAL B 1 309 ? 36.738 -13.311 29.956 1.00 56.13 309 VAL B N 1
ATOM 5917 C CA . VAL B 1 309 ? 35.796 -13.847 28.979 1.00 52.37 309 VAL B CA 1
ATOM 5918 C C . VAL B 1 309 ? 34.608 -14.433 29.722 1.00 48.40 309 VAL B C 1
ATOM 5919 O O . VAL B 1 309 ? 34.723 -15.467 30.384 1.00 53.78 309 VAL B O 1
ATOM 5923 N N . GLU B 1 310 ? 33.461 -13.790 29.581 1.00 55.40 310 GLU B N 1
ATOM 5924 C CA . GLU B 1 310 ? 32.231 -14.249 30.199 1.00 54.03 310 GLU B CA 1
ATOM 5925 C C . GLU B 1 310 ? 31.534 -15.269 29.312 1.00 54.41 310 GLU B C 1
ATOM 5926 O O . GLU B 1 310 ? 31.705 -15.280 28.089 1.00 56.77 310 GLU B O 1
ATOM 5932 N N . ASP B 1 311 ? 30.747 -16.129 29.949 1.00 50.52 311 ASP B N 1
ATOM 5933 C CA . ASP B 1 311 ? 29.970 -17.126 29.232 1.00 59.88 311 ASP B CA 1
ATOM 5934 C C . ASP B 1 311 ? 28.917 -16.470 28.351 1.00 57.63 311 ASP B C 1
ATOM 5935 O O . ASP B 1 311 ? 28.441 -15.368 28.627 1.00 57.54 311 ASP B O 1
ATOM 5940 N N . GLY B 1 312 ? 28.532 -17.177 27.306 1.00 56.28 312 GLY B N 1
ATOM 5941 C CA . GLY B 1 312 ? 27.495 -16.723 26.403 1.00 50.13 312 GLY B CA 1
ATOM 5942 C C . GLY B 1 312 ? 27.760 -17.200 24.996 1.00 47.95 312 GLY B C 1
ATOM 5943 O O . GLY B 1 312 ? 28.863 -17.614 24.640 1.00 47.41 312 GLY B O 1
ATOM 5944 N N . LEU B 1 313 ? 26.715 -17.126 24.171 1.00 47.84 313 LEU B N 1
ATOM 5945 C CA . LEU B 1 313 ? 26.816 -17.591 22.795 1.00 47.12 313 LEU B CA 1
ATOM 5946 C C . LEU B 1 313 ? 27.872 -16.840 21.990 1.00 45.56 313 LEU B C 1
ATOM 5947 O O . LEU B 1 313 ? 28.347 -17.373 20.982 1.00 45.09 313 LEU B O 1
ATOM 5952 N N . LYS B 1 314 ? 28.266 -15.633 22.414 1.00 44.89 314 LYS B N 1
ATOM 5953 C CA . LYS B 1 314 ? 29.277 -14.883 21.674 1.00 43.57 314 LYS B CA 1
ATOM 5954 C C . LYS B 1 314 ? 30.588 -15.648 21.578 1.00 47.11 314 LYS B C 1
ATOM 5955 O O . LYS B 1 314 ? 31.361 -15.429 20.637 1.00 42.61 314 LYS B O 1
ATOM 5961 N N . ASN B 1 315 ? 30.829 -16.576 22.499 1.00 44.51 315 ASN B N 1
ATOM 5962 C CA . ASN B 1 315 ? 32.053 -17.356 22.482 1.00 46.67 315 ASN B CA 1
ATOM 5963 C C . ASN B 1 315 ? 32.124 -18.346 21.325 1.00 44.57 315 ASN B C 1
ATOM 5964 O O . ASN B 1 315 ? 33.210 -18.865 21.057 1.00 44.54 315 ASN B O 1
ATOM 5969 N N . ILE B 1 316 ? 31.024 -18.608 20.613 1.00 44.67 316 ILE B N 1
ATOM 5970 C CA . ILE B 1 316 ? 31.142 -19.467 19.437 1.00 44.65 316 ILE B CA 1
ATOM 5971 C C . ILE B 1 316 ? 31.990 -18.806 18.359 1.00 43.51 316 ILE B C 1
ATOM 5972 O O . ILE B 1 316 ? 32.545 -19.502 17.507 1.00 43.55 316 ILE B O 1
ATOM 5977 N N . ILE B 1 317 ? 32.135 -17.481 18.390 1.00 43.52 317 ILE B N 1
ATOM 5978 C CA . ILE B 1 317 ? 32.947 -16.784 17.393 1.00 43.50 317 ILE B CA 1
ATOM 5979 C C . ILE B 1 317 ? 34.425 -17.100 17.623 1.00 41.76 317 ILE B C 1
ATOM 5980 O O . ILE B 1 317 ? 35.081 -17.574 16.688 1.00 41.73 317 ILE B O 1
ATOM 5985 N N . PRO B 1 318 ? 35.005 -16.853 18.810 1.00 42.01 318 PRO B N 1
ATOM 5986 C CA . PRO B 1 318 ? 36.407 -17.266 19.002 1.00 42.31 318 PRO B CA 1
ATOM 5987 C C . PRO B 1 318 ? 36.618 -18.772 18.857 1.00 43.37 318 PRO B C 1
ATOM 5988 O O . PRO B 1 318 ? 37.626 -19.197 18.282 1.00 43.33 318 PRO B O 1
ATOM 5992 N N . ALA B 1 319 ? 35.678 -19.590 19.337 1.00 43.94 319 ALA B N 1
ATOM 5993 C CA . ALA B 1 319 ? 35.749 -21.026 19.087 1.00 44.85 319 ALA B CA 1
ATOM 5994 C C . ALA B 1 319 ? 35.794 -21.334 17.594 1.00 51.57 319 ALA B C 1
ATOM 5995 O O . ALA B 1 319 ? 36.569 -22.193 17.157 1.00 45.01 319 ALA B O 1
ATOM 5997 N N . SER B 1 320 ? 34.981 -20.634 16.788 1.00 43.79 320 SER B N 1
ATOM 5998 C CA . SER B 1 320 ? 34.981 -20.893 15.350 1.00 43.62 320 SER B CA 1
ATOM 5999 C C . SER B 1 320 ? 36.243 -20.357 14.668 1.00 43.09 320 SER B C 1
ATOM 6000 O O . SER B 1 320 ? 36.699 -20.932 13.670 1.00 43.38 320 SER B O 1
ATOM 6003 N N . PHE B 1 321 ? 36.830 -19.273 15.177 1.00 42.47 321 PHE B N 1
ATOM 6004 C CA . PHE B 1 321 ? 38.136 -18.856 14.670 1.00 42.25 321 PHE B CA 1
ATOM 6005 C C . PHE B 1 321 ? 39.173 -19.931 14.951 1.00 44.04 321 PHE B C 1
ATOM 6006 O O . PHE B 1 321 ? 39.959 -20.305 14.074 1.00 51.97 321 PHE B O 1
ATOM 6014 N N . HIS B 1 322 ? 39.172 -20.440 16.185 1.00 43.76 322 HIS B N 1
ATOM 6015 C CA . HIS B 1 322 ? 40.039 -21.539 16.589 1.00 44.81 322 HIS B CA 1
ATOM 6016 C C . HIS B 1 322 ? 39.891 -22.733 15.664 1.00 45.45 322 HIS B C 1
ATOM 6017 O O . HIS B 1 322 ? 40.881 -23.262 15.149 1.00 46.00 322 HIS B O 1
ATOM 6024 N N . ASP B 1 323 ? 38.650 -23.177 15.452 1.00 45.51 323 ASP B N 1
ATOM 6025 C CA . ASP B 1 323 ? 38.412 -24.343 14.606 1.00 46.26 323 ASP B CA 1
ATOM 6026 C C . ASP B 1 323 ? 38.768 -24.064 13.152 1.00 46.87 323 ASP B C 1
ATOM 6027 O O . ASP B 1 323 ? 39.378 -24.911 12.490 1.00 50.89 323 ASP B O 1
ATOM 6032 N N . GLY B 1 324 ? 38.388 -22.890 12.634 1.00 45.96 324 GLY B N 1
ATOM 6033 C CA . GLY B 1 324 ? 38.704 -22.568 11.255 1.00 44.73 324 GLY B CA 1
ATOM 6034 C C . GLY B 1 324 ? 40.195 -22.515 11.012 1.00 45.03 324 GLY B C 1
ATOM 6035 O O . GLY B 1 324 ? 40.677 -22.933 9.960 1.00 45.58 324 GLY B O 1
ATOM 6036 N N . LEU B 1 325 ? 40.947 -22.013 11.989 1.00 44.84 325 LEU B N 1
ATOM 6037 C CA . LEU B 1 325 ? 42.396 -21.954 11.847 1.00 45.80 325 LEU B CA 1
ATOM 6038 C C . LEU B 1 325 ? 42.993 -23.353 11.746 1.00 53.20 325 LEU B C 1
ATOM 6039 O O . LEU B 1 325 ? 43.862 -23.609 10.904 1.00 56.19 325 LEU B O 1
ATOM 6044 N N . LEU B 1 326 ? 42.528 -24.277 12.585 1.00 51.87 326 LEU B N 1
ATOM 6045 C CA . LEU B 1 326 ? 43.004 -25.652 12.486 1.00 53.40 326 LEU B CA 1
ATOM 6046 C C . LEU B 1 326 ? 42.576 -26.291 11.172 1.00 53.14 326 LEU B C 1
ATOM 6047 O O . LEU B 1 326 ? 43.355 -27.025 10.551 1.00 56.96 326 LEU B O 1
ATOM 6052 N N . LEU B 1 327 ? 41.338 -26.029 10.740 1.00 48.17 327 LEU B N 1
ATOM 6053 C CA . LEU B 1 327 ? 40.866 -26.547 9.462 1.00 48.61 327 LEU B CA 1
ATOM 6054 C C . LEU B 1 327 ? 41.757 -26.069 8.321 1.00 56.18 327 LEU B C 1
ATOM 6055 O O . LEU B 1 327 ? 42.035 -26.822 7.380 1.00 61.95 327 LEU B O 1
ATOM 6060 N N . TYR B 1 328 ? 42.238 -24.827 8.406 1.00 47.84 328 TYR B N 1
ATOM 6061 C CA . TYR B 1 328 ? 43.147 -24.295 7.397 1.00 48.77 328 TYR B CA 1
ATOM 6062 C C . TYR B 1 328 ? 44.495 -25.019 7.411 1.00 49.28 328 TYR B C 1
ATOM 6063 O O . TYR B 1 328 ? 45.000 -25.425 6.357 1.00 50.21 328 TYR B O 1
ATOM 6072 N N . VAL B 1 329 ? 45.100 -25.181 8.594 1.00 50.45 329 VAL B N 1
ATOM 6073 C CA . VAL B 1 329 ? 46.405 -25.843 8.691 1.00 50.72 329 VAL B CA 1
ATOM 6074 C C . VAL B 1 329 ? 46.324 -27.273 8.170 1.00 59.62 329 VAL B C 1
ATOM 6075 O O . VAL B 1 329 ? 47.264 -27.777 7.540 1.00 71.14 329 VAL B O 1
ATOM 6079 N N . GLN B 1 330 ? 45.203 -27.946 8.410 1.00 55.11 330 GLN B N 1
ATOM 6080 C CA . GLN B 1 330 ? 45.020 -29.265 7.825 1.00 55.26 330 GLN B CA 1
ATOM 6081 C C . GLN B 1 330 ? 45.082 -29.189 6.302 1.00 61.10 330 GLN B C 1
ATOM 6082 O O . GLN B 1 330 ? 45.828 -29.937 5.661 1.00 66.74 330 GLN B O 1
ATOM 6088 N N . ALA B 1 331 ? 44.324 -28.262 5.706 1.00 65.18 331 ALA B N 1
ATOM 6089 C CA . ALA B 1 331 ? 44.333 -28.101 4.252 1.00 62.23 331 ALA B CA 1
ATOM 6090 C C . ALA B 1 331 ? 45.726 -27.764 3.738 1.00 53.69 331 ALA B C 1
ATOM 6091 O O . ALA B 1 331 ? 46.184 -28.332 2.743 1.00 54.99 331 ALA B O 1
ATOM 6093 N N . VAL B 1 332 ? 46.415 -26.833 4.401 1.00 53.01 332 VAL B N 1
ATOM 6094 C CA . VAL B 1 332 ? 47.783 -26.514 4.005 1.00 53.87 332 VAL B CA 1
ATOM 6095 C C . VAL B 1 332 ? 48.672 -27.745 4.129 1.00 63.67 332 VAL B C 1
ATOM 6096 O O . VAL B 1 332 ? 49.494 -28.025 3.248 1.00 65.28 332 VAL B O 1
ATOM 6100 N N . THR B 1 333 ? 48.514 -28.509 5.213 1.00 64.42 333 THR B N 1
ATOM 6101 C CA . THR B 1 333 ? 49.306 -29.723 5.381 1.00 64.90 333 THR B CA 1
ATOM 6102 C C . THR B 1 333 ? 49.054 -30.704 4.237 1.00 58.43 333 THR B C 1
ATOM 6103 O O . THR B 1 333 ? 49.997 -31.222 3.632 1.00 60.00 333 THR B O 1
ATOM 6107 N N . GLU B 1 334 ? 47.784 -30.949 3.907 1.00 57.88 334 GLU B N 1
ATOM 6108 C CA . GLU B 1 334 ? 47.478 -31.816 2.774 1.00 59.10 334 GLU B CA 1
ATOM 6109 C C . GLU B 1 334 ? 47.968 -31.212 1.464 1.00 66.73 334 GLU B C 1
ATOM 6110 O O . GLU B 1 334 ? 48.403 -31.937 0.563 1.00 69.70 334 GLU B O 1
ATOM 6116 N N . THR B 1 335 ? 47.875 -29.889 1.326 1.00 65.94 335 THR B N 1
ATOM 6117 C CA . THR B 1 335 ? 48.345 -29.245 0.104 1.00 69.11 335 THR B CA 1
ATOM 6118 C C . THR B 1 335 ? 49.848 -29.434 -0.066 1.00 72.10 335 THR B C 1
ATOM 6119 O O . THR B 1 335 ? 50.319 -29.803 -1.152 1.00 68.76 335 THR B O 1
ATOM 6123 N N . LEU B 1 336 ? 50.619 -29.191 1.003 1.00 67.92 336 LEU B N 1
ATOM 6124 C CA . LEU B 1 336 ? 52.048 -29.484 0.967 1.00 61.86 336 LEU B CA 1
ATOM 6125 C C . LEU B 1 336 ? 52.294 -30.966 0.710 1.00 73.38 336 LEU B C 1
ATOM 6126 O O . LEU B 1 336 ? 53.257 -31.328 0.021 1.00 70.16 336 LEU B O 1
ATOM 6131 N N . ALA B 1 337 ? 51.414 -31.832 1.224 1.00 76.90 337 ALA B N 1
ATOM 6132 C CA . ALA B 1 337 ? 51.568 -33.277 1.082 1.00 73.72 337 ALA B CA 1
ATOM 6133 C C . ALA B 1 337 ? 51.434 -33.756 -0.354 1.00 75.20 337 ALA B C 1
ATOM 6134 O O . ALA B 1 337 ? 51.782 -34.907 -0.636 1.00 85.32 337 ALA B O 1
ATOM 6136 N N . GLN B 1 338 ? 50.932 -32.929 -1.261 1.00 68.21 338 GLN B N 1
ATOM 6137 C CA . GLN B 1 338 ? 50.797 -33.324 -2.655 1.00 72.42 338 GLN B CA 1
ATOM 6138 C C . GLN B 1 338 ? 51.528 -32.345 -3.561 1.00 75.69 338 GLN B C 1
ATOM 6139 O O . GLN B 1 338 ? 51.087 -32.040 -4.672 1.00 86.21 338 GLN B O 1
ATOM 6145 N N . GLY B 1 339 ? 52.672 -31.852 -3.091 1.00 67.90 339 GLY B N 1
ATOM 6146 C CA . GLY B 1 339 ? 53.509 -30.974 -3.873 1.00 68.70 339 GLY B CA 1
ATOM 6147 C C . GLY B 1 339 ? 53.097 -29.523 -3.889 1.00 76.41 339 GLY B C 1
ATOM 6148 O O . GLY B 1 339 ? 53.833 -28.699 -4.442 1.00 82.26 339 GLY B O 1
ATOM 6149 N N . GLY B 1 340 ? 51.955 -29.177 -3.304 1.00 74.27 340 GLY B N 1
ATOM 6150 C CA . GLY B 1 340 ? 51.511 -27.802 -3.283 1.00 72.34 340 GLY B CA 1
ATOM 6151 C C . GLY B 1 340 ? 52.404 -26.944 -2.405 1.00 72.96 340 GLY B C 1
ATOM 6152 O O . GLY B 1 340 ? 53.441 -27.370 -1.894 1.00 78.64 340 GLY B O 1
ATOM 6153 N N . THR B 1 341 ? 51.979 -25.697 -2.232 1.00 72.03 341 THR B N 1
ATOM 6154 C CA . THR B 1 341 ? 52.686 -24.756 -1.381 1.00 75.78 341 THR B CA 1
ATOM 6155 C C . THR B 1 341 ? 51.665 -23.975 -0.564 1.00 68.53 341 THR B C 1
ATOM 6156 O O . THR B 1 341 ? 50.456 -24.064 -0.785 1.00 62.44 341 THR B O 1
ATOM 6160 N N . VAL B 1 342 ? 52.173 -23.197 0.400 1.00 57.45 342 VAL B N 1
ATOM 6161 C CA . VAL B 1 342 ? 51.311 -22.430 1.293 1.00 55.44 342 VAL B CA 1
ATOM 6162 C C . VAL B 1 342 ? 50.696 -21.228 0.607 1.00 61.58 342 VAL B C 1
ATOM 6163 O O . VAL B 1 342 ? 49.904 -20.509 1.232 1.00 64.00 342 VAL B O 1
ATOM 6167 N N . THR B 1 343 ? 51.034 -20.976 -0.663 1.00 61.65 343 THR B N 1
ATOM 6168 C CA . THR B 1 343 ? 50.455 -19.887 -1.434 1.00 61.05 343 THR B CA 1
ATOM 6169 C C . THR B 1 343 ? 49.509 -20.374 -2.524 1.00 58.33 343 THR B C 1
ATOM 6170 O O . THR B 1 343 ? 49.072 -19.575 -3.359 1.00 73.03 343 THR B O 1
ATOM 6174 N N . ASP B 1 344 ? 49.169 -21.657 -2.526 1.00 55.95 344 ASP B N 1
ATOM 6175 C CA . ASP B 1 344 ? 48.197 -22.184 -3.476 1.00 57.42 344 ASP B CA 1
ATOM 6176 C C . ASP B 1 344 ? 46.797 -21.991 -2.902 1.00 64.47 344 ASP B C 1
ATOM 6177 O O . ASP B 1 344 ? 46.093 -22.940 -2.551 1.00 62.14 344 ASP B O 1
ATOM 6182 N N . GLY B 1 345 ? 46.400 -20.711 -2.835 1.00 58.44 345 GLY B N 1
ATOM 6183 C CA . GLY B 1 345 ? 45.141 -20.355 -2.200 1.00 51.83 345 GLY B CA 1
ATOM 6184 C C . GLY B 1 345 ? 43.957 -21.141 -2.724 1.00 61.77 345 GLY B C 1
ATOM 6185 O O . GLY B 1 345 ? 43.085 -21.548 -1.957 1.00 76.11 345 GLY B O 1
ATOM 6186 N N . GLU B 1 346 ? 43.910 -21.370 -4.035 1.00 62.25 346 GLU B N 1
ATOM 6187 C CA . GLU B 1 346 ? 42.777 -22.083 -4.613 1.00 55.14 346 GLU B CA 1
ATOM 6188 C C . GLU B 1 346 ? 42.739 -23.527 -4.140 1.00 54.37 346 GLU B C 1
ATOM 6189 O O . GLU B 1 346 ? 41.690 -24.012 -3.704 1.00 53.85 346 GLU B O 1
ATOM 6195 N N . ASN B 1 347 ? 43.878 -24.233 -4.228 1.00 68.91 347 ASN B N 1
ATOM 6196 C CA . ASN B 1 347 ? 43.949 -25.630 -3.796 1.00 56.26 347 ASN B CA 1
ATOM 6197 C C . ASN B 1 347 ? 43.620 -25.756 -2.315 1.00 56.08 347 ASN B C 1
ATOM 6198 O O . ASN B 1 347 ? 42.791 -26.580 -1.913 1.00 62.94 347 ASN B O 1
ATOM 6203 N N . ILE B 1 348 ? 44.269 -24.934 -1.491 1.00 53.90 348 ILE B N 1
ATOM 6204 C CA . ILE B 1 348 ? 44.013 -24.912 -0.055 1.00 57.93 348 ILE B CA 1
ATOM 6205 C C . ILE B 1 348 ? 42.537 -24.647 0.228 1.00 58.79 348 ILE B C 1
ATOM 6206 O O . ILE B 1 348 ? 41.907 -25.343 1.034 1.00 59.47 348 ILE B O 1
ATOM 6211 N N . THR B 1 349 ? 41.955 -23.655 -0.451 1.00 51.02 349 THR B N 1
ATOM 6212 C CA . THR B 1 349 ? 40.561 -23.293 -0.194 1.00 50.04 349 THR B CA 1
ATOM 6213 C C . THR B 1 349 ? 39.601 -24.425 -0.557 1.00 50.87 349 THR B C 1
ATOM 6214 O O . THR B 1 349 ? 38.639 -24.684 0.176 1.00 58.47 349 THR B O 1
ATOM 6218 N N . GLN B 1 350 ? 39.836 -25.111 -1.683 1.00 52.33 350 GLN B N 1
ATOM 6219 C CA . GLN B 1 350 ? 38.937 -26.197 -2.079 1.00 58.73 350 GLN B CA 1
ATOM 6220 C C . GLN B 1 350 ? 39.066 -27.411 -1.163 1.00 61.94 350 GLN B C 1
ATOM 6221 O O . GLN B 1 350 ? 38.110 -28.188 -1.025 1.00 63.51 350 GLN B O 1
ATOM 6227 N N . ARG B 1 351 ? 40.238 -27.610 -0.554 1.00 53.70 351 ARG B N 1
ATOM 6228 C CA . ARG B 1 351 ? 40.349 -28.658 0.449 1.00 57.33 351 ARG B CA 1
ATOM 6229 C C . ARG B 1 351 ? 39.468 -28.353 1.640 1.00 60.88 351 ARG B C 1
ATOM 6230 O O . ARG B 1 351 ? 38.909 -29.274 2.239 1.00 59.87 351 ARG B O 1
ATOM 6238 N N . MET B 1 352 ? 39.309 -27.067 1.978 1.00 63.94 352 MET B N 1
ATOM 6239 C CA . MET B 1 352 ? 38.472 -26.690 3.104 1.00 50.24 352 MET B CA 1
ATOM 6240 C C . MET B 1 352 ? 37.000 -26.729 2.764 1.00 50.25 352 MET B C 1
ATOM 6241 O O . MET B 1 352 ? 36.182 -26.920 3.663 1.00 49.93 352 MET B O 1
ATOM 6246 N N . TRP B 1 353 ? 36.646 -26.582 1.497 1.00 50.79 353 TRP B N 1
ATOM 6247 C CA . TRP B 1 353 ? 35.250 -26.452 1.120 1.00 50.85 353 TRP B CA 1
ATOM 6248 C C . TRP B 1 353 ? 34.616 -27.815 0.864 1.00 52.25 353 TRP B C 1
ATOM 6249 O O . TRP B 1 353 ? 35.275 -28.761 0.422 1.00 53.38 353 TRP B O 1
ATOM 6260 N N . ASN B 1 354 ? 33.312 -27.892 1.121 1.00 52.28 354 ASN B N 1
ATOM 6261 C CA . ASN B 1 354 ? 32.551 -29.131 0.985 1.00 62.59 354 ASN B CA 1
ATOM 6262 C C . ASN B 1 354 ? 33.212 -30.252 1.784 1.00 59.21 354 ASN B C 1
ATOM 6263 O O . ASN B 1 354 ? 33.510 -31.331 1.268 1.00 61.22 354 ASN B O 1
ATOM 6268 N N . ARG B 1 355 ? 33.451 -29.970 3.065 1.00 53.23 355 ARG B N 1
ATOM 6269 C CA . ARG B 1 355 ? 34.232 -30.833 3.934 1.00 53.62 355 ARG B CA 1
ATOM 6270 C C . ARG B 1 355 ? 33.694 -30.751 5.357 1.00 57.55 355 ARG B C 1
ATOM 6271 O O . ARG B 1 355 ? 33.294 -29.677 5.813 1.00 51.88 355 ARG B O 1
ATOM 6279 N N . SER B 1 356 ? 33.685 -31.892 6.046 1.00 54.03 356 SER B N 1
ATOM 6280 C CA . SER B 1 356 ? 33.292 -31.982 7.444 1.00 53.83 356 SER B CA 1
ATOM 6281 C C . SER B 1 356 ? 34.536 -32.046 8.319 1.00 53.55 356 SER B C 1
ATOM 6282 O O . SER B 1 356 ? 35.591 -32.531 7.903 1.00 54.08 356 SER B O 1
ATOM 6285 N N . PHE B 1 357 ? 34.407 -31.543 9.540 1.00 52.86 357 PHE B N 1
ATOM 6286 C CA . PHE B 1 357 ? 35.569 -31.371 10.391 1.00 52.51 357 PHE B CA 1
ATOM 6287 C C . PHE B 1 357 ? 35.118 -31.465 11.838 1.00 52.62 357 PHE B C 1
ATOM 6288 O O . PHE B 1 357 ? 33.959 -31.197 12.157 1.00 52.49 357 PHE B O 1
ATOM 6296 N N . GLN B 1 358 ? 36.035 -31.880 12.706 1.00 53.05 358 GLN B N 1
ATOM 6297 C CA . GLN B 1 358 ? 35.771 -31.998 14.133 1.00 53.35 358 GLN B CA 1
ATOM 6298 C C . GLN B 1 358 ? 36.585 -30.948 14.875 1.00 56.95 358 GLN B C 1
ATOM 6299 O O . GLN B 1 358 ? 37.821 -30.973 14.828 1.00 55.56 358 GLN B O 1
ATOM 6305 N N . GLY B 1 359 ? 35.895 -30.033 15.561 1.00 51.56 359 GLY B N 1
ATOM 6306 C CA . GLY B 1 359 ? 36.590 -29.015 16.324 1.00 50.71 359 GLY B CA 1
ATOM 6307 C C . GLY B 1 359 ? 36.041 -28.837 17.719 1.00 50.99 359 GLY B C 1
ATOM 6308 O O . GLY B 1 359 ? 35.161 -29.586 18.139 1.00 51.96 359 GLY B O 1
ATOM 6309 N N . VAL B 1 360 ? 36.546 -27.840 18.447 1.00 50.28 360 VAL B N 1
ATOM 6310 C CA . VAL B 1 360 ? 36.019 -27.572 19.776 1.00 50.62 360 VAL B CA 1
ATOM 6311 C C . VAL B 1 360 ? 34.542 -27.217 19.724 1.00 50.40 360 VAL B C 1
ATOM 6312 O O . VAL B 1 360 ? 33.843 -27.372 20.725 1.00 51.16 360 VAL B O 1
ATOM 6316 N N . THR B 1 361 ? 34.035 -26.768 18.575 1.00 49.55 361 THR B N 1
ATOM 6317 C CA . THR B 1 361 ? 32.595 -26.581 18.435 1.00 49.61 361 THR B CA 1
ATOM 6318 C C . THR B 1 361 ? 31.878 -27.860 18.036 1.00 50.85 361 THR B C 1
ATOM 6319 O O . THR B 1 361 ? 30.665 -27.830 17.796 1.00 58.70 361 THR B O 1
ATOM 6323 N N . GLY B 1 362 ? 32.591 -28.976 17.971 1.00 55.79 362 GLY B N 1
ATOM 6324 C CA . GLY B 1 362 ? 31.988 -30.237 17.601 1.00 62.62 362 GLY B CA 1
ATOM 6325 C C . GLY B 1 362 ? 31.960 -30.451 16.104 1.00 61.92 362 GLY B C 1
ATOM 6326 O O . GLY B 1 362 ? 32.903 -30.091 15.392 1.00 52.00 362 GLY B O 1
ATOM 6327 N N . TYR B 1 363 ? 30.882 -31.057 15.621 1.00 64.68 363 TYR B N 1
ATOM 6328 C CA . TYR B 1 363 ? 30.713 -31.215 14.189 1.00 63.46 363 TYR B CA 1
ATOM 6329 C C . TYR B 1 363 ? 30.596 -29.848 13.542 1.00 65.54 363 TYR B C 1
ATOM 6330 O O . TYR B 1 363 ? 29.769 -29.030 13.950 1.00 78.81 363 TYR B O 1
ATOM 6339 N N . LEU B 1 364 ? 31.426 -29.595 12.534 1.00 56.68 364 LEU B N 1
ATOM 6340 C CA . LEU B 1 364 ? 31.243 -28.405 11.720 1.00 51.98 364 LEU B CA 1
ATOM 6341 C C . LEU B 1 364 ? 31.471 -28.743 10.252 1.00 50.53 364 LEU B C 1
ATOM 6342 O O . LEU B 1 364 ? 32.479 -29.360 9.897 1.00 64.99 364 LEU B O 1
ATOM 6347 N N . LYS B 1 365 ? 30.519 -28.343 9.412 1.00 50.50 365 LYS B N 1
ATOM 6348 C CA . LYS B 1 365 ? 30.521 -28.610 7.979 1.00 50.96 365 LYS B CA 1
ATOM 6349 C C . LYS B 1 365 ? 30.696 -27.302 7.212 1.00 50.14 365 LYS B C 1
ATOM 6350 O O . LYS B 1 365 ? 29.916 -26.364 7.404 1.00 50.89 365 LYS B O 1
ATOM 6356 N N . ILE B 1 366 ? 31.711 -27.240 6.351 1.00 49.69 366 ILE B N 1
ATOM 6357 C CA . ILE B 1 366 ? 31.839 -26.158 5.379 1.00 48.98 366 ILE B CA 1
ATOM 6358 C C . ILE B 1 366 ? 31.108 -26.586 4.109 1.00 57.11 366 ILE B C 1
ATOM 6359 O O . ILE B 1 366 ? 31.412 -27.638 3.534 1.00 59.77 366 ILE B O 1
ATOM 6364 N N . ASP B 1 367 ? 30.137 -25.783 3.672 1.00 49.78 367 ASP B N 1
ATOM 6365 C CA . ASP B 1 367 ? 29.336 -26.165 2.517 1.00 50.92 367 ASP B CA 1
ATOM 6366 C C . ASP B 1 367 ? 30.126 -25.941 1.226 1.00 51.15 367 ASP B C 1
ATOM 6367 O O . ASP B 1 367 ? 31.313 -25.593 1.236 1.00 54.35 367 ASP B O 1
ATOM 6372 N N . ARG B 1 368 ? 29.463 -26.179 0.092 1.00 52.26 368 ARG B N 1
ATOM 6373 C CA . ARG B 1 368 ? 30.134 -26.033 -1.197 1.00 53.82 368 ARG B CA 1
ATOM 6374 C C . ARG B 1 368 ? 30.491 -24.581 -1.480 1.00 53.75 368 ARG B C 1
ATOM 6375 O O . ARG B 1 368 ? 31.436 -24.304 -2.229 1.00 52.20 368 ARG B O 1
ATOM 6383 N N . ASN B 1 369 ? 29.766 -23.651 -0.874 1.00 50.67 369 ASN B N 1
ATOM 6384 C CA . ASN B 1 369 ? 30.026 -22.232 -1.030 1.00 54.40 369 ASN B CA 1
ATOM 6385 C C . ASN B 1 369 ? 31.136 -21.710 -0.118 1.00 56.62 369 ASN B C 1
ATOM 6386 O O . ASN B 1 369 ? 31.491 -20.527 -0.213 1.00 47.45 369 ASN B O 1
ATOM 6391 N N . GLY B 1 370 ? 31.688 -22.546 0.757 1.00 48.25 370 GLY B N 1
ATOM 6392 C CA . GLY B 1 370 ? 32.723 -22.102 1.656 1.00 47.21 370 GLY B CA 1
ATOM 6393 C C . GLY B 1 370 ? 32.242 -21.454 2.926 1.00 46.13 370 GLY B C 1
ATOM 6394 O O . GLY B 1 370 ? 33.019 -20.742 3.563 1.00 45.21 370 GLY B O 1
ATOM 6395 N N . ASP B 1 371 ? 30.992 -21.682 3.319 1.00 46.37 371 ASP B N 1
ATOM 6396 C CA . ASP B 1 371 ? 30.419 -21.123 4.536 1.00 45.59 371 ASP B CA 1
ATOM 6397 C C . ASP B 1 371 ? 30.003 -22.245 5.477 1.00 46.94 371 ASP B C 1
ATOM 6398 O O . ASP B 1 371 ? 29.392 -23.226 5.048 1.00 47.33 371 ASP B O 1
ATOM 6403 N N . ARG B 1 372 ? 30.322 -22.091 6.758 1.00 48.91 372 ARG B N 1
ATOM 6404 C CA . ARG B 1 372 ? 29.968 -23.104 7.739 1.00 46.28 372 ARG B CA 1
ATOM 6405 C C . ARG B 1 372 ? 28.454 -23.198 7.891 1.00 51.36 372 ARG B C 1
ATOM 6406 O O . ARG B 1 372 ? 27.765 -22.184 8.034 1.00 46.38 372 ARG B O 1
ATOM 6414 N N . ASP B 1 373 ? 27.939 -24.423 7.846 1.00 57.95 373 ASP B N 1
ATOM 6415 C CA . ASP B 1 373 ? 26.551 -24.666 8.217 1.00 63.92 373 ASP B CA 1
ATOM 6416 C C . ASP B 1 373 ? 26.327 -24.253 9.669 1.00 62.72 373 ASP B C 1
ATOM 6417 O O . ASP B 1 373 ? 27.167 -24.507 10.538 1.00 48.33 373 ASP B O 1
ATOM 6422 N N . THR B 1 374 ? 25.186 -23.617 9.938 1.00 48.74 374 THR B N 1
ATOM 6423 C CA . THR B 1 374 ? 24.925 -23.023 11.242 1.00 48.38 374 THR B CA 1
ATOM 6424 C C . THR B 1 374 ? 23.732 -23.685 11.911 1.00 49.80 374 THR B C 1
ATOM 6425 O O . THR B 1 374 ? 22.645 -23.743 11.330 1.00 50.64 374 THR B O 1
ATOM 6429 N N . ASP B 1 375 ? 23.935 -24.152 13.142 1.00 50.18 375 ASP B N 1
ATOM 6430 C CA . ASP B 1 375 ? 22.871 -24.753 13.930 1.00 51.65 375 ASP B CA 1
ATOM 6431 C C . ASP B 1 375 ? 22.157 -23.689 14.763 1.00 60.50 375 ASP B C 1
ATOM 6432 O O . ASP B 1 375 ? 22.771 -22.726 15.230 1.00 60.48 375 ASP B O 1
ATOM 6437 N N . PHE B 1 376 ? 20.841 -23.862 14.933 1.00 52.81 376 PHE B N 1
ATOM 6438 C CA . PHE B 1 376 ? 20.002 -22.907 15.643 1.00 52.96 376 PHE B CA 1
ATOM 6439 C C . PHE B 1 376 ? 19.188 -23.605 16.722 1.00 54.74 376 PHE B C 1
ATOM 6440 O O . PHE B 1 376 ? 18.889 -24.798 16.624 1.00 72.83 376 PHE B O 1
ATOM 6448 N N . SER B 1 377 ? 18.833 -22.847 17.758 1.00 54.85 377 SER B N 1
ATOM 6449 C CA . SER B 1 377 ? 17.927 -23.292 18.808 1.00 56.69 377 SER B CA 1
ATOM 6450 C C . SER B 1 377 ? 16.678 -22.423 18.797 1.00 57.35 377 SER B C 1
ATOM 6451 O O . SER B 1 377 ? 16.702 -21.274 18.349 1.00 56.13 377 SER B O 1
ATOM 6454 N N . LEU B 1 378 ? 15.579 -22.975 19.303 1.00 59.42 378 LEU B N 1
ATOM 6455 C CA . LEU B 1 378 ? 14.345 -22.220 19.490 1.00 60.44 378 LEU B CA 1
ATOM 6456 C C . LEU B 1 378 ? 13.949 -22.312 20.952 1.00 66.11 378 LEU B C 1
ATOM 6457 O O . LEU B 1 378 ? 13.786 -23.415 21.491 1.00 64.58 378 LEU B O 1
ATOM 6462 N N . TRP B 1 379 ? 13.810 -21.161 21.591 1.00 62.93 379 TRP B N 1
ATOM 6463 C CA . TRP B 1 379 ? 13.428 -21.105 22.990 1.00 62.97 379 TRP B CA 1
ATOM 6464 C C . TRP B 1 379 ? 11.939 -20.826 23.115 1.00 66.50 379 TRP B C 1
ATOM 6465 O O . TRP B 1 379 ? 11.304 -20.263 22.218 1.00 72.45 379 TRP B O 1
ATOM 6476 N N . ASP B 1 380 ? 11.396 -21.224 24.260 1.00 68.59 380 ASP B N 1
ATOM 6477 C CA . ASP B 1 380 ? 9.971 -21.186 24.540 1.00 75.95 380 ASP B CA 1
ATOM 6478 C C . ASP B 1 380 ? 9.794 -21.305 26.044 1.00 81.93 380 ASP B C 1
ATOM 6479 O O . ASP B 1 380 ? 10.570 -21.995 26.712 1.00 87.43 380 ASP B O 1
ATOM 6484 N N . MET B 1 381 ? 8.782 -20.627 26.577 1.00 82.32 381 MET B N 1
ATOM 6485 C CA . MET B 1 381 ? 8.471 -20.763 27.995 1.00 88.82 381 MET B CA 1
ATOM 6486 C C . MET B 1 381 ? 7.451 -21.874 28.211 1.00 85.36 381 MET B C 1
ATOM 6487 O O . MET B 1 381 ? 6.532 -22.060 27.409 1.00 84.12 381 MET B O 1
ATOM 6492 N N . ASP B 1 382 ? 7.649 -22.639 29.271 1.00 88.96 382 ASP B N 1
ATOM 6493 C CA . ASP B 1 382 ? 6.458 -23.402 29.602 1.00 88.78 382 ASP B CA 1
ATOM 6494 C C . ASP B 1 382 ? 5.542 -22.559 30.488 1.00 91.19 382 ASP B C 1
ATOM 6495 O O . ASP B 1 382 ? 6.013 -21.701 31.244 1.00 83.81 382 ASP B O 1
ATOM 6500 N N . PRO B 1 383 ? 4.227 -22.760 30.407 1.00 102.14 383 PRO B N 1
ATOM 6501 C CA . PRO B 1 383 ? 3.315 -21.909 31.187 1.00 115.83 383 PRO B CA 1
ATOM 6502 C C . PRO B 1 383 ? 3.511 -22.033 32.687 1.00 128.00 383 PRO B C 1
ATOM 6503 O O . PRO B 1 383 ? 3.037 -21.164 33.430 1.00 131.27 383 PRO B O 1
ATOM 6507 N N . GLU B 1 384 ? 4.212 -23.071 33.147 1.00 134.25 384 GLU B N 1
ATOM 6508 C CA . GLU B 1 384 ? 4.369 -23.367 34.567 1.00 143.03 384 GLU B CA 1
ATOM 6509 C C . GLU B 1 384 ? 5.114 -22.263 35.308 1.00 138.38 384 GLU B C 1
ATOM 6510 O O . GLU B 1 384 ? 4.530 -21.568 36.147 1.00 139.25 384 GLU B O 1
ATOM 6516 N N . THR B 1 385 ? 6.408 -22.111 35.026 1.00 130.29 385 THR B N 1
ATOM 6517 C CA . THR B 1 385 ? 7.220 -21.086 35.665 1.00 124.72 385 THR B CA 1
ATOM 6518 C C . THR B 1 385 ? 7.456 -19.874 34.777 1.00 128.50 385 THR B C 1
ATOM 6519 O O . THR B 1 385 ? 8.028 -18.884 35.248 1.00 128.91 385 THR B O 1
ATOM 6523 N N . GLY B 1 386 ? 7.025 -19.919 33.518 1.00 129.75 386 GLY B N 1
ATOM 6524 C CA . GLY B 1 386 ? 7.313 -18.851 32.585 1.00 129.00 386 GLY B CA 1
ATOM 6525 C C . GLY B 1 386 ? 8.752 -18.770 32.131 1.00 116.33 386 GLY B C 1
ATOM 6526 O O . GLY B 1 386 ? 9.102 -17.836 31.400 1.00 114.19 386 GLY B O 1
ATOM 6527 N N . ALA B 1 387 ? 9.597 -19.714 32.540 1.00 103.83 387 ALA B N 1
ATOM 6528 C CA . ALA B 1 387 ? 10.991 -19.716 32.133 1.00 90.43 387 ALA B CA 1
ATOM 6529 C C . ALA B 1 387 ? 11.124 -20.258 30.718 1.00 86.78 387 ALA B C 1
ATOM 6530 O O . ALA B 1 387 ? 10.427 -21.201 30.330 1.00 90.94 387 ALA B O 1
ATOM 6532 N N . PHE B 1 388 ? 12.023 -19.649 29.948 1.00 73.17 388 PHE B N 1
ATOM 6533 C CA . PHE B 1 388 ? 12.275 -20.046 28.573 1.00 72.61 388 PHE B CA 1
ATOM 6534 C C . PHE B 1 388 ? 13.358 -21.115 28.523 1.00 68.87 388 PHE B C 1
ATOM 6535 O O . PHE B 1 388 ? 14.378 -21.015 29.209 1.00 69.16 388 PHE B O 1
ATOM 6543 N N . ARG B 1 389 ? 13.135 -22.136 27.699 1.00 68.43 389 ARG B N 1
ATOM 6544 C CA . ARG B 1 389 ? 14.106 -23.205 27.527 1.00 67.87 389 ARG B CA 1
ATOM 6545 C C . ARG B 1 389 ? 14.113 -23.647 26.074 1.00 66.87 389 ARG B C 1
ATOM 6546 O O . ARG B 1 389 ? 13.138 -23.449 25.341 1.00 67.38 389 ARG B O 1
ATOM 6554 N N . VAL B 1 390 ? 15.226 -24.255 25.663 1.00 66.46 390 VAL B N 1
ATOM 6555 C CA . VAL B 1 390 ? 15.327 -24.788 24.308 1.00 68.85 390 VAL B CA 1
ATOM 6556 C C . VAL B 1 390 ? 14.328 -25.927 24.163 1.00 71.34 390 VAL B C 1
ATOM 6557 O O . VAL B 1 390 ? 14.332 -26.883 24.948 1.00 68.76 390 VAL B O 1
ATOM 6561 N N . VAL B 1 391 ? 13.454 -25.814 23.170 1.00 67.43 391 VAL B N 1
ATOM 6562 C CA . VAL B 1 391 ? 12.486 -26.859 22.866 1.00 72.11 391 VAL B CA 1
ATOM 6563 C C . VAL B 1 391 ? 12.690 -27.452 21.485 1.00 74.42 391 VAL B C 1
ATOM 6564 O O . VAL B 1 391 ? 12.105 -28.503 21.186 1.00 78.34 391 VAL B O 1
ATOM 6568 N N . LEU B 1 392 ? 13.505 -26.824 20.643 1.00 69.43 392 LEU B N 1
ATOM 6569 C CA . LEU B 1 392 ? 13.750 -27.279 19.285 1.00 70.23 392 LEU B CA 1
ATOM 6570 C C . LEU B 1 392 ? 15.184 -26.933 18.905 1.00 72.24 392 LEU B C 1
ATOM 6571 O O . LEU B 1 392 ? 15.687 -25.863 19.261 1.00 68.06 392 LEU B O 1
ATOM 6576 N N . ASN B 1 393 ? 15.839 -27.841 18.192 1.00 63.27 393 ASN B N 1
ATOM 6577 C CA . ASN B 1 393 ? 17.155 -27.580 17.641 1.00 61.16 393 ASN B CA 1
ATOM 6578 C C . ASN B 1 393 ? 17.127 -27.804 16.138 1.00 60.83 393 ASN B C 1
ATOM 6579 O O . ASN B 1 393 ? 16.349 -28.609 15.626 1.00 62.43 393 ASN B O 1
ATOM 6584 N N . TYR B 1 394 ? 17.977 -27.065 15.437 1.00 58.88 394 TYR B N 1
ATOM 6585 C CA . TYR B 1 394 ? 18.078 -27.147 13.992 1.00 58.48 394 TYR B CA 1
ATOM 6586 C C . TYR B 1 394 ? 19.506 -27.506 13.627 1.00 57.26 394 TYR B C 1
ATOM 6587 O O . TYR B 1 394 ? 20.441 -26.766 13.944 1.00 61.84 394 TYR B O 1
ATOM 6596 N N . ASN B 1 395 ? 19.672 -28.638 12.972 1.00 58.15 395 ASN B N 1
ATOM 6597 C CA . ASN B 1 395 ? 20.976 -29.066 12.501 1.00 57.28 395 ASN B CA 1
ATOM 6598 C C . ASN B 1 395 ? 21.163 -28.511 11.096 1.00 56.41 395 ASN B C 1
ATOM 6599 O O . ASN B 1 395 ? 20.523 -28.975 10.148 1.00 57.47 395 ASN B O 1
ATOM 6604 N N . GLY B 1 396 ? 22.057 -27.529 10.959 1.00 54.63 396 GLY B N 1
ATOM 6605 C CA . GLY B 1 396 ? 22.175 -26.814 9.698 1.00 53.85 396 GLY B CA 1
ATOM 6606 C C . GLY B 1 396 ? 22.642 -27.663 8.530 1.00 56.40 396 GLY B C 1
ATOM 6607 O O . GLY B 1 396 ? 22.340 -27.351 7.376 1.00 57.10 396 GLY B O 1
ATOM 6608 N N . THR B 1 397 ? 23.392 -28.736 8.802 1.00 62.46 397 THR B N 1
ATOM 6609 C CA . THR B 1 397 ? 23.936 -29.550 7.718 1.00 62.66 397 THR B CA 1
ATOM 6610 C C . THR B 1 397 ? 22.907 -30.529 7.163 1.00 64.13 397 THR B C 1
ATOM 6611 O O . THR B 1 397 ? 22.848 -30.750 5.948 1.00 66.82 397 THR B O 1
ATOM 6615 N N . SER B 1 398 ? 22.086 -31.119 8.028 1.00 65.71 398 SER B N 1
ATOM 6616 C CA . SER B 1 398 ? 21.012 -31.997 7.585 1.00 72.70 398 SER B CA 1
ATOM 6617 C C . SER B 1 398 ? 19.668 -31.286 7.458 1.00 72.89 398 SER B C 1
ATOM 6618 O O . SER B 1 398 ? 18.708 -31.896 6.971 1.00 67.99 398 SER B O 1
ATOM 6621 N N . GLN B 1 399 ? 19.581 -30.022 7.884 1.00 71.24 399 GLN B N 1
ATOM 6622 C CA . GLN B 1 399 ? 18.358 -29.219 7.782 1.00 69.97 399 GLN B CA 1
ATOM 6623 C C . GLN B 1 399 ? 17.182 -29.885 8.500 1.00 74.02 399 GLN B C 1
ATOM 6624 O O . GLN B 1 399 ? 16.054 -29.903 8.002 1.00 77.93 399 GLN B O 1
ATOM 6630 N N . GLU B 1 400 ? 17.441 -30.404 9.698 1.00 69.22 400 GLU B N 1
ATOM 6631 C CA . GLU B 1 400 ? 16.453 -31.137 10.474 1.00 76.47 400 GLU B CA 1
ATOM 6632 C C . GLU B 1 400 ? 16.137 -30.412 11.770 1.00 68.29 400 GLU B C 1
ATOM 6633 O O . GLU B 1 400 ? 17.035 -29.914 12.453 1.00 64.51 400 GLU B O 1
ATOM 6639 N N . LEU B 1 401 ? 14.852 -30.379 12.107 1.00 73.08 401 LEU B N 1
ATOM 6640 C CA . LEU B 1 401 ? 14.375 -29.882 13.387 1.00 65.73 401 LEU B CA 1
ATOM 6641 C C . LEU B 1 401 ? 14.068 -31.064 14.295 1.00 67.70 401 LEU B C 1
ATOM 6642 O O . LEU B 1 401 ? 13.295 -31.953 13.924 1.00 69.71 401 LEU B O 1
ATOM 6647 N N . MET B 1 402 ? 14.670 -31.071 15.478 1.00 67.25 402 MET B N 1
ATOM 6648 C CA . MET B 1 402 ? 14.515 -32.164 16.423 1.00 81.04 402 MET B CA 1
ATOM 6649 C C . MET B 1 402 ? 14.151 -31.609 17.791 1.00 81.88 402 MET B C 1
ATOM 6650 O O . MET B 1 402 ? 14.744 -30.626 18.247 1.00 77.91 402 MET B O 1
ATOM 6655 N N . ALA B 1 403 ? 13.167 -32.240 18.436 1.00 85.19 403 ALA B N 1
ATOM 6656 C CA . ALA B 1 403 ? 12.726 -31.806 19.755 1.00 82.21 403 ALA B CA 1
ATOM 6657 C C . ALA B 1 403 ? 13.831 -32.013 20.785 1.00 81.47 403 ALA B C 1
ATOM 6658 O O . ALA B 1 403 ? 14.706 -32.869 20.632 1.00 85.82 403 ALA B O 1
ATOM 6660 N N . VAL B 1 404 ? 13.780 -31.217 21.848 1.00 71.91 404 VAL B N 1
ATOM 6661 C CA . VAL B 1 404 ? 14.888 -31.081 22.785 1.00 70.90 404 VAL B CA 1
ATOM 6662 C C . VAL B 1 404 ? 14.386 -31.418 24.176 1.00 89.24 404 VAL B C 1
ATOM 6663 O O . VAL B 1 404 ? 13.438 -30.788 24.665 1.00 88.27 404 VAL B O 1
ATOM 6667 N N . SER B 1 405 ? 15.036 -32.393 24.821 1.00 88.76 405 SER B N 1
ATOM 6668 C CA . SER B 1 405 ? 14.699 -32.805 26.188 1.00 89.53 405 SER B CA 1
ATOM 6669 C C . SER B 1 405 ? 13.216 -33.142 26.320 1.00 93.25 405 SER B C 1
ATOM 6670 O O . SER B 1 405 ? 12.604 -32.909 27.367 1.00 85.66 405 SER B O 1
ATOM 6673 N N . GLU B 1 406 ? 12.634 -33.673 25.241 1.00 108.77 406 GLU B N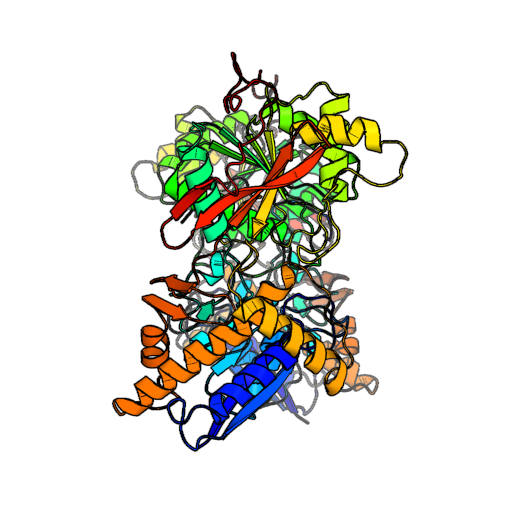 1
ATOM 6674 C CA . GLU B 1 406 ? 11.224 -34.066 25.196 1.00 124.32 406 GLU B CA 1
ATOM 6675 C C . GLU B 1 406 ? 10.289 -32.902 25.531 1.00 125.33 406 GLU B C 1
ATOM 6676 O O . GLU B 1 406 ? 9.187 -33.107 26.046 1.00 133.66 406 GLU B O 1
ATOM 6682 N N . HIS B 1 407 ? 10.717 -31.673 25.252 1.00 111.07 407 HIS B N 1
ATOM 6683 C CA . HIS B 1 407 ? 9.857 -30.514 25.431 1.00 92.81 407 HIS B CA 1
ATOM 6684 C C . HIS B 1 407 ? 8.953 -30.333 24.216 1.00 87.94 407 HIS B C 1
ATOM 6685 O O . HIS B 1 407 ? 9.176 -30.916 23.151 1.00 83.77 407 HIS B O 1
ATOM 6692 N N . LYS B 1 408 ? 7.921 -29.512 24.383 1.00 90.28 408 LYS B N 1
ATOM 6693 C CA . LYS B 1 408 ? 7.020 -29.194 23.288 1.00 93.30 408 LYS B CA 1
ATOM 6694 C C . LYS B 1 408 ? 6.927 -27.685 23.094 1.00 89.70 408 LYS B C 1
ATOM 6695 O O . LYS B 1 408 ? 7.013 -26.908 24.051 1.00 79.61 408 LYS B O 1
ATOM 6701 N N . LEU B 1 409 ? 6.761 -27.278 21.838 1.00 98.54 409 LEU B N 1
ATOM 6702 C CA . LEU B 1 409 ? 6.576 -25.868 21.506 1.00 104.97 409 LEU B CA 1
ATOM 6703 C C . LEU B 1 409 ? 5.254 -25.407 22.101 1.00 103.09 409 LEU B C 1
ATOM 6704 O O . LEU B 1 409 ? 4.177 -25.728 21.592 1.00 107.85 409 LEU B O 1
ATOM 6709 N N . TYR B 1 410 ? 5.343 -24.666 23.199 1.00 94.00 410 TYR B N 1
ATOM 6710 C CA . TYR B 1 410 ? 4.159 -24.170 23.888 1.00 86.19 410 TYR B CA 1
ATOM 6711 C C . TYR B 1 410 ? 3.308 -23.296 22.972 1.00 83.43 410 TYR B C 1
ATOM 6712 O O . TYR B 1 410 ? 3.795 -22.326 22.384 1.00 79.73 410 TYR B O 1
ATOM 6721 N N . TRP B 1 411 ? 2.032 -23.649 22.850 1.00 84.92 411 TRP B N 1
ATOM 6722 C CA . TRP B 1 411 ? 1.066 -22.845 22.130 1.00 85.61 411 TRP B CA 1
ATOM 6723 C C . TRP B 1 411 ? -0.095 -22.512 23.050 1.00 91.64 411 TRP B C 1
ATOM 6724 O O . TRP B 1 411 ? -0.631 -23.409 23.714 1.00 91.15 411 TRP B O 1
ATOM 6735 N N . PRO B 1 412 ? -0.498 -21.249 23.137 1.00 94.46 412 PRO B N 1
ATOM 6736 C CA . PRO B 1 412 ? -1.660 -20.920 23.973 1.00 92.70 412 PRO B CA 1
ATOM 6737 C C . PRO B 1 412 ? -2.923 -21.615 23.517 1.00 94.52 412 PRO B C 1
ATOM 6738 O O . PRO B 1 412 ? -3.805 -21.884 24.339 1.00 97.87 412 PRO B O 1
ATOM 6742 N N . LEU B 1 413 ? -3.026 -21.938 22.231 1.00 95.24 413 LEU B N 1
ATOM 6743 C CA . LEU B 1 413 ? -4.208 -22.600 21.700 1.00 98.53 413 LEU B CA 1
ATOM 6744 C C . LEU B 1 413 ? -4.113 -24.119 21.754 1.00 104.53 413 LEU B C 1
ATOM 6745 O O . LEU B 1 413 ? -5.148 -24.796 21.742 1.00 110.87 413 LEU B O 1
ATOM 6750 N N . GLY B 1 414 ? -2.901 -24.669 21.841 1.00 103.75 414 GLY B N 1
ATOM 6751 C CA . GLY B 1 414 ? -2.656 -26.083 21.675 1.00 96.95 414 GLY B CA 1
ATOM 6752 C C . GLY B 1 414 ? -1.927 -26.402 20.387 1.00 103.04 414 GLY B C 1
ATOM 6753 O O . GLY B 1 414 ? -1.194 -27.396 20.327 1.00 95.85 414 GLY B O 1
ATOM 6754 N N . TYR B 1 415 ? -2.102 -25.569 19.363 1.00 114.89 415 TYR B N 1
ATOM 6755 C CA . TYR B 1 415 ? -1.353 -25.693 18.119 1.00 118.96 415 TYR B CA 1
ATOM 6756 C C . TYR B 1 415 ? -0.958 -24.306 17.608 1.00 108.01 415 TYR B C 1
ATOM 6757 O O . TYR B 1 415 ? -1.463 -23.296 18.119 1.00 102.45 415 TYR B O 1
ATOM 6766 N N . PRO B 1 416 ? -0.043 -24.207 16.636 1.00 95.95 416 PRO B N 1
ATOM 6767 C CA . PRO B 1 416 ? 0.363 -22.890 16.155 1.00 91.38 416 PRO B CA 1
ATOM 6768 C C . PRO B 1 416 ? -0.788 -22.181 15.466 1.00 92.99 416 PRO B C 1
ATOM 6769 O O . PRO B 1 416 ? -1.651 -22.825 14.843 1.00 95.62 416 PRO B O 1
ATOM 6773 N N . PRO B 1 417 ? -0.851 -20.856 15.557 1.00 86.89 417 PRO B N 1
ATOM 6774 C CA . PRO B 1 417 ? -1.883 -20.103 14.833 1.00 85.55 417 PRO B CA 1
ATOM 6775 C C . PRO B 1 417 ? -1.523 -19.965 13.366 1.00 84.18 417 PRO B C 1
ATOM 6776 O O . PRO B 1 417 ? -0.346 -20.073 12.991 1.00 90.03 417 PRO B O 1
ATOM 6780 N N . PRO B 1 418 ? -2.505 -19.737 12.501 1.00 86.00 418 PRO B N 1
ATOM 6781 C CA . PRO B 1 418 ? -2.220 -19.644 11.069 1.00 85.03 418 PRO B CA 1
ATOM 6782 C C . PRO B 1 418 ? -1.675 -18.278 10.685 1.00 90.55 418 PRO B C 1
ATOM 6783 O O . PRO B 1 418 ? -2.049 -17.247 11.250 1.00 85.69 418 PRO B O 1
ATOM 6787 N N . ASP B 1 419 ? -0.789 -18.288 9.685 1.00 88.44 419 ASP B N 1
ATOM 6788 C CA . ASP B 1 419 ? -0.114 -17.058 9.281 1.00 92.67 419 ASP B CA 1
ATOM 6789 C C . ASP B 1 419 ? -1.096 -16.028 8.738 1.00 97.77 419 ASP B C 1
ATOM 6790 O O . ASP B 1 419 ? -0.827 -14.820 8.786 1.00 108.45 419 ASP B O 1
ATOM 6795 N N . VAL B 1 420 ? -2.234 -16.481 8.226 1.00 95.63 420 VAL B N 1
ATOM 6796 C CA . VAL B 1 420 ? -3.333 -15.597 7.851 1.00 96.36 420 VAL B CA 1
ATOM 6797 C C . VAL B 1 420 ? -4.417 -15.774 8.908 1.00 99.80 420 VAL B C 1
ATOM 6798 O O . VAL B 1 420 ? -4.572 -16.882 9.439 1.00 99.75 420 VAL B O 1
ATOM 6802 N N . PRO B 1 421 ? -5.148 -14.730 9.284 1.00 104.89 421 PRO B N 1
ATOM 6803 C CA . PRO B 1 421 ? -6.286 -14.898 10.198 1.00 111.16 421 PRO B CA 1
ATOM 6804 C C . PRO B 1 421 ? -7.489 -15.533 9.492 1.00 117.18 421 PRO B C 1
ATOM 6805 O O . PRO B 1 421 ? -7.440 -15.881 8.311 1.00 115.06 421 PRO B O 1
ATOM 6809 N N . LYS B 1 422 ? -8.581 -15.687 10.253 1.00 124.47 422 LYS B N 1
ATOM 6810 C CA . LYS B 1 422 ? -9.772 -16.376 9.751 1.00 130.87 422 LYS B CA 1
ATOM 6811 C C . LYS B 1 422 ? -10.290 -15.722 8.474 1.00 138.59 422 LYS B C 1
ATOM 6812 O O . LYS B 1 422 ? -10.503 -16.394 7.457 1.00 134.23 422 LYS B O 1
ATOM 6818 N N . CYS B 1 423 ? -10.502 -14.415 8.509 1.00 151.70 423 CYS B N 1
ATOM 6819 C CA . CYS B 1 423 ? -10.737 -13.633 7.310 1.00 166.26 423 CYS B CA 1
ATOM 6820 C C . CYS B 1 423 ? -9.405 -13.026 6.859 1.00 160.84 423 CYS B C 1
ATOM 6821 O O . CYS B 1 423 ? -8.331 -13.495 7.250 1.00 162.00 423 CYS B O 1
ATOM 6824 N N . GLY B 1 424 ? -9.460 -11.986 6.038 1.00 153.18 424 GLY B N 1
ATOM 6825 C CA . GLY B 1 424 ? -8.263 -11.253 5.697 1.00 144.07 424 GLY B CA 1
ATOM 6826 C C . GLY B 1 424 ? -7.756 -10.460 6.889 1.00 140.20 424 GLY B C 1
ATOM 6827 O O . GLY B 1 424 ? -8.364 -10.410 7.959 1.00 140.15 424 GLY B O 1
ATOM 6828 N N . PHE B 1 425 ? -6.601 -9.822 6.692 1.00 133.10 425 PHE B N 1
ATOM 6829 C CA . PHE B 1 425 ? -6.066 -8.949 7.729 1.00 124.12 425 PHE B CA 1
ATOM 6830 C C . PHE B 1 425 ? -6.928 -7.707 7.946 1.00 128.81 425 PHE B C 1
ATOM 6831 O O . PHE B 1 425 ? -6.729 -7.003 8.942 1.00 125.64 425 PHE B O 1
ATOM 6839 N N . ASP B 1 426 ? -7.886 -7.441 7.056 1.00 138.18 426 ASP B N 1
ATOM 6840 C CA . ASP B 1 426 ? -8.741 -6.253 7.127 1.00 143.68 426 ASP B CA 1
ATOM 6841 C C . ASP B 1 426 ? -9.921 -6.434 8.080 1.00 151.16 426 ASP B C 1
ATOM 6842 O O . ASP B 1 426 ? -9.787 -7.008 9.160 1.00 153.63 426 ASP B O 1
ATOM 6847 N N A GLU C 2 1 ? 22.071 -16.727 -4.114 0.50 63.71 1 GLU L N 1
ATOM 6848 N N B GLU C 2 1 ? 22.187 16.773 4.749 0.50 65.79 1 GLU L N 1
ATOM 6849 C CA A GLU C 2 1 ? 21.336 -15.548 -3.672 0.50 62.82 1 GLU L CA 1
ATOM 6850 C CA B GLU C 2 1 ? 21.432 15.603 4.318 0.50 64.59 1 GLU L CA 1
ATOM 6851 C C A GLU C 2 1 ? 21.652 -14.352 -4.572 0.50 69.64 1 GLU L C 1
ATOM 6852 C C B GLU C 2 1 ? 21.720 14.409 5.231 0.50 70.15 1 GLU L C 1
ATOM 6853 O O A GLU C 2 1 ? 21.883 -13.236 -4.095 0.50 65.53 1 GLU L O 1
ATOM 6854 O O B GLU C 2 1 ? 21.905 13.279 4.768 0.50 62.62 1 GLU L O 1
ATOM 6865 N N A VAL C 2 2 ? 21.673 -14.605 -5.880 0.50 76.09 2 VAL L N 1
ATOM 6866 N N B VAL C 2 2 ? 21.765 14.679 6.536 0.50 76.97 2 VAL L N 1
ATOM 6867 C CA A VAL C 2 2 ? 21.977 -13.580 -6.871 0.50 90.22 2 VAL L CA 1
ATOM 6868 C CA B VAL C 2 2 ? 22.084 13.668 7.536 0.50 89.02 2 VAL L CA 1
ATOM 6869 C C A VAL C 2 2 ? 20.670 -13.011 -7.395 0.50 125.66 2 VAL L C 1
ATOM 6870 C C B VAL C 2 2 ? 20.785 13.095 8.081 0.50 124.46 2 VAL L C 1
ATOM 6871 O O A VAL C 2 2 ? 20.642 -12.344 -8.435 0.50 135.33 2 VAL L O 1
ATOM 6872 O O B VAL C 2 2 ? 20.773 12.442 9.130 0.50 134.00 2 VAL L O 1
ATOM 6879 N N A LYS C 2 3 ? 19.582 -13.295 -6.689 0.50 140.46 3 LYS L N 1
ATOM 6880 N N B LYS C 2 3 ? 19.688 13.355 7.380 0.50 139.29 3 LYS L N 1
ATOM 6881 C CA A LYS C 2 3 ? 18.288 -12.752 -7.061 0.50 140.81 3 LYS L CA 1
ATOM 6882 C CA B LYS C 2 3 ? 18.400 12.812 7.773 0.50 140.03 3 LYS L CA 1
ATOM 6883 C C A LYS C 2 3 ? 18.284 -11.234 -6.917 0.50 151.65 3 LYS L C 1
ATOM 6884 C C B LYS C 2 3 ? 18.395 11.292 7.638 0.50 151.74 3 LYS L C 1
ATOM 6885 O O A LYS C 2 3 ? 19.047 -10.651 -6.144 0.50 146.39 3 LYS L O 1
ATOM 6886 O O B LYS C 2 3 ? 19.132 10.707 6.841 0.50 146.22 3 LYS L O 1
ATOM 6897 N N A TYR C 2 4 ? 17.406 -10.592 -7.676 0.50 149.48 4 TYR L N 1
ATOM 6898 N N B TYR C 2 4 ? 17.545 10.650 8.432 0.50 149.53 4 TYR L N 1
ATOM 6899 C CA A TYR C 2 4 ? 17.297 -9.145 -7.652 0.50 147.93 4 TYR L CA 1
ATOM 6900 C CA B TYR C 2 4 ? 17.419 9.203 8.403 0.50 148.35 4 TYR L CA 1
ATOM 6901 C C A TYR C 2 4 ? 16.254 -8.697 -6.633 0.50 146.37 4 TYR L C 1
ATOM 6902 C C B TYR C 2 4 ? 16.380 8.773 7.375 0.50 144.71 4 TYR L C 1
ATOM 6903 O O A TYR C 2 4 ? 15.244 -9.368 -6.412 0.50 137.40 4 TYR L O 1
ATOM 6904 O O B TYR C 2 4 ? 15.373 9.452 7.159 0.50 144.56 4 TYR L O 1
ATOM 6921 N N A ASP C 2 5 ? 16.506 -7.537 -6.027 0.50 115.13 5 ASP L N 1
ATOM 6922 N N B ASP C 2 5 ? 16.629 7.623 6.753 0.50 114.37 5 ASP L N 1
ATOM 6923 C CA A ASP C 2 5 ? 15.582 -6.924 -5.084 0.50 82.70 5 ASP L CA 1
ATOM 6924 C CA B ASP C 2 5 ? 15.699 7.010 5.817 0.50 79.80 5 ASP L CA 1
ATOM 6925 C C A ASP C 2 5 ? 15.846 -5.426 -5.072 0.50 64.18 5 ASP L C 1
ATOM 6926 C C B ASP C 2 5 ? 15.967 5.514 5.788 0.50 66.53 5 ASP L C 1
ATOM 6927 O O A ASP C 2 5 ? 16.964 -5.000 -5.384 0.50 52.92 5 ASP L O 1
ATOM 6928 O O B ASP C 2 5 ? 17.089 5.082 6.080 0.50 56.41 5 ASP L O 1
ATOM 6937 N N A PRO C 2 6 ? 14.842 -4.603 -4.750 0.50 52.16 6 PRO L N 1
ATOM 6938 N N B PRO C 2 6 ? 14.957 4.698 5.463 0.50 56.81 6 PRO L N 1
ATOM 6939 C CA A PRO C 2 6 ? 15.096 -3.155 -4.645 0.50 54.24 6 PRO L CA 1
ATOM 6940 C CA B PRO C 2 6 ? 15.187 3.245 5.349 0.50 54.12 6 PRO L CA 1
ATOM 6941 C C A PRO C 2 6 ? 15.878 -2.747 -3.404 0.50 50.19 6 PRO L C 1
ATOM 6942 C C B PRO C 2 6 ? 15.989 2.826 4.123 0.50 53.19 6 PRO L C 1
ATOM 6943 O O A PRO C 2 6 ? 16.570 -1.722 -3.440 0.50 38.50 6 PRO L O 1
ATOM 6944 O O B PRO C 2 6 ? 16.711 1.823 4.193 0.50 47.24 6 PRO L O 1
ATOM 6951 N N A CYS C 2 7 ? 15.778 -3.496 -2.303 0.50 44.82 7 CYS L N 1
ATOM 6952 N N B CYS C 2 7 ? 15.866 3.537 2.999 0.50 46.73 7 CYS L N 1
ATOM 6953 C CA A CYS C 2 7 ? 16.460 -3.162 -1.055 0.50 42.12 7 CYS L CA 1
ATOM 6954 C CA B CYS C 2 7 ? 16.534 3.190 1.745 0.50 43.96 7 CYS L CA 1
ATOM 6955 C C A CYS C 2 7 ? 17.687 -4.038 -0.809 0.50 42.03 7 CYS L C 1
ATOM 6956 C C B CYS C 2 7 ? 17.766 4.046 1.469 0.50 40.95 7 CYS L C 1
ATOM 6957 O O A CYS C 2 7 ? 18.763 -3.526 -0.487 0.50 36.41 7 CYS L O 1
ATOM 6958 O O B CYS C 2 7 ? 18.808 3.516 1.058 0.50 28.46 7 CYS L O 1
ATOM 6963 N N A PHE C 2 8 ? 17.562 -5.349 -0.987 0.50 40.38 8 PHE L N 1
ATOM 6964 N N B PHE C 2 8 ? 17.678 5.355 1.702 0.50 36.96 8 PHE L N 1
ATOM 6965 C CA A PHE C 2 8 ? 18.594 -6.287 -0.563 0.50 36.64 8 PHE L CA 1
ATOM 6966 C CA B PHE C 2 8 ? 18.696 6.310 1.287 0.50 33.94 8 PHE L CA 1
ATOM 6967 C C A PHE C 2 8 ? 19.453 -6.764 -1.731 0.50 34.99 8 PHE L C 1
ATOM 6968 C C B PHE C 2 8 ? 19.548 6.775 2.466 0.50 34.25 8 PHE L C 1
ATOM 6969 O O A PHE C 2 8 ? 18.974 -6.915 -2.858 0.50 32.58 8 PHE L O 1
ATOM 6970 O O B PHE C 2 8 ? 19.082 6.862 3.605 0.50 28.51 8 PHE L O 1
ATOM 6985 N N A GLY C 2 9 ? 20.733 -6.986 -1.448 0.50 34.77 9 GLY L N 1
ATOM 6986 N N B GLY C 2 9 ? 20.814 7.060 2.171 0.50 34.27 9 GLY L N 1
ATOM 6987 C CA A GLY C 2 9 ? 21.683 -7.450 -2.434 0.50 33.24 9 GLY L CA 1
ATOM 6988 C CA B GLY C 2 9 ? 21.766 7.515 3.163 0.50 32.71 9 GLY L CA 1
ATOM 6989 C C A GLY C 2 9 ? 22.503 -6.380 -3.118 0.50 37.83 9 GLY L C 1
ATOM 6990 C C B GLY C 2 9 ? 22.582 6.437 3.845 0.50 37.05 9 GLY L C 1
ATOM 6991 O O A GLY C 2 9 ? 23.197 -6.697 -4.094 0.50 39.50 9 GLY L O 1
ATOM 6992 O O B GLY C 2 9 ? 23.283 6.748 4.819 0.50 41.14 9 GLY L O 1
ATOM 6993 N N A HIS C 2 10 ? 22.465 -5.135 -2.638 0.50 35.91 10 HIS L N 1
ATOM 6994 N N B HIS C 2 10 ? 22.534 5.191 3.371 0.50 34.83 10 HIS L N 1
ATOM 6995 C CA A HIS C 2 10 ? 23.064 -4.007 -3.349 0.50 39.57 10 HIS L CA 1
ATOM 6996 C CA B HIS C 2 10 ? 23.164 4.070 4.076 0.50 37.99 10 HIS L CA 1
ATOM 6997 C C A HIS C 2 10 ? 24.435 -3.658 -2.773 0.50 46.98 10 HIS L C 1
ATOM 6998 C C B HIS C 2 10 ? 24.519 3.728 3.457 0.50 53.29 10 HIS L C 1
ATOM 6999 O O A HIS C 2 10 ? 24.632 -2.609 -2.165 0.50 52.48 10 HIS L O 1
ATOM 7000 O O B HIS C 2 10 ? 24.702 2.681 2.837 0.50 52.40 10 HIS L O 1
ATOM 7013 N N A LYS C 2 11 ? 25.400 -4.556 -2.992 0.50 50.74 11 LYS L N 1
ATOM 7014 N N B LYS C 2 11 ? 25.484 4.631 3.647 0.50 52.45 11 LYS L N 1
ATOM 7015 C CA A LYS C 2 11 ? 26.787 -4.333 -2.581 0.50 52.81 11 LYS L CA 1
ATOM 7016 C CA B LYS C 2 11 ? 26.865 4.400 3.222 0.50 54.39 11 LYS L CA 1
ATOM 7017 C C A LYS C 2 11 ? 26.928 -4.014 -1.102 0.50 50.84 11 LYS L C 1
ATOM 7018 C C B LYS C 2 11 ? 26.987 4.083 1.740 0.50 51.33 11 LYS L C 1
ATOM 7019 O O A LYS C 2 11 ? 25.947 -3.812 -0.391 0.50 49.19 11 LYS L O 1
ATOM 7020 O O B LYS C 2 11 ? 25.996 3.907 1.035 0.50 49.16 11 LYS L O 1
ATOM 7031 N N A ILE C 2 12 ? 28.155 -3.995 -0.610 0.50 41.42 12 ILE L N 1
ATOM 7032 N N B ILE C 2 12 ? 28.208 4.044 1.236 0.50 42.05 12 ILE L N 1
ATOM 7033 C CA A ILE C 2 12 ? 28.408 -3.644 0.781 0.50 33.39 12 ILE L CA 1
ATOM 7034 C CA B ILE C 2 12 ? 28.440 3.691 -0.158 0.50 35.38 12 ILE L CA 1
ATOM 7035 C C A ILE C 2 12 ? 29.308 -2.409 0.798 0.50 32.82 12 ILE L C 1
ATOM 7036 C C B ILE C 2 12 ? 29.322 2.446 -0.185 0.50 34.54 12 ILE L C 1
ATOM 7037 O O A ILE C 2 12 ? 30.539 -2.502 0.790 0.50 33.36 12 ILE L O 1
ATOM 7038 O O B ILE C 2 12 ? 30.555 2.522 -0.203 0.50 34.12 12 ILE L O 1
ATOM 7047 N N A ASP C 2 13 ? 28.687 -1.235 0.859 0.50 28.13 13 ASP L N 1
ATOM 7048 N N B ASP C 2 13 ? 28.684 1.281 -0.225 0.50 27.94 13 ASP L N 1
ATOM 7049 C CA A ASP C 2 13 ? 29.362 0.035 1.059 0.50 34.37 13 ASP L CA 1
ATOM 7050 C CA B ASP C 2 13 ? 29.347 0.002 -0.406 0.50 32.87 13 ASP L CA 1
ATOM 7051 C C A ASP C 2 13 ? 28.331 0.973 1.660 0.50 31.96 13 ASP L C 1
ATOM 7052 C C B ASP C 2 13 ? 28.315 -0.930 -1.011 0.50 31.01 13 ASP L C 1
ATOM 7053 O O A ASP C 2 13 ? 27.151 0.915 1.301 0.50 30.42 13 ASP L O 1
ATOM 7054 O O B ASP C 2 13 ? 27.133 -0.865 -0.662 0.50 28.53 13 ASP L O 1
ATOM 7063 N N A ARG C 2 14 ? 28.772 1.814 2.592 0.50 36.07 14 ARG L N 1
ATOM 7064 N N B ARG C 2 14 ? 28.762 -1.781 -1.931 0.50 35.40 14 ARG L N 1
ATOM 7065 C CA A ARG C 2 14 ? 27.843 2.705 3.270 0.50 50.56 14 ARG L CA 1
ATOM 7066 C CA B ARG C 2 14 ? 27.838 -2.683 -2.594 0.50 49.81 14 ARG L CA 1
ATOM 7067 C C A ARG C 2 14 ? 27.277 3.728 2.299 0.50 46.85 14 ARG L C 1
ATOM 7068 C C B ARG C 2 14 ? 27.290 -3.702 -1.609 0.50 46.34 14 ARG L C 1
ATOM 7069 O O A ARG C 2 14 ? 26.386 4.497 2.672 0.50 51.90 14 ARG L O 1
ATOM 7070 O O B ARG C 2 14 ? 26.402 -4.481 -1.967 0.50 53.93 14 ARG L O 1
ATOM 7085 N N A ILE C 2 15 ? 27.775 3.750 1.059 0.50 44.58 15 ILE L N 1
ATOM 7086 N N B ILE C 2 15 ? 27.795 -3.711 -0.372 0.50 43.98 15 ILE L N 1
ATOM 7087 C CA A ILE C 2 15 ? 27.258 4.701 0.077 0.50 34.99 15 ILE L CA 1
ATOM 7088 C CA B ILE C 2 15 ? 27.273 -4.647 0.620 0.50 34.38 15 ILE L CA 1
ATOM 7089 C C A ILE C 2 15 ? 25.882 4.268 -0.419 0.50 38.03 15 ILE L C 1
ATOM 7090 C C B ILE C 2 15 ? 25.899 -4.198 1.115 0.50 41.92 15 ILE L C 1
ATOM 7091 O O A ILE C 2 15 ? 25.076 5.111 -0.828 0.50 19.87 15 ILE L O 1
ATOM 7092 O O B ILE C 2 15 ? 25.075 -5.033 1.509 0.50 19.90 15 ILE L O 1
ATOM 7101 N N A ASN C 2 16 ? 25.577 2.974 -0.358 0.50 33.14 16 ASN L N 1
ATOM 7102 N N B ASN C 2 16 ? 25.612 -2.898 1.065 0.50 38.91 16 ASN L N 1
ATOM 7103 C CA A ASN C 2 16 ? 24.299 2.442 -0.808 0.50 26.19 16 ASN L CA 1
ATOM 7104 C CA B ASN C 2 16 ? 24.333 -2.372 1.515 0.50 28.24 16 ASN L CA 1
ATOM 7105 C C A ASN C 2 16 ? 23.217 2.476 0.267 0.50 27.53 16 ASN L C 1
ATOM 7106 C C B ASN C 2 16 ? 23.244 -2.437 0.451 0.50 29.64 16 ASN L C 1
ATOM 7107 O O A ASN C 2 16 ? 22.108 1.998 0.021 0.50 19.84 16 ASN L O 1
ATOM 7108 O O B ASN C 2 16 ? 22.123 -1.991 0.709 0.50 34.26 16 ASN L O 1
ATOM 7117 N N A HIS C 2 17 ? 23.500 3.022 1.447 0.50 33.33 17 HIS L N 1
ATOM 7118 N N B HIS C 2 17 ? 23.528 -2.982 -0.730 0.50 37.50 17 HIS L N 1
ATOM 7119 C CA A HIS C 2 17 ? 22.515 3.036 2.525 0.50 35.26 17 HIS L CA 1
ATOM 7120 C CA B HIS C 2 17 ? 22.549 -2.995 -1.814 0.50 40.03 17 HIS L CA 1
ATOM 7121 C C A HIS C 2 17 ? 22.391 4.416 3.158 0.50 34.54 17 HIS L C 1
ATOM 7122 C C B HIS C 2 17 ? 22.452 -4.368 -2.461 0.50 36.43 17 HIS L C 1
ATOM 7123 O O A HIS C 2 17 ? 21.949 4.528 4.302 0.50 35.60 17 HIS L O 1
ATOM 7124 O O B HIS C 2 17 ? 22.094 -4.479 -3.633 0.50 34.92 17 HIS L O 1
ATOM 7137 N N A VAL C 2 18 ? 22.754 5.470 2.421 0.50 34.71 18 VAL L N 1
ATOM 7138 N N B VAL C 2 18 ? 22.756 -5.423 -1.701 0.50 38.11 18 VAL L N 1
ATOM 7139 C CA A VAL C 2 18 ? 22.688 6.824 2.961 0.50 35.00 18 VAL L CA 1
ATOM 7140 C CA B VAL C 2 18 ? 22.689 -6.776 -2.241 0.50 34.28 18 VAL L CA 1
ATOM 7141 C C A VAL C 2 18 ? 21.240 7.294 3.092 0.50 31.50 18 VAL L C 1
ATOM 7142 C C B VAL C 2 18 ? 21.241 -7.247 -2.357 0.50 33.11 18 VAL L C 1
ATOM 7143 O O A VAL C 2 18 ? 20.931 8.135 3.938 0.50 36.12 18 VAL L O 1
ATOM 7144 O O B VAL C 2 18 ? 20.925 -8.091 -3.201 0.50 36.69 18 VAL L O 1
ATOM 7151 N N A SER C 2 19 ? 20.328 6.756 2.282 0.50 34.30 19 SER L N 1
ATOM 7152 N N B SER C 2 19 ? 20.333 -6.705 -1.542 0.50 34.41 19 SER L N 1
ATOM 7153 C CA A SER C 2 19 ? 18.934 7.179 2.302 0.50 33.13 19 SER L CA 1
ATOM 7154 C CA B SER C 2 19 ? 18.940 -7.132 -1.550 0.50 34.88 19 SER L CA 1
ATOM 7155 C C A SER C 2 19 ? 17.935 6.053 2.547 0.50 33.89 19 SER L C 1
ATOM 7156 C C B SER C 2 19 ? 17.937 -6.007 -1.783 0.50 38.38 19 SER L C 1
ATOM 7157 O O A SER C 2 19 ? 16.773 6.351 2.854 0.50 31.28 19 SER L O 1
ATOM 7158 O O B SER C 2 19 ? 16.772 -6.306 -2.082 0.50 32.87 19 SER L O 1
ATOM 7163 N N A ASN C 2 20 ? 18.356 4.787 2.447 0.50 34.78 20 ASN L N 1
ATOM 7164 N N B ASN C 2 20 ? 18.363 -4.741 -1.694 0.50 38.59 20 ASN L N 1
ATOM 7165 C CA A ASN C 2 20 ? 17.470 3.614 2.375 0.50 41.62 20 ASN L CA 1
ATOM 7166 C CA B ASN C 2 20 ? 17.489 -3.558 -1.603 0.50 41.08 20 ASN L CA 1
ATOM 7167 C C A ASN C 2 20 ? 16.236 3.904 1.519 0.50 43.43 20 ASN L C 1
ATOM 7168 C C B ASN C 2 20 ? 16.271 -3.826 -0.721 0.50 42.62 20 ASN L C 1
ATOM 7169 O O A ASN C 2 20 ? 15.096 3.607 1.885 0.50 41.62 20 ASN L O 1
ATOM 7170 O O B ASN C 2 20 ? 15.132 -3.487 -1.053 0.50 38.00 20 ASN L O 1
ATOM 7179 N N A LEU C 2 21 ? 16.492 4.498 0.353 0.50 44.63 21 LEU L N 1
ATOM 7180 N N B LEU C 2 21 ? 16.539 -4.438 0.434 0.50 44.37 21 LEU L N 1
ATOM 7181 C CA A LEU C 2 21 ? 15.487 4.752 -0.669 0.50 42.19 21 LEU L CA 1
ATOM 7182 C CA B LEU C 2 21 ? 15.546 -4.684 1.470 0.50 42.70 21 LEU L CA 1
ATOM 7183 C C A LEU C 2 21 ? 14.592 3.538 -0.911 0.50 42.69 21 LEU L C 1
ATOM 7184 C C B LEU C 2 21 ? 14.669 -3.456 1.715 0.50 42.65 21 LEU L C 1
ATOM 7185 O O A LEU C 2 21 ? 13.431 3.520 -0.483 0.50 54.12 21 LEU L O 1
ATOM 7186 O O B LEU C 2 21 ? 13.501 -3.433 1.310 0.50 55.75 21 LEU L O 1
ATOM 7195 N N A GLY C 2 22 ? 15.123 2.512 -1.571 0.50 24.89 22 GLY L N 1
ATOM 7196 N N B GLY C 2 22 ? 15.222 -2.421 2.342 0.50 27.05 22 GLY L N 1
ATOM 7197 C CA A GLY C 2 22 ? 14.324 1.352 -1.919 0.50 29.12 22 GLY L CA 1
ATOM 7198 C CA B GLY C 2 22 ? 14.429 -1.251 2.679 0.50 29.49 22 GLY L CA 1
ATOM 7199 C C A GLY C 2 22 ? 13.853 0.490 -0.762 0.50 29.03 22 GLY L C 1
ATOM 7200 C C B GLY C 2 22 ? 13.922 -0.425 1.509 0.50 30.03 22 GLY L C 1
ATOM 7201 O O A GLY C 2 22 ? 13.180 -0.512 -1.016 0.50 33.31 22 GLY L O 1
ATOM 7202 O O B GLY C 2 22 ? 13.191 0.541 1.742 0.50 29.31 22 GLY L O 1
ATOM 7203 N N A CYS C 2 23 ? 14.166 0.842 0.491 0.50 32.56 23 CYS L N 1
ATOM 7204 N N B CYS C 2 23 ? 14.269 -0.769 0.262 0.50 35.27 23 CYS L N 1
ATOM 7205 C CA A CYS C 2 23 ? 13.846 0.004 1.647 0.50 29.97 23 CYS L CA 1
ATOM 7206 C CA B CYS C 2 23 ? 13.896 0.059 -0.887 0.50 29.36 23 CYS L CA 1
ATOM 7207 C C A CYS C 2 23 ? 12.712 0.624 2.451 0.50 31.41 23 CYS L C 1
ATOM 7208 C C B CYS C 2 23 ? 12.720 -0.564 -1.626 0.50 31.69 23 CYS L C 1
ATOM 7209 O O A CYS C 2 23 ? 12.873 1.748 2.954 0.50 36.64 23 CYS L O 1
ATOM 7210 O O B CYS C 2 23 ? 12.823 -1.724 -2.058 0.50 35.28 23 CYS L O 1
ATOM 7215 N N A PRO C 2 24 ? 11.556 -0.042 2.603 0.50 26.45 24 PRO L N 1
ATOM 7216 N N B PRO C 2 24 ? 11.575 0.137 -1.773 0.50 30.36 24 PRO L N 1
ATOM 7217 C CA A PRO C 2 24 ? 10.533 0.476 3.522 0.50 26.90 24 PRO L CA 1
ATOM 7218 C CA B PRO C 2 24 ? 10.490 -0.394 -2.612 0.50 30.50 24 PRO L CA 1
ATOM 7219 C C A PRO C 2 24 ? 11.089 0.728 4.912 0.50 36.86 24 PRO L C 1
ATOM 7220 C C B PRO C 2 24 ? 10.989 -0.824 -3.976 0.50 39.43 24 PRO L C 1
ATOM 7221 O O A PRO C 2 24 ? 11.591 -0.193 5.563 0.50 38.03 24 PRO L O 1
ATOM 7222 O O B PRO C 2 24 ? 11.510 -0.005 -4.740 0.50 40.34 24 PRO L O 1
ATOM 7229 N N A SER C 2 25 ? 11.016 1.983 5.360 0.50 39.49 25 SER L N 1
ATOM 7230 N N B SER C 2 25 ? 10.838 -2.110 -4.291 0.50 50.60 25 SER L N 1
ATOM 7231 C CA A SER C 2 25 ? 11.562 2.388 6.648 0.50 43.24 25 SER L CA 1
ATOM 7232 C CA B SER C 2 25 ? 11.467 -2.666 -5.477 0.50 52.65 25 SER L CA 1
ATOM 7233 C C A SER C 2 25 ? 10.696 3.499 7.227 0.50 42.07 25 SER L C 1
ATOM 7234 C C B SER C 2 25 ? 10.562 -3.678 -6.169 0.50 52.17 25 SER L C 1
ATOM 7235 O O A SER C 2 25 ? 9.689 3.906 6.638 0.50 35.33 25 SER L O 1
ATOM 7236 O O B SER C 2 25 ? 9.523 -4.089 -5.643 0.50 53.94 25 SER L O 1
ATOM 7241 N N A LEU C 2 26 ? 11.109 3.998 8.398 0.50 42.24 26 LEU L N 1
ATOM 7242 N N B LEU C 2 26 ? 10.978 -4.069 -7.384 0.50 49.93 26 LEU L N 1
ATOM 7243 C CA A LEU C 2 26 ? 10.428 5.103 9.059 0.50 38.88 26 LEU L CA 1
ATOM 7244 C CA B LEU C 2 26 ? 10.334 -5.128 -8.154 0.50 47.19 26 LEU L CA 1
ATOM 7245 C C A LEU C 2 26 ? 11.395 6.211 9.456 0.50 52.62 26 LEU L C 1
ATOM 7246 C C B LEU C 2 26 ? 11.322 -6.209 -8.578 0.50 57.71 26 LEU L C 1
ATOM 7247 O O A LEU C 2 26 ? 11.084 7.002 10.351 0.50 59.45 26 LEU L O 1
ATOM 7248 O O B LEU C 2 26 ? 11.012 -7.004 -9.471 0.50 59.76 26 LEU L O 1
ATOM 7257 N N A ARG C 2 27 ? 12.551 6.307 8.803 0.50 73.56 27 ARG L N 1
ATOM 7258 N N B ARG C 2 27 ? 12.504 -6.267 -7.966 0.50 78.20 27 ARG L N 1
ATOM 7259 C CA A ARG C 2 27 ? 13.621 7.159 9.295 0.50 95.98 27 ARG L CA 1
ATOM 7260 C CA B ARG C 2 27 ? 13.572 -7.120 -8.469 0.50 96.15 27 ARG L CA 1
ATOM 7261 C C A ARG C 2 27 ? 14.362 7.823 8.141 0.50 112.20 27 ARG L C 1
ATOM 7262 C C B ARG C 2 27 ? 14.323 -7.786 -7.320 0.50 114.63 27 ARG L C 1
ATOM 7263 O O A ARG C 2 27 ? 14.073 7.590 6.963 0.50 92.53 27 ARG L O 1
ATOM 7264 O O B ARG C 2 27 ? 14.045 -7.552 -6.139 0.50 103.15 27 ARG L O 1
ATOM 7279 N N A ASP C 2 28 ? 15.347 8.648 8.512 0.50 128.71 28 ASP L N 1
ATOM 7280 N N B ASP C 2 28 ? 15.296 -8.626 -7.697 0.50 128.63 28 ASP L N 1
ATOM 7281 C CA A ASP C 2 28 ? 16.220 9.430 7.644 0.50 129.28 28 ASP L CA 1
ATOM 7282 C CA B ASP C 2 28 ? 16.177 -9.410 -6.837 0.50 129.19 28 ASP L CA 1
ATOM 7283 C C A ASP C 2 28 ? 17.193 10.197 8.535 0.50 135.44 28 ASP L C 1
ATOM 7284 C C B ASP C 2 28 ? 17.129 -10.193 -7.737 0.50 135.35 28 ASP L C 1
ATOM 7285 O O A ASP C 2 28 ? 16.970 10.286 9.748 0.50 135.40 28 ASP L O 1
ATOM 7286 O O B ASP C 2 28 ? 16.878 -10.297 -8.944 0.50 135.30 28 ASP L O 1
ATOM 7295 N N A PRO C 2 29 ? 18.288 10.755 7.991 0.50 139.70 29 PRO L N 1
ATOM 7296 N N B PRO C 2 29 ? 18.239 -10.742 -7.213 0.50 139.59 29 PRO L N 1
ATOM 7297 C CA A PRO C 2 29 ? 19.162 11.592 8.823 0.50 135.36 29 PRO L CA 1
ATOM 7298 C CA B PRO C 2 29 ? 19.095 -11.593 -8.051 0.50 135.26 29 PRO L CA 1
ATOM 7299 C C A PRO C 2 29 ? 18.514 12.918 9.210 0.50 133.44 29 PRO L C 1
ATOM 7300 C C B PRO C 2 29 ? 18.444 -12.926 -8.408 0.50 133.32 29 PRO L C 1
ATOM 7301 O O A PRO C 2 29 ? 17.455 13.246 8.675 0.50 125.75 29 PRO L O 1
ATOM 7302 O O B PRO C 2 29 ? 17.391 -13.249 -7.860 0.50 125.63 29 PRO L O 1
#

Secondary structure (DSSP, 8-state):
-EEEEEEEE-SS---STT-HHHHHHHHHHHHHHHHH-TTSSTT-EEEEEEEE-B-TTSSB-TTHHHHHHHHHHHHH--SEEE---SHHHHHHHHHHHHHHT--EEES----GGGG-TTTSTTEEE-S--HHHHHHHHHHHHHTTT--SEEEEEEE--SSS--HHHHHHHHHHHHHHHHT--EEEEEEE-TT-TTHHHHHHHHHHHH-SEEEEES-HHHHHHHHHHHHHTT--TTT-EEEEE-TT-TTS--SSS--S--TT--SSS-HHHHHHHHTTEEEEEEPPP-SHHHHHHHHHHHHHHHHHS------SGGGHHHHHHHHHHHHHHHHHHHHHHTT--TT-HHHHHHHHSSEEEEETTEEEEE-TTSBB---EEEEEE-TTT--EEEEEEEETTTTEEEESTT-----SSSSPPPSS-SS---/-EEEEEEEE-SS---STT-HHHHHHHHHHHHHHHHH-TTSSTT-EEEEEEEE-B-TTSSB-TTHHHHHHHHHHHHH--SEEE---SHHHHHHHHHHHHHHT--EEES----TGGG-TTTSTTEEE-S--HHHHHHHHHHHHHTTT--SEEEEEEE--SSS--HHHHHHHHHHHHHHHHT--EEEEEEE-TT-TTHHHHHHHHHHHH-SEEEEES-HHHHHHHHHHHHHTT--TTT-EEEEE-TT-TTS--SSS--S--TT--SSSTHHHHHHHGGGEEEEEEPPP-SHHHHHHHHHHHHHHHHHS------SGGGHHHHHHHHHHHHHHHHHHHHHHTT--TT-HHHHHHHHSSEEEEETTEEEEE-TTSBB---EEEEEE-TTT--EEEEEEEETTTTEEEESTT-----SSSSPPPSS-SS---/-----SSTTS-S-GGGGSS-TTS-BS---

Sequence (881 aa):
SDLTVAVVLPLTNTSYPWSWARVGPAVELALARVKARPDLLPGWTVRMVLGSSENAAGVCSDTAAPLAAVDLKWWEHSPAVFLGPGCVYSAAPVGRRFTAHWRVPLLTAGAPALGIGVKDEYALTTRTGPSHVKLGDFVTALHRRLGWEHQALVLYAADDRRLLGGDDDDRPCFFIVEGLYMRVRERLNITVNHQEEFVEGDPDHYPKLLRAVRRKGRVIYICSSPDAFRNLMLLALNAGLTGEDYVFFHLDVFGQSLKSAQGLVPQKPWERGDGQDRSARQAFQAAKIITYKEPDNPEYLEFLKQLKLLADKKFNFTVEDGLKNIIPASFHDGLLLYVQAVTETLAQGGTVTDGENITQRMWNRSFQGVTGYLKIDRNGDRDTDFSLWDMDPETGAFRVVLNYNGTSQELMAVSEHKLYWPLGYPPPDVPKCGFDSDLTVAVVLPLTNTSYPWSWARVGPAVELALARVKARPDLLPGWTVRMVLGSSENAAGVCSDTAAPLAAVDLKWWEHSPAVFLGPGCVYSAAPVGRRFTAHWRVPLLTAGAPALGIGVKDEYALTTRTGPSHVKLGDFVTALHRRLGWEHQALVLYAADDRRLLGGDDDDRPCFFIVEGLYMRVRERLNITVNHQEEFVEGDPDHYPKLLRAVRRKGRVIYICSSPDAFRNLMLLALNAGLTGEDYVFFHLDVFGQSLKSAQGLVPQKPWERGDGQDRSARQAFQAAKIITYKEPDNPEYLEFLKQLKLLADKKFNFTVEDGLKNIIPASFHDGLLLYVQAVTETLAQGGTVTDGENITQRMWNRSFQGVTGYLKIDRNGDRDTDFSLWDMDPETGAFRVVLNYNGTSQELMAVSEHKLYWPLGYPPPDVPKCGFDEEVVKKYYDDPPCCFFGGHHKKIIDDRRIINNHHVVSSNNLLGGCCPPSSLLRRDDPP

Solvent-accessible surface area: 34174 Å² total; per-residue (Å²): 107,73,2,18,1,0,0,0,0,1,53,110,36,58,84,37,11,32,0,24,13,23,0,0,0,0,1,92,22,0,27,56,79,8,179,84,93,114,83,3,4,85,74,62,89,29,103,48,13,75,10,34,1,22,59,116,91,14,66,18,10,16,17,22,0,1,27,16,0,0,71,10,37,118,118,51,82,6,9,0,0,1,0,0,0,1,6,6,0,3,0,6,0,1,15,1,0,10,122,40,113,11,3,3,2,1,1,3,0,21,0,25,3,2,16,71,20,146,47,4,16,10,2,1,1,2,0,7,0,9,15,15,1,0,8,0,1,0,10,2,4,148,137,38,48,3,124,98,29,2,1,1,0,2,16,8,38,68,73,90,26,5,71,14,6,1,12,0,0,0,2,34,22,47,2,78,131,72,37,115,17,69,8,41,50,84,10,2,41,61,78,40,106,95,28,32,90,129,2,24,139,15,6,115,131,97,0,19,0,0,1,1,2,10,33,27,81,4,2,9,68,5,2,19,69,3,51,126,45,59,8,58,4,101,59,16,1,3,0,1,4,5,10,34,7,104,16,16,136,14,66,78,40,105,138,79,19,72,4,17,97,95,69,68,56,80,30,199,53,0,76,107,6,3,43,6,0,4,0,0,1,8,58,40,22,125,30,98,91,1,98,84,0,6,119,57,0,63,118,38,0,83,148,140,47,142,37,91,5,134,50,18,18,67,1,14,3,0,0,2,3,0,0,1,1,15,1,0,1,47,0,0,22,36,2,48,79,143,73,24,56,19,97,48,1,75,84,0,3,115,57,0,31,79,64,61,36,128,12,4,10,5,115,2,45,0,30,191,60,0,2,27,16,5,51,0,5,2,38,0,0,31,64,137,78,0,10,4,53,31,2,14,19,1,50,8,43,59,76,98,16,109,72,30,89,177,62,155,35,38,21,51,84,64,129,28,1,70,6,47,20,222,87,31,46,161,112,68,2,19,1,0,0,0,0,1,53,108,35,58,85,36,12,31,0,23,15,24,0,1,0,0,1,94,24,0,28,57,80,9,177,82,94,111,82,2,5,85,75,66,86,30,101,50,13,74,10,35,1,23,60,118,89,15,65,20,11,15,19,22,0,0,27,16,0,2,68,8,40,120,118,52,82,7,10,0,0,2,0,1,1,2,6,13,0,4,0,10,0,2,16,1,0,11,121,40,109,11,3,2,2,2,1,2,0,19,0,4,18,3,7,53,18,146,74,3,15,11,2,0,1,2,0,6,1,10,4,16,1,0,10,0,2,0,8,1,4,147,138,38,48,3,120,97,28,3,2,1,0,0,12,11,38,68,68,86,27,7,72,17,1,3,12,0,10,0,2,15,11,31,3,72,75,73,36,97,16,68,7,44,26,36,1,0,39,60,76,41,107,99,4,32,91,91,0,22,138,13,5,114,133,95,0,20,0,0,1,1,2,9,35,24,78,5,2,9,68,5,2,17,70,2,51,130,42,56,6,57,4,102,61,14,1,3,1,0,4,6,10,35,7,100,16,16,132,15,65,78,37,103,138,80,18,74,5,16,96,96,68,69,54,79,30,198,52,0,77,110,7,4,42,7,0,3,0,0,0,7,58,37,20,125,30,98,91,1,95,82,0,6,116,58,0,66,118,37,0,84,150,137,46,136,41,93,5,134,49,18,14,65,1,14,3,0,0,2,2,0,0,1,1,15,0,0,1,47,0,0,24,38,2,50,80,143,75,25,56,17,96,48,0,80,86,0,3,116,56,0,32,79,64,63,32,126,12,5,10,6,114,2,44,0,30,191,51,0,2,27,16,6,49,0,4,1,36,0,0,30,61,133,79,0,10,4,51,31,3,14,19,1,51,9,45,59,75,103,14,109,74,30,91,177,64,155,32,39,20,50,82,63,134,30,1,70,6,47,23,225,92,32,46,166,55,137,104,81,16,46,7,0,28,10,66,14,7,69,4,7,10,24,4,20,5,18,10,64,27,42,47,93,120

Nearest PDB structures (foldseek):
  7brj-assembly1_B  TM=1.002E+00  e=1.344E-92  Rattus norvegicus
  3a3k-assembly2_B  TM=9.948E-01  e=9.584E-86  Rattus norvegicus
  1t34-assembly1_B  TM=9.966E-01  e=3.741E-84  Rattus norvegicus
  8tga-assembly1_B  TM=9.851E-01  e=3.585E-77  Homo sapiens
  6n4y-assembly4_D  TM=7.030E-01  e=1.189E-19  Homo sapiens

B-factor: mean 62.58, std 25.83, range [4.24, 189.32]

Organism: Rattus norvegicus (NCBI:txid10116)

InterPro domains:
  IPR000719 Protein kinase domain [PS50011] (524-801)
  IPR001054 Adenylyl cyclase class-3/4/guanylyl cyclase [PF00211] (863-1048)
  IPR001054 Adenylyl cyclase class-3/4/guanylyl cyclase [PS50125] (872-1002)
  IPR001054 Adenylyl cyclase class-3/4/guanylyl cyclase [SM00044] (836-1030)
  IPR001054 Adenylyl cyclase class-3/4/guanylyl cyclase [cd07302] (871-1047)
  IPR001170 Adenylyl cyclase class-4/guanylyl cyclase [PR00255] (110-128)
  IPR001170 Adenylyl cyclase class-4/guanylyl cyclase [PR00255] (236-254)
  IPR001170 Adenylyl cyclase class-4/guanylyl cyclase [PR00255] (349-367)
  IPR001170 Adenylyl cyclase class-4/guanylyl cyclase [PR00255] (387-404)
  IPR001170 Adenylyl cyclase class-4/guanylyl cyclase [PR00255] (470-492)
  IPR001170 Adenylyl cyclase class-4/guanylyl cyclase [PS00458] (111-128)
  IPR001245 Serine-threonine/tyrosine-protein kinase, catalytic domain [PF07714] (551-795)
  IPR001828 Receptor, ligand binding region [PF01094] (51-411)
  IPR011009 Protein kinase-like domain superfamily [SSF56112] (551-838)
  IPR018297 Adenylyl cyclase class-4/guanylyl cyclase, conserved site [PS00452] (979-1002)
  IPR028082 Periplasmic binding protein-like I [SSF53822] (30-453)
  IPR029787 Nucleotide cyclase [G3DSA:3.30.70.1230] (811-1053)
  IPR029787 Nucleotide cyclase [SSF55073] (857-1048)
  IPR050401 Cyclic nucleotide synthase [PTHR11920] (125-1049)

Foldseek 3Di:
DEAEEEEEELADDPPALRYCLQLVLLQVVLQVVLQVDCLFPHPYHYHYDYAYQADPVRARDLPRLLVRLVVCCVPPVGQEYEDDQQQSSCPNNLQVCVVVLHAYEFCHNQFPVCLPCVRSPNYFHLHHHLLLVLLLVQLVCVVAPALAFEEEEEEDEPPHSRVRVRNVVSNVVNNCVRRVHYYHYDYDYQPDPVCLVVVLVCCLAGWQEYEYEDALVSVLVNLLVCVVVPNALQGHAYEYADAFPNLFFFPPDPPFTQSLDDPPVCSVVSLRSCQRYKYKYFDQQDDPLLVVSVVSSQVSSCPVPVDGDGGTSSSVRSQSSSQRVSLLSSLQSVQVVVVHHSNPSVSSQQSSAQDWDQGSSGIWHHYNSNHIFTKMFMWHADPPPSTIDTQWIAGRVVRDIDGDPPHDHDGPVPGGHHGADPDGSD/DEAEEEEEELADDPPALRHCLQLVLLQVVLQVVLQVDCLFPHPYHYHYDYAYQADPVRAGALPRLLVRLVVCCVPPVGQEYEDDQQQSSCPNSLQVCVVVLHAYEFCHNQFPVCLVCVRSPNYFHLHHHLLLVLLLVQLVCVVAPALAFEEEEEEDEPPHSRVRVRNVNSNVVNVCVPRVHYYHYDYDYQPDPVCLVVVLVCCLQGWQHYEYEDALVSVLVNLLVCVVVPNALQRHAYEYAPAFPNLFFFPVDDPFTQSLDDPPVCSVSSLRSCQRYKYKYFDQQDDPLLVVSVVSSQVSSCPVPVDGDGGTSSSVRSQSSSQRVNLLSSLQSVLVVVVHHSNPSVSSQQSSAQDWDQGSSGIWGHYNSNHIFTKMFMWHADPPPSTIDTQWIAGRVVRDIDGDPPDDHDGPVRGGHHGADPDGSD/DCDDDQQPDDDDDCVSVQASVSPDDDDHD

Radius of gyration: 29.87 Å; Cα contacts (8 Å, |Δi|>4): 2061; chains: 3; bounding box: 71×69×75 Å